Protein AF-A0A2G5TDW9-F1 (afdb_monomer)

Mean predicted aligned error: 17.81 Å

pLDDT: mean 78.11, std 19.08, range [26.19, 98.12]

Structure (mmCIF, N/CA/C/O backbone):
data_AF-A0A2G5TDW9-F1
#
_entry.id   AF-A0A2G5TDW9-F1
#
loop_
_atom_site.group_PDB
_atom_site.id
_atom_site.type_symbol
_atom_site.label_atom_id
_atom_site.label_alt_id
_atom_site.label_comp_id
_atom_site.label_asym_id
_atom_site.label_entity_id
_atom_site.label_seq_id
_atom_site.pdbx_PDB_ins_code
_atom_site.Cartn_x
_atom_site.Cartn_y
_atom_site.Cartn_z
_atom_site.occupancy
_atom_site.B_iso_or_equiv
_atom_site.auth_seq_id
_atom_site.auth_comp_id
_atom_site.auth_asym_id
_atom_site.auth_atom_id
_atom_site.pdbx_PDB_model_num
ATOM 1 N N . MET A 1 1 ? -10.588 -20.981 -54.831 1.00 26.61 1 MET A N 1
ATOM 2 C CA . MET A 1 1 ? -10.246 -20.061 -55.934 1.00 26.61 1 MET A CA 1
ATOM 3 C C . MET A 1 1 ? -9.105 -19.175 -55.471 1.00 26.61 1 MET A C 1
ATOM 5 O O . MET A 1 1 ? -9.214 -18.576 -54.418 1.00 26.61 1 MET A O 1
ATOM 9 N N . HIS A 1 2 ? -8.018 -19.235 -56.238 1.00 28.14 2 HIS A N 1
ATOM 10 C CA . HIS A 1 2 ? -6.797 -18.424 -56.268 1.00 28.14 2 HIS A CA 1
ATOM 11 C C . HIS A 1 2 ? -6.082 -18.026 -54.965 1.00 28.14 2 HIS A C 1
ATOM 13 O O . HIS A 1 2 ? -6.366 -17.013 -54.338 1.00 28.14 2 HIS A O 1
ATOM 19 N N . GLN A 1 3 ? -5.024 -18.800 -54.684 1.00 30.28 3 GLN A N 1
ATOM 20 C CA . GLN A 1 3 ? -3.778 -18.321 -54.087 1.00 30.28 3 GLN A CA 1
ATOM 21 C C . GLN A 1 3 ? -3.292 -17.075 -54.840 1.00 30.28 3 GLN A C 1
ATOM 23 O O . GLN A 1 3 ? -2.982 -17.148 -56.030 1.00 30.28 3 GLN A O 1
ATOM 28 N N . ILE A 1 4 ? -3.208 -15.949 -54.138 1.00 29.23 4 ILE A N 1
ATOM 29 C CA . ILE A 1 4 ? -2.425 -14.794 -54.575 1.00 29.23 4 ILE A CA 1
ATOM 30 C C . ILE A 1 4 ? -0.983 -15.040 -54.095 1.00 29.23 4 ILE A C 1
ATOM 32 O O . ILE A 1 4 ? -0.795 -15.377 -52.924 1.00 29.23 4 ILE A O 1
ATOM 36 N N . PRO A 1 5 ? 0.045 -14.924 -54.954 1.00 31.81 5 PRO A N 1
ATOM 37 C CA . PRO A 1 5 ? 1.426 -15.151 -54.545 1.00 31.81 5 PRO A CA 1
ATOM 38 C C . PRO A 1 5 ? 1.858 -14.114 -53.503 1.00 31.81 5 PRO A C 1
ATOM 40 O O . PRO A 1 5 ? 1.780 -12.910 -53.748 1.00 31.81 5 PRO A O 1
ATOM 43 N N . LEU A 1 6 ? 2.385 -14.594 -52.375 1.00 32.78 6 LEU A N 1
ATOM 44 C CA . LEU A 1 6 ? 2.855 -13.821 -51.214 1.00 32.78 6 LEU A CA 1
ATOM 45 C C . LEU A 1 6 ? 3.912 -12.738 -51.550 1.00 32.78 6 LEU A C 1
ATOM 47 O O . LEU A 1 6 ? 4.181 -11.860 -50.739 1.00 32.78 6 LEU A O 1
ATOM 51 N N . TYR A 1 7 ? 4.484 -12.757 -52.758 1.00 32.50 7 TYR A N 1
ATOM 52 C CA . TYR A 1 7 ? 5.462 -11.773 -53.235 1.00 32.50 7 TYR A CA 1
ATOM 53 C C . TYR A 1 7 ? 4.844 -10.478 -53.793 1.00 32.50 7 TYR A C 1
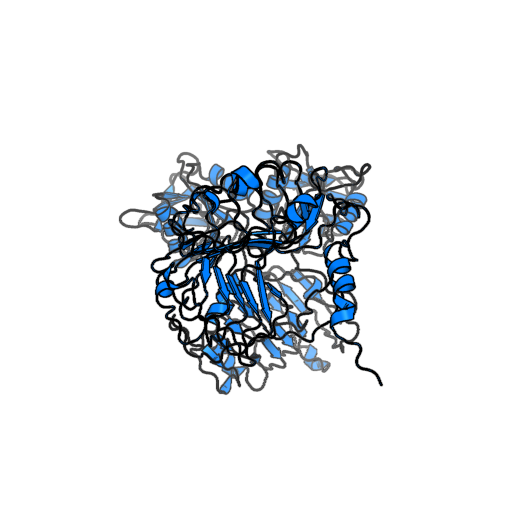ATOM 55 O O . TYR A 1 7 ? 5.557 -9.490 -53.945 1.00 32.50 7 TYR A O 1
ATOM 63 N N . LEU A 1 8 ? 3.532 -10.442 -54.060 1.00 33.25 8 LEU A N 1
ATOM 64 C CA . LEU A 1 8 ? 2.834 -9.240 -54.549 1.00 33.25 8 LEU A CA 1
ATOM 65 C C . LEU A 1 8 ? 2.337 -8.307 -53.423 1.00 33.25 8 LEU A C 1
ATOM 67 O O . LEU A 1 8 ? 1.866 -7.213 -53.716 1.00 33.25 8 LEU A O 1
ATOM 71 N N . LEU A 1 9 ? 2.485 -8.699 -52.149 1.00 31.62 9 LEU A N 1
ATOM 72 C CA . LEU A 1 9 ? 2.095 -7.912 -50.960 1.00 31.62 9 LEU A CA 1
ATOM 73 C C . LEU A 1 9 ? 3.271 -7.206 -50.254 1.00 31.62 9 LEU A C 1
ATOM 75 O O . LEU A 1 9 ? 3.072 -6.480 -49.280 1.00 31.62 9 LEU A O 1
ATOM 79 N N . LEU A 1 10 ? 4.502 -7.386 -50.737 1.00 34.25 10 LEU A N 1
ATOM 80 C CA . LEU A 1 10 ? 5.695 -6.763 -50.150 1.00 34.25 10 LEU A CA 1
ATOM 81 C C . LEU A 1 10 ? 5.689 -5.216 -50.178 1.00 34.25 10 LEU A C 1
ATOM 83 O O . LEU A 1 10 ? 6.150 -4.628 -49.200 1.00 34.25 10 LEU A O 1
ATOM 87 N N . PRO A 1 11 ? 5.124 -4.524 -51.193 1.00 31.97 11 PRO A N 1
ATOM 88 C CA . PRO A 1 11 ? 5.045 -3.059 -51.175 1.00 31.97 11 PRO A CA 1
ATOM 89 C C . PRO A 1 11 ? 3.956 -2.518 -50.231 1.00 31.97 11 PRO A C 1
ATOM 91 O O . PRO A 1 11 ? 4.081 -1.409 -49.720 1.00 31.97 11 PRO A O 1
ATOM 94 N N . THR A 1 12 ? 2.893 -3.290 -49.973 1.00 32.50 12 THR A N 1
ATOM 95 C CA . THR A 1 12 ? 1.755 -2.871 -49.131 1.00 32.50 12 THR A CA 1
ATOM 96 C C . THR A 1 12 ? 2.006 -3.059 -47.633 1.00 32.50 12 THR A C 1
ATOM 98 O O . THR A 1 12 ? 1.423 -2.339 -46.831 1.00 32.50 12 THR A O 1
ATOM 101 N N . LEU A 1 13 ? 2.911 -3.964 -47.239 1.00 37.44 13 LEU A N 1
ATOM 102 C CA . LEU A 1 13 ? 3.333 -4.130 -45.838 1.00 37.44 13 LEU A CA 1
ATOM 103 C C . LEU A 1 13 ? 4.271 -3.006 -45.358 1.00 37.44 13 LEU A C 1
ATOM 105 O O . LEU A 1 13 ? 4.184 -2.595 -44.205 1.00 37.44 13 LEU A O 1
ATOM 109 N N . PHE A 1 14 ? 5.105 -2.445 -46.241 1.00 41.28 14 PHE A N 1
ATOM 110 C CA . PHE A 1 14 ? 5.952 -1.284 -45.916 1.00 41.28 14 PHE A CA 1
ATOM 111 C C . PHE A 1 14 ? 5.156 0.029 -45.818 1.00 41.28 14 PHE A C 1
ATOM 113 O O . PHE A 1 14 ? 5.481 0.884 -44.998 1.00 41.28 14 PHE A O 1
ATOM 120 N N . ALA A 1 15 ? 4.064 0.169 -46.579 1.00 35.62 15 ALA A N 1
ATOM 121 C CA . ALA A 1 15 ? 3.165 1.324 -46.485 1.00 35.62 15 ALA A CA 1
ATOM 122 C C . ALA A 1 15 ? 2.419 1.413 -45.133 1.00 35.62 15 ALA A C 1
ATOM 124 O O . ALA A 1 15 ? 2.017 2.502 -44.738 1.00 35.62 15 ALA A O 1
ATOM 125 N N . HIS A 1 16 ? 2.281 0.301 -44.397 1.00 47.56 16 HIS A N 1
ATOM 126 C CA . HIS A 1 16 ? 1.771 0.291 -43.017 1.00 47.56 16 HIS A CA 1
ATOM 127 C C . HIS A 1 16 ? 2.845 0.632 -41.964 1.00 47.56 16 HIS A C 1
ATOM 129 O O . HIS A 1 16 ? 2.488 1.076 -40.882 1.00 47.56 16 HIS A O 1
ATOM 135 N N . GLN A 1 17 ? 4.145 0.479 -42.265 1.00 53.75 17 GLN A N 1
ATOM 136 C CA . GLN A 1 17 ? 5.246 0.844 -41.351 1.00 53.75 17 GLN A CA 1
ATOM 137 C C . GLN A 1 17 ? 5.584 2.346 -41.357 1.00 53.75 17 GLN A C 1
ATOM 139 O O . GLN A 1 17 ? 6.103 2.853 -40.363 1.00 53.75 17 GLN A O 1
ATOM 144 N N . CYS A 1 18 ? 5.296 3.056 -42.454 1.00 61.41 18 CYS A N 1
ATOM 145 C CA . CYS A 1 18 ? 5.542 4.500 -42.587 1.00 61.41 18 CYS A CA 1
ATOM 146 C C . CYS A 1 18 ? 4.292 5.375 -42.368 1.00 61.41 18 CYS A C 1
ATOM 148 O O . CYS A 1 18 ? 4.390 6.597 -42.469 1.00 61.41 18 CYS A O 1
ATOM 150 N N . GLY A 1 19 ? 3.125 4.772 -42.118 1.00 54.09 19 GLY A N 1
ATOM 151 C CA . GLY A 1 19 ? 1.895 5.483 -41.763 1.00 54.09 19 GLY A CA 1
ATOM 152 C C . GLY A 1 19 ? 1.734 5.577 -40.246 1.00 54.09 19 GLY A C 1
ATOM 153 O O . GLY A 1 19 ? 2.072 4.632 -39.538 1.00 54.09 19 GLY A O 1
ATOM 154 N N . LEU A 1 20 ? 1.215 6.704 -39.748 1.00 51.31 20 LEU A N 1
ATOM 155 C CA . LEU A 1 20 ? 0.794 6.827 -38.348 1.00 51.31 20 LEU A CA 1
ATOM 156 C C . LEU A 1 20 ? -0.262 5.741 -38.038 1.00 51.31 20 LEU A C 1
ATOM 158 O O . LEU A 1 20 ? -1.092 5.453 -38.910 1.00 51.31 20 LEU A O 1
ATOM 162 N N . PRO A 1 21 ? -0.278 5.141 -36.832 1.00 46.88 21 PRO A N 1
ATOM 163 C CA . PRO A 1 21 ? -1.363 4.257 -36.423 1.00 46.88 21 PRO A CA 1
ATOM 164 C C . PRO A 1 21 ? -2.725 4.956 -36.606 1.00 46.88 21 PRO A C 1
ATOM 166 O O . PRO A 1 21 ? -2.820 6.152 -36.320 1.00 46.88 21 PRO A O 1
ATOM 169 N N . PRO A 1 22 ? -3.800 4.248 -37.009 1.00 40.44 22 PRO A N 1
ATOM 170 C CA . PRO A 1 22 ? -5.120 4.844 -37.270 1.00 40.44 22 PRO A CA 1
ATOM 171 C C . PRO A 1 22 ? -5.738 5.636 -36.102 1.00 40.44 22 PRO A C 1
ATOM 173 O O . PRO A 1 22 ? -6.707 6.359 -36.306 1.00 40.44 22 PRO A O 1
ATOM 176 N N . PHE A 1 23 ? -5.198 5.496 -34.888 1.00 43.16 23 PHE A N 1
ATOM 177 C CA . PHE A 1 23 ? -5.671 6.153 -33.669 1.00 43.16 23 PHE A CA 1
ATOM 178 C C . PHE A 1 23 ? -5.012 7.515 -33.380 1.00 43.16 23 PHE A C 1
ATOM 180 O O . PHE A 1 23 ? -5.421 8.184 -32.433 1.00 43.16 23 PHE A O 1
ATOM 187 N N . MET A 1 24 ? -4.022 7.964 -34.165 1.00 41.50 24 MET A N 1
ATOM 188 C CA . MET A 1 24 ? -3.431 9.295 -33.975 1.00 41.50 24 MET A CA 1
ATOM 189 C C . MET A 1 24 ? -4.275 10.379 -34.653 1.00 41.50 24 MET A C 1
ATOM 191 O O . MET A 1 24 ? -4.285 10.526 -35.876 1.00 41.50 24 MET A O 1
ATOM 195 N N . GLY A 1 25 ? -4.987 11.142 -33.821 1.00 36.75 25 GLY A N 1
ATOM 196 C CA . GLY A 1 25 ? -5.612 12.408 -34.189 1.00 36.75 25 GLY A CA 1
ATOM 197 C C . GLY A 1 25 ? -4.586 13.477 -34.585 1.00 36.75 25 GLY A C 1
ATOM 198 O O . GLY A 1 25 ? -3.379 13.298 -34.469 1.00 36.75 25 GLY A O 1
ATOM 199 N N . ILE A 1 26 ? -5.104 14.605 -35.056 1.00 40.88 26 ILE A N 1
ATOM 200 C CA . ILE A 1 26 ? -4.452 15.707 -35.789 1.00 40.88 26 ILE A CA 1
ATOM 201 C C . ILE A 1 26 ? -3.408 16.516 -34.956 1.00 40.88 26 ILE A C 1
ATOM 203 O O . ILE A 1 26 ? -3.076 17.637 -35.314 1.00 40.88 26 ILE A O 1
ATOM 207 N N . ASP A 1 27 ? -2.827 15.950 -33.889 1.00 42.06 27 ASP A N 1
ATOM 208 C CA . ASP A 1 27 ? -1.987 16.663 -32.902 1.00 42.06 27 ASP A CA 1
ATOM 209 C C . ASP A 1 27 ? -0.761 15.851 -32.393 1.00 42.06 27 ASP A C 1
ATOM 211 O O . ASP A 1 27 ? -0.393 15.907 -31.222 1.00 42.06 27 ASP A O 1
ATOM 215 N N . SER A 1 28 ? -0.101 15.048 -33.242 1.00 53.75 28 SER A N 1
ATOM 216 C CA . SER A 1 28 ? 1.162 14.381 -32.861 1.00 53.75 28 SER A CA 1
ATOM 217 C C . SER A 1 28 ? 2.373 15.320 -33.008 1.00 53.75 28 SER A C 1
ATOM 219 O O . SER A 1 28 ? 2.589 15.852 -34.098 1.00 53.75 28 SER A O 1
ATOM 221 N N . ASP A 1 29 ? 3.233 15.420 -31.984 1.00 60.12 29 ASP A N 1
ATOM 222 C CA . ASP A 1 29 ? 4.490 16.209 -31.982 1.00 60.12 29 ASP A CA 1
ATOM 223 C C . ASP A 1 29 ? 5.485 15.856 -33.116 1.00 60.12 29 ASP A C 1
ATOM 225 O O . ASP A 1 29 ? 6.450 16.587 -33.361 1.00 60.12 29 ASP A O 1
ATOM 229 N N . TYR A 1 30 ? 5.269 14.744 -33.831 1.00 67.50 30 TYR A N 1
ATOM 230 C CA . TYR A 1 30 ? 6.127 14.280 -34.921 1.00 67.50 30 TYR A CA 1
ATOM 231 C C . TYR A 1 30 ? 5.330 14.103 -36.222 1.00 67.50 30 TYR A C 1
ATOM 233 O O . TYR A 1 30 ? 4.548 13.159 -36.334 1.00 67.50 30 TYR A O 1
ATOM 241 N N . PRO A 1 31 ? 5.524 14.969 -37.235 1.00 66.25 31 PRO A N 1
ATOM 242 C CA . PRO A 1 31 ? 4.827 14.838 -38.508 1.00 66.25 31 PRO A CA 1
ATOM 243 C C . PRO A 1 31 ? 5.264 13.567 -39.245 1.00 66.25 31 PRO A C 1
ATOM 245 O O . PRO A 1 31 ? 6.436 13.175 -39.198 1.00 66.25 31 PRO A O 1
ATOM 248 N N . ALA A 1 32 ? 4.321 12.952 -39.965 1.00 69.06 32 ALA A N 1
ATOM 249 C CA . ALA A 1 32 ? 4.606 11.815 -40.832 1.00 69.06 32 ALA A CA 1
ATOM 250 C C . ALA A 1 32 ? 5.723 12.162 -41.843 1.00 69.06 32 ALA A C 1
ATOM 252 O O . ALA A 1 32 ? 5.779 13.298 -42.329 1.00 69.06 32 ALA A O 1
ATOM 253 N N . PRO A 1 33 ? 6.620 11.212 -42.169 1.00 73.88 33 PRO A N 1
ATOM 254 C CA . PRO A 1 33 ? 7.692 11.450 -43.128 1.00 73.88 33 PRO A CA 1
ATOM 255 C C . PRO A 1 33 ? 7.130 11.818 -44.509 1.00 73.88 33 PRO A C 1
ATOM 257 O O . PRO A 1 33 ? 6.196 11.183 -44.998 1.00 73.88 33 PRO A O 1
ATOM 260 N N . ASP A 1 34 ? 7.734 12.819 -45.157 1.00 80.31 34 ASP A N 1
ATOM 261 C CA . ASP A 1 34 ? 7.440 13.152 -46.554 1.00 80.31 34 ASP A CA 1
ATOM 262 C C . ASP A 1 34 ? 7.684 11.911 -47.440 1.00 80.31 34 ASP A C 1
ATOM 264 O O . ASP A 1 34 ? 8.670 11.197 -47.217 1.00 80.31 34 ASP A O 1
ATOM 268 N N . PRO A 1 35 ? 6.842 11.636 -48.454 1.00 82.69 35 PRO A N 1
ATOM 269 C CA . PRO A 1 35 ? 7.043 10.505 -49.361 1.00 82.69 35 PRO A CA 1
ATOM 270 C C . PRO A 1 35 ? 8.447 10.431 -49.992 1.00 82.69 35 PRO A C 1
ATOM 272 O O . PRO A 1 35 ? 8.953 9.338 -50.245 1.00 82.69 35 PRO A O 1
ATOM 275 N N . SER A 1 36 ? 9.100 11.575 -50.222 1.00 86.94 36 SER A N 1
ATOM 276 C CA . SER A 1 36 ? 10.481 11.674 -50.724 1.00 86.94 36 SER A CA 1
ATOM 277 C C . SER A 1 36 ? 11.555 11.263 -49.704 1.00 86.94 36 SER A C 1
ATOM 279 O O . SER A 1 36 ? 12.687 10.968 -50.088 1.00 86.94 36 SER A O 1
ATOM 281 N N . CYS A 1 37 ? 11.200 11.172 -48.421 1.00 90.94 37 CYS A N 1
ATOM 282 C CA . CYS A 1 37 ? 12.069 10.769 -47.317 1.00 90.94 37 CYS A CA 1
ATOM 283 C C . CYS A 1 37 ? 11.897 9.289 -46.930 1.00 90.94 37 CYS A C 1
ATOM 285 O O . CYS A 1 37 ? 12.334 8.868 -45.855 1.00 90.94 37 CYS A O 1
ATOM 287 N N . ILE A 1 38 ? 11.261 8.486 -47.786 1.00 90.06 38 ILE A N 1
ATOM 288 C CA . ILE A 1 38 ? 11.108 7.043 -47.593 1.00 90.06 38 ILE A CA 1
ATOM 289 C C . ILE A 1 38 ? 12.283 6.313 -48.249 1.00 90.06 38 ILE A C 1
ATOM 291 O O . ILE A 1 38 ? 12.543 6.453 -49.445 1.00 90.06 38 ILE A O 1
ATOM 295 N N . PHE A 1 39 ? 12.980 5.488 -47.470 1.00 90.88 39 PHE A N 1
ATOM 296 C CA . PHE A 1 39 ? 14.078 4.653 -47.945 1.00 90.88 39 PHE A CA 1
ATOM 297 C C . PHE A 1 39 ? 13.750 3.171 -47.724 1.00 90.88 39 PHE A C 1
ATOM 299 O O . PHE A 1 39 ? 13.810 2.653 -46.612 1.00 90.88 39 PHE A O 1
ATOM 306 N N . ASN A 1 40 ? 13.397 2.490 -48.818 1.00 86.94 40 ASN A N 1
ATOM 307 C CA . ASN A 1 40 ? 12.874 1.116 -48.799 1.00 86.94 40 ASN A CA 1
ATOM 308 C C . ASN A 1 40 ? 13.948 0.028 -48.628 1.00 86.94 40 ASN A C 1
ATOM 310 O O . ASN A 1 40 ? 13.627 -1.122 -48.336 1.00 86.94 40 ASN A O 1
ATOM 314 N N . ASP A 1 41 ? 15.220 0.356 -48.854 1.00 87.25 41 ASP A N 1
ATOM 315 C CA . ASP A 1 41 ? 16.309 -0.609 -48.735 1.00 87.25 41 ASP A CA 1
ATOM 316 C C . ASP A 1 41 ? 16.690 -0.793 -47.259 1.00 87.25 41 ASP A C 1
ATOM 318 O O . ASP A 1 41 ? 17.090 0.160 -46.599 1.00 87.25 41 ASP A O 1
ATOM 322 N N . SER A 1 42 ? 16.607 -2.020 -46.731 1.00 86.31 42 SER A N 1
ATOM 323 C CA . SER A 1 42 ? 16.926 -2.238 -45.313 1.00 86.31 42 SER A CA 1
ATOM 324 C C . SER A 1 42 ? 18.427 -2.377 -45.023 1.00 86.31 42 SER A C 1
ATOM 326 O O . SER A 1 42 ? 18.925 -1.880 -44.014 1.00 86.31 42 SER A O 1
ATOM 328 N N . LEU A 1 43 ? 19.159 -3.079 -45.892 1.00 91.00 43 LEU A N 1
ATOM 329 C CA . LEU A 1 43 ? 20.600 -3.297 -45.759 1.00 91.00 43 LEU A CA 1
ATOM 330 C C . LEU A 1 43 ? 21.358 -2.197 -46.497 1.00 91.00 43 LEU A C 1
ATOM 332 O O . LEU A 1 43 ? 21.184 -2.028 -47.703 1.00 91.00 43 LEU A O 1
ATOM 336 N N . ILE A 1 44 ? 22.242 -1.484 -45.806 1.00 92.94 44 ILE A N 1
ATOM 337 C CA . ILE A 1 44 ? 23.042 -0.420 -46.405 1.00 92.94 44 ILE A CA 1
ATOM 338 C C . ILE A 1 44 ? 24.207 -1.016 -47.202 1.00 92.94 44 ILE A C 1
ATOM 340 O O . ILE A 1 44 ? 25.059 -1.735 -46.673 1.00 92.94 44 ILE A O 1
ATOM 344 N N . THR A 1 45 ? 24.265 -0.665 -48.485 1.00 91.50 45 THR A N 1
ATOM 345 C CA . THR A 1 45 ? 25.312 -1.028 -49.446 1.00 91.50 45 THR A CA 1
ATOM 346 C C . THR A 1 45 ? 25.871 0.227 -50.114 1.00 91.50 45 THR A C 1
ATOM 348 O O . THR A 1 45 ? 25.263 1.299 -50.097 1.00 91.50 45 THR A O 1
ATOM 351 N N . ARG A 1 46 ? 27.046 0.127 -50.748 1.00 89.19 46 ARG A N 1
ATOM 352 C CA . ARG A 1 46 ? 27.662 1.267 -51.465 1.00 89.19 46 ARG A CA 1
ATOM 353 C C . ARG A 1 46 ? 26.788 1.811 -52.599 1.00 89.19 46 ARG A C 1
ATOM 355 O O . ARG A 1 46 ? 26.945 2.969 -52.985 1.00 89.19 46 ARG A O 1
ATOM 362 N N . GLU A 1 47 ? 25.905 0.982 -53.146 1.00 88.31 47 GLU A N 1
ATOM 363 C CA . GLU A 1 47 ? 25.003 1.356 -54.231 1.00 88.31 47 GLU A CA 1
ATOM 364 C C . GLU A 1 47 ? 23.795 2.139 -53.711 1.00 88.31 47 GLU A C 1
ATOM 366 O O . GLU A 1 47 ? 23.532 3.246 -54.185 1.00 88.31 47 GLU A O 1
ATOM 371 N N . ASN A 1 48 ? 23.095 1.612 -52.703 1.00 90.44 48 ASN A N 1
ATOM 372 C CA . ASN A 1 48 ? 21.872 2.237 -52.201 1.00 90.44 48 ASN A CA 1
ATOM 373 C C . ASN A 1 48 ? 22.129 3.428 -51.264 1.00 90.44 48 ASN A C 1
ATOM 375 O O . ASN A 1 48 ? 21.315 4.347 -51.243 1.00 90.44 48 ASN A O 1
ATOM 379 N N . LEU A 1 49 ? 23.290 3.512 -50.600 1.00 90.81 49 LEU A N 1
ATOM 380 C CA . LEU A 1 49 ? 23.650 4.659 -49.756 1.00 90.81 49 LEU A CA 1
ATOM 381 C C . LEU A 1 49 ? 23.673 5.979 -50.548 1.00 90.81 49 LEU A C 1
ATOM 383 O O . LEU A 1 49 ? 23.407 7.048 -50.001 1.00 90.81 49 LEU A O 1
ATOM 387 N N . LYS A 1 50 ? 23.946 5.919 -51.859 1.00 89.00 50 LYS A N 1
ATOM 388 C CA . LYS A 1 50 ? 23.889 7.089 -52.751 1.00 89.00 50 LYS A CA 1
ATOM 389 C C . LYS A 1 50 ? 22.473 7.649 -52.909 1.00 89.00 50 LYS A C 1
ATOM 391 O O . LYS A 1 50 ? 22.342 8.832 -53.198 1.00 89.00 50 LYS A O 1
ATOM 396 N N . ARG A 1 51 ? 21.448 6.808 -52.731 1.00 91.44 51 ARG A N 1
ATOM 397 C CA . ARG A 1 51 ? 20.021 7.156 -52.812 1.00 91.44 51 ARG A CA 1
ATOM 398 C C . ARG A 1 51 ? 19.416 7.504 -51.449 1.00 91.44 51 ARG A C 1
ATOM 400 O O . ARG A 1 51 ? 18.223 7.769 -51.384 1.00 91.44 51 ARG A O 1
ATOM 407 N N . PHE A 1 52 ? 20.201 7.476 -50.370 1.00 92.19 52 PHE A N 1
ATOM 408 C CA . PHE A 1 52 ? 19.702 7.836 -49.046 1.00 92.19 52 PHE A CA 1
ATOM 409 C C . PHE A 1 52 ? 19.265 9.319 -49.020 1.00 92.19 52 PHE A C 1
ATOM 411 O O . PHE A 1 52 ? 20.008 10.160 -49.539 1.00 92.19 52 PHE A O 1
ATOM 418 N N . PRO A 1 53 ? 18.103 9.663 -48.435 1.00 92.06 53 PRO A N 1
ATOM 419 C CA . PRO A 1 53 ? 17.571 11.027 -48.439 1.00 92.06 53 PRO A CA 1
ATOM 420 C C . PRO A 1 53 ? 18.323 11.940 -47.452 1.00 92.06 53 PRO A C 1
ATOM 422 O O . PRO A 1 53 ? 17.945 12.098 -46.293 1.00 92.06 53 PRO A O 1
ATOM 425 N N . LYS A 1 54 ? 19.420 12.546 -47.920 1.00 91.69 54 LYS A N 1
ATOM 426 C CA . LYS A 1 54 ? 20.366 13.333 -47.101 1.00 91.69 54 LYS A CA 1
ATOM 427 C C . LYS A 1 54 ? 19.866 14.701 -46.641 1.00 91.69 54 LYS A C 1
ATOM 429 O O . LYS A 1 54 ? 20.489 15.279 -45.763 1.00 91.69 54 LYS A O 1
ATOM 434 N N . ASP A 1 55 ? 18.792 15.216 -47.231 1.00 91.31 55 ASP A N 1
ATOM 435 C CA . ASP A 1 55 ? 18.229 16.526 -46.875 1.00 91.31 55 ASP A CA 1
ATOM 436 C C . ASP A 1 55 ? 17.028 16.399 -45.920 1.00 91.31 55 ASP A C 1
ATOM 438 O O . ASP A 1 55 ? 16.501 17.395 -45.429 1.00 91.31 55 ASP A O 1
ATOM 442 N N . CYS A 1 56 ? 16.615 15.166 -45.610 1.00 92.12 56 CYS A N 1
ATOM 443 C CA . CYS A 1 56 ? 15.485 14.885 -44.735 1.00 92.12 56 CYS A CA 1
ATOM 444 C C . CYS A 1 56 ? 15.901 14.854 -43.261 1.00 92.12 56 CYS A C 1
ATOM 446 O O . CYS A 1 56 ? 16.934 14.285 -42.892 1.00 92.12 56 CYS A O 1
ATOM 448 N N . THR A 1 57 ? 15.066 15.444 -42.405 1.00 92.62 57 THR A N 1
ATOM 449 C CA . THR A 1 57 ? 15.187 15.371 -40.940 1.00 92.62 57 THR A CA 1
ATOM 450 C C . THR A 1 57 ? 14.444 14.172 -40.358 1.00 92.62 57 THR A C 1
ATOM 452 O O . THR A 1 57 ? 14.936 13.550 -39.414 1.00 92.62 57 THR A O 1
ATOM 455 N N . THR A 1 58 ? 13.304 13.825 -40.952 1.00 91.50 58 THR A N 1
ATOM 456 C CA . THR A 1 58 ? 12.493 12.645 -40.641 1.00 91.50 58 THR A CA 1
ATOM 457 C C . THR A 1 58 ? 12.592 11.668 -41.802 1.00 91.50 58 THR A C 1
ATOM 459 O O . THR A 1 58 ? 12.288 12.035 -42.934 1.00 91.50 58 THR A O 1
ATOM 462 N N . VAL A 1 59 ? 13.025 10.437 -41.540 1.00 92.94 59 VAL A N 1
ATOM 463 C CA . VAL A 1 59 ? 13.186 9.396 -42.567 1.00 92.94 59 VAL A CA 1
ATOM 464 C C . VAL A 1 59 ? 12.436 8.142 -42.137 1.00 92.94 59 VAL A C 1
ATOM 466 O O . VAL A 1 59 ? 12.589 7.695 -40.999 1.00 92.94 59 VAL A O 1
ATOM 469 N N . CYS A 1 60 ? 11.657 7.556 -43.051 1.00 91.25 60 CYS A N 1
ATOM 470 C CA . CYS A 1 60 ? 11.111 6.213 -42.860 1.00 91.25 60 CYS A CA 1
ATOM 471 C C . CYS A 1 60 ? 12.049 5.188 -43.488 1.00 91.25 60 CYS A C 1
ATOM 473 O O . CYS A 1 60 ? 12.196 5.158 -44.713 1.00 91.25 60 CYS A O 1
ATOM 475 N N . ALA A 1 61 ? 12.717 4.389 -42.658 1.00 91.38 61 ALA A N 1
ATOM 476 C CA . ALA A 1 61 ? 13.697 3.413 -43.120 1.00 91.38 61 ALA A CA 1
ATOM 477 C C . ALA A 1 61 ? 14.064 2.412 -42.029 1.00 91.38 61 ALA A C 1
ATOM 479 O O . ALA A 1 61 ? 14.330 2.800 -40.897 1.00 91.38 61 ALA A O 1
ATOM 480 N N . ASN A 1 62 ? 14.252 1.147 -42.393 1.00 92.44 62 ASN A N 1
ATOM 481 C CA . ASN A 1 62 ? 15.025 0.230 -41.557 1.00 92.44 62 ASN A CA 1
ATOM 482 C C . ASN A 1 62 ? 16.495 0.346 -41.962 1.00 92.44 62 ASN A C 1
ATOM 484 O O . ASN A 1 62 ? 16.839 0.006 -43.082 1.00 92.44 62 ASN A O 1
ATOM 488 N N . ILE A 1 63 ? 17.375 0.822 -41.086 1.00 95.00 63 ILE A N 1
ATOM 489 C CA . ILE A 1 63 ? 18.788 1.043 -41.415 1.00 95.00 63 ILE A CA 1
ATOM 490 C C . ILE A 1 63 ? 19.617 -0.086 -40.811 1.00 95.00 63 ILE A C 1
ATOM 492 O O . ILE A 1 63 ? 19.805 -0.131 -39.598 1.00 95.00 63 ILE A O 1
ATOM 496 N N . THR A 1 64 ? 20.142 -0.980 -41.651 1.00 95.81 64 THR A N 1
ATOM 497 C CA . THR A 1 64 ? 21.021 -2.080 -41.229 1.00 95.81 64 THR A CA 1
ATOM 498 C C . THR A 1 64 ? 22.426 -1.925 -41.800 1.00 95.81 64 THR A C 1
ATOM 500 O O . THR A 1 64 ? 22.607 -1.886 -43.015 1.00 95.81 64 THR A O 1
ATOM 503 N N . PHE A 1 65 ? 23.429 -1.899 -40.926 1.00 95.94 65 PHE A N 1
ATOM 504 C CA . PHE A 1 65 ? 24.825 -2.141 -41.281 1.00 95.94 65 PHE A CA 1
ATOM 505 C C . PHE A 1 65 ? 25.234 -3.517 -40.783 1.00 95.94 65 PHE A C 1
ATOM 507 O O . PHE A 1 65 ? 25.081 -3.798 -39.592 1.00 95.94 65 PHE A O 1
ATOM 514 N N . ASP A 1 66 ? 25.784 -4.341 -41.673 1.00 94.00 66 ASP A N 1
ATOM 515 C CA . ASP A 1 66 ? 26.290 -5.656 -41.309 1.00 94.00 66 ASP A CA 1
ATOM 516 C C . ASP A 1 66 ? 27.744 -5.906 -41.756 1.00 94.00 66 ASP A C 1
ATOM 518 O O . ASP A 1 66 ? 28.426 -5.028 -42.301 1.00 94.00 66 ASP A O 1
ATOM 522 N N . SER A 1 67 ? 28.239 -7.122 -41.515 1.00 89.62 67 SER A N 1
ATOM 523 C CA . SER A 1 67 ? 29.581 -7.548 -41.938 1.00 89.62 67 SER A CA 1
ATOM 524 C C . SER A 1 67 ? 29.817 -7.478 -43.458 1.00 89.62 67 SER A C 1
ATOM 526 O O . SER A 1 67 ? 30.962 -7.330 -43.890 1.00 89.62 67 SER A O 1
ATOM 528 N N . THR A 1 68 ? 28.758 -7.539 -44.271 1.00 89.06 68 THR A N 1
ATOM 529 C CA . THR A 1 68 ? 28.810 -7.494 -45.739 1.00 89.06 68 THR A CA 1
ATOM 530 C C . THR A 1 68 ? 28.807 -6.068 -46.286 1.00 89.06 68 THR A C 1
ATOM 532 O O . THR A 1 68 ? 29.305 -5.836 -47.388 1.00 89.06 68 THR A O 1
ATOM 535 N N . SER A 1 69 ? 28.331 -5.087 -45.508 1.00 85.88 69 SER A N 1
ATOM 536 C CA . SER A 1 69 ? 28.261 -3.685 -45.935 1.00 85.88 69 SER A CA 1
ATOM 537 C C . SER A 1 69 ? 29.639 -3.084 -46.267 1.00 85.88 69 SER A C 1
ATOM 539 O O . SER A 1 69 ? 29.742 -2.204 -47.121 1.00 85.88 69 SER A O 1
ATOM 541 N N . GLY A 1 70 ? 30.715 -3.553 -45.617 1.00 82.06 70 GLY A N 1
ATOM 542 C CA . GLY A 1 70 ? 32.100 -3.228 -45.994 1.00 82.06 70 GLY A CA 1
ATOM 543 C C . GLY A 1 70 ? 32.474 -1.738 -45.928 1.00 82.06 70 GLY A C 1
ATOM 544 O O . GLY A 1 70 ? 33.348 -1.291 -46.679 1.00 82.06 70 GLY A O 1
ATOM 545 N N . PHE A 1 71 ? 31.802 -0.959 -45.075 1.00 89.25 71 PHE A N 1
ATOM 546 C CA . PHE A 1 71 ? 32.069 0.468 -44.883 1.00 89.25 71 PHE A CA 1
ATOM 547 C C . PHE A 1 71 ? 33.095 0.733 -43.781 1.00 89.25 71 PHE A C 1
ATOM 549 O O . PHE A 1 71 ? 33.159 0.040 -42.765 1.00 89.25 71 PHE A O 1
ATOM 556 N N . THR A 1 72 ? 33.847 1.812 -43.956 1.00 90.00 72 THR A N 1
ATOM 557 C CA . THR A 1 72 ? 34.580 2.509 -42.896 1.00 90.00 72 THR A CA 1
ATOM 558 C C . THR A 1 72 ? 33.754 3.684 -42.372 1.00 90.00 72 THR A C 1
ATOM 560 O O . THR A 1 72 ? 32.912 4.226 -43.086 1.00 90.00 72 THR A O 1
ATOM 563 N N . GLU A 1 73 ? 34.015 4.146 -41.144 1.00 90.81 73 GLU A N 1
ATOM 564 C CA . GLU A 1 73 ? 33.259 5.269 -40.559 1.00 90.81 73 GLU A CA 1
ATOM 565 C C . GLU A 1 73 ? 33.364 6.542 -41.407 1.00 90.81 73 GLU A C 1
ATOM 567 O O . GLU A 1 73 ? 32.411 7.310 -41.498 1.00 90.81 73 GLU A O 1
ATOM 572 N N . LYS A 1 74 ? 34.510 6.753 -42.070 1.00 87.81 74 LYS A N 1
ATOM 573 C CA . LYS A 1 74 ? 34.738 7.903 -42.956 1.00 87.81 74 LYS A CA 1
ATOM 574 C C . LYS A 1 74 ? 33.833 7.893 -44.185 1.00 87.81 74 LYS A C 1
ATOM 576 O O . LYS A 1 74 ? 33.458 8.961 -44.647 1.00 87.81 74 LYS A O 1
ATOM 581 N N . GLU A 1 75 ? 33.501 6.716 -44.712 1.00 88.81 75 GLU A N 1
ATOM 582 C CA . GLU A 1 75 ? 32.691 6.579 -45.929 1.00 88.81 75 GLU A CA 1
ATOM 583 C C . GLU A 1 75 ? 31.203 6.840 -45.680 1.00 88.81 75 GLU A C 1
ATOM 585 O O . GLU A 1 75 ? 30.497 7.252 -46.595 1.00 88.81 75 GLU A O 1
ATOM 590 N N . VAL A 1 76 ? 30.733 6.625 -44.450 1.00 90.75 76 VAL A N 1
ATOM 591 C CA . VAL A 1 76 ? 29.340 6.893 -44.049 1.00 90.75 76 VAL A CA 1
ATOM 592 C C . VAL A 1 76 ? 29.172 8.249 -43.363 1.00 90.75 76 VAL A C 1
ATOM 594 O O . VAL A 1 76 ? 28.051 8.747 -43.244 1.00 90.75 76 VAL A O 1
ATOM 597 N N . ASN A 1 77 ? 30.274 8.873 -42.939 1.00 87.06 77 ASN A N 1
ATOM 598 C CA . ASN A 1 77 ? 30.253 10.155 -42.249 1.00 87.06 77 ASN A CA 1
ATOM 599 C C . ASN A 1 77 ? 29.547 11.239 -43.080 1.00 87.06 77 ASN A C 1
ATOM 601 O O . ASN A 1 77 ? 29.770 11.366 -44.282 1.00 87.06 77 ASN A O 1
ATOM 605 N N . GLY A 1 78 ? 28.692 12.023 -42.427 1.00 86.19 78 GLY A N 1
ATOM 606 C CA . GLY A 1 78 ? 27.897 13.071 -43.071 1.00 86.19 78 GLY A CA 1
ATOM 607 C C . GLY A 1 78 ? 26.660 12.581 -43.833 1.00 86.19 78 GLY A C 1
ATOM 608 O O . GLY A 1 78 ? 25.813 13.400 -44.156 1.00 86.19 78 GLY A O 1
ATOM 609 N N . THR A 1 79 ? 26.485 11.276 -44.084 1.00 91.25 79 THR A N 1
ATOM 610 C CA . THR A 1 79 ? 25.273 10.794 -44.784 1.00 91.25 79 THR A CA 1
ATOM 611 C C . THR A 1 79 ? 24.014 10.948 -43.932 1.00 91.25 79 THR A C 1
ATOM 613 O O . THR A 1 79 ? 22.951 11.254 -44.458 1.00 91.25 79 THR A O 1
ATOM 616 N N . PHE A 1 80 ? 24.143 10.783 -42.615 1.00 93.56 80 PHE A N 1
ATOM 617 C CA . PHE A 1 80 ? 23.029 10.846 -41.665 1.00 93.56 80 PHE A CA 1
ATOM 618 C C . PHE A 1 80 ? 23.052 12.126 -40.813 1.00 93.56 80 PHE A C 1
ATOM 620 O O . PHE A 1 80 ? 22.473 12.163 -39.732 1.00 93.56 80 PHE A O 1
ATOM 627 N N . SER A 1 81 ? 23.741 13.187 -41.255 1.00 91.62 81 SER A N 1
ATOM 628 C CA . SER A 1 81 ? 23.921 14.400 -40.440 1.00 91.62 81 SER A CA 1
ATOM 629 C C . SER A 1 81 ? 22.643 15.214 -40.241 1.00 91.62 81 SER A C 1
ATOM 631 O O . SER A 1 81 ? 22.557 15.962 -39.269 1.00 91.62 81 SER A O 1
ATOM 633 N N . THR A 1 82 ? 21.669 15.101 -41.143 1.00 93.38 82 THR A N 1
ATOM 634 C CA . THR A 1 82 ? 20.357 15.760 -41.025 1.00 93.38 82 THR A CA 1
ATOM 635 C C . THR A 1 82 ? 19.330 14.896 -40.307 1.00 93.38 82 THR A C 1
ATOM 637 O O . THR A 1 82 ? 18.367 15.444 -39.778 1.00 93.38 82 THR A O 1
ATOM 640 N N . LEU A 1 83 ? 19.541 13.576 -40.263 1.00 94.62 83 LEU A N 1
ATOM 641 C CA . LEU A 1 83 ? 18.609 12.612 -39.693 1.00 94.62 83 LEU A CA 1
ATOM 642 C C . LEU A 1 83 ? 18.439 12.868 -38.192 1.00 94.62 83 LEU A C 1
ATOM 644 O O . LEU A 1 83 ? 19.378 12.685 -37.416 1.00 94.62 83 LEU A O 1
ATOM 648 N N . ARG A 1 84 ? 17.230 13.267 -37.796 1.00 93.31 84 ARG A N 1
ATOM 649 C CA . ARG A 1 84 ? 16.817 13.490 -36.404 1.00 93.31 84 ARG A CA 1
ATOM 650 C C . ARG A 1 84 ? 15.784 12.472 -35.942 1.00 93.31 84 ARG A C 1
ATOM 652 O O . ARG A 1 84 ? 15.848 12.054 -34.792 1.00 93.31 84 ARG A O 1
ATOM 659 N N . ILE A 1 85 ? 14.871 12.063 -36.820 1.00 91.88 85 ILE A N 1
ATOM 660 C CA . ILE A 1 85 ? 13.779 11.140 -36.497 1.00 91.88 85 ILE A CA 1
ATOM 661 C C . ILE A 1 85 ? 13.813 9.965 -37.472 1.00 91.88 85 ILE A C 1
ATOM 663 O O . ILE A 1 85 ? 13.798 10.161 -38.689 1.00 91.88 85 ILE A O 1
ATOM 667 N N . LEU A 1 86 ? 13.852 8.749 -36.931 1.00 92.06 86 LEU A N 1
ATOM 668 C CA . LEU A 1 86 ? 13.810 7.505 -37.689 1.00 92.06 86 LEU A CA 1
ATOM 669 C C . LEU A 1 86 ? 12.499 6.757 -37.416 1.00 92.06 86 LEU A C 1
ATOM 671 O O . LEU A 1 86 ? 12.329 6.148 -36.358 1.00 92.06 86 LEU A O 1
ATOM 675 N N . PHE A 1 87 ? 11.607 6.747 -38.405 1.00 90.44 87 PHE A N 1
ATOM 676 C CA . PHE A 1 87 ? 10.459 5.839 -38.443 1.00 90.44 87 PHE A CA 1
ATOM 677 C C . PHE A 1 87 ? 10.949 4.470 -38.924 1.00 90.44 87 PHE A C 1
ATOM 679 O O . PHE A 1 87 ? 10.964 4.185 -40.123 1.00 90.44 87 PHE A O 1
ATOM 686 N N . GLY A 1 88 ? 11.480 3.661 -38.007 1.00 88.75 88 GLY A N 1
ATOM 687 C CA . GLY A 1 88 ? 12.222 2.467 -38.396 1.00 88.75 88 GLY A CA 1
ATOM 688 C C . GLY A 1 88 ? 13.038 1.807 -37.295 1.00 88.75 88 GLY A C 1
ATOM 689 O O . GLY A 1 88 ? 13.057 2.252 -36.145 1.00 88.75 88 GLY A O 1
ATOM 690 N N . ILE A 1 89 ? 13.739 0.744 -37.688 1.00 91.25 89 ILE A N 1
ATOM 691 C CA . ILE A 1 89 ? 14.713 0.017 -36.869 1.00 91.25 89 ILE A CA 1
ATOM 692 C C . ILE A 1 89 ? 16.130 0.431 -37.277 1.00 91.25 89 ILE A C 1
ATOM 694 O O . ILE A 1 89 ? 16.470 0.410 -38.461 1.00 91.25 89 ILE A O 1
ATOM 698 N N . LEU A 1 90 ? 16.986 0.731 -36.300 1.00 95.38 90 LEU A N 1
ATOM 699 C CA . LEU A 1 90 ? 18.425 0.905 -36.498 1.00 95.38 90 LEU A CA 1
ATOM 700 C C . LEU A 1 90 ? 19.181 -0.342 -36.027 1.00 95.38 90 LEU A C 1
ATOM 702 O O . LEU A 1 90 ? 19.187 -0.662 -34.837 1.00 95.38 90 LEU A O 1
ATOM 706 N N . LYS A 1 91 ? 19.861 -1.027 -36.949 1.00 96.94 91 LYS A N 1
ATOM 707 C CA . LYS A 1 91 ? 20.618 -2.254 -36.689 1.00 96.94 91 LYS A CA 1
ATOM 708 C C . LYS A 1 91 ? 22.083 -2.129 -37.121 1.00 96.94 91 LYS A C 1
ATOM 710 O O . LYS A 1 91 ? 22.379 -1.857 -38.277 1.00 96.94 91 LYS A O 1
ATOM 715 N N . ILE A 1 92 ? 23.009 -2.379 -36.199 1.00 96.88 92 ILE A N 1
ATOM 716 C CA . ILE A 1 92 ? 24.459 -2.427 -36.418 1.00 96.88 92 ILE A CA 1
ATOM 717 C C . ILE A 1 92 ? 24.968 -3.793 -35.947 1.00 96.88 92 ILE A C 1
ATOM 719 O O . ILE A 1 92 ? 25.029 -4.057 -34.744 1.00 96.88 92 ILE A O 1
ATOM 723 N N . GLU A 1 93 ? 25.329 -4.674 -36.877 1.00 96.88 93 GLU A N 1
ATOM 724 C CA . GLU A 1 93 ? 25.684 -6.064 -36.577 1.00 96.88 93 GLU A CA 1
ATOM 725 C C . GLU A 1 93 ? 27.013 -6.496 -37.208 1.00 96.88 93 GLU A C 1
ATOM 727 O O . GLU A 1 93 ? 27.205 -6.375 -38.407 1.00 96.88 93 GLU A O 1
ATOM 732 N N . GLY A 1 94 ? 27.946 -7.071 -36.446 1.00 95.75 94 GLY A N 1
ATOM 733 C CA . GLY A 1 94 ? 29.127 -7.705 -37.059 1.00 95.75 94 GLY A CA 1
ATOM 734 C C . GLY A 1 94 ? 30.059 -6.748 -37.816 1.00 95.75 94 GLY A C 1
ATOM 735 O O . GLY A 1 94 ? 30.864 -7.188 -38.639 1.00 95.75 94 GLY A O 1
ATOM 736 N N . THR A 1 95 ? 29.948 -5.439 -37.583 1.00 95.62 95 THR A N 1
ATOM 737 C CA . THR A 1 95 ? 30.717 -4.420 -38.301 1.00 95.62 95 THR A CA 1
ATOM 738 C C . THR A 1 95 ? 32.110 -4.227 -37.697 1.00 95.62 95 THR A C 1
ATOM 740 O O . THR A 1 95 ? 32.408 -4.618 -36.566 1.00 95.62 95 THR A O 1
ATOM 743 N N . ASN A 1 96 ? 32.983 -3.560 -38.456 1.00 94.00 96 ASN A N 1
ATOM 744 C CA . ASN A 1 96 ? 34.308 -3.138 -37.996 1.00 94.00 96 ASN A CA 1
ATOM 745 C C . ASN A 1 96 ? 34.332 -1.702 -37.437 1.00 94.00 96 ASN A C 1
ATOM 747 O O . ASN A 1 96 ? 35.421 -1.157 -37.238 1.00 94.00 96 ASN A O 1
ATOM 751 N N . PHE A 1 97 ? 33.169 -1.083 -37.207 1.00 95.69 97 PHE A N 1
ATOM 752 C CA . PHE A 1 97 ? 33.087 0.270 -36.661 1.00 95.69 97 PHE A CA 1
ATOM 753 C C . PHE A 1 97 ? 33.639 0.324 -35.232 1.00 95.69 97 PHE A C 1
ATOM 755 O O . PHE A 1 97 ? 33.399 -0.567 -34.419 1.00 95.69 97 PHE A O 1
ATOM 762 N N . LYS A 1 98 ? 34.380 1.390 -34.932 1.00 95.69 98 LYS A N 1
ATOM 763 C CA . LYS A 1 98 ? 34.842 1.772 -33.595 1.00 95.69 98 LYS A CA 1
ATOM 764 C C . LYS A 1 98 ? 33.911 2.789 -32.950 1.00 95.69 98 LYS A C 1
ATOM 766 O O . LYS A 1 98 ? 33.760 2.768 -31.727 1.00 95.69 98 LYS A O 1
ATOM 771 N N . ILE A 1 99 ? 33.298 3.660 -33.757 1.00 95.06 99 ILE A N 1
ATOM 772 C CA . ILE A 1 99 ? 32.390 4.720 -33.303 1.00 95.06 99 ILE A CA 1
ATOM 773 C C . ILE A 1 99 ? 31.100 4.793 -34.130 1.00 95.06 99 ILE A C 1
ATOM 775 O O . ILE A 1 99 ? 31.109 4.479 -35.315 1.00 95.06 99 ILE A O 1
ATOM 779 N N . LEU A 1 100 ? 30.011 5.291 -33.531 1.00 94.81 100 LEU A N 1
ATOM 780 C CA . LEU A 1 100 ? 28.718 5.531 -34.212 1.00 94.81 100 LEU A CA 1
ATOM 781 C C . LEU A 1 100 ? 28.359 7.024 -34.345 1.00 94.81 100 LEU A C 1
ATOM 783 O O . LEU A 1 100 ? 27.197 7.391 -34.506 1.00 94.81 100 LEU A O 1
ATOM 787 N N . ASN A 1 101 ? 29.351 7.919 -34.290 1.00 91.38 101 ASN A N 1
ATOM 788 C CA . ASN A 1 101 ? 29.122 9.373 -34.288 1.00 91.38 101 ASN A CA 1
ATOM 789 C C . ASN A 1 101 ? 28.526 9.930 -35.593 1.00 91.38 101 ASN A C 1
ATOM 791 O O . ASN A 1 101 ? 28.057 11.068 -35.610 1.00 91.38 101 ASN A O 1
ATOM 795 N N . PHE A 1 102 ? 28.495 9.141 -36.667 1.00 91.88 102 PHE A N 1
ATOM 796 C CA . PHE A 1 102 ? 27.792 9.512 -37.895 1.00 91.88 102 PHE A CA 1
ATOM 797 C C . PHE A 1 102 ? 26.263 9.584 -37.712 1.00 91.88 102 PHE A C 1
ATOM 799 O O . PHE A 1 102 ? 25.607 10.202 -38.538 1.00 91.88 102 PHE A O 1
ATOM 806 N N . PHE A 1 103 ? 25.719 9.073 -36.598 1.00 94.56 103 PHE A N 1
ATOM 807 C CA . PHE A 1 103 ? 24.333 9.269 -36.137 1.00 94.56 103 PHE A CA 1
ATOM 808 C C . PHE A 1 103 ? 24.214 10.286 -34.979 1.00 94.56 103 PHE A C 1
ATOM 810 O O . PHE A 1 103 ? 23.322 10.193 -34.138 1.00 94.56 103 PHE A O 1
ATOM 817 N N . SER A 1 104 ? 25.127 11.255 -34.870 1.00 92.19 104 SER A N 1
ATOM 818 C CA . SER A 1 104 ? 25.144 12.228 -33.756 1.00 92.19 104 SER A CA 1
ATOM 819 C C . SER A 1 104 ? 23.972 13.220 -33.737 1.00 92.19 104 SER A C 1
ATOM 821 O O . SER A 1 104 ? 23.724 13.840 -32.693 1.00 92.19 104 SER A O 1
ATOM 823 N N . SER A 1 105 ? 23.271 13.365 -34.865 1.00 93.50 105 SER A N 1
ATOM 824 C CA . SER A 1 105 ? 22.058 14.180 -35.007 1.00 93.50 105 SER A CA 1
ATOM 825 C C . SER A 1 105 ? 20.769 13.419 -34.706 1.00 93.50 105 SER A C 1
ATOM 827 O O . SER A 1 105 ? 19.746 14.068 -34.498 1.00 93.50 105 SER A O 1
ATOM 829 N N . LEU A 1 106 ? 20.812 12.081 -34.666 1.00 94.00 106 LEU A N 1
ATOM 830 C CA . LEU A 1 106 ? 19.637 11.248 -34.424 1.00 94.00 106 LEU A CA 1
ATOM 831 C C . LEU A 1 106 ? 19.135 11.468 -32.994 1.00 94.00 106 LEU A C 1
ATOM 833 O O . LEU A 1 106 ? 19.923 11.480 -32.046 1.00 94.00 106 LEU A O 1
ATOM 837 N N . GLN A 1 107 ? 17.828 11.671 -32.865 1.00 91.19 107 GLN A N 1
ATOM 838 C CA . GLN A 1 107 ? 17.146 11.999 -31.617 1.00 91.19 107 GLN A CA 1
ATOM 839 C C . GLN A 1 107 ? 16.051 10.990 -31.301 1.00 91.19 107 GLN A C 1
ATOM 841 O O . GLN A 1 107 ? 16.034 10.504 -30.185 1.00 91.19 107 GLN A O 1
ATOM 846 N N . VAL A 1 108 ? 15.185 10.637 -32.254 1.00 89.38 108 VAL A N 1
ATOM 847 C CA . VAL A 1 108 ? 14.014 9.776 -32.004 1.00 89.38 108 VAL A CA 1
ATOM 848 C C . VAL A 1 108 ? 14.013 8.565 -32.932 1.00 89.38 108 VAL A C 1
ATOM 850 O O . VAL A 1 108 ? 14.333 8.693 -34.116 1.00 89.38 108 VAL A O 1
ATOM 853 N N . ILE A 1 109 ? 13.663 7.391 -32.404 1.00 90.00 109 ILE A N 1
ATOM 854 C CA . ILE A 1 109 ? 13.564 6.124 -33.145 1.00 90.00 109 ILE A CA 1
ATOM 855 C C . ILE A 1 109 ? 12.255 5.428 -32.758 1.00 90.00 109 ILE A C 1
ATOM 857 O O . ILE A 1 109 ? 11.961 5.316 -31.573 1.00 90.00 109 ILE A O 1
ATOM 861 N N . PHE A 1 110 ? 11.485 4.947 -33.736 1.00 86.50 110 PHE A N 1
ATOM 862 C CA . PHE A 1 110 ? 10.140 4.411 -33.482 1.00 86.50 110 PHE A CA 1
ATOM 863 C C . PHE A 1 110 ? 10.095 2.917 -33.147 1.00 86.50 110 PHE A C 1
ATOM 865 O O . PHE A 1 110 ? 9.324 2.531 -32.279 1.00 86.50 110 PHE A O 1
ATOM 872 N N . TYR A 1 111 ? 10.895 2.067 -33.807 1.00 85.44 111 TYR A N 1
ATOM 873 C CA . TYR A 1 111 ? 10.614 0.621 -33.786 1.00 85.44 111 TYR A CA 1
ATOM 874 C C . TYR A 1 111 ? 11.729 -0.273 -33.239 1.00 85.44 111 TYR A C 1
ATOM 876 O O . TYR A 1 111 ? 11.469 -1.434 -32.929 1.00 85.44 111 TYR A O 1
ATOM 884 N N . GLY A 1 112 ? 12.978 0.194 -33.137 1.00 89.19 112 GLY A N 1
ATOM 885 C CA . GLY A 1 112 ? 14.025 -0.665 -32.582 1.00 89.19 112 GLY A CA 1
ATOM 886 C C . GLY A 1 112 ? 15.453 -0.158 -32.702 1.00 89.19 112 GLY A C 1
ATOM 887 O O . GLY A 1 112 ? 15.826 0.503 -33.672 1.00 89.19 112 GLY A O 1
ATOM 888 N N . ILE A 1 113 ? 16.283 -0.554 -31.735 1.00 92.56 113 ILE A N 1
ATOM 889 C CA . ILE A 1 113 ? 17.732 -0.328 -31.736 1.00 92.56 113 ILE A CA 1
ATOM 890 C C . ILE A 1 113 ? 18.445 -1.653 -31.459 1.00 92.56 113 ILE A C 1
ATOM 892 O O . ILE A 1 113 ? 18.216 -2.298 -30.434 1.00 92.56 113 ILE A O 1
ATOM 896 N N . ILE A 1 114 ? 19.334 -2.060 -32.364 1.00 96.44 114 ILE A N 1
ATOM 897 C CA . ILE A 1 114 ? 20.065 -3.330 -32.288 1.00 96.44 114 ILE A CA 1
ATOM 898 C C . ILE A 1 114 ? 21.548 -3.067 -32.575 1.00 96.44 114 ILE A C 1
ATOM 900 O O . ILE A 1 114 ? 21.909 -2.718 -33.692 1.00 96.44 114 ILE A O 1
ATOM 904 N N . ILE A 1 115 ? 22.428 -3.248 -31.591 1.00 97.44 115 ILE A N 1
ATOM 905 C CA . ILE A 1 115 ? 23.886 -3.078 -31.717 1.00 97.44 115 ILE A CA 1
ATOM 906 C C . ILE A 1 115 ? 24.569 -4.351 -31.219 1.00 97.44 115 ILE A C 1
ATOM 908 O O . ILE A 1 115 ? 24.794 -4.521 -30.020 1.00 97.44 115 ILE A O 1
ATOM 912 N N . ILE A 1 116 ? 24.883 -5.275 -32.124 1.00 97.69 116 ILE A N 1
ATOM 913 C CA . ILE A 1 116 ? 25.282 -6.633 -31.739 1.00 97.69 116 ILE A CA 1
ATOM 914 C C . ILE A 1 116 ? 26.552 -7.115 -32.437 1.00 97.69 116 ILE A C 1
ATOM 916 O O . ILE A 1 116 ? 26.774 -6.856 -33.615 1.00 97.69 116 ILE A O 1
ATOM 920 N N . ASN A 1 117 ? 27.384 -7.866 -31.719 1.00 97.50 117 ASN A N 1
ATOM 921 C CA . ASN A 1 117 ? 28.552 -8.555 -32.275 1.00 97.50 117 ASN A CA 1
ATOM 922 C C . ASN A 1 117 ? 29.543 -7.636 -33.022 1.00 97.50 117 ASN A C 1
ATOM 924 O O . ASN A 1 117 ? 30.131 -8.058 -34.013 1.00 97.50 117 ASN A O 1
ATOM 928 N N . ASN A 1 118 ? 29.738 -6.385 -32.588 1.00 97.38 118 ASN A N 1
ATOM 929 C CA . ASN A 1 118 ? 30.712 -5.464 -33.187 1.00 97.38 118 ASN A CA 1
ATOM 930 C C . ASN A 1 118 ? 32.008 -5.462 -32.350 1.00 97.38 118 ASN A C 1
ATOM 932 O O . ASN A 1 118 ? 32.124 -4.693 -31.392 1.00 97.38 118 ASN A O 1
ATOM 936 N N . PRO A 1 119 ? 33.013 -6.301 -32.667 1.00 96.12 119 PRO A N 1
ATOM 937 C CA . PRO A 1 119 ? 34.147 -6.552 -31.771 1.00 96.12 119 PRO A CA 1
ATOM 938 C C . PRO A 1 119 ? 35.085 -5.351 -31.595 1.00 96.12 119 PRO A C 1
ATOM 940 O O . PRO A 1 119 ? 35.844 -5.302 -30.630 1.00 96.12 119 PRO A O 1
ATOM 943 N N . LYS A 1 120 ? 35.060 -4.391 -32.530 1.00 96.31 120 LYS A N 1
ATOM 944 C CA . LYS A 1 120 ? 35.903 -3.183 -32.510 1.00 96.31 120 LYS A CA 1
ATOM 945 C C . LYS A 1 120 ? 35.194 -1.949 -31.960 1.00 96.31 120 LYS A C 1
ATOM 947 O O . LYS A 1 120 ? 35.845 -0.914 -31.828 1.00 96.31 120 LYS A O 1
ATOM 952 N N . LEU A 1 121 ? 33.900 -2.049 -31.660 1.00 97.81 121 LEU A N 1
ATOM 953 C CA . LEU A 1 121 ? 33.088 -0.925 -31.218 1.00 97.81 121 LEU A CA 1
ATOM 954 C C . LEU A 1 121 ? 33.478 -0.537 -29.792 1.00 97.81 121 LEU A C 1
ATOM 956 O O . LEU A 1 121 ? 33.339 -1.344 -28.881 1.00 97.81 121 LEU A O 1
ATOM 960 N N . THR A 1 122 ? 33.970 0.688 -29.607 1.00 96.56 122 THR A N 1
ATOM 961 C CA . THR A 1 122 ? 34.451 1.182 -28.305 1.00 96.56 122 THR A CA 1
ATOM 962 C C . THR A 1 122 ? 33.688 2.402 -27.808 1.00 96.56 122 THR A C 1
ATOM 964 O O . THR A 1 122 ? 33.604 2.607 -26.601 1.00 96.56 122 THR A O 1
ATOM 967 N N . ASN A 1 123 ? 33.135 3.231 -28.701 1.00 92.38 123 ASN A N 1
ATOM 968 C CA . ASN A 1 123 ? 32.495 4.487 -28.315 1.00 92.38 123 ASN A CA 1
ATOM 969 C C . ASN A 1 123 ? 31.173 4.710 -29.060 1.00 92.38 123 ASN A C 1
ATOM 971 O O . ASN A 1 123 ? 31.137 4.937 -30.268 1.00 92.38 123 ASN A O 1
ATOM 975 N N . ILE A 1 124 ? 30.083 4.726 -28.297 1.00 94.19 124 ILE A N 1
ATOM 976 C CA . ILE A 1 124 ? 28.731 5.019 -28.781 1.00 94.19 124 ILE A CA 1
ATOM 977 C C . ILE A 1 124 ? 28.178 6.304 -28.158 1.00 94.19 124 ILE A C 1
ATOM 979 O O . ILE A 1 124 ? 27.001 6.383 -27.856 1.00 94.19 124 ILE A O 1
ATOM 983 N N . THR A 1 125 ? 28.987 7.342 -27.940 1.00 91.25 125 THR A N 1
ATOM 984 C CA . THR A 1 125 ? 28.522 8.571 -27.254 1.00 91.25 125 THR A CA 1
ATOM 985 C C . THR A 1 125 ? 27.286 9.198 -27.916 1.00 91.25 125 THR A C 1
ATOM 987 O O . THR A 1 125 ? 26.427 9.725 -27.210 1.00 91.25 125 THR A O 1
ATOM 990 N N . ALA A 1 126 ? 27.143 9.081 -29.244 1.00 89.62 126 ALA A N 1
ATOM 991 C CA . ALA A 1 126 ? 25.931 9.482 -29.969 1.00 89.62 126 ALA A CA 1
ATOM 992 C C . ALA A 1 126 ? 24.653 8.819 -29.426 1.00 89.62 126 ALA A C 1
ATOM 994 O O . ALA A 1 126 ? 23.616 9.476 -29.362 1.00 89.62 126 ALA A O 1
ATOM 995 N N . PHE A 1 127 ? 24.756 7.577 -28.941 1.00 90.31 127 PHE A N 1
ATOM 996 C CA . PHE A 1 127 ? 23.665 6.842 -28.318 1.00 90.31 127 PHE A CA 1
ATOM 997 C C . PHE A 1 127 ? 23.007 7.644 -27.206 1.00 90.31 127 PHE A C 1
ATOM 999 O O . PHE A 1 127 ? 21.807 7.527 -27.087 1.00 90.31 127 PHE A O 1
ATOM 1006 N N . LYS A 1 128 ? 23.709 8.507 -26.443 1.00 87.06 128 LYS A N 1
ATOM 1007 C CA . LYS A 1 128 ? 23.110 9.325 -25.358 1.00 87.06 128 LYS A CA 1
ATOM 1008 C C . LYS A 1 128 ? 21.941 10.211 -25.804 1.00 87.06 128 LYS A C 1
ATOM 1010 O O . LYS A 1 128 ? 21.161 10.616 -24.952 1.00 87.06 128 LYS A O 1
ATOM 1015 N N . ARG A 1 129 ? 21.850 10.535 -27.098 1.00 86.44 129 ARG A N 1
ATOM 1016 C CA . ARG A 1 129 ? 20.816 11.414 -27.663 1.00 86.44 129 ARG A CA 1
ATOM 1017 C C . ARG A 1 129 ? 19.625 10.667 -28.254 1.00 86.44 129 ARG A C 1
ATOM 1019 O O . ARG A 1 129 ? 18.638 11.314 -28.564 1.00 86.44 129 ARG A O 1
ATOM 1026 N N . TRP A 1 130 ? 19.723 9.351 -28.434 1.00 89.38 130 TRP A N 1
ATOM 1027 C CA . TRP A 1 130 ? 18.676 8.560 -29.083 1.00 89.38 130 TRP A CA 1
ATOM 1028 C C . TRP A 1 130 ? 17.580 8.225 -28.077 1.00 89.38 130 TRP A C 1
ATOM 1030 O O . TRP A 1 130 ? 17.891 7.682 -27.024 1.00 89.38 130 TRP A O 1
ATOM 1040 N N . SER A 1 131 ? 16.331 8.517 -28.393 1.00 85.75 131 SER A N 1
ATOM 1041 C CA . SER A 1 131 ? 15.148 8.325 -27.562 1.00 85.75 131 SER A CA 1
ATOM 1042 C C . SER A 1 131 ? 14.173 7.401 -28.301 1.00 85.75 131 SER A C 1
ATOM 1044 O O . SER A 1 131 ? 13.881 7.645 -29.478 1.00 85.75 131 SER A O 1
ATOM 1046 N N . PRO A 1 132 ? 13.745 6.286 -27.691 1.00 82.94 132 PRO A N 1
ATOM 1047 C CA . PRO A 1 132 ? 12.628 5.504 -28.206 1.00 82.94 132 PRO A CA 1
ATOM 1048 C C . PRO A 1 132 ? 11.329 6.320 -28.144 1.00 82.94 132 PRO A C 1
ATOM 1050 O O . PRO A 1 132 ? 11.043 6.949 -27.132 1.00 82.94 132 PRO A O 1
ATOM 1053 N N . TYR A 1 133 ? 10.543 6.302 -29.222 1.00 80.56 133 TYR A N 1
ATOM 1054 C CA . TYR A 1 133 ? 9.225 6.949 -29.240 1.00 80.56 133 TYR A CA 1
ATOM 1055 C C . TYR A 1 133 ? 8.182 6.174 -28.411 1.00 80.56 133 TYR A C 1
ATOM 1057 O O . TYR A 1 133 ? 7.375 6.779 -27.714 1.00 80.56 133 TYR A O 1
ATOM 1065 N N . GLU A 1 134 ? 8.232 4.839 -28.462 1.00 76.00 134 GLU A N 1
ATOM 1066 C CA . GLU A 1 134 ? 7.380 3.905 -27.709 1.00 76.00 134 GLU A CA 1
ATOM 1067 C C . GLU A 1 134 ? 8.240 2.816 -27.034 1.00 76.00 134 GLU A C 1
ATOM 1069 O O . GLU A 1 134 ? 9.422 2.664 -27.354 1.00 76.00 134 GLU A O 1
ATOM 1074 N N . GLU A 1 135 ? 7.670 2.035 -26.104 1.00 74.69 135 GLU A N 1
ATOM 1075 C CA . GLU A 1 135 ? 8.397 0.951 -25.416 1.00 74.69 135 GLU A CA 1
ATOM 1076 C C . GLU A 1 135 ? 8.821 -0.146 -26.415 1.00 74.69 135 GLU A C 1
ATOM 1078 O O . GLU A 1 135 ? 8.005 -0.929 -26.900 1.00 74.69 135 GLU A O 1
ATOM 1083 N N . PHE A 1 136 ? 10.127 -0.260 -26.676 1.00 81.50 136 PHE A N 1
ATOM 1084 C CA . PHE A 1 136 ? 10.728 -1.410 -27.355 1.00 81.50 136 PHE A CA 1
ATOM 1085 C C . PHE A 1 136 ? 12.064 -1.801 -26.721 1.00 81.50 136 PHE A C 1
ATOM 1087 O O . PHE A 1 136 ? 12.783 -0.979 -26.149 1.00 81.50 136 PHE A O 1
ATOM 1094 N N . THR A 1 137 ? 12.456 -3.068 -26.876 1.00 85.00 137 THR A N 1
ATOM 1095 C CA . THR A 1 137 ? 13.750 -3.537 -26.371 1.00 85.00 137 THR A CA 1
ATOM 1096 C C . THR A 1 137 ? 14.907 -3.050 -27.243 1.00 85.00 137 THR A C 1
ATOM 1098 O O . THR A 1 137 ? 15.032 -3.404 -28.414 1.00 85.00 137 THR A O 1
ATOM 1101 N N . THR A 1 138 ? 15.836 -2.325 -26.629 1.00 89.38 138 THR A N 1
ATOM 1102 C CA . THR A 1 138 ? 17.147 -2.010 -27.194 1.00 89.38 138 THR A CA 1
ATOM 1103 C C . THR A 1 138 ? 18.141 -3.133 -26.897 1.00 89.38 138 THR A C 1
ATOM 1105 O O . THR A 1 138 ? 18.475 -3.413 -25.742 1.00 89.38 138 THR A O 1
ATOM 1108 N N . HIS A 1 139 ? 18.643 -3.786 -27.946 1.00 93.25 139 HIS A N 1
ATOM 1109 C CA . HIS A 1 139 ? 19.564 -4.918 -27.832 1.00 93.25 139 HIS A CA 1
ATOM 1110 C C . HIS A 1 139 ? 21.014 -4.469 -28.029 1.00 93.25 139 HIS A C 1
ATOM 1112 O O . HIS A 1 139 ? 21.374 -4.025 -29.118 1.00 93.25 139 HIS A O 1
ATOM 1118 N N . VAL A 1 140 ? 21.865 -4.637 -27.010 1.00 95.25 140 VAL A N 1
ATOM 1119 C CA . VAL A 1 140 ? 23.298 -4.306 -27.091 1.00 95.25 140 VAL A CA 1
ATOM 1120 C C . VAL A 1 140 ? 24.138 -5.435 -26.508 1.00 95.25 140 VAL A C 1
ATOM 1122 O O . VAL A 1 140 ? 24.364 -5.494 -25.300 1.00 95.25 140 VAL A O 1
ATOM 1125 N N . PHE A 1 141 ? 24.613 -6.354 -27.346 1.00 96.50 141 PHE A N 1
ATOM 1126 C CA . PHE A 1 141 ? 25.365 -7.506 -26.846 1.00 96.50 141 PHE A CA 1
ATOM 1127 C C . PHE A 1 141 ? 26.473 -8.007 -27.766 1.00 96.50 141 PHE A C 1
ATOM 1129 O O . PHE A 1 141 ? 26.442 -7.815 -28.978 1.00 96.50 141 PHE A O 1
ATOM 1136 N N . GLY A 1 142 ? 27.464 -8.685 -27.186 1.00 96.69 142 GLY A N 1
ATOM 1137 C CA . GLY A 1 142 ? 28.582 -9.267 -27.938 1.00 96.69 142 GLY A CA 1
ATOM 1138 C C . GLY A 1 142 ? 29.559 -8.234 -28.515 1.00 96.69 142 GLY A C 1
ATOM 1139 O O . GLY A 1 142 ? 30.359 -8.563 -29.389 1.00 96.69 142 GLY A O 1
ATOM 1140 N N . ASN A 1 143 ? 29.512 -6.978 -28.060 1.00 97.94 143 ASN A N 1
ATOM 1141 C CA . ASN A 1 143 ? 30.459 -5.943 -28.473 1.00 97.94 143 ASN A CA 1
ATOM 1142 C C . ASN A 1 143 ? 31.654 -5.959 -27.508 1.00 97.94 143 ASN A C 1
ATOM 1144 O O . ASN A 1 143 ? 31.702 -5.216 -26.527 1.00 97.94 143 ASN A O 1
ATOM 1148 N N . SER A 1 144 ? 32.620 -6.843 -27.766 1.00 97.25 144 SER A N 1
ATOM 1149 C CA . SER A 1 144 ? 33.702 -7.191 -26.827 1.00 97.25 144 SER A CA 1
ATOM 1150 C C . SER A 1 144 ? 34.597 -6.030 -26.372 1.00 97.25 144 SER A C 1
ATOM 1152 O O . SER A 1 144 ? 35.298 -6.170 -25.376 1.00 97.25 144 SER A O 1
ATOM 1154 N N . ALA A 1 145 ? 34.602 -4.902 -27.089 1.00 97.94 145 ALA A N 1
ATOM 1155 C CA . ALA A 1 145 ? 35.397 -3.715 -26.759 1.00 97.94 145 ALA A CA 1
ATOM 1156 C C . ALA A 1 145 ? 34.564 -2.539 -26.204 1.00 97.94 145 ALA A C 1
ATOM 1158 O O . ALA A 1 145 ? 35.123 -1.480 -25.915 1.00 97.94 145 ALA A O 1
ATOM 1159 N N . LEU A 1 146 ? 33.246 -2.710 -26.055 1.00 98.12 146 LEU A N 1
ATOM 1160 C CA . LEU A 1 146 ? 32.319 -1.641 -25.693 1.00 98.12 146 LEU A CA 1
ATOM 1161 C C . LEU A 1 146 ? 32.070 -1.586 -24.183 1.00 98.12 146 LEU A C 1
ATOM 1163 O O . LEU A 1 146 ? 31.555 -2.542 -23.602 1.00 98.12 146 LEU A O 1
ATOM 1167 N N . ASP A 1 147 ? 32.358 -0.443 -23.568 1.00 96.38 147 ASP A N 1
ATOM 1168 C CA . ASP A 1 147 ? 31.898 -0.119 -22.216 1.00 96.38 147 ASP A CA 1
ATOM 1169 C C . ASP A 1 147 ? 30.486 0.498 -22.281 1.00 96.38 147 ASP A C 1
ATOM 1171 O O . ASP A 1 147 ? 30.320 1.635 -22.733 1.00 96.38 147 ASP A O 1
ATOM 1175 N N . PHE A 1 148 ? 29.463 -0.268 -21.876 1.00 93.19 148 PHE A N 1
ATOM 1176 C CA . PHE A 1 148 ? 28.066 0.186 -21.863 1.00 93.19 148 PHE A CA 1
ATOM 1177 C C . PHE A 1 148 ? 27.602 0.705 -20.489 1.00 93.19 148 PHE A C 1
ATOM 1179 O O . PHE A 1 148 ? 26.527 1.294 -20.388 1.00 93.19 148 PHE A O 1
ATOM 1186 N N . GLU A 1 149 ? 28.405 0.545 -19.434 1.00 90.62 149 GLU A N 1
ATOM 1187 C CA . GLU A 1 149 ? 28.050 0.924 -18.056 1.00 90.62 149 GLU A CA 1
ATOM 1188 C C . GLU A 1 149 ? 27.549 2.386 -17.923 1.00 90.62 149 GLU A C 1
ATOM 1190 O O . GLU A 1 149 ? 26.521 2.599 -17.275 1.00 90.62 149 GLU A O 1
ATOM 1195 N N . PRO A 1 150 ? 28.139 3.398 -18.603 1.00 89.50 150 PRO A N 1
ATOM 1196 C CA . PRO A 1 150 ? 27.700 4.796 -18.494 1.00 89.50 150 PRO A CA 1
ATOM 1197 C C . PRO A 1 150 ? 26.306 5.113 -19.060 1.00 89.50 150 PRO A C 1
ATOM 1199 O O . PRO A 1 150 ? 25.874 6.264 -18.980 1.00 89.50 150 PRO A O 1
ATOM 1202 N N . PHE A 1 151 ? 25.638 4.155 -19.706 1.00 86.56 151 PHE A N 1
ATOM 1203 C CA . PHE A 1 151 ? 24.339 4.352 -20.361 1.00 86.56 151 PHE A CA 1
ATOM 1204 C C . PHE A 1 151 ? 23.180 3.678 -19.614 1.00 86.56 151 PHE A C 1
ATOM 1206 O O . PHE A 1 151 ? 22.033 3.812 -20.033 1.00 86.56 151 PHE A O 1
ATOM 1213 N N . CYS A 1 152 ? 23.469 2.979 -18.514 1.00 82.81 152 CYS A N 1
ATOM 1214 C CA . CYS A 1 152 ? 22.498 2.166 -17.782 1.00 82.81 152 CYS A CA 1
ATOM 1215 C C . CYS A 1 152 ? 21.551 2.979 -16.872 1.00 82.81 152 CYS A C 1
ATOM 1217 O O . CYS A 1 152 ? 20.470 2.489 -16.556 1.00 82.81 152 CYS A O 1
ATOM 1219 N N . ASP A 1 153 ? 21.923 4.210 -16.495 1.00 75.19 153 ASP A N 1
ATOM 1220 C CA . ASP A 1 153 ? 21.169 5.105 -15.593 1.00 75.19 153 ASP A CA 1
ATOM 1221 C C . ASP A 1 153 ? 20.579 6.320 -16.340 1.00 75.19 153 ASP A C 1
ATOM 1223 O O . ASP A 1 153 ? 20.879 7.476 -16.041 1.00 75.19 153 ASP A O 1
ATOM 1227 N N . ARG A 1 154 ? 19.790 6.096 -17.396 1.00 69.19 154 ARG A N 1
ATOM 1228 C CA . ARG A 1 154 ? 19.182 7.211 -18.142 1.00 69.19 154 ARG A CA 1
ATOM 1229 C C . ARG A 1 154 ? 18.015 7.838 -17.379 1.00 69.19 154 ARG A C 1
ATOM 1231 O O . ARG A 1 154 ? 16.931 7.270 -17.314 1.00 69.19 154 ARG A O 1
ATOM 1238 N N . ASP A 1 155 ? 18.229 9.055 -16.887 1.00 53.81 155 ASP A N 1
ATOM 1239 C CA . ASP A 1 155 ? 17.254 9.759 -16.047 1.00 53.81 155 ASP A CA 1
ATOM 1240 C C . ASP A 1 155 ? 16.124 10.491 -16.789 1.00 53.81 155 ASP A C 1
ATOM 1242 O O . ASP A 1 155 ? 15.077 10.732 -16.195 1.00 53.81 155 ASP A O 1
ATOM 1246 N N . TRP A 1 156 ? 16.298 10.839 -18.067 1.00 51.19 156 TRP A N 1
ATOM 1247 C CA . TRP A 1 156 ? 15.413 11.786 -18.769 1.00 51.19 156 TRP A CA 1
ATOM 1248 C C . TRP A 1 156 ? 14.337 11.146 -19.663 1.00 51.19 156 TRP A C 1
ATOM 1250 O O . TRP A 1 156 ? 13.424 11.845 -20.081 1.00 51.19 156 TRP A O 1
ATOM 1260 N N . ASP A 1 157 ? 14.422 9.838 -19.931 1.00 56.53 157 ASP A N 1
ATOM 1261 C CA . ASP A 1 157 ? 13.521 9.100 -20.840 1.00 56.53 157 ASP A CA 1
ATOM 1262 C C . ASP A 1 157 ? 13.088 7.752 -20.229 1.00 56.53 157 ASP A C 1
ATOM 1264 O O . ASP A 1 157 ? 13.067 6.685 -20.853 1.00 56.53 157 ASP A O 1
ATOM 1268 N N . ARG A 1 158 ? 12.858 7.788 -18.910 1.00 57.31 158 ARG A N 1
ATOM 1269 C CA . ARG A 1 158 ? 12.690 6.604 -18.054 1.00 57.31 158 ARG A CA 1
ATOM 1270 C C . ARG A 1 158 ? 11.513 5.717 -18.473 1.00 57.31 158 ARG A C 1
ATOM 1272 O O . ARG A 1 158 ? 11.571 4.523 -18.202 1.00 57.31 158 ARG A O 1
ATOM 1279 N N . LEU A 1 159 ? 10.504 6.291 -19.129 1.00 58.97 159 LEU A N 1
ATOM 1280 C CA . LEU A 1 159 ? 9.242 5.657 -19.528 1.00 58.97 159 LEU A CA 1
ATOM 1281 C C . LEU A 1 159 ? 9.392 4.582 -20.616 1.00 58.97 159 LEU A C 1
ATOM 1283 O O . LEU A 1 159 ? 8.717 3.561 -20.546 1.00 58.97 159 LEU A O 1
ATOM 1287 N N . TYR A 1 160 ? 10.302 4.769 -21.577 1.00 66.06 160 TYR A N 1
ATOM 1288 C CA . TYR A 1 160 ? 10.355 3.944 -22.797 1.00 66.06 160 TYR A CA 1
ATOM 1289 C C . TYR A 1 160 ? 11.662 3.149 -22.966 1.00 66.06 160 TYR A C 1
ATOM 1291 O O . TYR A 1 160 ? 11.859 2.440 -23.952 1.00 66.06 160 TYR A O 1
ATOM 1299 N N . THR A 1 161 ? 12.584 3.249 -22.004 1.00 69.31 161 THR A N 1
ATOM 1300 C CA . THR A 1 161 ? 13.953 2.723 -22.138 1.00 69.31 161 THR A CA 1
ATOM 1301 C C . THR A 1 161 ? 14.101 1.268 -21.655 1.00 69.31 161 THR A C 1
ATOM 1303 O O . THR A 1 161 ? 14.516 1.038 -20.528 1.00 69.31 161 THR A O 1
ATOM 1306 N N . ASP A 1 162 ? 13.855 0.265 -22.501 1.00 78.81 162 ASP A N 1
ATOM 1307 C CA . ASP A 1 162 ? 14.036 -1.162 -22.161 1.00 78.81 162 ASP A CA 1
ATOM 1308 C C . ASP A 1 162 ? 15.344 -1.747 -22.733 1.00 78.81 162 ASP A C 1
ATOM 1310 O O . ASP A 1 162 ? 15.571 -1.714 -23.943 1.00 78.81 162 ASP A O 1
ATOM 1314 N N . PHE A 1 163 ? 16.213 -2.315 -21.888 1.00 85.56 163 PHE A N 1
ATOM 1315 C CA . PHE A 1 163 ? 17.555 -2.766 -22.284 1.00 85.56 163 PHE A CA 1
ATOM 1316 C C . PHE A 1 163 ? 17.757 -4.285 -22.218 1.00 85.56 163 PHE A C 1
ATOM 1318 O O . PHE A 1 163 ? 17.397 -4.954 -21.255 1.00 85.56 163 PHE A O 1
ATOM 1325 N N . ASN A 1 164 ? 18.445 -4.823 -23.228 1.00 89.62 164 ASN A N 1
ATOM 1326 C CA . ASN A 1 164 ? 18.984 -6.180 -23.238 1.00 89.62 164 ASN A CA 1
ATOM 1327 C C . ASN A 1 164 ? 20.495 -6.139 -23.505 1.00 89.62 164 ASN A C 1
ATOM 1329 O O . ASN A 1 164 ? 20.925 -6.123 -24.665 1.00 89.62 164 ASN A O 1
ATOM 1333 N N . VAL A 1 165 ? 21.286 -6.097 -22.426 1.00 92.12 165 VAL A N 1
ATOM 1334 C CA . VAL A 1 165 ? 22.727 -5.798 -22.459 1.00 92.12 165 VAL A CA 1
ATOM 1335 C C . VAL A 1 165 ? 23.539 -6.922 -21.822 1.00 92.12 165 VAL A C 1
ATOM 1337 O O . VAL A 1 165 ? 23.444 -7.147 -20.617 1.00 92.12 165 VAL A O 1
ATOM 1340 N N . TYR A 1 166 ? 24.369 -7.607 -22.609 1.00 94.62 166 TYR A N 1
ATOM 1341 C CA . TYR A 1 166 ? 25.268 -8.655 -22.112 1.00 94.62 166 TYR A CA 1
ATOM 1342 C C . TYR A 1 166 ? 26.460 -8.895 -23.049 1.00 94.62 166 TYR A C 1
ATOM 1344 O O . TYR A 1 166 ? 26.436 -8.536 -24.221 1.00 94.62 166 TYR A O 1
ATOM 1352 N N . GLY A 1 167 ? 27.531 -9.526 -22.566 1.00 95.31 167 GLY A N 1
ATOM 1353 C CA . GLY A 1 167 ? 28.675 -9.885 -23.419 1.00 95.31 167 GLY A CA 1
ATOM 1354 C C . GLY A 1 167 ? 29.443 -8.703 -24.028 1.00 95.31 167 GLY A C 1
ATOM 1355 O O . GLY A 1 167 ? 30.157 -8.893 -25.011 1.00 95.31 167 GLY A O 1
ATOM 1356 N N . ASN A 1 168 ? 29.294 -7.495 -23.477 1.00 96.69 168 ASN A N 1
ATOM 1357 C CA . ASN A 1 168 ? 30.145 -6.344 -23.788 1.00 96.69 168 ASN A CA 1
ATOM 1358 C C . ASN A 1 168 ? 31.336 -6.268 -22.810 1.00 96.69 168 ASN A C 1
ATOM 1360 O O . ASN A 1 168 ? 31.364 -7.019 -21.830 1.00 96.69 168 ASN A O 1
ATOM 1364 N N . LEU A 1 169 ? 32.296 -5.358 -23.046 1.00 96.75 169 LEU A N 1
ATOM 1365 C CA . LEU A 1 169 ? 33.448 -5.141 -22.147 1.00 96.75 169 LEU A CA 1
ATOM 1366 C C . LEU A 1 169 ? 32.986 -4.825 -20.718 1.00 96.75 169 LEU A C 1
ATOM 1368 O O . LEU A 1 169 ? 33.514 -5.376 -19.755 1.00 96.75 169 LEU A O 1
ATOM 1372 N N . LYS A 1 170 ? 31.967 -3.970 -20.601 1.00 94.81 170 LYS A N 1
ATOM 1373 C CA . LYS A 1 170 ? 31.194 -3.757 -19.376 1.00 94.81 170 LYS A CA 1
ATOM 1374 C C . LYS A 1 170 ? 29.709 -3.653 -19.701 1.00 94.81 170 LYS A C 1
ATOM 1376 O O . LYS A 1 170 ? 29.331 -3.098 -20.732 1.00 94.81 170 LYS A O 1
ATOM 1381 N N . ASN A 1 171 ? 28.883 -4.192 -18.809 1.00 93.06 171 ASN A N 1
ATOM 1382 C CA . ASN A 1 171 ? 27.423 -4.246 -18.928 1.00 93.06 171 ASN A CA 1
ATOM 1383 C C . ASN A 1 171 ? 26.775 -3.450 -17.781 1.00 93.06 171 ASN A C 1
ATOM 1385 O O . ASN A 1 171 ? 27.473 -2.798 -17.011 1.00 93.06 171 ASN A O 1
ATOM 1389 N N . CYS A 1 172 ? 25.452 -3.540 -17.632 1.00 89.12 172 CYS A N 1
ATOM 1390 C CA . CYS A 1 172 ? 24.709 -2.801 -16.604 1.00 89.12 172 CYS A CA 1
ATOM 1391 C C . CYS A 1 172 ? 24.726 -3.418 -15.195 1.00 89.12 172 CYS A C 1
ATOM 1393 O O . CYS A 1 172 ? 24.142 -2.850 -14.274 1.00 89.12 172 CYS A O 1
ATOM 1395 N N . GLY A 1 173 ? 25.380 -4.568 -14.998 1.00 89.81 173 GLY A N 1
ATOM 1396 C CA . GLY A 1 173 ? 25.361 -5.271 -13.713 1.00 89.81 173 GLY A CA 1
ATOM 1397 C C . GLY A 1 173 ? 23.931 -5.633 -13.296 1.00 89.81 173 GLY A C 1
ATOM 1398 O O . GLY A 1 173 ? 23.161 -6.136 -14.108 1.00 89.81 173 GLY A O 1
ATOM 1399 N N . CYS A 1 174 ? 23.561 -5.344 -12.048 1.00 89.88 174 CYS A N 1
ATOM 1400 C CA . CYS A 1 174 ? 22.225 -5.616 -11.497 1.00 89.88 174 CYS A CA 1
ATOM 1401 C C . CYS A 1 174 ? 21.207 -4.497 -11.781 1.00 89.88 174 CYS A C 1
ATOM 1403 O O . CYS A 1 174 ? 20.322 -4.241 -10.966 1.00 89.88 174 CYS A O 1
ATOM 1405 N N . LYS A 1 175 ? 21.349 -3.819 -12.927 1.00 86.75 175 LYS A N 1
ATOM 1406 C CA . LYS A 1 175 ? 20.438 -2.767 -13.387 1.00 86.75 175 LYS A CA 1
ATOM 1407 C C . LYS A 1 175 ? 19.741 -3.165 -14.679 1.00 86.75 175 LYS A C 1
ATOM 1409 O O . LYS A 1 175 ? 20.412 -3.657 -15.586 1.00 86.75 175 LYS A O 1
ATOM 1414 N N . ASN A 1 176 ? 18.434 -2.906 -14.776 1.00 81.44 176 ASN A N 1
ATOM 1415 C CA . ASN A 1 176 ? 17.594 -3.268 -15.930 1.00 81.44 176 ASN A CA 1
ATOM 1416 C C . ASN A 1 176 ? 17.807 -4.739 -16.350 1.00 81.44 176 ASN A C 1
ATOM 1418 O O . ASN A 1 176 ? 18.236 -5.040 -17.467 1.00 81.44 176 ASN A O 1
ATOM 1422 N N . VAL A 1 177 ? 17.614 -5.665 -15.408 1.00 89.06 177 VAL A N 1
ATOM 1423 C CA . VAL A 1 177 ? 17.994 -7.072 -15.579 1.00 89.06 177 VAL A CA 1
ATOM 1424 C C . VAL A 1 177 ? 16.991 -7.780 -16.485 1.00 89.06 177 VAL A C 1
ATOM 1426 O O . VAL A 1 177 ? 15.799 -7.839 -16.189 1.00 89.06 177 VAL A O 1
ATOM 1429 N N . ARG A 1 178 ? 17.488 -8.393 -17.565 1.00 89.94 178 ARG A N 1
ATOM 1430 C CA . ARG A 1 178 ? 16.697 -9.261 -18.441 1.00 89.94 178 ARG A CA 1
ATOM 1431 C C . ARG A 1 178 ? 17.266 -10.673 -18.446 1.00 89.94 178 ARG A C 1
ATOM 1433 O O . ARG A 1 178 ? 18.324 -10.917 -19.024 1.00 89.94 178 ARG A O 1
ATOM 1440 N N . ILE A 1 179 ? 16.544 -11.614 -17.851 1.00 89.44 179 ILE A N 1
ATOM 1441 C CA . ILE A 1 179 ? 16.904 -13.031 -17.833 1.00 89.44 179 ILE A CA 1
ATOM 1442 C C . ILE A 1 179 ? 16.384 -13.703 -19.103 1.00 89.44 179 ILE A C 1
ATOM 1444 O O . ILE A 1 179 ? 15.183 -13.728 -19.364 1.00 89.44 179 ILE A O 1
ATOM 1448 N N . GLY A 1 180 ? 17.312 -14.292 -19.849 1.00 87.62 180 GLY A N 1
ATOM 1449 C CA . GLY A 1 180 ? 17.069 -15.239 -20.927 1.00 87.62 180 GLY A CA 1
ATOM 1450 C C . GLY A 1 180 ? 18.271 -16.183 -21.076 1.00 87.62 180 GLY A C 1
ATOM 1451 O O . GLY A 1 180 ? 19.294 -15.986 -20.407 1.00 87.62 180 GLY A O 1
ATOM 1452 N N . PRO A 1 181 ? 18.203 -17.193 -21.961 1.00 84.88 181 PRO A N 1
ATOM 1453 C CA . PRO A 1 181 ? 19.216 -18.253 -22.049 1.00 84.88 181 PRO A CA 1
ATOM 1454 C C . PRO A 1 181 ? 20.656 -17.756 -22.253 1.00 84.88 181 PRO A C 1
ATOM 1456 O O . PRO A 1 181 ? 21.604 -18.380 -21.788 1.00 84.88 181 PRO A O 1
ATOM 1459 N N . LYS A 1 182 ? 20.830 -16.620 -22.943 1.00 88.81 182 LYS A N 1
ATOM 1460 C CA . LYS A 1 182 ? 22.148 -16.042 -23.264 1.00 88.81 182 LYS A CA 1
ATOM 1461 C C . LYS A 1 182 ? 22.628 -14.980 -22.271 1.00 88.81 182 LYS A C 1
ATOM 1463 O O . LYS A 1 182 ? 23.830 -14.751 -22.185 1.00 88.81 182 LYS A O 1
ATOM 1468 N N . SER A 1 183 ? 21.720 -14.319 -21.553 1.00 91.06 183 SER A N 1
ATOM 1469 C CA . SER A 1 183 ? 22.049 -13.211 -20.644 1.00 91.06 183 SER A CA 1
ATOM 1470 C C . SER A 1 183 ? 22.234 -13.660 -19.191 1.00 91.06 183 SER A C 1
ATOM 1472 O O . SER A 1 183 ? 22.968 -13.016 -18.448 1.00 91.06 183 SER A O 1
ATOM 1474 N N . LEU A 1 184 ? 21.636 -14.787 -18.792 1.00 90.88 184 LEU A N 1
ATOM 1475 C CA . LEU A 1 184 ? 21.704 -15.336 -17.433 1.00 90.88 184 LEU A CA 1
ATOM 1476 C C . LEU A 1 184 ? 23.130 -15.421 -16.833 1.00 90.88 184 LEU A C 1
ATOM 1478 O O . LEU A 1 184 ? 23.305 -15.003 -15.685 1.00 90.88 184 LEU A O 1
ATOM 1482 N N . PRO A 1 185 ? 24.176 -15.872 -17.562 1.00 91.44 185 PRO A N 1
ATOM 1483 C CA . PRO A 1 185 ? 25.528 -15.971 -17.001 1.00 91.44 185 PRO A CA 1
ATOM 1484 C C . PRO A 1 185 ? 26.124 -14.645 -16.500 1.00 91.44 185 PRO A C 1
ATOM 1486 O O . PRO A 1 185 ? 27.116 -14.662 -15.779 1.00 91.44 185 PRO A O 1
ATOM 1489 N N . TYR A 1 186 ? 25.536 -13.499 -16.852 1.00 91.62 186 TYR A N 1
ATOM 1490 C CA . TYR A 1 186 ? 26.048 -12.174 -16.503 1.00 91.62 186 TYR A CA 1
ATOM 1491 C C . TYR A 1 186 ? 25.475 -11.601 -15.190 1.00 91.62 186 TYR A C 1
ATOM 1493 O O . TYR A 1 186 ? 25.889 -10.514 -14.791 1.00 91.62 186 TYR A O 1
ATOM 1501 N N . TYR A 1 187 ? 24.580 -12.318 -14.491 1.00 90.19 187 TYR A N 1
ATOM 1502 C CA . TYR A 1 187 ? 23.868 -11.826 -13.292 1.00 90.19 187 TYR A CA 1
ATOM 1503 C C . TYR A 1 187 ? 24.136 -12.632 -12.001 1.00 90.19 187 TYR A C 1
ATOM 1505 O O . TYR A 1 187 ? 23.269 -12.753 -11.144 1.00 90.19 187 TYR A O 1
ATOM 1513 N N . GLN A 1 188 ? 25.341 -13.182 -11.831 1.00 82.81 188 GLN A N 1
ATOM 1514 C CA . GLN A 1 188 ? 25.624 -14.224 -10.824 1.00 82.81 188 GLN A CA 1
ATOM 1515 C C . GLN A 1 188 ? 25.555 -13.795 -9.337 1.00 82.81 188 GLN A C 1
ATOM 1517 O O . GLN A 1 188 ? 25.561 -14.663 -8.475 1.00 82.81 188 GLN A O 1
ATOM 1522 N N . ASN A 1 189 ? 25.488 -12.495 -9.012 1.00 86.81 189 ASN A N 1
ATOM 1523 C CA . ASN A 1 189 ? 25.640 -11.986 -7.633 1.00 86.81 189 ASN A CA 1
ATOM 1524 C C . ASN A 1 189 ? 24.670 -10.841 -7.266 1.00 86.81 189 ASN A C 1
ATOM 1526 O O . ASN A 1 189 ? 25.015 -9.961 -6.474 1.00 86.81 189 ASN A O 1
ATOM 1530 N N . CYS A 1 190 ? 23.480 -10.788 -7.863 1.00 90.88 190 CYS A N 1
ATOM 1531 C CA . CYS A 1 190 ? 22.545 -9.690 -7.605 1.00 90.88 190 CYS A CA 1
ATOM 1532 C C . CYS A 1 190 ? 21.772 -9.883 -6.293 1.00 90.88 190 CYS A C 1
ATOM 1534 O O . CYS A 1 190 ? 20.887 -10.727 -6.212 1.00 90.88 190 CYS A O 1
ATOM 1536 N N . THR A 1 191 ? 22.074 -9.062 -5.282 1.00 93.25 191 THR A N 1
ATOM 1537 C CA . THR A 1 191 ? 21.301 -8.985 -4.024 1.00 93.25 191 THR A CA 1
ATOM 1538 C C . THR A 1 191 ? 20.185 -7.947 -4.074 1.00 93.25 191 THR A C 1
ATOM 1540 O O . THR A 1 191 ? 19.143 -8.114 -3.439 1.00 93.25 191 THR A O 1
ATOM 1543 N N . THR A 1 192 ? 20.388 -6.898 -4.867 1.00 91.00 192 THR A N 1
ATOM 1544 C CA . THR A 1 192 ? 19.401 -5.863 -5.158 1.00 91.00 192 THR A CA 1
ATOM 1545 C C . THR A 1 192 ? 19.399 -5.609 -6.657 1.00 91.00 192 THR A C 1
ATOM 1547 O O . THR A 1 192 ? 20.465 -5.430 -7.249 1.00 91.00 192 THR A O 1
ATOM 1550 N N . ILE A 1 193 ? 18.213 -5.569 -7.260 1.00 89.56 193 ILE A N 1
ATOM 1551 C CA . ILE A 1 193 ? 18.029 -5.100 -8.636 1.00 89.56 193 ILE A CA 1
ATOM 1552 C C . ILE A 1 193 ? 17.447 -3.695 -8.583 1.00 89.56 193 ILE A C 1
ATOM 1554 O O . ILE A 1 193 ? 16.444 -3.466 -7.906 1.00 89.56 193 ILE A O 1
ATOM 1558 N N . THR A 1 194 ? 18.090 -2.760 -9.279 1.00 83.06 194 THR A N 1
ATOM 1559 C CA . THR A 1 194 ? 17.652 -1.362 -9.352 1.00 83.06 194 THR A CA 1
ATOM 1560 C C . THR A 1 194 ? 17.409 -0.934 -10.788 1.00 83.06 194 THR A C 1
ATOM 1562 O O . THR A 1 194 ? 18.060 -1.408 -11.718 1.00 83.06 194 THR A O 1
ATOM 1565 N N . SER A 1 195 ? 16.492 0.003 -10.983 1.00 69.56 195 SER A N 1
ATOM 1566 C CA . SER A 1 195 ? 16.318 0.679 -12.266 1.00 69.56 195 SER A CA 1
ATOM 1567 C C . SER A 1 195 ? 15.549 1.985 -12.105 1.00 69.56 195 SER A C 1
ATOM 1569 O O . SER A 1 195 ? 15.101 2.329 -11.014 1.00 69.56 195 SER A O 1
ATOM 1571 N N . GLY A 1 196 ? 15.359 2.702 -13.216 1.00 58.94 196 GLY A N 1
ATOM 1572 C CA . GLY A 1 196 ? 14.291 3.697 -13.306 1.00 58.94 196 GLY A CA 1
ATOM 1573 C C . GLY A 1 196 ? 12.902 3.045 -13.245 1.00 58.94 196 GLY A C 1
ATOM 1574 O O . GLY A 1 196 ? 12.768 1.825 -13.378 1.00 58.94 196 GLY A O 1
ATOM 1575 N N . SER A 1 197 ? 11.877 3.879 -13.091 1.00 53.31 197 SER A N 1
ATOM 1576 C CA . SER A 1 197 ? 10.480 3.535 -12.786 1.00 53.31 197 SER A CA 1
ATOM 1577 C C . SER A 1 197 ? 9.794 2.456 -13.641 1.00 53.31 197 SER A C 1
ATOM 1579 O O . SER A 1 197 ? 8.797 1.884 -13.217 1.00 53.31 197 SER A O 1
ATOM 1581 N N . TYR A 1 198 ? 10.341 2.107 -14.810 1.00 57.03 198 TYR A N 1
ATOM 1582 C CA . TYR A 1 198 ? 9.674 1.249 -15.801 1.00 57.03 198 TYR A CA 1
ATOM 1583 C C . TYR A 1 198 ? 10.451 -0.029 -16.178 1.00 57.03 198 TYR A C 1
ATOM 1585 O O . TYR A 1 198 ? 9.964 -0.832 -16.976 1.00 57.03 198 TYR A O 1
ATOM 1593 N N . ASN A 1 199 ? 11.652 -0.255 -15.623 1.00 67.00 199 ASN A N 1
ATOM 1594 C CA . ASN A 1 199 ? 12.594 -1.255 -16.152 1.00 67.00 199 ASN A CA 1
ATOM 1595 C C . ASN A 1 199 ? 13.280 -2.135 -15.098 1.00 67.00 199 ASN A C 1
ATOM 1597 O O . ASN A 1 199 ? 14.497 -2.132 -15.005 1.00 67.00 199 ASN A O 1
ATOM 1601 N N . GLY A 1 200 ? 12.539 -2.939 -14.339 1.00 76.00 200 GLY A N 1
ATOM 1602 C CA . GLY A 1 200 ? 13.127 -3.760 -13.273 1.00 76.00 200 GLY A CA 1
ATOM 1603 C C . GLY A 1 200 ? 13.728 -5.089 -13.735 1.00 76.00 200 GLY A C 1
ATOM 1604 O O . GLY A 1 200 ? 14.802 -5.150 -14.338 1.00 76.00 200 GLY A O 1
ATOM 1605 N N . LEU A 1 201 ? 13.040 -6.175 -13.391 1.00 89.88 201 LEU A N 1
ATOM 1606 C CA . LEU A 1 201 ? 13.431 -7.549 -13.685 1.00 89.88 201 LEU A CA 1
ATOM 1607 C C . LEU A 1 201 ? 12.479 -8.131 -14.732 1.00 89.88 201 LEU A C 1
ATOM 1609 O O . LEU A 1 201 ? 11.289 -8.298 -14.481 1.00 89.88 201 LEU A O 1
ATOM 1613 N N . LYS A 1 202 ? 13.005 -8.457 -15.914 1.00 90.50 202 LYS A N 1
ATOM 1614 C CA . LYS A 1 202 ? 12.246 -9.100 -16.994 1.00 90.50 202 LYS A CA 1
ATOM 1615 C C . LYS A 1 202 ? 12.738 -10.531 -17.189 1.00 90.50 202 LYS A C 1
ATOM 1617 O O . LYS A 1 202 ? 13.924 -10.747 -17.420 1.00 90.50 202 LYS A O 1
ATOM 1622 N N . ILE A 1 203 ? 11.840 -11.506 -17.129 1.00 92.31 203 ILE A N 1
ATOM 1623 C CA . ILE A 1 203 ? 12.144 -12.927 -17.319 1.00 92.31 203 ILE A CA 1
ATOM 1624 C C . ILE A 1 203 ? 11.394 -13.404 -18.551 1.00 92.31 203 ILE A C 1
ATOM 1626 O O . ILE A 1 203 ? 10.167 -13.347 -18.596 1.00 92.31 203 ILE A O 1
ATOM 1630 N N . THR A 1 204 ? 12.134 -13.850 -19.563 1.00 90.81 204 THR A N 1
ATOM 1631 C CA . THR A 1 204 ? 11.543 -14.296 -20.824 1.00 90.81 204 THR A CA 1
ATOM 1632 C C . THR A 1 204 ? 12.341 -15.427 -21.449 1.00 90.81 204 THR A C 1
ATOM 1634 O O . THR A 1 204 ? 13.556 -15.514 -21.264 1.00 90.81 204 THR A O 1
ATOM 1637 N N . GLN A 1 205 ? 11.663 -16.321 -22.176 1.00 89.56 205 GLN A N 1
ATOM 1638 C CA . GLN A 1 205 ? 12.279 -17.492 -22.817 1.00 89.56 205 GLN A CA 1
ATOM 1639 C C . GLN A 1 205 ? 13.054 -18.393 -21.835 1.00 89.56 205 GLN A C 1
ATOM 1641 O O . GLN A 1 205 ? 13.921 -19.169 -22.242 1.00 89.56 205 GLN A O 1
ATOM 1646 N N . ALA A 1 206 ? 12.771 -18.278 -20.535 1.00 91.00 206 ALA A N 1
ATOM 1647 C CA . ALA A 1 206 ? 13.383 -19.096 -19.504 1.00 91.00 206 ALA A CA 1
ATOM 1648 C C . ALA A 1 206 ? 12.813 -20.518 -19.556 1.00 91.00 206 ALA A C 1
ATOM 1650 O O . ALA A 1 206 ? 11.627 -20.709 -19.830 1.00 91.00 206 ALA A O 1
ATOM 1651 N N . THR A 1 207 ? 13.658 -21.513 -19.301 1.00 90.50 207 THR A N 1
ATOM 1652 C CA . THR A 1 207 ? 13.291 -22.936 -19.331 1.00 90.50 207 THR A CA 1
ATOM 1653 C C . THR A 1 207 ? 13.733 -23.620 -18.047 1.00 90.50 207 THR A C 1
ATOM 1655 O O . THR A 1 207 ? 14.649 -23.140 -17.383 1.00 90.50 207 THR A O 1
ATOM 1658 N N . GLN A 1 208 ? 13.141 -24.773 -17.739 1.00 86.88 208 GLN A N 1
ATOM 1659 C CA . GLN A 1 208 ? 13.475 -25.544 -16.536 1.00 86.88 208 GLN A CA 1
ATOM 1660 C C . GLN A 1 208 ? 14.933 -26.005 -16.459 1.00 86.88 208 GLN A C 1
ATOM 1662 O O . GLN A 1 208 ? 15.471 -26.206 -15.378 1.00 86.88 208 GLN A O 1
ATOM 1667 N N . SER A 1 209 ? 15.603 -26.158 -17.602 1.00 88.88 209 SER A N 1
ATOM 1668 C CA . SER A 1 209 ? 17.020 -26.532 -17.641 1.00 88.88 209 SER A CA 1
ATOM 1669 C C . SER A 1 209 ? 17.979 -25.392 -17.279 1.00 88.88 209 SER A C 1
ATOM 1671 O O . SER A 1 209 ? 19.182 -25.626 -17.180 1.00 88.88 209 SER A O 1
ATOM 1673 N N . MET A 1 210 ? 17.492 -24.154 -17.152 1.00 90.88 210 MET A N 1
ATOM 1674 C CA . MET A 1 210 ? 18.340 -23.011 -16.817 1.00 90.88 210 MET A CA 1
ATOM 1675 C C . MET A 1 210 ? 18.642 -22.976 -15.319 1.00 90.88 210 MET A C 1
ATOM 1677 O O . MET A 1 210 ? 17.735 -23.010 -14.494 1.00 90.88 210 MET A O 1
ATOM 1681 N N . ASP A 1 211 ? 19.921 -22.831 -14.971 1.00 90.50 211 ASP A N 1
ATOM 1682 C CA . ASP A 1 211 ? 20.348 -22.658 -13.582 1.00 90.50 211 ASP A CA 1
ATOM 1683 C C . ASP A 1 211 ? 20.096 -21.219 -13.099 1.00 90.50 211 ASP A C 1
ATOM 1685 O O . ASP A 1 211 ? 20.901 -20.311 -13.309 1.00 90.50 211 ASP A O 1
ATOM 1689 N N . LEU A 1 212 ? 18.949 -21.011 -12.451 1.00 91.81 212 LEU A N 1
ATOM 1690 C CA . LEU A 1 212 ? 18.532 -19.721 -11.895 1.00 91.81 212 LEU A CA 1
ATOM 1691 C C . LEU A 1 212 ? 19.000 -19.509 -10.443 1.00 91.81 212 LEU A C 1
ATOM 1693 O O . LEU A 1 212 ? 18.598 -18.533 -9.810 1.00 91.81 212 LEU A O 1
ATOM 1697 N N . SER A 1 213 ? 19.864 -20.381 -9.908 1.00 90.38 213 SER A N 1
ATOM 1698 C CA . SER A 1 213 ? 20.281 -20.355 -8.497 1.00 90.38 213 SER A CA 1
ATOM 1699 C C . SER A 1 213 ? 20.962 -19.051 -8.067 1.00 90.38 213 SER A C 1
ATOM 1701 O O . SER A 1 213 ? 20.852 -18.664 -6.905 1.00 90.38 213 SER A O 1
ATOM 1703 N N . ALA A 1 214 ? 21.582 -18.318 -8.996 1.00 87.88 214 ALA A N 1
ATOM 1704 C CA . ALA A 1 214 ? 22.153 -16.992 -8.747 1.00 87.88 214 ALA A CA 1
ATOM 1705 C C . ALA A 1 214 ? 21.146 -15.992 -8.141 1.00 87.88 214 ALA A C 1
ATOM 1707 O O . ALA A 1 214 ? 21.525 -15.116 -7.362 1.00 87.88 214 ALA A O 1
ATOM 1708 N N . PHE A 1 215 ? 19.856 -16.134 -8.459 1.00 91.44 215 PHE A N 1
ATOM 1709 C CA . PHE A 1 215 ? 18.800 -15.248 -7.968 1.00 91.44 215 PHE A CA 1
ATOM 1710 C C . PHE A 1 215 ? 18.312 -15.594 -6.559 1.00 91.44 215 PHE A C 1
ATOM 1712 O O . PHE A 1 215 ? 17.607 -14.792 -5.954 1.00 91.44 215 PHE A O 1
ATOM 1719 N N . LEU A 1 216 ? 18.786 -16.696 -5.968 1.00 92.69 216 LEU A N 1
ATOM 1720 C CA . LEU A 1 216 ? 18.566 -16.979 -4.548 1.00 92.69 216 LEU A CA 1
ATOM 1721 C C . LEU A 1 216 ? 19.216 -15.927 -3.637 1.00 92.69 216 LEU A C 1
ATOM 1723 O O . LEU A 1 216 ? 18.859 -15.831 -2.467 1.00 92.69 216 LEU A O 1
ATOM 1727 N N . LEU A 1 217 ? 20.173 -15.142 -4.135 1.00 93.00 217 LEU A N 1
ATOM 1728 C CA . LEU A 1 217 ? 20.774 -14.038 -3.383 1.00 93.00 217 LEU A CA 1
ATOM 1729 C C . LEU A 1 217 ? 19.920 -12.762 -3.404 1.00 93.00 217 LEU A C 1
ATOM 1731 O O . LEU A 1 217 ? 20.185 -11.855 -2.611 1.00 93.00 217 LEU A O 1
ATOM 1735 N N . LEU A 1 218 ? 18.922 -12.680 -4.290 1.00 93.88 218 LEU A N 1
ATOM 1736 C CA . LEU A 1 218 ? 18.102 -11.490 -4.469 1.00 93.88 218 LEU A CA 1
ATOM 1737 C C . LEU A 1 218 ? 17.184 -11.288 -3.263 1.00 93.88 218 LEU A C 1
ATOM 1739 O O . LEU A 1 218 ? 16.361 -12.143 -2.952 1.00 93.88 218 LEU A O 1
ATOM 1743 N N . LYS A 1 219 ? 17.313 -10.127 -2.620 1.00 93.94 219 LYS A N 1
ATOM 1744 C CA . LYS A 1 219 ? 16.502 -9.711 -1.469 1.00 93.94 219 LYS A CA 1
ATOM 1745 C C . LYS A 1 219 ? 15.606 -8.524 -1.764 1.00 93.94 219 LYS A C 1
ATOM 1747 O O . LYS A 1 219 ? 14.520 -8.435 -1.206 1.00 93.94 219 LYS A O 1
ATOM 1752 N N . ASN A 1 220 ? 16.063 -7.614 -2.621 1.00 92.38 220 ASN A N 1
ATOM 1753 C CA . ASN A 1 220 ? 15.356 -6.372 -2.898 1.00 92.38 220 ASN A CA 1
ATOM 1754 C C . ASN A 1 220 ? 15.170 -6.188 -4.401 1.00 92.38 220 ASN A C 1
ATOM 1756 O O . ASN A 1 220 ? 16.126 -6.286 -5.175 1.00 92.38 220 ASN A O 1
ATOM 1760 N N . LEU A 1 221 ? 13.954 -5.845 -4.800 1.00 91.00 221 LEU A N 1
ATOM 1761 C CA . LEU A 1 221 ? 13.640 -5.434 -6.159 1.00 91.00 221 LEU A CA 1
ATOM 1762 C C . LEU A 1 221 ? 13.119 -4.004 -6.115 1.00 91.00 221 LEU A C 1
ATOM 1764 O O . LEU A 1 221 ? 12.090 -3.752 -5.509 1.00 91.00 221 LEU A O 1
ATOM 1768 N N . SER A 1 222 ? 13.819 -3.065 -6.741 1.00 86.69 222 SER A N 1
ATOM 1769 C CA . SER A 1 222 ? 13.374 -1.676 -6.843 1.00 86.69 222 SER A CA 1
ATOM 1770 C C . SER A 1 222 ? 12.997 -1.361 -8.283 1.00 86.69 222 SER A C 1
ATOM 1772 O O . SER A 1 222 ? 13.824 -0.797 -8.999 1.00 86.69 222 SER A O 1
ATOM 1774 N N . SER A 1 223 ? 11.823 -1.868 -8.705 1.00 76.62 223 SER A N 1
ATOM 1775 C CA . SER A 1 223 ? 11.074 -1.605 -9.956 1.00 76.62 223 SER A CA 1
ATOM 1776 C C . SER A 1 223 ? 10.136 -2.789 -10.305 1.00 76.62 223 SER A C 1
ATOM 1778 O O . SER A 1 223 ? 9.888 -3.672 -9.486 1.00 76.62 223 SER A O 1
ATOM 1780 N N . VAL A 1 224 ? 9.610 -2.808 -11.534 1.00 81.81 224 VAL A N 1
ATOM 1781 C CA . VAL A 1 224 ? 8.652 -3.766 -12.097 1.00 81.81 224 VAL A CA 1
ATOM 1782 C C . VAL A 1 224 ? 9.269 -5.158 -12.301 1.00 81.81 224 VAL A C 1
ATOM 1784 O O . VAL A 1 224 ? 10.360 -5.286 -12.859 1.00 81.81 224 VAL A O 1
ATOM 1787 N N . LEU A 1 225 ? 8.530 -6.212 -11.948 1.00 90.25 225 LEU A N 1
ATOM 1788 C CA . LEU A 1 225 ? 8.792 -7.604 -12.320 1.00 90.25 225 LEU A CA 1
ATOM 1789 C C . LEU A 1 225 ? 7.862 -8.025 -13.467 1.00 90.25 225 LEU A C 1
ATOM 1791 O O . LEU A 1 225 ? 6.651 -8.119 -13.280 1.00 90.25 225 LEU A O 1
ATOM 1795 N N . LYS A 1 226 ? 8.419 -8.312 -14.651 1.00 90.31 226 LYS A N 1
ATOM 1796 C CA . LYS A 1 226 ? 7.670 -8.893 -15.781 1.00 90.31 226 LYS A CA 1
ATOM 1797 C C . LYS A 1 226 ? 8.147 -10.323 -16.053 1.00 90.31 226 LYS A C 1
ATOM 1799 O O . LYS A 1 226 ? 9.324 -10.525 -16.344 1.00 90.31 226 LYS A O 1
ATOM 1804 N N . VAL A 1 227 ? 7.249 -11.305 -16.028 1.00 93.31 227 VAL A N 1
ATOM 1805 C CA . VAL A 1 227 ? 7.533 -12.709 -16.369 1.00 93.31 227 VAL A CA 1
ATOM 1806 C C . VAL A 1 227 ? 6.626 -13.137 -17.507 1.00 93.31 227 VAL A C 1
ATOM 1808 O O . VAL A 1 227 ? 5.408 -13.195 -17.344 1.00 93.31 227 VAL A O 1
ATOM 1811 N N . TYR A 1 228 ? 7.203 -13.425 -18.670 1.00 92.88 228 TYR A N 1
ATOM 1812 C CA . TYR A 1 228 ? 6.393 -13.729 -19.842 1.00 92.88 228 TYR A CA 1
ATOM 1813 C C . TYR A 1 228 ? 7.067 -14.638 -20.858 1.00 92.88 228 TYR A C 1
ATOM 1815 O O . TYR A 1 228 ? 8.286 -14.584 -21.054 1.00 92.88 228 TYR A O 1
ATOM 1823 N N . ASN A 1 229 ? 6.262 -15.440 -21.561 1.00 92.88 229 ASN A N 1
ATOM 1824 C CA . ASN A 1 229 ? 6.733 -16.392 -22.568 1.00 92.88 229 ASN A CA 1
ATOM 1825 C C . ASN A 1 229 ? 7.832 -17.325 -22.024 1.00 92.88 229 ASN A C 1
ATOM 1827 O O . ASN A 1 229 ? 8.869 -17.536 -22.665 1.00 92.88 229 ASN A O 1
ATOM 1831 N N . THR A 1 230 ? 7.646 -17.845 -20.809 1.00 94.56 230 THR A N 1
ATOM 1832 C CA . THR A 1 230 ? 8.565 -18.805 -20.180 1.00 94.56 230 THR A CA 1
ATOM 1833 C C . THR A 1 230 ? 7.992 -20.223 -20.194 1.00 94.56 230 THR A C 1
ATOM 1835 O O . THR A 1 230 ? 6.802 -20.437 -20.408 1.00 94.56 230 THR A O 1
ATOM 1838 N N . GLN A 1 231 ? 8.860 -21.208 -19.977 1.00 94.56 231 GLN A N 1
ATOM 1839 C CA . GLN A 1 231 ? 8.505 -22.617 -19.773 1.00 94.56 231 GLN A CA 1
ATOM 1840 C C . GLN A 1 231 ? 8.706 -23.040 -18.307 1.00 94.56 231 GLN A C 1
ATOM 1842 O O . GLN A 1 231 ? 8.859 -24.228 -18.032 1.00 94.56 231 GLN A O 1
ATOM 1847 N N . LEU A 1 232 ? 8.770 -22.073 -17.387 1.00 94.12 232 LEU A N 1
ATOM 1848 C CA . LEU A 1 232 ? 8.937 -22.305 -15.954 1.00 94.12 232 LEU A CA 1
ATOM 1849 C C . LEU A 1 232 ? 7.621 -22.793 -15.327 1.00 94.12 232 LEU A C 1
ATOM 1851 O O . LEU A 1 232 ? 6.543 -22.403 -15.765 1.00 94.12 232 LEU A O 1
ATOM 1855 N N . GLU A 1 233 ? 7.727 -23.629 -14.297 1.00 93.44 233 GLU A N 1
ATOM 1856 C CA . GLU A 1 233 ? 6.603 -24.142 -13.496 1.00 93.44 233 GLU A CA 1
ATOM 1857 C C . GLU A 1 233 ? 6.361 -23.297 -12.241 1.00 93.44 233 GLU A C 1
ATOM 1859 O O . GLU A 1 233 ? 5.222 -23.171 -11.796 1.00 93.44 233 GLU A O 1
ATOM 1864 N N . ASP A 1 234 ? 7.400 -22.649 -11.713 1.00 91.44 234 ASP A N 1
ATOM 1865 C CA . ASP A 1 234 ? 7.321 -21.716 -10.589 1.00 91.44 234 ASP A CA 1
ATOM 1866 C C . ASP A 1 234 ? 8.446 -20.662 -10.652 1.00 91.44 234 ASP A C 1
ATOM 1868 O O . ASP A 1 234 ? 9.367 -20.769 -11.471 1.00 91.44 234 ASP A O 1
ATOM 1872 N N . LEU A 1 235 ? 8.375 -19.636 -9.792 1.00 92.75 235 LEU A N 1
ATOM 1873 C CA . LEU A 1 235 ? 9.447 -18.645 -9.602 1.00 92.75 235 LEU A CA 1
ATOM 1874 C C . LEU A 1 235 ? 10.146 -18.790 -8.241 1.00 92.75 235 LEU A C 1
ATOM 1876 O O . LEU A 1 235 ? 10.659 -17.816 -7.693 1.00 92.75 235 LEU A O 1
ATOM 1880 N N . SER A 1 236 ? 10.228 -20.007 -7.693 1.00 91.12 236 SER A N 1
ATOM 1881 C CA . SER A 1 236 ? 10.837 -20.286 -6.379 1.00 91.12 236 SER A CA 1
ATOM 1882 C C . SER A 1 236 ? 12.326 -19.926 -6.288 1.00 91.12 236 SER A C 1
ATOM 1884 O O . SER A 1 236 ? 12.868 -19.767 -5.192 1.00 91.12 236 SER A O 1
ATOM 1886 N N . PHE A 1 237 ? 13.008 -19.710 -7.416 1.00 91.62 237 PHE A N 1
ATOM 1887 C CA . PHE A 1 237 ? 14.350 -19.120 -7.434 1.00 91.62 237 PHE A CA 1
ATOM 1888 C C . PHE A 1 237 ? 14.380 -17.672 -6.898 1.00 91.62 237 PHE A C 1
ATOM 1890 O O . PHE A 1 237 ? 15.456 -17.177 -6.573 1.00 91.62 237 PHE A O 1
ATOM 1897 N N . LEU A 1 238 ? 13.220 -17.018 -6.748 1.00 92.94 238 LEU A N 1
ATOM 1898 C CA . LEU A 1 238 ? 13.025 -15.711 -6.104 1.00 92.94 238 LEU A CA 1
ATOM 1899 C C . LEU A 1 238 ? 12.522 -15.814 -4.653 1.00 92.94 238 LEU A C 1
ATOM 1901 O O . LEU A 1 238 ? 12.165 -14.800 -4.059 1.00 92.94 238 LEU A O 1
ATOM 1905 N N . LYS A 1 239 ? 12.520 -17.002 -4.038 1.00 91.75 239 LYS A N 1
ATOM 1906 C CA . LYS A 1 239 ? 11.960 -17.219 -2.689 1.00 91.75 239 LYS A CA 1
ATOM 1907 C C . LYS A 1 239 ? 12.557 -16.370 -1.570 1.00 91.75 239 LYS A C 1
ATOM 1909 O O . LYS A 1 239 ? 11.937 -16.255 -0.518 1.00 91.75 239 LYS A O 1
ATOM 1914 N N . ASN A 1 240 ? 13.752 -15.815 -1.767 1.00 93.44 240 ASN A N 1
ATOM 1915 C CA . ASN A 1 240 ? 14.446 -14.965 -0.798 1.00 93.44 240 ASN A CA 1
ATOM 1916 C C . ASN A 1 240 ? 14.188 -13.463 -1.018 1.00 93.44 240 ASN A C 1
ATOM 1918 O O . ASN A 1 240 ? 14.758 -12.650 -0.295 1.00 93.44 240 ASN A O 1
ATOM 1922 N N . LEU A 1 241 ? 13.342 -13.091 -1.987 1.00 92.75 241 LEU A N 1
ATOM 1923 C CA . LEU A 1 241 ? 12.910 -11.714 -2.200 1.00 92.75 241 LEU A CA 1
ATOM 1924 C C . LEU A 1 241 ? 12.098 -11.248 -0.983 1.00 92.75 241 LEU A C 1
ATOM 1926 O O . LEU A 1 241 ? 11.064 -11.830 -0.676 1.00 92.75 241 LEU A O 1
ATOM 1930 N N . GLU A 1 242 ? 12.580 -10.218 -0.289 1.00 90.94 242 GLU A N 1
ATOM 1931 C CA . GLU A 1 242 ? 11.997 -9.699 0.953 1.00 90.94 242 GLU A CA 1
ATOM 1932 C C . GLU A 1 242 ? 11.198 -8.409 0.717 1.00 90.94 242 GLU A C 1
ATOM 1934 O O . GLU A 1 242 ? 10.150 -8.216 1.335 1.00 90.94 242 GLU A O 1
ATOM 1939 N N . VAL A 1 243 ? 11.683 -7.525 -0.163 1.00 89.25 243 VAL A N 1
ATOM 1940 C CA . VAL A 1 243 ? 11.124 -6.178 -0.362 1.00 89.25 243 VAL A CA 1
ATOM 1941 C C . VAL A 1 243 ? 11.010 -5.843 -1.846 1.00 89.25 243 VAL A C 1
ATOM 1943 O O . VAL A 1 243 ? 11.974 -5.997 -2.604 1.00 89.25 243 VAL A O 1
ATOM 1946 N N . ILE A 1 244 ? 9.849 -5.319 -2.241 1.00 89.12 244 ILE A N 1
ATOM 1947 C CA . ILE A 1 244 ? 9.627 -4.717 -3.559 1.00 89.12 244 ILE A CA 1
ATOM 1948 C C . ILE A 1 244 ? 9.403 -3.214 -3.375 1.00 89.12 244 ILE A C 1
ATOM 1950 O O . ILE A 1 244 ? 8.503 -2.817 -2.649 1.00 89.12 244 ILE A O 1
ATOM 1954 N N . TYR A 1 245 ? 10.203 -2.375 -4.027 1.00 85.75 245 TYR A N 1
ATOM 1955 C CA . TYR A 1 245 ? 9.946 -0.941 -4.148 1.00 85.75 245 TYR A CA 1
ATOM 1956 C C . TYR A 1 245 ? 9.271 -0.697 -5.497 1.00 85.75 245 TYR A C 1
ATOM 1958 O O . TYR A 1 245 ? 9.872 -0.944 -6.547 1.00 85.75 245 TYR A O 1
ATOM 1966 N N . ALA A 1 246 ? 8.021 -0.252 -5.454 1.00 79.06 246 ALA A N 1
ATOM 1967 C CA . ALA A 1 246 ? 7.173 -0.009 -6.609 1.00 79.06 246 ALA A CA 1
ATOM 1968 C C . ALA A 1 246 ? 6.744 1.463 -6.663 1.00 79.06 246 ALA A C 1
ATOM 1970 O O . ALA A 1 246 ? 6.516 2.106 -5.638 1.00 79.06 246 ALA A O 1
ATOM 1971 N N . ASP A 1 247 ? 6.618 1.994 -7.877 1.00 69.44 247 ASP A N 1
ATOM 1972 C CA . ASP A 1 247 ? 6.162 3.366 -8.089 1.00 69.44 247 ASP A CA 1
ATOM 1973 C C . ASP A 1 247 ? 4.627 3.462 -8.070 1.00 69.44 247 ASP A C 1
ATOM 1975 O O . ASP A 1 247 ? 3.921 2.524 -8.442 1.00 69.44 247 ASP A O 1
ATOM 1979 N N . PHE A 1 248 ? 4.115 4.612 -7.619 1.00 58.34 248 PHE A N 1
ATOM 1980 C CA . PHE A 1 248 ? 2.684 4.885 -7.433 1.00 58.34 248 PHE A CA 1
ATOM 1981 C C . PHE A 1 248 ? 1.861 4.686 -8.715 1.00 58.34 248 PHE A C 1
ATOM 1983 O O . PHE A 1 248 ? 2.214 5.240 -9.753 1.00 58.34 248 PHE A O 1
ATOM 1990 N N . GLY A 1 249 ? 0.733 3.967 -8.628 1.00 54.53 249 GLY A N 1
ATOM 1991 C CA . GLY A 1 249 ? -0.242 3.854 -9.721 1.00 54.53 249 GLY A CA 1
ATOM 1992 C C . GLY A 1 249 ? 0.177 2.949 -10.887 1.00 54.53 249 GLY A C 1
ATOM 1993 O O . GLY A 1 249 ? -0.496 2.936 -11.918 1.00 54.53 249 GLY A O 1
ATOM 1994 N N . PHE A 1 250 ? 1.270 2.188 -10.755 1.00 64.62 250 PHE A N 1
ATOM 1995 C CA . PHE A 1 250 ? 1.788 1.328 -11.823 1.00 64.62 250 PHE A CA 1
ATOM 1996 C C . PHE A 1 250 ? 1.589 -0.169 -11.563 1.00 64.62 250 PHE A C 1
ATOM 1998 O O . PHE A 1 250 ? 1.569 -0.649 -10.427 1.00 64.62 250 PHE A O 1
ATOM 2005 N N . ARG A 1 251 ? 1.503 -0.929 -12.668 1.00 78.69 251 ARG A N 1
ATOM 2006 C CA . ARG A 1 251 ? 1.549 -2.397 -12.667 1.00 78.69 251 ARG A CA 1
ATOM 2007 C C . ARG A 1 251 ? 2.962 -2.863 -12.324 1.00 78.69 251 ARG A C 1
ATOM 2009 O O . ARG A 1 251 ? 3.812 -2.958 -13.210 1.00 78.69 251 ARG A O 1
ATOM 2016 N N . PHE A 1 252 ? 3.228 -3.129 -11.049 1.00 83.12 252 PHE A N 1
ATOM 2017 C CA . PHE A 1 252 ? 4.574 -3.499 -10.600 1.00 83.12 252 PHE A CA 1
ATOM 2018 C C . PHE A 1 252 ? 4.895 -4.978 -10.841 1.00 83.12 252 PHE A C 1
ATOM 2020 O O . PHE A 1 252 ? 6.064 -5.340 -10.947 1.00 83.12 252 PHE A O 1
ATOM 2027 N N . LEU A 1 253 ? 3.879 -5.834 -10.951 1.00 88.56 253 LEU A N 1
ATOM 2028 C CA . LEU A 1 253 ? 4.033 -7.250 -11.266 1.00 88.56 253 LEU A CA 1
ATOM 2029 C C . LEU A 1 253 ? 3.160 -7.603 -12.467 1.00 88.56 253 LEU A C 1
ATOM 2031 O O . LEU A 1 253 ? 1.957 -7.352 -12.466 1.00 88.56 253 LEU A O 1
ATOM 2035 N N . SER A 1 254 ? 3.767 -8.199 -13.489 1.00 89.44 254 SER A N 1
ATOM 2036 C CA . SER A 1 254 ? 3.068 -8.662 -14.686 1.00 89.44 254 SER A CA 1
ATOM 2037 C C . SER A 1 254 ? 3.536 -10.069 -15.044 1.00 89.44 254 SER A C 1
ATOM 2039 O O . SER A 1 254 ? 4.717 -10.284 -15.322 1.00 89.44 254 SER A O 1
ATOM 2041 N N . ILE A 1 255 ? 2.625 -11.039 -15.004 1.00 90.88 255 ILE A N 1
ATOM 2042 C CA . ILE A 1 255 ? 2.905 -12.455 -15.258 1.00 90.88 255 ILE A CA 1
ATOM 2043 C C . ILE A 1 255 ? 1.946 -12.961 -16.322 1.00 90.88 255 ILE A C 1
ATOM 2045 O O . ILE A 1 255 ? 0.753 -13.143 -16.069 1.00 90.88 255 ILE A O 1
ATOM 2049 N N . MET A 1 256 ? 2.467 -13.168 -17.527 1.00 91.25 256 MET A N 1
ATOM 2050 C CA . MET A 1 256 ? 1.630 -13.371 -18.705 1.00 91.25 256 MET A CA 1
ATOM 2051 C C . MET A 1 256 ? 2.184 -14.439 -19.637 1.00 91.25 256 MET A C 1
ATOM 2053 O O . MET A 1 256 ? 3.390 -14.512 -19.841 1.00 91.25 256 MET A O 1
ATOM 2057 N N . ASP A 1 257 ? 1.309 -15.224 -20.257 1.00 92.56 257 ASP A N 1
ATOM 2058 C CA . ASP A 1 257 ? 1.677 -16.141 -21.345 1.00 92.56 257 ASP A CA 1
ATOM 2059 C C . ASP A 1 257 ? 2.731 -17.192 -20.926 1.00 92.56 257 ASP A C 1
ATOM 2061 O O . ASP A 1 257 ? 3.680 -17.491 -21.656 1.00 92.56 257 ASP A O 1
ATOM 2065 N N . ASN A 1 258 ? 2.591 -17.749 -19.715 1.00 94.50 258 ASN A N 1
ATOM 2066 C CA . ASN A 1 258 ? 3.463 -18.809 -19.196 1.00 94.50 258 ASN A CA 1
ATOM 2067 C C . ASN A 1 258 ? 2.668 -20.119 -19.027 1.00 94.50 258 ASN A C 1
ATOM 2069 O O . ASN A 1 258 ? 2.099 -20.362 -17.959 1.00 94.50 258 ASN A O 1
ATOM 2073 N N . PRO A 1 259 ? 2.623 -20.995 -20.049 1.00 94.19 259 PRO A N 1
ATOM 2074 C CA . PRO A 1 259 ? 1.694 -22.127 -20.088 1.00 94.19 259 PRO A CA 1
ATOM 2075 C C . PRO A 1 259 ? 1.925 -23.181 -19.000 1.00 94.19 259 PRO A C 1
ATOM 2077 O O . PRO A 1 259 ? 0.988 -23.896 -18.665 1.00 94.19 259 PRO A O 1
ATOM 2080 N N . ASN A 1 260 ? 3.137 -23.276 -18.440 1.00 95.50 260 ASN A N 1
ATOM 2081 C CA . ASN A 1 260 ? 3.479 -24.256 -17.402 1.00 95.50 260 ASN A CA 1
ATOM 2082 C C . ASN A 1 260 ? 3.499 -23.661 -15.989 1.00 95.50 260 ASN A C 1
ATOM 2084 O O . ASN A 1 260 ? 3.609 -24.420 -15.030 1.00 95.50 260 ASN A O 1
ATOM 2088 N N . LEU A 1 261 ? 3.404 -22.334 -15.848 1.00 94.25 261 LEU A N 1
ATOM 2089 C CA . LEU A 1 261 ? 3.623 -21.649 -14.578 1.00 94.25 261 LEU A CA 1
ATOM 2090 C C . LEU A 1 261 ? 2.416 -21.828 -13.658 1.00 94.25 261 LEU A C 1
ATOM 2092 O O . LEU A 1 261 ? 1.323 -21.376 -13.990 1.00 94.25 261 LEU A O 1
ATOM 2096 N N . LYS A 1 262 ? 2.628 -22.457 -12.499 1.00 92.25 262 LYS A N 1
ATOM 2097 C CA . LYS A 1 262 ? 1.594 -22.793 -11.509 1.00 92.25 262 LYS A CA 1
ATOM 2098 C C . LYS A 1 262 ? 1.692 -21.980 -10.218 1.00 92.25 262 LYS A C 1
ATOM 2100 O O . LYS A 1 262 ? 0.716 -21.918 -9.476 1.00 92.25 262 LYS A O 1
ATOM 2105 N N . ARG A 1 263 ? 2.854 -21.393 -9.914 1.00 89.94 263 ARG A N 1
ATOM 2106 C CA . ARG A 1 263 ? 3.112 -20.705 -8.636 1.00 89.94 263 ARG A CA 1
ATOM 2107 C C . ARG A 1 263 ? 3.976 -19.456 -8.811 1.00 89.94 263 ARG A C 1
ATOM 2109 O O . ARG A 1 263 ? 4.842 -19.420 -9.685 1.00 89.94 263 ARG A O 1
ATOM 2116 N N . LEU A 1 264 ? 3.781 -18.476 -7.924 1.00 87.38 264 LEU A N 1
ATOM 2117 C CA . LEU A 1 264 ? 4.673 -17.324 -7.756 1.00 87.38 264 LEU A CA 1
ATOM 2118 C C . LEU A 1 264 ? 5.963 -17.735 -7.039 1.00 87.38 264 LEU A C 1
ATOM 2120 O O . LEU A 1 264 ? 7.032 -17.646 -7.621 1.00 87.38 264 LEU A O 1
ATOM 2124 N N . GLY A 1 265 ? 5.879 -18.241 -5.807 1.00 85.31 265 GLY A N 1
ATOM 2125 C CA . GLY A 1 265 ? 7.057 -18.676 -5.052 1.00 85.31 265 GLY A CA 1
ATOM 2126 C C . GLY A 1 265 ? 7.774 -17.535 -4.322 1.00 85.31 265 GLY A C 1
ATOM 2127 O O . GLY A 1 265 ? 8.978 -17.624 -4.083 1.00 85.31 265 GLY A O 1
ATOM 2128 N N . PHE A 1 266 ? 7.055 -16.473 -3.943 1.00 87.56 266 PHE A N 1
ATOM 2129 C CA . PHE A 1 266 ? 7.583 -15.333 -3.179 1.00 87.56 266 PHE A CA 1
ATOM 2130 C C . PHE A 1 266 ? 7.501 -15.585 -1.670 1.00 87.56 266 PHE A C 1
ATOM 2132 O O . PHE A 1 266 ? 6.867 -14.855 -0.912 1.00 87.56 266 PHE A O 1
ATOM 2139 N N . GLU A 1 267 ? 8.159 -16.652 -1.223 1.00 84.88 267 GLU A N 1
ATOM 2140 C CA . GLU A 1 267 ? 7.985 -17.185 0.133 1.00 84.88 267 GLU A CA 1
ATOM 2141 C C . GLU A 1 267 ? 8.468 -16.248 1.253 1.00 84.88 267 GLU A C 1
ATOM 2143 O O . GLU A 1 267 ? 7.960 -16.332 2.368 1.00 84.88 267 GLU A O 1
ATOM 2148 N N . SER A 1 268 ? 9.463 -15.395 0.986 1.00 88.12 268 SER A N 1
ATOM 2149 C CA . SER A 1 268 ? 10.037 -14.473 1.981 1.00 88.12 268 SER A CA 1
ATOM 2150 C C . SER A 1 268 ? 9.577 -13.028 1.808 1.00 88.12 268 SER A C 1
ATOM 2152 O O . SER A 1 268 ? 10.132 -12.156 2.479 1.00 88.12 268 SER A O 1
ATOM 2154 N N . LEU A 1 269 ? 8.611 -12.758 0.922 1.00 86.38 269 LEU A N 1
ATOM 2155 C CA . LEU A 1 269 ? 8.148 -11.398 0.664 1.00 86.38 269 LEU A CA 1
ATOM 2156 C C . LEU A 1 269 ? 7.477 -10.843 1.922 1.00 86.38 269 LEU A C 1
ATOM 2158 O O . LEU A 1 269 ? 6.586 -11.472 2.482 1.00 86.38 269 LEU A O 1
ATOM 2162 N N . LYS A 1 270 ? 7.926 -9.669 2.373 1.00 81.81 270 LYS A N 1
ATOM 2163 C CA . LYS A 1 270 ? 7.457 -9.039 3.617 1.00 81.81 270 LYS A CA 1
ATOM 2164 C C . LYS A 1 270 ? 6.590 -7.819 3.359 1.00 81.81 270 LYS A C 1
ATOM 2166 O O . LYS A 1 270 ? 5.632 -7.589 4.086 1.00 81.81 270 LYS A O 1
ATOM 2171 N N . THR A 1 271 ? 6.958 -6.999 2.378 1.00 81.06 271 THR A N 1
ATOM 2172 C CA . THR A 1 271 ? 6.324 -5.693 2.161 1.00 81.06 271 THR A CA 1
ATOM 2173 C C . THR A 1 271 ? 6.558 -5.171 0.746 1.00 81.06 271 THR A C 1
ATOM 2175 O O . THR A 1 271 ? 7.503 -5.584 0.059 1.00 81.06 271 THR A O 1
ATOM 2178 N N . ILE A 1 272 ? 5.686 -4.252 0.334 1.00 81.56 272 ILE A N 1
ATOM 2179 C CA . ILE A 1 272 ? 5.772 -3.484 -0.900 1.00 81.56 272 ILE A CA 1
ATOM 2180 C C . ILE A 1 272 ? 5.844 -2.006 -0.505 1.00 81.56 272 ILE A C 1
ATOM 2182 O O . ILE A 1 272 ? 5.003 -1.505 0.234 1.00 81.56 272 ILE A O 1
ATOM 2186 N N . LEU A 1 273 ? 6.867 -1.301 -0.973 1.00 77.44 273 LEU A N 1
ATOM 2187 C CA . LEU A 1 273 ? 7.119 0.087 -0.608 1.00 77.44 273 LEU A CA 1
ATOM 2188 C C . LEU A 1 273 ? 6.851 1.032 -1.783 1.00 77.44 273 LEU A C 1
ATOM 2190 O O . LEU A 1 273 ? 7.189 0.682 -2.914 1.00 77.44 273 LEU A O 1
ATOM 2194 N N . PRO A 1 274 ? 6.339 2.249 -1.514 1.00 69.44 274 PRO A N 1
ATOM 2195 C CA . PRO A 1 274 ? 5.978 2.780 -0.191 1.00 69.44 274 PRO A CA 1
ATOM 2196 C C . PRO A 1 274 ? 4.573 2.335 0.273 1.00 69.44 274 PRO A C 1
ATOM 2198 O O . PRO A 1 274 ? 3.664 2.204 -0.534 1.00 69.44 274 PRO A O 1
ATOM 2201 N N . GLU A 1 275 ? 4.378 2.157 1.585 1.00 56.75 275 GLU A N 1
ATOM 2202 C CA . GLU A 1 275 ? 3.174 1.524 2.174 1.00 56.75 275 GLU A CA 1
ATOM 2203 C C . GLU A 1 275 ? 1.843 2.267 1.915 1.00 56.75 275 GLU A C 1
ATOM 2205 O O . GLU A 1 275 ? 0.781 1.659 1.995 1.00 56.75 275 GLU A O 1
ATOM 2210 N N . ASN A 1 276 ? 1.882 3.563 1.580 1.00 53.44 276 ASN A N 1
ATOM 2211 C CA . ASN A 1 276 ? 0.694 4.419 1.410 1.00 53.44 276 ASN A CA 1
ATOM 2212 C C . ASN A 1 276 ? 0.266 4.608 -0.058 1.00 53.44 276 ASN A C 1
ATOM 2214 O O . ASN A 1 276 ? -0.367 5.611 -0.390 1.00 53.44 276 ASN A O 1
ATOM 2218 N N . ASN A 1 277 ? 0.640 3.686 -0.941 1.00 57.88 277 ASN A N 1
ATOM 2219 C CA . ASN A 1 277 ? 0.333 3.756 -2.367 1.00 57.88 277 ASN A CA 1
ATOM 2220 C C . ASN A 1 277 ? -0.682 2.690 -2.786 1.00 57.88 277 ASN A C 1
ATOM 2222 O O . ASN A 1 277 ? -0.801 1.647 -2.151 1.00 57.88 277 ASN A O 1
ATOM 2226 N N . THR A 1 278 ? -1.372 2.945 -3.898 1.00 62.09 278 THR A N 1
ATOM 2227 C CA . THR A 1 278 ? -2.119 1.921 -4.629 1.00 62.09 278 THR A CA 1
ATOM 2228 C C . THR A 1 278 ? -1.204 1.261 -5.655 1.00 62.09 278 THR A C 1
ATOM 2230 O O . THR A 1 278 ? -0.414 1.922 -6.346 1.00 62.09 278 THR A O 1
ATOM 2233 N N . PHE A 1 279 ? -1.296 -0.060 -5.737 1.00 71.31 279 PHE A N 1
ATOM 2234 C CA . PHE A 1 279 ? -0.469 -0.893 -6.600 1.00 71.31 279 PHE A CA 1
ATOM 2235 C C . PHE A 1 279 ? -1.363 -1.788 -7.436 1.00 71.31 279 PHE A C 1
ATOM 2237 O O . PHE A 1 279 ? -2.394 -2.234 -6.954 1.00 71.31 279 PHE A O 1
ATOM 2244 N N . ALA A 1 280 ? -0.939 -2.119 -8.651 1.00 76.44 280 ALA A N 1
ATOM 2245 C CA . ALA A 1 280 ? -1.658 -3.075 -9.480 1.00 76.44 280 ALA A CA 1
ATOM 2246 C C . ALA A 1 280 ? -0.760 -4.237 -9.897 1.00 76.44 280 ALA A C 1
ATOM 2248 O O . ALA A 1 280 ? 0.453 -4.076 -10.082 1.00 76.44 280 ALA A O 1
ATOM 2249 N N . ILE A 1 281 ? -1.369 -5.399 -10.110 1.00 83.06 281 ILE A N 1
ATOM 2250 C CA . ILE A 1 281 ? -0.727 -6.549 -10.740 1.00 83.06 281 ILE A CA 1
ATOM 2251 C C . ILE A 1 281 ? -1.569 -7.086 -11.890 1.00 83.06 281 ILE A C 1
ATOM 2253 O O . ILE A 1 281 ? -2.790 -6.967 -11.906 1.00 83.06 281 ILE A O 1
ATOM 2257 N N . GLU A 1 282 ? -0.901 -7.700 -12.859 1.00 85.00 282 GLU A N 1
ATOM 2258 C CA . GLU A 1 282 ? -1.531 -8.335 -14.014 1.00 85.00 282 GLU A CA 1
ATOM 2259 C C . GLU A 1 282 ? -1.102 -9.799 -14.092 1.00 85.00 282 GLU A C 1
ATOM 2261 O O . GLU A 1 282 ? 0.090 -10.102 -14.168 1.00 85.00 282 GLU A O 1
ATOM 2266 N N . ILE A 1 283 ? -2.073 -10.712 -14.082 1.00 85.19 283 ILE A N 1
ATOM 2267 C CA . ILE A 1 283 ? -1.830 -12.155 -14.159 1.00 85.19 283 ILE A CA 1
ATOM 2268 C C . ILE A 1 283 ? -2.805 -12.741 -15.172 1.00 85.19 283 ILE A C 1
ATOM 2270 O O . ILE A 1 283 ? -3.985 -12.867 -14.873 1.00 85.19 283 ILE A O 1
ATOM 2274 N N . LYS A 1 284 ? -2.329 -13.131 -16.357 1.00 86.50 284 LYS A N 1
ATOM 2275 C CA . LYS A 1 284 ? -3.193 -13.677 -17.420 1.00 86.50 284 LYS A CA 1
ATOM 2276 C C . LYS A 1 284 ? -2.504 -14.765 -18.233 1.00 86.50 284 LYS A C 1
ATOM 2278 O O . LYS A 1 284 ? -1.281 -14.811 -18.297 1.00 86.50 284 LYS A O 1
ATOM 2283 N N . SER A 1 285 ? -3.281 -15.626 -18.884 1.00 86.94 285 SER A N 1
ATOM 2284 C CA . SER A 1 285 ? -2.757 -16.627 -19.832 1.00 86.94 285 SER A CA 1
ATOM 2285 C C . SER A 1 285 ? -1.638 -17.527 -19.263 1.00 86.94 285 SER A C 1
ATOM 2287 O O . SER A 1 285 ? -0.696 -17.879 -19.973 1.00 86.94 285 SER A O 1
ATOM 2289 N N . ASN A 1 286 ? -1.704 -17.878 -17.974 1.00 90.38 286 ASN A N 1
ATOM 2290 C CA . ASN A 1 286 ? -0.777 -18.825 -17.336 1.00 90.38 286 ASN A CA 1
ATOM 2291 C C . ASN A 1 286 ? -1.400 -20.234 -17.269 1.00 90.38 286 ASN A C 1
ATOM 2293 O O . ASN A 1 286 ? -2.478 -20.461 -17.822 1.00 90.38 286 ASN A O 1
ATOM 2297 N N . HIS A 1 287 ? -0.739 -21.196 -16.615 1.00 92.44 287 HIS A N 1
ATOM 2298 C CA . HIS A 1 287 ? -1.297 -22.544 -16.451 1.00 92.44 287 HIS A CA 1
ATOM 2299 C C . HIS A 1 287 ? -2.684 -22.485 -15.763 1.00 92.44 287 HIS A C 1
ATOM 2301 O O . HIS A 1 287 ? -2.853 -21.704 -14.827 1.00 92.44 287 HIS A O 1
ATOM 2307 N N . PRO A 1 288 ? -3.672 -23.326 -16.138 1.00 88.19 288 PRO A N 1
ATOM 2308 C CA . PRO A 1 288 ? -5.002 -23.330 -15.509 1.00 88.19 288 PRO A CA 1
ATOM 2309 C C . PRO A 1 288 ? -4.998 -23.560 -13.989 1.00 88.19 288 PRO A C 1
ATOM 2311 O O . PRO A 1 288 ? -5.887 -23.089 -13.283 1.00 88.19 288 PRO A O 1
ATOM 2314 N N . ASP A 1 289 ? -3.998 -24.283 -13.487 1.00 89.50 289 ASP A N 1
ATOM 2315 C CA . ASP A 1 289 ? -3.766 -24.527 -12.051 1.00 89.50 289 ASP A CA 1
ATOM 2316 C C . ASP A 1 289 ? -2.916 -23.441 -11.368 1.00 89.50 289 ASP A C 1
ATOM 2318 O O . ASP A 1 289 ? -2.445 -23.649 -10.251 1.00 89.50 289 ASP A O 1
ATOM 2322 N N . PHE A 1 290 ? -2.662 -22.306 -12.029 1.00 89.69 290 PHE A N 1
ATOM 2323 C CA . PHE A 1 290 ? -1.960 -21.193 -11.401 1.00 89.69 290 PHE A CA 1
ATOM 2324 C C . PHE A 1 290 ? -2.720 -20.714 -10.161 1.00 89.69 290 PHE A C 1
ATOM 2326 O O . PHE A 1 290 ? -3.921 -20.441 -10.221 1.00 89.69 290 PHE A O 1
ATOM 2333 N N . CYS A 1 291 ? -2.012 -20.604 -9.040 1.00 88.12 291 CYS A N 1
ATOM 2334 C CA . CYS A 1 291 ? -2.578 -20.144 -7.782 1.00 88.12 291 CYS A CA 1
ATOM 2335 C C . CYS A 1 291 ? -1.588 -19.289 -6.980 1.00 88.12 291 CYS A C 1
ATOM 2337 O O . CYS A 1 291 ? -0.370 -19.363 -7.173 1.00 88.12 291 CYS A O 1
ATOM 2339 N N . ILE A 1 292 ? -2.136 -18.495 -6.060 1.00 86.94 292 ILE A N 1
ATOM 2340 C CA . ILE A 1 292 ? -1.405 -17.687 -5.078 1.00 86.94 292 ILE A CA 1
ATOM 2341 C C . ILE A 1 292 ? -1.580 -18.312 -3.691 1.00 86.94 292 ILE A C 1
ATOM 2343 O O . ILE A 1 292 ? -2.665 -18.768 -3.327 1.00 86.94 292 ILE A O 1
ATOM 2347 N N . THR A 1 293 ? -0.508 -18.351 -2.905 1.00 86.69 293 THR A N 1
ATOM 2348 C CA . THR A 1 293 ? -0.549 -18.873 -1.532 1.00 86.69 293 THR A CA 1
ATOM 2349 C C . THR A 1 293 ? -1.215 -17.889 -0.565 1.00 86.69 293 THR A C 1
ATOM 2351 O O . THR A 1 293 ? -1.261 -16.683 -0.804 1.00 86.69 293 THR A O 1
ATOM 2354 N N . THR A 1 294 ? -1.690 -18.379 0.582 1.00 83.75 294 THR A N 1
ATOM 2355 C CA . THR A 1 294 ? -2.280 -17.531 1.636 1.00 83.75 294 THR A CA 1
ATOM 2356 C C . THR A 1 294 ? -1.308 -16.461 2.153 1.00 83.75 294 THR A C 1
ATOM 2358 O O . THR A 1 294 ? -1.725 -15.345 2.455 1.00 83.75 294 THR A O 1
ATOM 2361 N N . ASN A 1 295 ? -0.008 -16.773 2.214 1.00 81.50 295 ASN A N 1
ATOM 2362 C CA . ASN A 1 295 ? 1.047 -15.841 2.624 1.00 81.50 295 ASN A CA 1
ATOM 2363 C C . ASN A 1 295 ? 1.256 -14.720 1.597 1.00 81.50 295 ASN A C 1
ATOM 2365 O O . ASN A 1 295 ? 1.264 -13.545 1.953 1.00 81.50 295 ASN A O 1
ATOM 2369 N N . GLU A 1 296 ? 1.380 -15.073 0.316 1.00 85.25 296 GLU A N 1
ATOM 2370 C CA . GLU A 1 296 ? 1.515 -14.088 -0.763 1.00 85.25 296 GLU A CA 1
ATOM 2371 C C . GLU A 1 296 ? 0.288 -13.171 -0.816 1.00 85.25 296 GLU A C 1
ATOM 2373 O O . GLU A 1 296 ? 0.434 -11.951 -0.868 1.00 85.25 296 GLU A O 1
ATOM 2378 N N . LEU A 1 297 ? -0.919 -13.742 -0.720 1.00 81.50 297 LEU A N 1
ATOM 2379 C CA . LEU A 1 297 ? -2.159 -12.973 -0.738 1.00 81.50 297 LEU A CA 1
ATOM 2380 C C . LEU A 1 297 ? -2.259 -11.995 0.438 1.00 81.50 297 LEU A C 1
ATOM 2382 O O . LEU A 1 297 ? -2.693 -10.869 0.235 1.00 81.50 297 LEU A O 1
ATOM 2386 N N . GLN A 1 298 ? -1.832 -12.375 1.645 1.00 76.88 298 GLN A N 1
ATOM 2387 C CA . GLN A 1 298 ? -1.826 -11.454 2.788 1.00 76.88 298 GLN A CA 1
ATOM 2388 C C . GLN A 1 298 ? -0.925 -10.249 2.559 1.00 76.88 298 GLN A C 1
ATOM 2390 O O . GLN A 1 298 ? -1.328 -9.124 2.845 1.00 76.88 298 GLN A O 1
ATOM 2395 N N . VAL A 1 299 ? 0.283 -10.463 2.031 1.00 76.81 299 VAL A N 1
ATOM 2396 C CA . VAL A 1 299 ? 1.198 -9.352 1.753 1.00 76.81 299 VAL A CA 1
ATOM 2397 C C . VAL A 1 299 ? 0.589 -8.419 0.709 1.00 76.81 299 VAL A C 1
ATOM 2399 O O . VAL A 1 299 ? 0.616 -7.206 0.901 1.00 76.81 299 VAL A O 1
ATOM 2402 N N . LEU A 1 300 ? -0.015 -8.962 -0.352 1.00 77.56 300 LEU A N 1
ATOM 2403 C CA . LEU A 1 300 ? -0.704 -8.168 -1.375 1.00 77.56 300 LEU A CA 1
ATOM 2404 C C . LEU A 1 300 ? -1.914 -7.414 -0.795 1.00 77.56 300 LEU A C 1
ATOM 2406 O O . LEU A 1 300 ? -2.066 -6.216 -1.029 1.00 77.56 300 LEU A O 1
ATOM 2410 N N . ALA A 1 301 ? -2.730 -8.078 0.025 1.00 70.75 301 ALA A N 1
ATOM 2411 C CA . ALA A 1 301 ? -3.915 -7.492 0.643 1.00 70.75 301 ALA A CA 1
ATOM 2412 C C . ALA A 1 301 ? -3.553 -6.350 1.602 1.00 70.75 301 ALA A C 1
ATOM 2414 O O . ALA A 1 301 ? -4.193 -5.303 1.572 1.00 70.75 301 ALA A O 1
ATOM 2415 N N . VAL A 1 302 ? -2.484 -6.493 2.397 1.00 65.06 302 VAL A N 1
ATOM 2416 C CA . VAL A 1 302 ? -1.962 -5.432 3.282 1.00 65.06 302 VAL A CA 1
ATOM 2417 C C . VAL A 1 302 ? -1.476 -4.202 2.502 1.00 65.06 302 VAL A C 1
ATOM 2419 O O . VAL A 1 302 ? -1.360 -3.128 3.077 1.00 65.06 302 VAL A O 1
ATOM 2422 N N . HIS A 1 303 ? -1.254 -4.285 1.196 1.00 67.69 303 HIS A N 1
ATOM 2423 C CA . HIS A 1 303 ? -0.858 -3.124 0.391 1.00 67.69 303 HIS A CA 1
ATOM 2424 C C . HIS A 1 303 ? -1.942 -2.700 -0.607 1.00 67.69 303 HIS A C 1
ATOM 2426 O O . HIS A 1 303 ? -1.640 -1.948 -1.525 1.00 67.69 303 HIS A O 1
ATOM 2432 N N . ASN A 1 304 ? -3.191 -3.161 -0.425 1.00 64.38 304 ASN A N 1
ATOM 2433 C CA . ASN A 1 304 ? -4.341 -2.822 -1.275 1.00 64.38 304 ASN A CA 1
ATOM 2434 C C . ASN A 1 304 ? -4.013 -2.985 -2.769 1.00 64.38 304 ASN A C 1
ATOM 2436 O O . ASN A 1 304 ? -4.200 -2.071 -3.568 1.00 64.38 304 ASN A O 1
ATOM 2440 N N . VAL A 1 305 ? -3.414 -4.127 -3.113 1.00 70.62 305 VAL A N 1
ATOM 2441 C CA . VAL A 1 305 ? -2.988 -4.408 -4.482 1.00 70.62 305 VAL A CA 1
ATOM 2442 C C . VAL A 1 305 ? -4.195 -4.790 -5.339 1.00 70.62 305 VAL A C 1
ATOM 2444 O O . VAL A 1 305 ? -4.852 -5.796 -5.072 1.00 70.62 305 VAL A O 1
ATOM 2447 N N . ASP A 1 306 ? -4.418 -4.043 -6.414 1.00 70.75 306 ASP A N 1
ATOM 2448 C CA . ASP A 1 306 ? -5.449 -4.308 -7.410 1.00 70.75 306 ASP A CA 1
ATOM 2449 C C . ASP A 1 306 ? -5.033 -5.439 -8.357 1.00 70.75 306 ASP A C 1
ATOM 2451 O O . ASP A 1 306 ? -3.925 -5.459 -8.906 1.00 70.75 306 ASP A O 1
ATOM 2455 N N . PHE A 1 307 ? -5.951 -6.369 -8.615 1.00 71.56 307 PHE A N 1
ATOM 2456 C CA . PHE A 1 307 ? -5.743 -7.471 -9.551 1.00 71.56 307 PHE A CA 1
ATOM 2457 C C . PHE A 1 307 ? -6.434 -7.181 -10.887 1.00 71.56 307 PHE A C 1
ATOM 2459 O O . PHE A 1 307 ? -7.659 -7.123 -10.976 1.00 71.56 307 PHE A O 1
ATOM 2466 N N . ILE A 1 308 ? -5.648 -7.029 -11.953 1.00 66.62 308 ILE A N 1
ATOM 2467 C CA . ILE A 1 308 ? -6.142 -6.730 -13.301 1.00 66.62 308 ILE A CA 1
ATOM 2468 C C . ILE A 1 308 ? -6.151 -8.009 -14.149 1.00 66.62 308 ILE A C 1
ATOM 2470 O O . ILE A 1 308 ? -5.114 -8.655 -14.316 1.00 66.62 308 ILE A O 1
ATOM 2474 N N . MET A 1 309 ? -7.312 -8.327 -14.744 1.00 58.38 309 MET A N 1
ATOM 2475 C CA . MET A 1 309 ? -7.500 -9.409 -15.732 1.00 58.38 309 MET A CA 1
ATOM 2476 C C . MET A 1 309 ? -7.063 -10.801 -15.239 1.00 58.38 309 MET A C 1
ATOM 2478 O O . MET A 1 309 ? -6.439 -11.550 -15.990 1.00 58.38 309 MET A O 1
ATOM 2482 N N . ALA A 1 310 ? -7.370 -11.145 -13.986 1.00 58.81 310 ALA A N 1
ATOM 2483 C CA . ALA A 1 310 ? -6.825 -12.334 -13.341 1.00 58.81 310 ALA A CA 1
ATOM 2484 C C . ALA A 1 310 ? -7.907 -13.352 -12.946 1.00 58.81 310 ALA A C 1
ATOM 2486 O O . ALA A 1 310 ? -8.784 -13.055 -12.147 1.00 58.81 310 ALA A O 1
ATOM 2487 N N . GLN A 1 311 ? -7.817 -14.584 -13.461 1.00 61.00 311 GLN A N 1
ATOM 2488 C CA . GLN A 1 311 ? -8.537 -15.736 -12.903 1.00 61.00 311 GLN A CA 1
ATOM 2489 C C . GLN A 1 311 ? -7.690 -16.320 -11.769 1.00 61.00 311 GLN A C 1
ATOM 2491 O O . GLN A 1 311 ? -6.879 -17.222 -11.980 1.00 61.00 311 GLN A O 1
ATOM 2496 N N . LEU A 1 312 ? -7.804 -15.739 -10.576 1.00 71.19 312 LEU A N 1
ATOM 2497 C CA . LEU A 1 312 ? -6.964 -16.103 -9.438 1.00 71.19 312 LEU A CA 1
ATOM 2498 C C . LEU A 1 312 ? -7.562 -17.241 -8.631 1.00 71.19 312 LEU A C 1
ATOM 2500 O O . LEU A 1 312 ? -8.741 -17.244 -8.292 1.00 71.19 312 LEU A O 1
ATOM 2504 N N . LYS A 1 313 ? -6.702 -18.194 -8.279 1.00 81.62 313 LYS A N 1
ATOM 2505 C CA . LYS A 1 313 ? -7.017 -19.290 -7.366 1.00 81.62 313 LYS A CA 1
ATOM 2506 C C . LYS A 1 313 ? -6.123 -19.191 -6.143 1.00 81.62 313 LYS A C 1
ATOM 2508 O O . LYS A 1 313 ? -4.969 -18.773 -6.248 1.00 81.62 313 LYS A O 1
ATOM 2513 N N . LEU A 1 314 ? -6.636 -19.622 -4.999 1.00 85.50 314 LEU A N 1
ATOM 2514 C CA . LEU A 1 314 ? -5.811 -19.884 -3.827 1.00 85.50 314 LEU A CA 1
ATOM 2515 C C . LEU A 1 314 ? -5.180 -21.266 -3.930 1.00 85.50 314 LEU A C 1
ATOM 2517 O O . LEU A 1 314 ? -5.807 -22.218 -4.394 1.00 85.50 314 LEU A O 1
ATOM 2521 N N . CYS A 1 315 ? -3.924 -21.361 -3.515 1.00 86.75 315 CYS A N 1
ATOM 2522 C CA . CYS A 1 315 ? -3.248 -22.639 -3.410 1.00 86.75 315 CYS A CA 1
ATOM 2523 C C . CYS A 1 315 ? -3.774 -23.432 -2.214 1.00 86.75 315 CYS A C 1
ATOM 2525 O O . CYS A 1 315 ? -4.042 -22.870 -1.154 1.00 86.75 315 CYS A O 1
ATOM 2527 N N . ASP A 1 316 ? -3.837 -24.750 -2.379 1.00 84.12 316 ASP A N 1
ATOM 2528 C CA . ASP A 1 316 ? -4.246 -25.720 -1.358 1.00 84.12 316 ASP A CA 1
ATOM 2529 C C . ASP A 1 316 ? -3.130 -25.989 -0.314 1.00 84.12 316 ASP A C 1
ATOM 2531 O O . ASP A 1 316 ? -2.815 -27.120 0.053 1.00 84.12 316 ASP A O 1
ATOM 2535 N N . ASP A 1 317 ? -2.441 -24.928 0.114 1.00 81.25 317 ASP A N 1
ATOM 2536 C CA . ASP A 1 317 ? -1.286 -25.018 1.005 1.00 81.25 317 ASP A CA 1
ATOM 2537 C C . ASP A 1 317 ? -1.725 -24.847 2.459 1.00 81.25 317 ASP A C 1
ATOM 2539 O O . ASP A 1 317 ? -1.890 -23.731 2.954 1.00 81.25 317 ASP A O 1
ATOM 2543 N N . LEU A 1 318 ? -1.885 -25.975 3.158 1.00 82.44 318 LEU A N 1
ATOM 2544 C CA . LEU A 1 318 ? -2.333 -25.987 4.556 1.00 82.44 318 LEU A CA 1
ATOM 2545 C C . LEU A 1 318 ? -1.224 -25.675 5.578 1.00 82.44 318 LEU A C 1
ATOM 2547 O O . LEU A 1 318 ? -1.498 -25.369 6.738 1.00 82.44 318 LEU A O 1
ATOM 2551 N N . ASN A 1 319 ? 0.037 -25.746 5.147 1.00 78.06 319 ASN A N 1
ATOM 2552 C CA . ASN A 1 319 ? 1.206 -25.576 6.005 1.00 78.06 319 ASN A CA 1
ATOM 2553 C C . ASN A 1 319 ? 1.935 -24.277 5.666 1.00 78.06 319 ASN A C 1
ATOM 2555 O O . ASN A 1 319 ? 2.560 -24.170 4.608 1.00 78.06 319 ASN A O 1
ATOM 2559 N N . ARG A 1 320 ? 1.909 -23.310 6.585 1.00 79.75 320 ARG A N 1
ATOM 2560 C CA . ARG A 1 320 ? 2.652 -22.054 6.447 1.00 79.75 320 ARG A CA 1
ATOM 2561 C C . ARG A 1 320 ? 4.006 -22.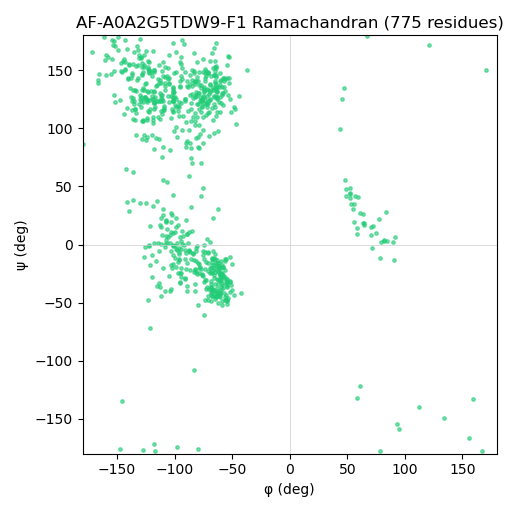119 7.146 1.00 79.75 320 ARG A C 1
ATOM 2563 O O . ARG A 1 320 ? 4.218 -22.881 8.088 1.00 79.75 320 ARG A O 1
ATOM 2570 N N . LYS A 1 321 ? 4.946 -21.293 6.684 1.00 72.81 321 LYS A N 1
ATOM 2571 C CA . LYS A 1 321 ? 6.314 -21.233 7.229 1.00 72.81 321 LYS A CA 1
ATOM 2572 C C . LYS A 1 321 ? 6.424 -20.505 8.565 1.00 72.81 321 LYS A C 1
ATOM 2574 O O . LYS A 1 321 ? 7.364 -20.768 9.309 1.00 72.81 321 LYS A O 1
ATOM 2579 N N . ASP A 1 322 ? 5.502 -19.594 8.848 1.00 75.19 322 ASP A N 1
ATOM 2580 C CA . ASP A 1 322 ? 5.386 -18.915 10.143 1.00 75.19 322 ASP A CA 1
ATOM 2581 C C . ASP A 1 322 ? 4.817 -19.829 11.242 1.00 75.19 322 ASP A C 1
ATOM 2583 O O . ASP A 1 322 ? 4.841 -19.466 12.415 1.00 75.19 322 ASP A O 1
ATOM 2587 N N . GLY A 1 323 ? 4.383 -21.041 10.878 1.00 81.69 323 GLY A N 1
ATOM 2588 C CA . GLY A 1 323 ? 3.813 -22.019 11.796 1.00 81.69 323 GLY A CA 1
ATOM 2589 C C . GLY A 1 323 ? 2.323 -21.814 12.059 1.00 81.69 323 GLY A C 1
ATOM 2590 O O . GLY A 1 323 ? 1.761 -22.563 12.856 1.00 81.69 323 GLY A O 1
ATOM 2591 N N . GLU A 1 324 ? 1.679 -20.845 11.400 1.00 85.56 324 GLU A N 1
ATOM 2592 C CA . GLU A 1 324 ? 0.232 -20.663 11.478 1.00 85.56 324 GLU A CA 1
ATOM 2593 C C . GLU A 1 324 ? -0.482 -21.751 10.654 1.00 85.56 324 GLU A C 1
ATOM 2595 O O . GLU A 1 324 ? -0.084 -22.104 9.538 1.00 85.56 324 GLU A O 1
ATOM 2600 N N . LYS A 1 325 ? -1.540 -22.329 11.223 1.00 89.62 325 LYS A N 1
ATOM 2601 C CA . LYS A 1 325 ? -2.321 -23.416 10.638 1.00 89.62 325 LYS A CA 1
ATOM 2602 C C . LYS A 1 325 ? -3.404 -22.857 9.726 1.00 89.62 325 LYS A C 1
ATOM 2604 O O . LYS A 1 325 ? -4.212 -22.014 10.129 1.00 89.62 325 LYS A O 1
ATOM 2609 N N . VAL A 1 326 ? -3.445 -23.378 8.505 1.00 91.19 326 VAL A N 1
ATOM 2610 C CA . VAL A 1 326 ? -4.491 -23.091 7.524 1.00 91.19 326 VAL A CA 1
ATOM 2611 C C . VAL A 1 326 ? -5.414 -24.298 7.441 1.00 91.19 326 VAL A C 1
ATOM 2613 O O . VAL A 1 326 ? -4.959 -25.441 7.424 1.00 91.19 326 VAL A O 1
ATOM 2616 N N . CYS A 1 327 ? -6.713 -24.043 7.378 1.00 92.31 327 CYS A N 1
ATOM 2617 C CA . CYS A 1 327 ? -7.741 -25.067 7.313 1.00 92.31 327 CYS A CA 1
ATOM 2618 C C . CYS A 1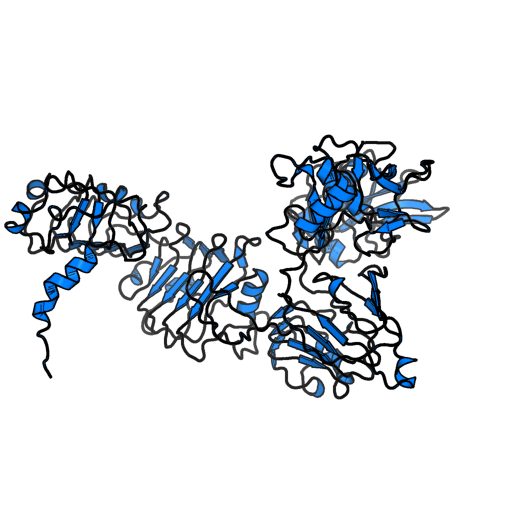 327 ? -8.686 -24.796 6.149 1.00 92.31 327 CYS A C 1
ATOM 2620 O O . CYS A 1 327 ? -8.999 -23.643 5.857 1.00 92.31 327 CYS A O 1
ATOM 2622 N N . HIS A 1 328 ? -9.186 -25.853 5.513 1.00 91.31 328 HIS A N 1
ATOM 2623 C CA . HIS A 1 328 ? -10.364 -25.716 4.659 1.00 91.31 328 HIS A CA 1
ATOM 2624 C C . HIS A 1 328 ? -11.608 -25.630 5.511 1.00 91.31 328 HIS A C 1
ATOM 2626 O O . HIS A 1 328 ? -11.774 -26.399 6.461 1.00 91.31 328 HIS A O 1
ATOM 2632 N N . PHE A 1 329 ? -12.499 -24.726 5.133 1.00 90.75 329 PHE A N 1
ATOM 2633 C CA . PHE A 1 329 ? -13.832 -24.735 5.686 1.00 90.75 329 PHE A CA 1
ATOM 2634 C C . PHE A 1 329 ? -14.669 -25.827 5.022 1.00 90.75 329 PHE A C 1
ATOM 2636 O O . PHE A 1 329 ? -14.775 -25.891 3.799 1.00 90.75 329 PHE A O 1
ATOM 2643 N N . GLY A 1 330 ? -15.274 -26.676 5.847 1.00 88.56 330 GLY A N 1
ATOM 2644 C CA . GLY A 1 330 ? -16.354 -27.573 5.444 1.00 88.56 330 GLY A CA 1
ATOM 2645 C C . GLY A 1 330 ? -17.586 -27.273 6.285 1.00 88.56 330 GLY A C 1
ATOM 2646 O O . GLY A 1 330 ? -18.535 -26.669 5.804 1.00 88.56 330 GLY A O 1
ATOM 2647 N N . ASP A 1 331 ? -17.526 -27.652 7.561 1.00 91.69 331 ASP A N 1
ATOM 2648 C CA . ASP A 1 331 ? -18.513 -27.276 8.572 1.00 91.69 331 ASP A CA 1
ATOM 2649 C C . ASP A 1 331 ? -17.843 -27.083 9.942 1.00 91.69 331 ASP A C 1
ATOM 2651 O O . ASP A 1 331 ? -16.884 -27.788 10.288 1.00 91.69 331 ASP A O 1
ATOM 2655 N N . LEU A 1 332 ? -18.385 -26.169 10.748 1.00 91.38 332 LEU A N 1
ATOM 2656 C CA . LEU A 1 332 ? -17.903 -25.848 12.093 1.00 91.38 332 LEU A CA 1
ATOM 2657 C C . LEU A 1 332 ? -17.815 -27.075 13.017 1.00 91.38 332 LEU A C 1
ATOM 2659 O O . LEU A 1 332 ? -16.866 -27.204 13.797 1.00 91.38 332 LEU A O 1
ATOM 2663 N N . SER A 1 333 ? -18.743 -28.029 12.915 1.00 90.00 333 SER A N 1
ATOM 2664 C CA . SER A 1 333 ? -18.730 -29.244 13.743 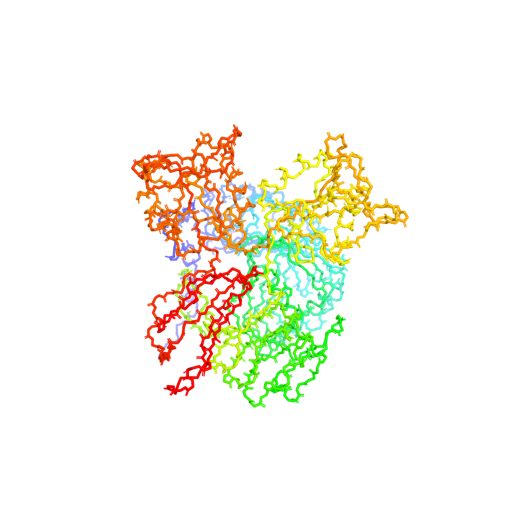1.00 90.00 333 SER A CA 1
ATOM 2665 C C . SER A 1 333 ? -17.481 -30.103 13.513 1.00 90.00 333 SER A C 1
ATOM 2667 O O . SER A 1 333 ? -16.968 -30.714 14.455 1.00 90.00 333 SER A O 1
ATOM 2669 N N . THR A 1 334 ? -16.925 -30.068 12.300 1.00 90.38 334 THR A N 1
ATOM 2670 C CA . THR A 1 334 ? -15.763 -30.871 11.878 1.00 90.38 334 THR A CA 1
ATOM 2671 C C . THR A 1 334 ? -14.445 -30.107 11.851 1.00 90.38 334 THR A C 1
ATOM 2673 O O . THR A 1 334 ? -13.391 -30.734 11.859 1.00 90.38 334 THR A O 1
ATOM 2676 N N . MET A 1 335 ? -14.489 -28.773 11.858 1.00 90.69 335 MET A N 1
ATOM 2677 C CA . MET A 1 335 ? -13.296 -27.928 11.790 1.00 90.69 335 MET A CA 1
ATOM 2678 C C . MET A 1 335 ? -12.410 -28.080 13.036 1.00 90.69 335 MET A C 1
ATOM 2680 O O . MET A 1 335 ? -12.914 -28.244 14.154 1.00 90.69 335 MET A O 1
ATOM 2684 N N . ASP A 1 336 ? -11.095 -27.980 12.858 1.00 90.00 336 ASP A N 1
ATOM 2685 C CA . ASP A 1 336 ? -10.144 -27.933 13.968 1.00 90.00 336 ASP A CA 1
ATOM 2686 C C . ASP A 1 336 ? -10.192 -26.568 14.686 1.00 90.00 336 ASP A C 1
ATOM 2688 O O . ASP A 1 336 ? -10.437 -25.530 14.078 1.00 90.00 336 ASP A O 1
ATOM 2692 N N . SER A 1 337 ? -9.958 -26.547 16.001 1.00 90.38 337 SER A N 1
ATOM 2693 C CA . SER A 1 337 ? -10.055 -25.325 16.825 1.00 90.38 337 SER A CA 1
ATOM 2694 C C . SER A 1 337 ? -8.783 -24.467 16.853 1.00 90.38 337 SER A C 1
ATOM 2696 O O . SER A 1 337 ? -8.781 -23.358 17.383 1.00 90.38 337 SER A O 1
ATOM 2698 N N . ASP A 1 338 ? -7.661 -24.997 16.373 1.00 89.81 338 ASP A N 1
ATOM 2699 C CA . ASP A 1 338 ? -6.355 -24.330 16.326 1.00 89.81 338 ASP A CA 1
ATOM 2700 C C . ASP A 1 338 ? -6.077 -23.661 14.970 1.00 89.81 338 ASP A C 1
ATOM 2702 O O . ASP A 1 338 ? -4.981 -23.149 14.773 1.00 89.81 338 ASP A O 1
ATOM 2706 N N . CYS A 1 339 ? -7.050 -23.637 14.052 1.00 91.56 339 CYS A N 1
ATOM 2707 C CA . CYS A 1 339 ? -6.942 -22.933 12.775 1.00 91.56 339 CYS A CA 1
ATOM 2708 C C . CYS A 1 339 ? -6.794 -21.420 12.994 1.00 91.56 339 CYS A C 1
ATOM 2710 O O . CYS A 1 339 ? -7.642 -20.798 13.635 1.00 91.56 339 CYS A O 1
ATOM 2712 N N . GLN A 1 340 ? -5.753 -20.815 12.417 1.00 91.12 340 GLN A N 1
ATOM 2713 C CA . GLN A 1 340 ? -5.599 -19.357 12.359 1.00 91.12 340 GLN A CA 1
ATOM 2714 C C . GLN A 1 340 ? -6.073 -18.777 11.025 1.00 91.12 340 GLN A C 1
ATOM 2716 O O . GLN A 1 340 ? -6.481 -17.615 10.965 1.00 91.12 340 GLN A O 1
ATOM 2721 N N . HIS A 1 341 ? -6.066 -19.583 9.962 1.00 90.25 341 HIS A N 1
ATOM 2722 C CA . HIS A 1 341 ? -6.576 -19.183 8.657 1.00 90.25 341 HIS A CA 1
ATOM 2723 C C . HIS A 1 341 ? -7.571 -20.192 8.121 1.00 90.25 341 HIS A C 1
ATOM 2725 O O . HIS A 1 341 ? -7.406 -21.401 8.296 1.00 90.25 341 HIS A O 1
ATOM 2731 N N . ILE A 1 342 ? -8.550 -19.684 7.385 1.00 91.81 342 ILE A N 1
ATOM 2732 C CA . ILE A 1 342 ? -9.561 -20.496 6.729 1.00 91.81 342 ILE A CA 1
ATOM 2733 C C . ILE A 1 342 ? -9.563 -20.214 5.229 1.00 91.81 342 ILE A C 1
ATOM 2735 O O . ILE A 1 342 ? -9.612 -19.058 4.823 1.00 91.81 342 ILE A O 1
ATOM 2739 N N . ILE A 1 343 ? -9.545 -21.264 4.411 1.00 90.38 343 ILE A N 1
ATOM 2740 C CA . ILE A 1 343 ? -9.851 -21.212 2.978 1.00 90.38 343 ILE A CA 1
ATOM 2741 C C . ILE A 1 343 ? -11.280 -21.728 2.783 1.00 90.38 343 ILE A C 1
ATOM 2743 O O . ILE A 1 343 ? -11.590 -22.848 3.187 1.00 90.38 343 ILE A O 1
ATOM 2747 N N . GLY A 1 344 ? -12.143 -20.924 2.161 1.00 88.06 344 GLY A N 1
ATOM 2748 C CA . GLY A 1 344 ? -13.541 -21.271 1.892 1.00 88.06 344 GLY A CA 1
ATOM 2749 C C . GLY A 1 344 ? -14.547 -20.303 2.513 1.00 88.06 344 GLY A C 1
ATOM 2750 O O . GLY A 1 344 ? -14.194 -19.406 3.279 1.00 88.06 344 GLY A O 1
ATOM 2751 N N . ASP A 1 345 ? -15.814 -20.486 2.145 1.00 86.19 345 ASP A N 1
ATOM 2752 C CA . ASP A 1 345 ? -16.932 -19.683 2.641 1.00 86.19 345 ASP A CA 1
ATOM 2753 C C . ASP A 1 345 ? -17.415 -20.231 3.988 1.00 86.19 345 ASP A C 1
ATOM 2755 O O . ASP A 1 345 ? -17.993 -21.313 4.054 1.00 86.19 345 ASP A O 1
ATOM 2759 N N . VAL A 1 346 ? -17.172 -19.484 5.062 1.00 92.06 346 VAL A N 1
ATOM 2760 C CA . VAL A 1 346 ? -17.593 -19.819 6.423 1.00 92.06 346 VAL A CA 1
ATOM 2761 C C . VAL A 1 346 ? -19.074 -19.513 6.588 1.00 92.06 346 VAL A C 1
ATOM 2763 O O . VAL A 1 346 ? -19.495 -18.376 6.389 1.00 92.06 346 VAL A O 1
ATOM 2766 N N . VAL A 1 347 ? -19.862 -20.510 6.993 1.00 90.56 347 VAL A N 1
ATOM 2767 C CA . VAL A 1 347 ? -21.299 -20.361 7.264 1.00 90.56 347 VAL A CA 1
ATOM 2768 C C . VAL A 1 347 ? -21.611 -20.823 8.687 1.00 90.56 347 VAL A C 1
ATOM 2770 O O . VAL A 1 347 ? -21.301 -21.956 9.053 1.00 90.56 347 VAL A O 1
ATOM 2773 N N . ILE A 1 348 ? -22.226 -19.941 9.473 1.00 93.38 348 ILE A N 1
ATOM 2774 C CA . ILE A 1 348 ? -22.709 -20.182 10.836 1.00 93.38 348 ILE A CA 1
ATOM 2775 C C . ILE A 1 348 ? -24.237 -20.152 10.808 1.00 93.38 348 ILE A C 1
ATOM 2777 O O . ILE A 1 348 ? -24.794 -19.203 10.261 1.00 93.38 348 ILE A O 1
ATOM 2781 N N . ASN A 1 349 ? -24.894 -21.169 11.359 1.00 90.06 349 ASN A N 1
ATOM 2782 C CA . ASN A 1 349 ? -26.352 -21.286 11.433 1.00 90.06 349 ASN A CA 1
ATOM 2783 C C . ASN A 1 349 ? -26.834 -22.050 12.675 1.00 90.06 349 ASN A C 1
ATOM 2785 O O . ASN A 1 349 ? -26.014 -22.521 13.460 1.00 90.06 349 ASN A O 1
ATOM 2789 N N . ASP A 1 350 ? -28.150 -22.178 12.847 1.00 91.00 350 ASP A N 1
ATOM 2790 C CA . ASP A 1 350 ? -28.821 -23.008 13.862 1.00 91.00 350 ASP A CA 1
ATOM 2791 C C . ASP A 1 350 ? -28.193 -24.402 14.050 1.00 91.00 350 ASP A C 1
ATOM 2793 O O . ASP A 1 350 ? -27.993 -24.880 15.170 1.00 91.00 350 ASP A O 1
ATOM 2797 N N . GLU A 1 351 ? -27.810 -25.068 12.960 1.00 93.88 351 GLU A N 1
ATOM 2798 C CA . GLU A 1 351 ? -27.247 -26.418 13.041 1.00 93.88 351 GLU A CA 1
ATOM 2799 C C . GLU A 1 351 ? -25.859 -26.454 13.716 1.00 93.88 351 GLU A C 1
ATOM 2801 O O . GLU A 1 351 ? -25.500 -27.449 14.375 1.00 93.88 351 GLU A O 1
ATOM 2806 N N . ASN A 1 352 ? -25.068 -25.382 13.569 1.00 94.06 352 ASN A N 1
ATOM 2807 C CA . ASN A 1 352 ? -23.646 -25.369 13.916 1.00 94.06 352 ASN A CA 1
ATOM 2808 C C . ASN A 1 352 ? -23.192 -24.250 14.881 1.00 94.06 352 ASN A C 1
ATOM 2810 O O . ASN A 1 352 ? -22.041 -24.276 15.329 1.00 94.06 352 ASN A O 1
ATOM 2814 N N . GLU A 1 353 ? -24.083 -23.349 15.303 1.00 93.94 353 GLU A N 1
ATOM 2815 C CA . GLU A 1 353 ? -23.789 -22.206 16.183 1.00 93.94 353 GLU A CA 1
ATOM 2816 C C . GLU A 1 353 ? -23.181 -22.595 17.541 1.00 93.94 353 GLU A C 1
ATOM 2818 O O . GLU A 1 353 ? -22.369 -21.873 18.110 1.00 93.94 353 GLU A O 1
ATOM 2823 N N . LYS A 1 354 ? -23.460 -23.800 18.045 1.00 94.56 354 LYS A N 1
ATOM 2824 C CA . LYS A 1 354 ? -22.848 -24.326 19.281 1.00 94.56 354 LYS A CA 1
ATOM 2825 C C . LYS A 1 354 ? -21.333 -24.562 19.188 1.00 94.56 354 LYS A C 1
ATOM 2827 O O . LYS A 1 354 ? -20.690 -24.831 20.202 1.00 94.56 354 LYS A O 1
ATOM 2832 N N . PHE A 1 355 ? -20.760 -24.525 17.984 1.00 95.56 355 PHE A N 1
ATOM 2833 C CA . PHE A 1 355 ? -19.344 -24.797 17.726 1.00 95.56 355 PHE A CA 1
ATOM 2834 C C . PHE A 1 355 ? -18.518 -23.540 17.414 1.00 95.56 355 PHE A C 1
ATOM 2836 O O . PHE A 1 355 ? -17.332 -23.664 17.099 1.00 95.56 355 PHE A O 1
ATOM 2843 N N . VAL A 1 356 ? -19.101 -22.341 17.526 1.00 93.44 356 VAL A N 1
ATOM 2844 C CA . VAL A 1 356 ? -18.455 -21.061 17.173 1.00 93.44 356 VAL A CA 1
ATOM 2845 C C . VAL A 1 356 ? -17.128 -20.796 17.890 1.00 93.44 356 VAL A C 1
ATOM 2847 O O . VAL A 1 356 ? -16.235 -20.186 17.308 1.00 93.44 356 VAL A O 1
ATOM 2850 N N . GLU A 1 357 ? -16.921 -21.344 19.093 1.00 92.06 357 GLU A N 1
ATOM 2851 C CA . GLU A 1 357 ? -15.651 -21.243 19.837 1.00 92.06 357 GLU A CA 1
ATOM 2852 C C . GLU A 1 357 ? -14.437 -21.795 19.070 1.00 92.06 357 GLU A C 1
ATOM 2854 O O . GLU A 1 357 ? -13.295 -21.440 19.360 1.00 92.06 357 GLU A O 1
ATOM 2859 N N . LYS A 1 358 ? -14.647 -22.638 18.054 1.00 93.50 358 LYS A N 1
ATOM 2860 C CA . LYS A 1 358 ? -13.560 -23.114 17.189 1.00 93.50 358 LYS A CA 1
ATOM 2861 C C . LYS A 1 358 ? -12.987 -22.024 16.282 1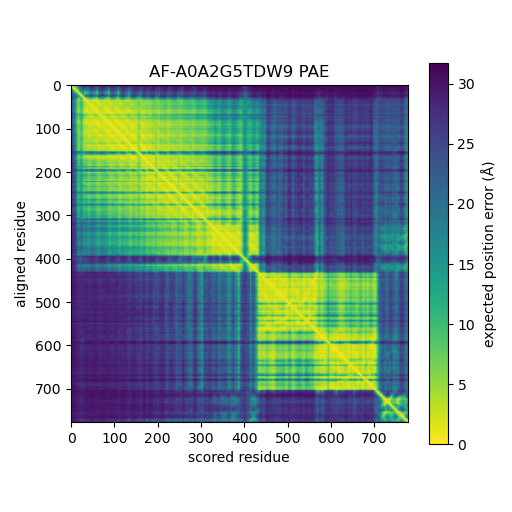.00 93.50 358 LYS A C 1
ATOM 2863 O O . LYS A 1 358 ? -11.854 -22.159 15.834 1.00 93.50 358 LYS A O 1
ATOM 2868 N N . LEU A 1 359 ? -13.731 -20.944 16.037 1.00 92.38 359 LEU A N 1
ATOM 2869 C CA . LEU A 1 359 ? -13.261 -19.786 15.270 1.00 92.38 359 LEU A CA 1
ATOM 2870 C C . LEU A 1 359 ? -12.407 -18.827 16.109 1.00 92.38 359 LEU A C 1
ATOM 2872 O O . LEU A 1 359 ? -11.848 -17.879 15.569 1.00 92.38 359 LEU A O 1
ATOM 2876 N N . LYS A 1 360 ? -12.237 -19.089 17.410 1.00 88.38 360 LYS A N 1
ATOM 2877 C CA . LYS A 1 360 ? -11.533 -18.200 18.340 1.00 88.38 360 LYS A CA 1
ATOM 2878 C C . LYS A 1 360 ? -10.122 -17.810 17.926 1.00 88.38 360 LYS A C 1
ATOM 2880 O O . LYS A 1 360 ? -9.697 -16.686 18.183 1.00 88.38 360 LYS A O 1
ATOM 2885 N N . ASN A 1 361 ? -9.385 -18.724 17.304 1.00 87.19 361 ASN A N 1
ATOM 2886 C CA . ASN A 1 361 ? -8.013 -18.472 16.862 1.00 87.19 361 ASN A CA 1
ATOM 2887 C C . ASN A 1 361 ? -7.933 -17.917 15.432 1.00 87.19 361 ASN A C 1
ATOM 2889 O O . ASN A 1 361 ? -6.854 -17.514 14.994 1.00 87.19 361 ASN A O 1
ATOM 2893 N N . VAL A 1 362 ? -9.057 -17.867 14.713 1.00 91.31 362 VAL A N 1
ATOM 2894 C CA . VAL A 1 362 ? -9.098 -17.482 13.305 1.00 91.31 362 VAL A CA 1
ATOM 2895 C C . VAL A 1 362 ? -8.866 -15.985 13.176 1.00 91.31 362 VAL A C 1
ATOM 2897 O O . VAL A 1 362 ? -9.608 -15.162 13.704 1.00 91.31 362 VAL A O 1
ATOM 2900 N N . SER A 1 363 ? -7.820 -15.641 12.433 1.00 82.69 363 SER A N 1
ATOM 2901 C CA . SER A 1 363 ? -7.433 -14.267 12.123 1.00 82.69 363 SER A CA 1
ATOM 2902 C C . SER A 1 363 ? -7.781 -13.882 10.682 1.00 82.69 363 SER A C 1
ATOM 2904 O O . SER A 1 363 ? -8.011 -12.705 10.412 1.00 82.69 363 SER A O 1
ATOM 2906 N N . PHE A 1 364 ? -7.849 -14.851 9.761 1.00 83.25 364 PHE A N 1
ATOM 2907 C CA . PHE A 1 364 ? -8.059 -14.603 8.331 1.00 83.25 364 PHE A CA 1
ATOM 2908 C C . PHE A 1 364 ? -9.033 -15.608 7.706 1.00 83.25 364 PHE A C 1
ATOM 2910 O O . PHE A 1 364 ? -8.885 -16.815 7.906 1.00 83.25 364 PHE A O 1
ATOM 2917 N N . ILE A 1 365 ? -9.973 -15.118 6.894 1.00 86.12 365 ILE A N 1
ATOM 2918 C CA . ILE A 1 365 ? -10.828 -15.945 6.026 1.00 86.12 365 ILE A CA 1
ATOM 2919 C C . ILE A 1 365 ? -10.551 -15.586 4.562 1.00 86.12 365 ILE A C 1
ATOM 2921 O O . ILE A 1 365 ? -10.631 -14.425 4.167 1.00 86.12 365 ILE A O 1
ATOM 2925 N N . TYR A 1 366 ? -10.246 -16.589 3.745 1.00 84.12 366 TYR A N 1
ATOM 2926 C CA . TYR A 1 366 ? -10.079 -16.471 2.301 1.00 84.12 366 TYR A CA 1
ATOM 2927 C C . TYR A 1 366 ? -11.320 -17.032 1.593 1.00 84.12 366 TYR A C 1
ATOM 2929 O O . TYR A 1 366 ? -11.358 -18.200 1.194 1.00 84.12 366 TYR A O 1
ATOM 2937 N N . GLY A 1 367 ? -12.358 -16.205 1.512 1.00 78.81 367 GLY A N 1
ATOM 2938 C CA . GLY A 1 367 ? -13.711 -16.567 1.105 1.00 78.81 367 GLY A CA 1
ATOM 2939 C C . GLY A 1 367 ? -14.708 -15.529 1.615 1.00 78.81 367 GLY A C 1
ATOM 2940 O O . GLY A 1 367 ? -14.462 -14.330 1.500 1.00 78.81 367 GLY A O 1
ATOM 2941 N N . SER A 1 368 ? -15.807 -15.983 2.206 1.00 73.88 368 SER A N 1
ATOM 2942 C CA . SER A 1 368 ? -16.815 -15.140 2.860 1.00 73.88 368 SER A CA 1
ATOM 2943 C C . SER A 1 368 ? -17.154 -15.657 4.261 1.00 73.88 368 SER A C 1
ATOM 2945 O O . SER A 1 368 ? -16.849 -16.797 4.594 1.00 73.88 368 SER A O 1
ATOM 2947 N N . LEU A 1 369 ? -17.769 -14.820 5.093 1.00 82.31 369 LEU A N 1
ATOM 2948 C CA . LEU A 1 369 ? -18.314 -15.169 6.403 1.00 82.31 369 LEU A CA 1
ATOM 2949 C C . LEU A 1 369 ? -19.811 -14.856 6.411 1.00 82.31 369 LEU A C 1
ATOM 2951 O O . LEU A 1 369 ? -20.210 -13.705 6.291 1.00 82.31 369 LEU A O 1
ATOM 2955 N N . THR A 1 370 ? -20.649 -15.871 6.567 1.00 78.69 370 THR A N 1
ATOM 2956 C CA . THR A 1 370 ? -22.103 -15.734 6.661 1.00 78.69 370 THR A CA 1
ATOM 2957 C C . THR A 1 370 ? -22.581 -16.278 7.998 1.00 78.69 370 THR A C 1
ATOM 2959 O O . THR A 1 370 ? -22.276 -17.412 8.338 1.00 78.69 370 THR A O 1
ATOM 2962 N N . ILE A 1 371 ? -23.348 -15.493 8.743 1.00 82.38 371 ILE A N 1
ATOM 2963 C CA . ILE A 1 371 ? -23.982 -15.878 10.005 1.00 82.38 371 ILE A CA 1
ATOM 2964 C C . ILE A 1 371 ? -25.476 -15.747 9.793 1.00 82.38 371 ILE A C 1
ATOM 2966 O O . ILE A 1 371 ? -25.972 -14.632 9.647 1.00 82.38 371 ILE A O 1
ATOM 2970 N N . LYS A 1 372 ? -26.187 -16.860 9.683 1.00 76.31 372 LYS A N 1
ATOM 2971 C CA . LYS A 1 372 ? -27.585 -16.841 9.288 1.00 76.31 372 LYS A CA 1
ATOM 2972 C C . LYS A 1 372 ? -28.443 -17.773 10.118 1.00 76.31 372 LYS A C 1
ATOM 2974 O O . LYS A 1 372 ? -27.989 -18.860 10.431 1.00 76.31 372 LYS A O 1
ATOM 2979 N N . ASP A 1 373 ? -29.686 -17.393 10.367 1.00 78.00 373 ASP A N 1
ATOM 2980 C CA . ASP A 1 373 ? -30.700 -18.283 10.927 1.00 78.00 373 ASP A CA 1
ATOM 2981 C C . ASP A 1 373 ? -30.263 -18.933 12.262 1.00 78.00 373 ASP A C 1
ATOM 2983 O O . ASP A 1 373 ? -30.615 -20.070 12.529 1.00 78.00 373 ASP A O 1
ATOM 2987 N N . THR A 1 374 ? -29.439 -18.268 13.086 1.00 84.38 374 THR A N 1
ATOM 2988 C CA . THR A 1 374 ? -28.985 -18.812 14.384 1.00 84.38 374 THR A CA 1
ATOM 2989 C C . THR A 1 374 ? -30.065 -18.650 15.461 1.00 84.38 374 THR A C 1
ATOM 2991 O O . THR A 1 374 ? -30.631 -17.559 15.568 1.00 84.38 374 THR A O 1
ATOM 2994 N N . GLU A 1 375 ? -30.303 -19.657 16.307 1.00 84.31 375 GLU A N 1
ATOM 2995 C CA . GLU A 1 375 ? -31.360 -19.634 17.337 1.00 84.31 375 GLU A CA 1
ATOM 2996 C C . GLU A 1 375 ? -30.837 -19.185 18.716 1.00 84.31 375 GLU A C 1
ATOM 2998 O O . GLU A 1 375 ? -31.543 -18.528 19.481 1.00 84.31 375 GLU A O 1
ATOM 3003 N N . GLU A 1 376 ? -29.586 -19.503 19.052 1.00 86.25 376 GLU A N 1
ATOM 3004 C CA . GLU A 1 376 ? -29.012 -19.341 20.395 1.00 86.25 376 GLU A CA 1
ATOM 3005 C C . GLU A 1 376 ? -27.844 -18.337 20.470 1.00 86.25 376 GLU A C 1
ATOM 3007 O O . GLU A 1 376 ? -27.457 -17.914 21.561 1.00 86.25 376 GLU A O 1
ATOM 3012 N N . LEU A 1 377 ? -27.263 -17.939 19.335 1.00 81.88 377 LEU A N 1
ATOM 3013 C CA . LEU A 1 377 ? -26.075 -17.088 19.281 1.00 81.88 377 LEU A CA 1
ATOM 3014 C C . LEU A 1 377 ? -26.363 -15.638 19.700 1.00 81.88 377 LEU A C 1
ATOM 3016 O O . LEU A 1 377 ? -27.015 -14.904 18.970 1.00 81.88 377 LEU A O 1
ATOM 3020 N N . GLU A 1 378 ? -25.815 -15.188 20.834 1.00 75.81 378 GLU A N 1
ATOM 3021 C CA . GLU A 1 378 ? -26.073 -13.837 21.372 1.00 75.81 378 GLU A CA 1
ATOM 3022 C C . GLU A 1 378 ? -25.085 -12.753 20.901 1.00 75.81 378 GLU A C 1
ATOM 3024 O O . GLU A 1 378 ? -25.431 -11.569 20.840 1.00 75.81 378 GLU A O 1
ATOM 3029 N N . ASN A 1 379 ? -23.835 -13.122 20.598 1.00 70.00 379 ASN A N 1
ATOM 3030 C CA . ASN A 1 379 ? -22.774 -12.187 20.207 1.00 70.00 379 ASN A CA 1
ATOM 3031 C C . ASN A 1 379 ? -21.694 -12.841 19.326 1.00 70.00 379 ASN A C 1
ATOM 3033 O O . ASN A 1 379 ? -21.680 -14.060 19.163 1.00 70.00 379 ASN A O 1
ATOM 3037 N N . LEU A 1 380 ? -20.777 -12.027 18.786 1.00 77.50 380 LEU A N 1
ATOM 3038 C CA . LEU A 1 380 ? -19.640 -12.474 17.967 1.00 77.50 380 LEU A CA 1
ATOM 3039 C C . LEU A 1 380 ? -18.272 -12.388 18.667 1.00 77.50 380 LEU A C 1
ATOM 3041 O O . LEU A 1 380 ? -17.243 -12.383 17.994 1.00 77.50 380 LEU A O 1
ATOM 3045 N N . ASP A 1 381 ? -18.217 -12.350 20.001 1.00 73.19 381 ASP A N 1
ATOM 3046 C CA . ASP A 1 381 ? -16.962 -12.149 20.753 1.00 73.19 381 ASP A CA 1
ATOM 3047 C C . ASP A 1 381 ? -15.941 -13.283 20.505 1.00 73.19 381 ASP A C 1
ATOM 3049 O O . ASP A 1 381 ? -14.719 -13.109 20.621 1.00 73.19 381 ASP A O 1
ATOM 3053 N N . PHE A 1 382 ? -16.431 -14.453 20.085 1.00 82.38 382 PHE A N 1
ATOM 3054 C CA . PHE A 1 382 ? -15.607 -15.569 19.630 1.00 82.38 382 PHE A CA 1
ATOM 3055 C C . PHE A 1 382 ? -14.756 -15.221 18.393 1.00 82.38 382 PHE A C 1
ATOM 3057 O O . PHE A 1 382 ? -13.754 -15.882 18.168 1.00 82.38 382 PHE A O 1
ATOM 3064 N N . LEU A 1 383 ? -15.063 -14.169 17.626 1.00 79.19 383 LEU A N 1
ATOM 3065 C CA . LEU A 1 383 ? -14.231 -13.655 16.523 1.00 79.19 383 LEU A CA 1
ATOM 3066 C C . LEU A 1 383 ? -13.227 -12.585 16.971 1.00 79.19 383 LEU A C 1
ATOM 3068 O O . LEU A 1 383 ? -12.728 -11.812 16.158 1.00 79.19 383 LEU A O 1
ATOM 3072 N N . SER A 1 384 ? -12.882 -12.527 18.255 1.00 69.62 384 SER A N 1
ATOM 3073 C CA . SER A 1 384 ? -11.974 -11.500 18.780 1.00 69.62 384 SER A CA 1
ATOM 3074 C C . SER A 1 384 ? -10.617 -11.403 18.080 1.00 69.62 384 SER A C 1
ATOM 3076 O O . SER A 1 384 ? -10.087 -10.304 18.001 1.00 69.62 384 SER A O 1
ATOM 3078 N N . ASN A 1 385 ? -10.058 -12.480 17.518 1.00 73.94 385 ASN A N 1
ATOM 3079 C CA . ASN A 1 385 ? -8.791 -12.426 16.769 1.00 73.94 385 ASN A CA 1
ATOM 3080 C C . ASN A 1 385 ? -8.949 -12.097 15.278 1.00 73.94 385 ASN A C 1
ATOM 3082 O O . ASN A 1 385 ? -7.943 -11.912 14.595 1.00 73.94 385 ASN A O 1
ATOM 3086 N N . PHE A 1 386 ? -10.178 -12.012 14.776 1.00 77.62 386 PHE A N 1
ATOM 3087 C CA . PHE A 1 386 ? -10.480 -11.890 13.358 1.00 77.62 386 PHE A CA 1
ATOM 3088 C C . PHE A 1 386 ? -10.070 -10.529 12.787 1.00 77.62 386 PHE A C 1
ATOM 3090 O O . PHE A 1 386 ? -10.479 -9.484 13.294 1.00 77.62 386 PHE A O 1
ATOM 3097 N N . ARG A 1 387 ? -9.251 -10.544 11.727 1.00 71.31 387 ARG A N 1
ATOM 3098 C CA . ARG A 1 387 ? -8.591 -9.347 11.181 1.00 71.31 387 ARG A CA 1
ATOM 3099 C C . ARG A 1 387 ? -9.021 -8.974 9.776 1.00 71.31 387 ARG A C 1
ATOM 3101 O O . ARG A 1 387 ? -9.006 -7.793 9.429 1.00 71.31 387 ARG A O 1
ATOM 3108 N N . GLN A 1 388 ? -9.291 -9.968 8.934 1.00 72.12 388 GLN A N 1
ATOM 3109 C CA . GLN A 1 388 ? -9.541 -9.724 7.520 1.00 72.12 388 GLN A CA 1
ATOM 3110 C C . GLN A 1 388 ? -10.289 -10.879 6.850 1.00 72.12 388 GLN A C 1
ATOM 3112 O O . GLN A 1 388 ? -10.035 -12.054 7.129 1.00 72.12 388 GLN A O 1
ATOM 3117 N N . VAL A 1 389 ? -11.138 -10.511 5.890 1.00 72.69 389 VAL A N 1
ATOM 3118 C CA . VAL A 1 389 ? -11.667 -11.403 4.853 1.00 72.69 389 VAL A CA 1
ATOM 3119 C C . VAL A 1 389 ? -11.106 -10.973 3.506 1.00 72.69 389 VAL A C 1
ATOM 3121 O O . VAL A 1 389 ? -10.951 -9.777 3.270 1.00 72.69 389 VAL A O 1
ATOM 3124 N N . ALA A 1 390 ? -10.780 -11.928 2.641 1.00 72.00 390 ALA A N 1
ATOM 3125 C CA . ALA A 1 390 ? -10.415 -11.666 1.254 1.00 72.00 390 ALA A CA 1
ATOM 3126 C C . ALA A 1 390 ? -11.113 -12.672 0.334 1.00 72.00 390 ALA A C 1
ATOM 3128 O O . ALA A 1 390 ? -10.958 -13.880 0.515 1.00 72.00 390 ALA A O 1
ATOM 3129 N N . ASN A 1 391 ? -11.840 -12.187 -0.672 1.00 69.19 391 ASN A N 1
ATOM 3130 C CA . ASN A 1 391 ? -12.509 -13.023 -1.663 1.00 69.19 391 ASN A CA 1
ATOM 3131 C C . ASN A 1 391 ? -11.850 -12.844 -3.041 1.00 69.19 391 ASN A C 1
ATOM 3133 O O . ASN A 1 391 ? -11.702 -11.727 -3.523 1.00 69.19 391 ASN A O 1
ATOM 3137 N N . LEU A 1 392 ? -11.442 -13.952 -3.670 1.00 67.88 392 LEU A N 1
ATOM 3138 C CA . LEU A 1 392 ? -10.842 -13.964 -5.013 1.00 67.88 392 LEU A CA 1
ATOM 3139 C C . LEU A 1 392 ? -11.852 -14.305 -6.124 1.00 67.88 392 LEU A C 1
ATOM 3141 O O . LEU A 1 392 ? -11.464 -14.406 -7.289 1.00 67.88 392 LEU A O 1
ATOM 3145 N N . LYS A 1 393 ? -13.131 -14.528 -5.789 1.00 62.03 393 LYS A N 1
ATOM 3146 C CA . LYS A 1 393 ? -14.183 -14.792 -6.777 1.00 62.03 393 LYS A CA 1
ATOM 3147 C C . LYS A 1 393 ? -14.472 -13.508 -7.561 1.00 62.03 393 LYS A C 1
ATOM 3149 O O . LYS A 1 393 ? -14.954 -12.526 -7.009 1.00 62.03 393 LYS A O 1
ATOM 3154 N N . ILE A 1 394 ? -14.164 -13.531 -8.853 1.00 53.38 394 ILE A N 1
ATOM 3155 C CA . ILE A 1 394 ? -14.476 -12.461 -9.805 1.00 53.38 394 ILE A CA 1
ATOM 3156 C C . ILE A 1 394 ? -15.580 -12.996 -10.717 1.00 53.38 394 ILE A C 1
ATOM 3158 O O . ILE A 1 394 ? -15.366 -13.995 -11.410 1.00 53.38 394 ILE A O 1
ATOM 3162 N N . GLU A 1 395 ? -16.761 -12.374 -10.711 1.00 43.41 395 GLU A N 1
ATOM 3163 C CA . GLU A 1 395 ? -17.810 -12.724 -11.669 1.00 43.41 395 GLU A CA 1
ATOM 3164 C C . GLU A 1 395 ? -17.513 -12.083 -13.031 1.00 43.41 395 GLU A C 1
ATOM 3166 O O . GLU A 1 395 ? -17.492 -10.870 -13.164 1.00 43.41 395 GLU A O 1
ATOM 3171 N N . ASN A 1 396 ? -17.294 -12.944 -14.029 1.00 38.97 396 ASN A N 1
ATOM 3172 C CA . ASN A 1 396 ? -17.398 -12.736 -15.479 1.00 38.97 396 ASN A CA 1
ATOM 3173 C C . ASN A 1 396 ? -16.785 -11.465 -16.115 1.00 38.97 396 ASN A C 1
ATOM 3175 O O . ASN A 1 396 ? -17.155 -10.325 -15.861 1.00 38.97 396 ASN A O 1
ATOM 3179 N N . GLU A 1 397 ? -15.916 -11.708 -17.102 1.00 41.44 397 GLU A N 1
ATOM 3180 C CA . GLU A 1 397 ? -15.372 -10.735 -18.055 1.00 41.44 397 GLU A CA 1
ATOM 3181 C C . GLU A 1 397 ? -16.461 -9.828 -18.665 1.00 41.44 397 GLU A C 1
ATOM 3183 O O . GLU A 1 397 ? -17.169 -10.219 -19.597 1.00 41.44 397 GLU A O 1
ATOM 3188 N N . VAL A 1 398 ? -16.561 -8.577 -18.210 1.00 38.56 398 VAL A N 1
ATOM 3189 C CA . VAL A 1 398 ? -17.230 -7.538 -18.998 1.00 38.56 398 VAL A CA 1
ATOM 3190 C C . VAL A 1 398 ? -16.241 -7.071 -20.066 1.00 38.56 398 VAL A C 1
ATOM 3192 O O . VAL A 1 398 ? -15.304 -6.322 -19.790 1.00 38.56 398 VAL A O 1
ATOM 3195 N N . TYR A 1 399 ? -16.431 -7.534 -21.304 1.00 39.31 399 TYR A N 1
ATOM 3196 C CA . TYR A 1 399 ? -15.734 -7.000 -22.475 1.00 39.31 399 TYR A CA 1
ATOM 3197 C C . TYR A 1 399 ? -16.177 -5.545 -22.706 1.00 39.31 399 TYR A C 1
ATOM 3199 O O . TYR A 1 399 ? -17.212 -5.294 -23.319 1.00 39.31 399 TYR A O 1
ATOM 3207 N N . GLY A 1 400 ? -15.400 -4.586 -22.203 1.00 40.72 400 GLY A N 1
ATOM 3208 C CA . GLY A 1 400 ? -15.501 -3.167 -22.552 1.00 40.72 400 GLY A CA 1
ATOM 3209 C C . GLY A 1 400 ? -14.355 -2.743 -23.472 1.00 40.72 400 GLY A C 1
ATOM 3210 O O . GLY A 1 400 ? -13.225 -3.207 -23.316 1.00 40.72 400 GLY A O 1
ATOM 3211 N N . GLU A 1 401 ? -14.624 -1.862 -24.439 1.00 35.59 401 GLU A N 1
ATOM 3212 C CA . GLU A 1 401 ? -13.563 -1.217 -25.220 1.00 35.59 401 GLU A CA 1
ATOM 3213 C C . GLU A 1 401 ? -12.774 -0.232 -24.336 1.00 35.59 401 GLU A C 1
ATOM 3215 O O . GLU A 1 401 ? -13.335 0.502 -23.517 1.00 35.59 401 GLU A O 1
ATOM 3220 N N . TRP A 1 402 ? -11.448 -0.234 -24.493 1.00 33.38 402 TRP A N 1
ATOM 3221 C CA . TRP A 1 402 ? -10.538 0.693 -23.815 1.00 33.38 402 TRP A CA 1
ATOM 3222 C C . TRP A 1 402 ? -10.975 2.155 -24.026 1.00 33.38 402 TRP A C 1
ATOM 3224 O O . TRP A 1 402 ? -11.350 2.509 -25.144 1.00 33.38 402 TRP A O 1
ATOM 3234 N N . PRO A 1 403 ? -10.905 3.025 -22.996 1.00 36.38 403 PRO A N 1
ATOM 3235 C CA . PRO A 1 403 ? -10.120 2.896 -21.762 1.00 36.38 403 PRO A CA 1
ATOM 3236 C C . PRO A 1 403 ? -10.931 2.493 -20.512 1.00 36.38 403 PRO A C 1
ATOM 3238 O O . PRO A 1 403 ? -10.398 2.539 -19.408 1.00 36.38 403 PRO A O 1
ATOM 3241 N N . ASN A 1 404 ? -12.198 2.091 -20.654 1.00 36.62 404 ASN A N 1
ATOM 3242 C CA . ASN A 1 404 ? -13.144 1.983 -19.532 1.00 36.62 404 ASN A CA 1
ATOM 3243 C C . ASN A 1 404 ? -13.357 0.544 -19.016 1.00 36.62 404 ASN A C 1
ATOM 3245 O O . ASN A 1 404 ? -14.489 0.142 -18.751 1.00 36.62 404 ASN A O 1
ATOM 3249 N N . ILE A 1 405 ? -12.291 -0.250 -18.875 1.00 42.72 405 ILE A N 1
ATOM 3250 C CA . ILE A 1 405 ? -12.392 -1.594 -18.281 1.00 42.72 405 ILE A CA 1
ATOM 3251 C C . ILE A 1 405 ? -12.238 -1.470 -16.761 1.00 42.72 405 ILE A C 1
ATOM 3253 O O . ILE A 1 405 ? -11.120 -1.392 -16.255 1.00 42.72 405 ILE A O 1
ATOM 3257 N N . VAL A 1 406 ? -13.358 -1.469 -16.041 1.00 37.75 406 VAL A N 1
ATOM 3258 C CA . VAL A 1 406 ? -13.389 -1.671 -14.585 1.00 37.75 406 VAL A CA 1
ATOM 3259 C C . VAL A 1 406 ? -13.717 -3.150 -14.346 1.00 37.75 406 VAL A C 1
ATOM 3261 O O . VAL A 1 406 ? -14.770 -3.595 -14.808 1.00 37.75 406 VAL A O 1
ATOM 3264 N N . PRO A 1 407 ? -12.848 -3.946 -13.692 1.00 39.97 407 PRO A N 1
ATOM 3265 C CA . PRO A 1 407 ? -13.201 -5.300 -13.278 1.00 39.97 407 PRO A CA 1
ATOM 3266 C C . PRO A 1 407 ? -14.423 -5.234 -12.360 1.00 39.97 407 PRO A C 1
ATOM 3268 O O . PRO A 1 407 ? -14.385 -4.575 -11.322 1.00 39.97 407 PRO A O 1
ATOM 3271 N N . GLN A 1 408 ? -15.518 -5.885 -12.744 1.00 37.44 408 GLN A N 1
ATOM 3272 C CA . GLN A 1 408 ? -16.689 -6.000 -11.884 1.00 37.44 408 GLN A CA 1
ATOM 3273 C C . GLN A 1 408 ? -16.412 -7.153 -10.911 1.00 37.44 408 GLN A C 1
ATOM 3275 O O . GLN A 1 408 ? -16.599 -8.320 -11.239 1.00 37.44 408 GLN A O 1
ATOM 3280 N N . PHE A 1 409 ? -15.840 -6.841 -9.747 1.00 41.25 409 PHE A N 1
ATOM 3281 C CA . PHE A 1 409 ? -15.728 -7.814 -8.660 1.00 41.25 409 PHE A CA 1
ATOM 3282 C C . PHE A 1 409 ? -17.135 -8.255 -8.242 1.00 41.25 409 PHE A C 1
ATOM 3284 O O . PHE A 1 409 ? -18.082 -7.467 -8.338 1.00 41.25 409 PHE A O 1
ATOM 3291 N N . ASP A 1 410 ? -17.272 -9.511 -7.810 1.00 39.62 410 ASP A N 1
ATOM 3292 C CA . ASP A 1 410 ? -18.516 -10.015 -7.233 1.00 39.62 410 ASP A CA 1
ATOM 3293 C C . ASP A 1 410 ? -18.974 -9.038 -6.135 1.00 39.62 410 ASP A C 1
ATOM 3295 O O . ASP A 1 410 ? -18.281 -8.849 -5.136 1.00 39.62 410 ASP A O 1
ATOM 3299 N N . GLN A 1 411 ? -20.116 -8.371 -6.342 1.00 42.12 411 GLN A N 1
ATOM 3300 C CA . GLN A 1 411 ? -20.678 -7.425 -5.370 1.00 42.12 411 GLN A CA 1
ATOM 3301 C C . GLN A 1 411 ? -21.256 -8.144 -4.140 1.00 42.12 411 GLN A C 1
ATOM 3303 O O . GLN A 1 411 ? -21.863 -7.508 -3.274 1.00 42.12 411 GLN A O 1
ATOM 3308 N N . THR A 1 412 ? -21.092 -9.468 -4.049 1.00 44.09 412 THR A N 1
ATOM 3309 C CA . THR A 1 412 ? -21.504 -10.252 -2.894 1.00 44.09 412 THR A CA 1
ATOM 3310 C C . THR A 1 412 ? -20.722 -9.821 -1.647 1.00 44.09 412 THR A C 1
ATOM 3312 O O . THR A 1 412 ? -19.489 -9.863 -1.624 1.00 44.09 412 THR A O 1
ATOM 3315 N N . PRO A 1 413 ? -21.425 -9.452 -0.564 1.00 48.09 413 PRO A N 1
ATOM 3316 C CA . PRO A 1 413 ? -20.787 -9.047 0.673 1.00 48.09 413 PRO A CA 1
ATOM 3317 C C . PRO A 1 413 ? -19.883 -10.151 1.251 1.00 48.09 413 PRO A C 1
ATOM 3319 O O . PRO A 1 413 ? -20.341 -11.282 1.422 1.00 48.09 413 PRO A O 1
ATOM 3322 N N . MET A 1 414 ? -18.628 -9.835 1.608 1.00 59.72 414 MET A N 1
ATOM 3323 C CA . MET A 1 414 ? -17.708 -10.780 2.258 1.00 59.72 414 MET A CA 1
ATOM 3324 C C . MET A 1 414 ? -18.168 -11.147 3.672 1.00 59.72 414 MET A C 1
ATOM 3326 O O . MET A 1 414 ? -17.789 -12.214 4.145 1.00 59.72 414 MET A O 1
ATOM 3330 N N . ILE A 1 415 ? -18.957 -10.299 4.349 1.00 65.81 415 ILE A N 1
ATOM 3331 C CA . ILE A 1 415 ? -19.536 -10.599 5.664 1.00 65.81 415 ILE A CA 1
ATOM 3332 C C . ILE A 1 415 ? -21.055 -10.381 5.635 1.00 65.81 415 ILE A C 1
ATOM 3334 O O . ILE A 1 415 ? -21.548 -9.295 5.330 1.00 65.81 415 ILE A O 1
ATOM 3338 N N . ARG A 1 416 ? -21.821 -11.421 5.966 1.00 60.22 416 ARG A N 1
ATOM 3339 C CA . ARG A 1 416 ? -23.290 -11.433 5.921 1.00 60.22 416 ARG A CA 1
ATOM 3340 C C . ARG A 1 416 ? -23.849 -11.895 7.259 1.00 60.22 416 ARG A C 1
ATOM 3342 O O . ARG A 1 416 ? -23.379 -12.890 7.796 1.00 60.22 416 ARG A O 1
ATOM 3349 N N . ILE A 1 417 ? -24.860 -11.208 7.774 1.00 64.12 417 ILE A N 1
ATOM 3350 C CA . ILE A 1 417 ? -25.570 -11.557 9.008 1.00 64.12 417 ILE A CA 1
ATOM 3351 C C . ILE A 1 417 ? -27.070 -11.562 8.687 1.00 64.12 417 ILE A C 1
ATOM 3353 O O . ILE A 1 417 ? -27.600 -10.559 8.231 1.00 64.12 417 ILE A O 1
ATOM 3357 N N . ILE A 1 418 ? -27.770 -12.685 8.813 1.00 61.19 418 ILE A N 1
ATOM 3358 C CA . ILE A 1 418 ? -29.118 -12.852 8.246 1.00 61.19 418 ILE A CA 1
ATOM 3359 C C . ILE A 1 418 ? -30.029 -13.548 9.267 1.00 61.19 418 ILE A C 1
ATOM 3361 O O . ILE A 1 418 ? -29.717 -14.640 9.698 1.00 61.19 418 ILE A O 1
ATOM 3365 N N . SER A 1 419 ? -31.161 -12.963 9.644 1.00 64.94 419 SER A N 1
ATOM 3366 C CA . SER A 1 419 ? -32.257 -13.652 10.348 1.00 64.94 419 SER A CA 1
ATOM 3367 C C . SER A 1 419 ? -31.845 -14.417 11.618 1.00 64.94 419 SER A C 1
ATOM 3369 O O . SER A 1 419 ? -32.290 -15.532 11.852 1.00 64.94 419 SER A O 1
ATOM 3371 N N . ASN A 1 420 ? -30.994 -13.824 12.459 1.00 62.31 420 ASN A N 1
ATOM 3372 C CA . ASN A 1 420 ? -30.518 -14.458 13.696 1.00 62.31 420 ASN A CA 1
ATOM 3373 C C . ASN A 1 420 ? -31.434 -14.098 14.881 1.00 62.31 420 ASN A C 1
ATOM 3375 O O . ASN A 1 420 ? -31.646 -12.914 15.145 1.00 62.31 420 ASN A O 1
ATOM 3379 N N . GLU A 1 421 ? -31.971 -15.098 15.590 1.00 71.31 421 GLU A N 1
ATOM 3380 C CA . GLU A 1 421 ? -33.045 -14.927 16.581 1.00 71.31 421 GLU A CA 1
ATOM 3381 C C . GLU A 1 421 ? -32.573 -14.215 17.854 1.00 71.31 421 GLU A C 1
ATOM 3383 O O . GLU A 1 421 ? -33.224 -13.271 18.296 1.00 71.31 421 GLU A O 1
ATOM 3388 N N . LYS A 1 422 ? -31.438 -14.625 18.438 1.00 70.69 422 LYS A N 1
ATOM 3389 C CA . LYS A 1 422 ? -30.924 -14.078 19.713 1.00 70.69 422 LYS A CA 1
ATOM 3390 C C . LYS A 1 422 ? -29.692 -13.188 19.585 1.00 70.69 422 LYS A C 1
ATOM 3392 O O . LYS A 1 422 ? -29.210 -12.683 20.600 1.00 70.69 422 LYS A O 1
ATOM 3397 N N . LEU A 1 423 ? -29.185 -12.967 18.374 1.00 61.66 423 LEU A N 1
ATOM 3398 C CA . LEU A 1 423 ? -27.974 -12.178 18.158 1.00 61.66 423 LEU A CA 1
ATOM 3399 C C . LEU A 1 423 ? -28.248 -10.714 18.511 1.00 61.66 423 LEU A C 1
ATOM 3401 O O . LEU A 1 423 ? -29.083 -10.068 17.901 1.00 61.66 423 LEU A O 1
ATOM 3405 N N . GLN A 1 424 ? -27.554 -10.186 19.515 1.00 49.62 424 GLN A N 1
ATOM 3406 C CA . GLN A 1 424 ? -27.755 -8.823 20.030 1.00 49.62 424 GLN A CA 1
ATOM 3407 C C . GLN A 1 424 ? -26.503 -7.951 19.914 1.00 49.62 424 GLN A C 1
ATOM 3409 O O . GLN A 1 424 ? -26.531 -6.772 20.273 1.00 49.62 424 GLN A O 1
ATOM 3414 N N . LYS A 1 425 ? -25.354 -8.532 19.547 1.00 47.41 425 LYS A N 1
ATOM 3415 C CA . LYS A 1 425 ? -24.072 -7.819 19.499 1.00 47.41 425 LYS A CA 1
ATOM 3416 C C . LYS A 1 425 ? -23.178 -8.358 18.384 1.00 47.41 425 LYS A C 1
ATOM 3418 O O . LYS A 1 425 ? -22.825 -9.531 18.374 1.00 47.41 425 LYS A O 1
ATOM 3423 N N . VAL A 1 426 ? -22.736 -7.481 17.488 1.00 54.78 426 VAL A N 1
ATOM 3424 C CA . VAL A 1 426 ? -21.862 -7.826 16.359 1.00 54.78 426 VAL A CA 1
ATOM 3425 C C . VAL A 1 426 ? -20.559 -7.039 16.493 1.00 54.78 426 VAL A C 1
ATOM 3427 O O . VAL A 1 426 ? -20.469 -5.899 16.060 1.00 54.78 426 VAL A O 1
ATOM 3430 N N . TRP A 1 427 ? -19.541 -7.642 17.112 1.00 53.00 427 TRP A N 1
ATOM 3431 C CA . TRP A 1 427 ? -18.242 -6.997 17.344 1.00 53.00 427 TRP A CA 1
ATOM 3432 C C . TRP A 1 427 ? -17.127 -7.760 16.628 1.00 53.00 427 TRP A C 1
ATOM 3434 O O . TRP A 1 427 ? -16.918 -8.942 16.883 1.00 53.00 427 TRP A O 1
ATOM 3444 N N . LEU A 1 428 ? -16.391 -7.082 15.740 1.00 60.38 428 LEU A N 1
ATOM 3445 C CA . LEU A 1 428 ? -15.210 -7.628 15.058 1.00 60.38 428 LEU A CA 1
ATOM 3446 C C . LEU A 1 428 ? -13.977 -6.802 15.442 1.00 60.38 428 LEU A C 1
ATOM 3448 O O . LEU A 1 428 ? -13.573 -5.882 14.734 1.00 60.38 428 LEU A O 1
ATOM 3452 N N . HIS A 1 429 ? -13.407 -7.125 16.603 1.00 52.44 429 HIS A N 1
ATOM 3453 C CA . HIS A 1 429 ? -12.459 -6.277 17.333 1.00 52.44 429 HIS A CA 1
ATOM 3454 C C . HIS A 1 429 ? -11.180 -5.878 16.575 1.00 52.44 429 HIS A C 1
ATOM 3456 O O . HIS A 1 429 ? -10.605 -4.844 16.893 1.00 52.44 429 HIS A O 1
ATOM 3462 N N . ASN A 1 430 ? -10.731 -6.669 15.595 1.00 56.72 430 ASN A N 1
ATOM 3463 C CA . ASN A 1 430 ? -9.410 -6.517 14.974 1.00 56.72 430 ASN A CA 1
ATOM 3464 C C . ASN A 1 430 ? -9.444 -6.277 13.449 1.00 56.72 430 ASN A C 1
ATOM 3466 O O . ASN A 1 430 ? -8.410 -6.404 12.785 1.00 56.72 430 ASN A O 1
ATOM 3470 N N . MET A 1 431 ? -10.604 -5.914 12.880 1.00 58.56 431 MET A N 1
ATOM 3471 C CA . MET A 1 431 ? -10.734 -5.589 11.450 1.00 58.56 431 MET A CA 1
ATOM 3472 C C . MET A 1 431 ? -9.932 -4.329 11.055 1.00 58.56 431 MET A C 1
ATOM 3474 O O . MET A 1 431 ? -9.691 -3.424 11.855 1.00 58.56 431 MET A O 1
ATOM 3478 N N . ARG A 1 432 ? -9.449 -4.289 9.807 1.00 53.81 432 ARG A N 1
ATOM 3479 C CA . ARG A 1 432 ? -8.360 -3.401 9.366 1.00 53.81 432 ARG A CA 1
ATOM 3480 C C . ARG A 1 432 ? -8.692 -1.898 9.378 1.00 53.81 432 ARG A C 1
ATOM 3482 O O . ARG A 1 432 ? -9.317 -1.368 8.469 1.00 53.81 432 ARG A O 1
ATOM 3489 N N . SER A 1 433 ? -8.107 -1.206 10.345 1.00 60.34 433 SER A N 1
ATOM 3490 C CA . SER A 1 433 ? -8.017 0.253 10.471 1.00 60.34 433 SER A CA 1
ATOM 3491 C C . SER A 1 433 ? -6.605 0.784 10.161 1.00 60.34 433 SER A C 1
ATOM 3493 O O . SER A 1 433 ? -5.610 0.122 10.484 1.00 60.34 433 SER A O 1
ATOM 3495 N N . ILE A 1 434 ? -6.499 1.973 9.551 1.00 65.56 434 ILE A N 1
ATOM 3496 C CA . ILE A 1 434 ? -5.235 2.702 9.320 1.00 65.56 434 ILE A CA 1
ATOM 3497 C C . ILE A 1 434 ? -5.047 3.835 10.338 1.00 65.56 434 ILE A C 1
ATOM 3499 O O . ILE A 1 434 ? -5.947 4.141 11.116 1.00 65.56 434 ILE A O 1
ATOM 3503 N N . CYS A 1 435 ? -3.880 4.483 10.311 1.00 75.38 435 CYS A N 1
ATOM 3504 C CA . CYS A 1 435 ? -3.603 5.656 11.133 1.00 75.38 435 CYS A CA 1
ATOM 3505 C C . CYS A 1 435 ? -3.600 6.961 10.339 1.00 75.38 435 CYS A C 1
ATOM 3507 O O . CYS A 1 435 ? -3.230 6.948 9.162 1.00 75.38 435 CYS A O 1
ATOM 3509 N N . PRO A 1 436 ? -3.939 8.096 10.983 1.00 74.94 436 PRO A N 1
ATOM 3510 C CA . PRO A 1 436 ? -3.768 9.413 10.387 1.00 74.94 436 PRO A CA 1
ATOM 3511 C C . PRO A 1 436 ? -2.326 9.647 9.925 1.00 74.94 436 PRO A C 1
ATOM 3513 O O . PRO A 1 436 ? -1.369 9.070 10.454 1.00 74.94 436 PRO A O 1
ATOM 3516 N N . SER A 1 437 ? -2.157 10.531 8.942 1.00 72.12 437 SER A N 1
ATOM 3517 C CA . SER A 1 437 ? -0.847 10.810 8.349 1.00 72.12 437 SER A CA 1
ATOM 3518 C C . SER A 1 437 ? 0.205 11.181 9.406 1.00 72.12 437 SER A C 1
ATOM 3520 O O . SER A 1 437 ? 0.008 12.056 10.252 1.00 72.12 437 SER A O 1
ATOM 3522 N N . GLY A 1 438 ? 1.353 10.502 9.354 1.00 76.25 438 GLY A N 1
ATOM 3523 C CA . GLY A 1 438 ? 2.467 10.710 10.279 1.00 76.25 438 GLY A CA 1
ATOM 3524 C C . GLY A 1 438 ? 2.345 9.997 11.631 1.00 76.25 438 GLY A C 1
ATOM 3525 O O . GLY A 1 438 ? 3.236 10.175 12.461 1.00 76.25 438 GLY A O 1
ATOM 3526 N N . PHE A 1 439 ? 1.298 9.197 11.853 1.00 84.62 439 PHE A N 1
ATOM 3527 C CA . PHE A 1 439 ? 1.189 8.280 12.989 1.00 84.62 439 PHE A CA 1
ATOM 3528 C C . PHE A 1 439 ? 1.565 6.854 12.583 1.00 84.62 439 PHE A C 1
ATOM 3530 O O . PHE A 1 439 ? 1.341 6.422 11.454 1.00 84.62 439 PHE A O 1
ATOM 3537 N N . LYS A 1 440 ? 2.125 6.100 13.529 1.00 83.56 440 LYS A N 1
ATOM 3538 C CA . LYS A 1 440 ? 2.485 4.693 13.366 1.00 83.56 440 LYS A CA 1
ATOM 3539 C C . LYS A 1 440 ? 1.475 3.814 14.097 1.00 83.56 440 LYS A C 1
ATOM 3541 O O . LYS A 1 440 ? 1.352 3.921 15.319 1.00 83.56 440 LYS A O 1
ATOM 3546 N N . LYS A 1 441 ? 0.824 2.892 13.379 1.00 79.56 441 LYS A N 1
ATOM 3547 C CA . LYS A 1 441 ? -0.043 1.884 14.004 1.00 79.56 441 LYS A CA 1
ATOM 3548 C C . LYS A 1 441 ? 0.794 0.939 14.864 1.00 79.56 441 LYS A C 1
ATOM 3550 O O . LYS A 1 441 ? 1.727 0.304 14.376 1.00 79.56 441 LYS A O 1
ATOM 3555 N N . THR A 1 442 ? 0.486 0.877 16.152 1.00 75.50 442 THR A N 1
ATOM 3556 C CA . THR A 1 442 ? 1.195 0.071 17.145 1.00 75.50 442 THR A CA 1
ATOM 3557 C C . THR A 1 442 ? 0.178 -0.457 18.154 1.00 75.50 442 THR A C 1
ATOM 3559 O O . THR A 1 442 ? -0.358 0.330 18.923 1.00 75.50 442 THR A O 1
ATOM 3562 N N . ASN A 1 443 ? -0.068 -1.772 18.171 1.00 68.31 443 ASN A N 1
ATOM 3563 C CA . ASN A 1 443 ? -1.048 -2.407 19.071 1.00 68.31 443 ASN A CA 1
ATOM 3564 C C . ASN A 1 443 ? -2.441 -1.746 19.010 1.00 68.31 443 ASN A C 1
ATOM 3566 O O . ASN A 1 443 ? -2.973 -1.324 20.028 1.00 68.31 443 ASN A O 1
ATOM 3570 N N . ASP A 1 444 ? -2.950 -1.550 17.790 1.00 68.56 444 ASP A N 1
ATOM 3571 C CA . ASP A 1 444 ? -4.223 -0.867 17.501 1.00 68.56 444 ASP A CA 1
ATOM 3572 C C . ASP A 1 444 ? -4.349 0.581 18.004 1.00 68.56 444 ASP A C 1
ATOM 3574 O O . ASP A 1 444 ? -5.415 1.177 17.928 1.00 68.56 444 ASP A O 1
ATOM 3578 N N . LYS A 1 445 ? -3.231 1.206 18.391 1.00 80.06 445 LYS A N 1
ATOM 3579 C CA . LYS A 1 445 ? -3.131 2.650 18.629 1.00 80.06 445 LYS A CA 1
ATOM 3580 C C . LYS A 1 445 ? -2.389 3.336 17.492 1.00 80.06 445 LYS A C 1
ATOM 3582 O O . LYS A 1 445 ? -1.390 2.817 16.982 1.00 80.06 445 LYS A O 1
ATOM 3587 N N . CYS A 1 446 ? -2.819 4.538 17.131 1.00 87.50 446 CYS A N 1
ATOM 3588 C CA . CYS A 1 446 ? -2.047 5.405 16.253 1.00 87.50 446 CYS A CA 1
ATOM 3589 C C . CYS A 1 446 ? -1.140 6.274 17.093 1.00 87.50 446 CYS A C 1
ATOM 3591 O O . CYS A 1 446 ? -1.606 7.213 17.725 1.00 87.50 446 CYS A O 1
ATOM 3593 N N . LEU A 1 447 ? 0.157 5.961 17.098 1.00 93.31 447 LEU A N 1
ATOM 3594 C CA . LEU A 1 447 ? 1.133 6.616 17.963 1.00 93.31 447 LEU A CA 1
ATOM 3595 C C . LEU A 1 447 ? 2.123 7.465 17.171 1.00 93.31 447 LEU A C 1
ATOM 3597 O O . LEU A 1 447 ? 2.649 7.036 16.141 1.00 93.31 447 LEU A O 1
ATOM 3601 N N . LYS A 1 448 ? 2.442 8.649 17.689 1.00 94.38 448 LYS A N 1
ATOM 3602 C CA . LYS A 1 448 ? 3.453 9.542 17.116 1.00 94.38 448 LYS A CA 1
ATOM 3603 C C . LYS A 1 448 ? 4.370 10.078 18.202 1.00 94.38 448 LYS A C 1
ATOM 3605 O O . LYS A 1 448 ? 3.940 10.794 19.099 1.00 94.38 448 LYS A O 1
ATOM 3610 N N . LEU A 1 449 ? 5.651 9.730 18.117 1.00 95.38 449 LEU A N 1
ATOM 3611 C CA . LEU A 1 449 ? 6.666 10.214 19.047 1.00 95.38 449 LEU A CA 1
ATOM 3612 C C . LEU A 1 449 ? 7.133 11.618 18.655 1.00 95.38 449 LEU A C 1
ATOM 3614 O O . LEU A 1 449 ? 7.611 11.836 17.542 1.00 95.38 449 LEU A O 1
ATOM 3618 N N . HIS A 1 450 ? 7.095 12.534 19.616 1.00 95.12 450 HIS A N 1
ATOM 3619 C CA . HIS A 1 450 ? 7.702 13.852 19.537 1.00 95.12 450 HIS A CA 1
ATOM 3620 C C . HIS A 1 450 ? 8.918 13.909 20.465 1.00 95.12 450 HIS A C 1
ATOM 3622 O O . HIS A 1 450 ? 8.819 13.751 21.679 1.00 95.12 450 HIS A O 1
ATOM 3628 N N . THR A 1 451 ? 10.095 14.156 19.892 1.00 95.12 451 THR A N 1
ATOM 3629 C CA . THR A 1 451 ? 11.362 14.229 20.643 1.00 95.12 451 THR A CA 1
ATOM 3630 C C . THR A 1 451 ? 11.615 15.600 21.276 1.00 95.12 451 THR A C 1
ATOM 3632 O O . THR A 1 451 ? 12.555 15.757 22.053 1.00 95.12 451 THR A O 1
ATOM 3635 N N . LYS A 1 452 ? 10.784 16.602 20.958 1.00 94.00 452 LYS A N 1
ATOM 3636 C CA . LYS A 1 452 ? 10.847 17.946 21.542 1.00 94.00 452 LYS A CA 1
ATOM 3637 C C . LYS A 1 452 ? 10.402 17.895 23.001 1.00 94.00 452 LYS A C 1
ATOM 3639 O O . LYS A 1 452 ? 9.318 17.405 23.296 1.00 94.00 452 LYS A O 1
ATOM 3644 N N . SER A 1 453 ? 11.205 18.468 23.893 1.00 95.81 453 SER A N 1
ATOM 3645 C CA . SER A 1 453 ? 10.830 18.599 25.299 1.00 95.81 453 SER A CA 1
ATOM 3646 C C . SER A 1 453 ? 9.835 19.736 25.506 1.00 95.81 453 SER A C 1
ATOM 3648 O O . SER A 1 453 ? 10.199 20.899 25.333 1.00 95.81 453 SER A O 1
ATOM 3650 N N . LEU A 1 454 ? 8.609 19.401 25.906 1.00 96.75 454 LEU A N 1
ATOM 3651 C CA . LEU A 1 454 ? 7.534 20.350 26.206 1.00 96.75 454 LEU A CA 1
ATOM 3652 C C . LEU A 1 454 ? 6.951 20.108 27.594 1.00 96.75 454 LEU A C 1
ATOM 3654 O O . LEU A 1 454 ? 7.035 18.997 28.128 1.00 96.75 454 LEU A O 1
ATOM 3658 N N . LYS A 1 455 ? 6.377 21.154 28.198 1.00 96.25 455 LYS A N 1
ATOM 3659 C CA . LYS A 1 455 ? 5.569 20.989 29.414 1.00 96.25 455 LYS A CA 1
ATOM 3660 C C . LYS A 1 455 ? 4.331 20.168 29.084 1.00 96.25 455 LYS A C 1
ATOM 3662 O O . LYS A 1 455 ? 3.903 20.153 27.937 1.00 96.25 455 LYS A O 1
ATOM 3667 N N . HIS A 1 456 ? 3.727 19.532 30.082 1.00 93.94 456 HIS A N 1
ATOM 3668 C CA . HIS A 1 456 ? 2.626 18.601 29.828 1.00 93.94 456 HIS A CA 1
ATOM 3669 C C . HIS A 1 456 ? 1.470 19.238 29.046 1.00 93.94 456 HIS A C 1
ATOM 3671 O O . HIS A 1 456 ? 1.049 18.698 28.035 1.00 93.94 456 HIS A O 1
ATOM 3677 N N . LEU A 1 457 ? 1.009 20.426 29.457 1.00 90.56 457 LEU A N 1
ATOM 3678 C CA . LEU A 1 457 ? -0.075 21.128 28.759 1.00 90.56 457 LEU A CA 1
ATOM 3679 C C . LEU A 1 457 ? 0.308 21.525 27.324 1.00 90.56 457 LEU A C 1
ATOM 3681 O O . LEU A 1 457 ? -0.518 21.454 26.426 1.00 90.56 457 LEU A O 1
ATOM 3685 N N . GLU A 1 458 ? 1.559 21.929 27.103 1.00 93.94 458 GLU A N 1
ATOM 3686 C CA . GLU A 1 458 ? 2.056 22.271 25.765 1.00 93.94 458 GLU A CA 1
ATOM 3687 C C . GLU A 1 458 ? 2.142 21.019 24.880 1.00 93.94 458 GLU A C 1
ATOM 3689 O O . GLU A 1 458 ? 1.837 21.083 23.697 1.00 93.94 458 GLU A O 1
ATOM 3694 N N . ALA A 1 459 ? 2.551 19.883 25.449 1.00 95.25 459 ALA A N 1
ATOM 3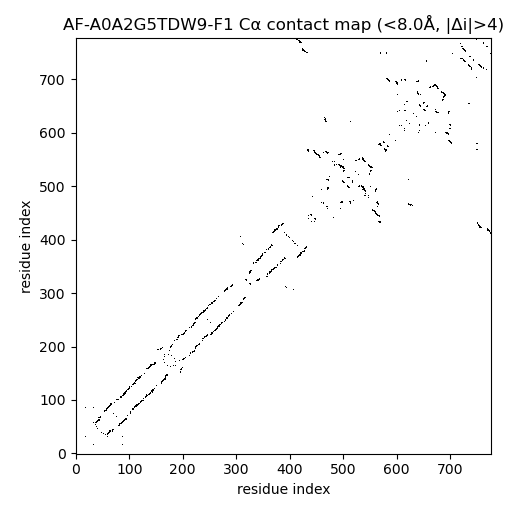695 C CA . ALA A 1 459 ? 2.600 18.598 24.764 1.00 95.25 459 ALA A CA 1
ATOM 3696 C C . ALA A 1 459 ? 1.194 18.106 24.392 1.00 95.25 459 ALA A C 1
ATOM 3698 O O . ALA A 1 459 ? 0.978 17.703 23.253 1.00 95.25 459 ALA A O 1
ATOM 3699 N N . GLU A 1 460 ? 0.240 18.223 25.317 1.00 91.62 460 GLU A N 1
ATOM 3700 C CA . GLU A 1 460 ? -1.167 17.910 25.069 1.00 91.62 460 GLU A CA 1
ATOM 3701 C C . GLU A 1 460 ? -1.718 18.769 23.924 1.00 91.62 460 GLU A C 1
ATOM 3703 O O . GLU A 1 460 ? -2.219 18.232 22.945 1.00 91.62 460 GLU A O 1
ATOM 3708 N N . GLN A 1 461 ? -1.483 20.086 23.952 1.00 88.50 461 GLN A N 1
ATOM 3709 C CA . GLN A 1 461 ? -1.877 21.003 22.873 1.00 88.50 461 GLN A CA 1
ATOM 3710 C C . GLN A 1 461 ? -1.243 20.675 21.511 1.00 88.50 461 GLN A C 1
ATOM 3712 O O . GLN A 1 461 ? -1.830 20.974 20.470 1.00 88.50 461 GLN A O 1
ATOM 3717 N N . GLU A 1 462 ? -0.037 20.102 21.475 1.00 92.06 462 GLU A N 1
ATOM 3718 C CA . GLU A 1 462 ? 0.557 19.614 20.223 1.00 92.06 462 GLU A CA 1
ATOM 3719 C C . GLU A 1 462 ? -0.145 18.344 19.727 1.00 92.06 462 GLU A C 1
ATOM 3721 O O . GLU A 1 462 ? -0.333 18.195 18.521 1.00 92.06 462 GLU A O 1
ATOM 3726 N N . CYS A 1 463 ? -0.568 17.450 20.623 1.00 92.44 463 CYS A N 1
ATOM 3727 C CA . CYS A 1 463 ? -1.334 16.260 20.253 1.00 92.44 463 CYS A CA 1
ATOM 3728 C C . CYS A 1 463 ? -2.754 16.607 19.785 1.00 92.44 463 CYS A C 1
ATOM 3730 O O . CYS A 1 463 ? -3.207 16.070 18.769 1.00 92.44 463 CYS A O 1
ATOM 3732 N N . SER A 1 464 ? -3.401 17.585 20.427 1.00 87.88 464 SER A N 1
ATOM 3733 C CA . SER A 1 464 ? -4.740 18.061 20.062 1.00 87.88 464 SER A CA 1
ATOM 3734 C C . SER A 1 464 ? -4.805 18.622 18.638 1.00 87.88 464 SER A C 1
ATOM 3736 O O . SER A 1 464 ? -5.841 18.523 17.988 1.00 87.88 464 SER A O 1
ATOM 3738 N N . GLN A 1 465 ? -3.689 19.118 18.082 1.00 84.25 465 GLN A N 1
ATOM 3739 C CA . GLN A 1 465 ? -3.627 19.553 16.674 1.00 84.25 465 GLN A CA 1
ATOM 3740 C C . GLN A 1 465 ? -3.898 18.424 15.670 1.00 84.25 465 GLN A C 1
ATOM 3742 O O . GLN A 1 465 ? -4.232 18.692 14.518 1.00 84.25 465 GLN A O 1
ATOM 3747 N N . PHE A 1 466 ? -3.736 17.170 16.086 1.00 85.25 466 PHE A N 1
ATOM 3748 C CA . PHE A 1 466 ? -4.041 15.992 15.279 1.00 85.25 466 PHE A CA 1
ATOM 3749 C C . PHE A 1 466 ? -5.386 15.356 15.657 1.00 85.25 466 PHE A C 1
ATOM 3751 O O . PHE A 1 466 ? -5.670 14.245 15.214 1.00 85.25 466 PHE A O 1
ATOM 3758 N N . GLY A 1 467 ? -6.195 16.028 16.488 1.00 84.06 467 GLY A N 1
ATOM 3759 C CA . GLY A 1 467 ? -7.393 15.443 17.091 1.00 84.06 467 GLY A CA 1
ATOM 3760 C C . GLY A 1 467 ? -7.077 14.279 18.026 1.00 84.06 467 GLY A C 1
ATOM 3761 O O . GLY A 1 467 ? -7.872 13.352 18.160 1.00 84.06 467 GLY A O 1
ATOM 3762 N N . GLY A 1 468 ? -5.871 14.275 18.588 1.00 89.00 468 GLY A N 1
ATOM 3763 C CA . GLY A 1 468 ? -5.392 13.258 19.507 1.00 89.00 468 GLY A CA 1
ATOM 3764 C C . GLY A 1 468 ? -5.097 13.835 20.885 1.00 89.00 468 GLY A C 1
ATOM 3765 O O . GLY A 1 468 ? -5.242 15.033 21.116 1.00 89.00 468 GLY A O 1
ATOM 3766 N N . THR A 1 469 ? -4.616 12.982 21.774 1.00 93.00 469 THR A N 1
ATOM 3767 C CA . THR A 1 469 ? -4.171 13.342 23.126 1.00 93.00 469 THR A CA 1
ATOM 3768 C C . THR A 1 469 ? -2.784 12.764 23.378 1.00 93.00 469 THR A C 1
ATOM 3770 O O . THR A 1 469 ? -2.210 12.086 22.516 1.00 93.00 469 THR A O 1
ATOM 3773 N N . LEU A 1 470 ? -2.180 13.035 24.530 1.00 96.00 470 LEU A N 1
ATOM 3774 C CA . LEU A 1 470 ? -1.043 12.242 24.981 1.00 96.00 470 LEU A CA 1
ATOM 3775 C C . LEU A 1 470 ? -1.431 10.758 25.104 1.00 96.00 470 LEU A C 1
ATOM 3777 O O . LEU A 1 470 ? -2.530 10.406 25.521 1.00 96.00 470 LEU A O 1
ATOM 3781 N N . ALA A 1 471 ? -0.505 9.864 24.755 1.00 95.56 471 ALA A N 1
ATOM 3782 C CA . ALA A 1 471 ? -0.800 8.441 24.623 1.00 95.56 471 ALA A CA 1
ATOM 3783 C C . ALA A 1 471 ? -1.293 7.812 25.927 1.00 95.56 471 ALA A C 1
ATOM 3785 O O . ALA A 1 471 ? -0.620 7.888 26.963 1.00 95.56 471 ALA A O 1
ATOM 3786 N N . THR A 1 472 ? -2.439 7.140 25.859 1.00 91.31 472 THR A N 1
ATOM 3787 C CA . THR A 1 472 ? -3.077 6.525 27.018 1.00 91.31 472 THR A CA 1
ATOM 3788 C C . THR A 1 472 ? -2.693 5.054 27.110 1.00 91.31 472 THR A C 1
ATOM 3790 O O . THR A 1 472 ? -2.570 4.342 26.114 1.00 91.31 472 THR A O 1
ATOM 3793 N N . ILE A 1 473 ? -2.458 4.574 28.332 1.00 89.94 473 ILE A N 1
ATOM 3794 C CA . ILE A 1 473 ? -2.002 3.202 28.571 1.00 89.94 473 ILE A CA 1
ATOM 3795 C C . ILE A 1 473 ? -3.093 2.440 29.312 1.00 89.94 473 ILE A C 1
ATOM 3797 O O . ILE A 1 473 ? -3.337 2.710 30.487 1.00 89.94 473 ILE A O 1
ATOM 3801 N N . LYS A 1 474 ? -3.745 1.485 28.636 1.00 82.94 474 LYS A N 1
ATOM 3802 C CA . LYS A 1 474 ? -4.886 0.739 29.197 1.00 82.94 474 LYS A CA 1
ATOM 3803 C C . LYS A 1 474 ? -4.521 -0.666 29.656 1.00 82.94 474 LYS A C 1
ATOM 3805 O O . LYS A 1 474 ? -5.261 -1.274 30.423 1.00 82.94 474 LYS A O 1
ATOM 3810 N N . ASN A 1 475 ? -3.388 -1.196 29.203 1.00 81.44 475 ASN A N 1
ATOM 3811 C CA . ASN A 1 475 ? -2.929 -2.535 29.554 1.00 81.44 475 ASN A CA 1
ATOM 3812 C C . ASN A 1 475 ? -1.394 -2.663 29.456 1.00 81.44 475 ASN A C 1
ATOM 3814 O O . ASN A 1 475 ? -0.676 -1.751 29.036 1.00 81.44 475 ASN A O 1
ATOM 3818 N N . ALA A 1 476 ? -0.871 -3.830 29.838 1.00 76.31 476 ALA A N 1
ATOM 3819 C CA . ALA A 1 476 ? 0.566 -4.100 29.824 1.00 76.31 476 ALA A CA 1
ATOM 3820 C C . ALA A 1 476 ? 1.179 -4.181 28.409 1.00 76.31 476 ALA A C 1
ATOM 3822 O O . ALA A 1 476 ? 2.389 -3.979 28.264 1.00 76.31 476 ALA A O 1
ATOM 3823 N N . VAL A 1 477 ? 0.376 -4.482 27.381 1.00 73.75 477 VAL A N 1
ATOM 3824 C CA . VAL A 1 477 ? 0.816 -4.531 25.978 1.00 73.75 477 VAL A CA 1
ATOM 3825 C C . VAL A 1 477 ? 1.034 -3.112 25.458 1.00 73.75 477 VAL A C 1
ATOM 3827 O O . VAL A 1 477 ? 2.127 -2.826 24.969 1.00 73.75 477 VAL A O 1
ATOM 3830 N N . ASP A 1 478 ? 0.081 -2.204 25.688 1.00 81.19 478 ASP A N 1
ATOM 3831 C CA . ASP A 1 478 ? 0.206 -0.770 25.389 1.00 81.19 478 ASP A CA 1
ATOM 3832 C C . ASP A 1 478 ? 1.447 -0.185 26.059 1.00 81.19 478 ASP A C 1
ATOM 3834 O O . ASP A 1 478 ? 2.282 0.445 25.409 1.00 81.19 478 ASP A O 1
ATOM 3838 N N . ASN A 1 479 ? 1.611 -0.470 27.357 1.00 85.31 479 ASN A N 1
ATOM 3839 C CA . ASN A 1 479 ? 2.743 0.010 28.141 1.00 85.31 479 ASN A CA 1
ATOM 3840 C C . ASN A 1 479 ? 4.068 -0.378 27.482 1.00 85.31 479 ASN A C 1
ATOM 3842 O O . ASN A 1 479 ? 4.956 0.454 27.294 1.00 85.31 479 ASN A O 1
ATOM 3846 N N . ARG A 1 480 ? 4.177 -1.655 27.089 1.00 84.62 480 ARG A N 1
ATOM 3847 C CA . ARG A 1 480 ? 5.360 -2.196 26.423 1.00 84.62 480 ARG A CA 1
ATOM 3848 C C . ARG A 1 480 ? 5.600 -1.560 25.066 1.00 84.62 480 ARG A C 1
ATOM 3850 O O . ARG A 1 480 ? 6.741 -1.249 24.727 1.00 84.62 480 ARG A O 1
ATOM 3857 N N . ALA A 1 481 ? 4.545 -1.399 24.286 1.00 80.88 481 ALA A N 1
ATOM 3858 C CA . ALA A 1 481 ? 4.642 -0.885 22.937 1.00 80.88 481 ALA A CA 1
ATOM 3859 C C . ALA A 1 481 ? 5.065 0.593 22.923 1.00 80.88 481 ALA A C 1
ATOM 3861 O O . ALA A 1 481 ? 5.987 0.959 22.192 1.00 80.88 481 ALA A O 1
ATOM 3862 N N . ILE A 1 482 ? 4.475 1.415 23.797 1.00 91.69 482 ILE A N 1
ATOM 3863 C CA . ILE A 1 482 ? 4.756 2.851 23.895 1.00 91.69 482 ILE A CA 1
ATOM 3864 C C . ILE A 1 482 ? 6.184 3.104 24.401 1.00 91.69 482 ILE A C 1
ATOM 3866 O O . ILE A 1 482 ? 6.898 3.919 23.809 1.00 91.69 482 ILE A O 1
ATOM 3870 N N . TYR A 1 483 ? 6.663 2.393 25.436 1.00 91.12 483 TYR A N 1
ATOM 3871 C CA . TYR A 1 483 ? 8.046 2.614 25.875 1.00 91.12 483 TYR A CA 1
ATOM 3872 C C . TYR A 1 483 ? 9.059 2.124 24.836 1.00 91.12 483 TYR A C 1
ATOM 3874 O O . TYR A 1 483 ? 10.076 2.784 24.648 1.00 91.12 483 TYR A O 1
ATOM 3882 N N . ASN A 1 484 ? 8.795 1.011 24.137 1.00 87.56 484 ASN A N 1
ATOM 3883 C CA . ASN A 1 484 ? 9.684 0.510 23.084 1.00 87.56 484 ASN A CA 1
ATOM 3884 C C . ASN A 1 484 ? 9.755 1.472 21.894 1.00 87.56 484 ASN A C 1
ATOM 3886 O O . ASN A 1 484 ? 10.840 1.684 21.350 1.00 87.56 484 ASN A O 1
ATOM 3890 N N . LEU A 1 485 ? 8.626 2.085 21.519 1.00 89.25 485 LEU A N 1
ATOM 3891 C CA . LEU A 1 485 ? 8.578 3.122 20.490 1.00 89.25 485 LEU A CA 1
ATOM 3892 C C . LEU A 1 485 ? 9.552 4.259 20.828 1.00 89.25 485 LEU A C 1
ATOM 3894 O O . LEU A 1 485 ? 10.416 4.589 20.018 1.00 89.25 485 LEU A O 1
ATOM 3898 N N . ALA A 1 486 ? 9.478 4.797 22.045 1.00 92.81 486 ALA A N 1
ATOM 3899 C CA . ALA A 1 486 ? 10.368 5.860 22.504 1.00 92.81 486 ALA A CA 1
ATOM 3900 C C . ALA A 1 486 ? 11.830 5.401 22.680 1.00 92.81 486 ALA A C 1
ATOM 3902 O O . ALA A 1 486 ? 12.754 6.093 22.249 1.00 92.81 486 ALA A O 1
ATOM 3903 N N . ALA A 1 487 ? 12.051 4.216 23.255 1.00 90.94 487 ALA A N 1
ATOM 3904 C CA . ALA A 1 487 ? 13.380 3.647 23.475 1.00 90.94 487 ALA A CA 1
ATOM 3905 C C . ALA A 1 487 ? 14.142 3.439 22.160 1.00 90.94 487 ALA A C 1
ATOM 3907 O O . ALA A 1 487 ? 15.329 3.750 22.073 1.00 90.94 487 ALA A O 1
ATOM 3908 N N . SER A 1 488 ? 13.449 2.966 21.117 1.00 89.56 488 SER A N 1
ATOM 3909 C CA . SER A 1 488 ? 14.030 2.763 19.784 1.00 89.56 488 SER A CA 1
ATOM 3910 C C . SER A 1 488 ? 14.533 4.060 19.139 1.00 89.56 488 SER A C 1
ATOM 3912 O O . SER A 1 488 ? 15.452 4.027 18.325 1.00 89.56 488 SER A O 1
ATOM 3914 N N . ALA A 1 489 ? 13.986 5.206 19.556 1.00 89.75 489 ALA A N 1
ATOM 3915 C CA . ALA A 1 489 ? 14.408 6.537 19.135 1.00 89.75 489 ALA A CA 1
ATOM 3916 C C . ALA A 1 489 ? 15.457 7.174 20.071 1.00 89.75 489 ALA A C 1
ATOM 3918 O O . ALA A 1 489 ? 15.784 8.350 19.919 1.00 89.75 489 ALA A O 1
ATOM 3919 N N . GLY A 1 490 ? 15.976 6.433 21.059 1.00 91.69 490 GLY A N 1
ATOM 3920 C CA . GLY A 1 490 ? 16.961 6.934 22.023 1.00 91.69 490 GLY A CA 1
ATOM 3921 C C . GLY A 1 490 ? 16.392 7.911 23.058 1.00 91.69 490 GLY A C 1
ATOM 3922 O O . GLY A 1 490 ? 17.153 8.617 23.720 1.00 91.69 490 GLY A O 1
ATOM 3923 N N . VAL A 1 491 ? 15.067 7.970 23.207 1.00 95.06 491 VAL A N 1
ATOM 3924 C CA . VAL A 1 491 ? 14.405 8.771 24.240 1.00 95.06 491 VAL A CA 1
ATOM 3925 C C . VAL A 1 491 ? 14.414 7.987 25.552 1.00 95.06 491 VAL A C 1
ATOM 3927 O O . VAL A 1 491 ? 14.173 6.781 25.549 1.00 95.06 491 VAL A O 1
ATOM 3930 N N . ASN A 1 492 ? 14.699 8.667 26.670 1.00 94.38 492 ASN A N 1
ATOM 3931 C CA . ASN A 1 492 ? 14.844 8.049 28.000 1.00 94.38 492 ASN A CA 1
ATOM 3932 C C . ASN A 1 492 ? 13.622 8.225 28.915 1.00 94.38 492 ASN A C 1
ATOM 3934 O O . ASN A 1 492 ? 13.460 7.472 29.877 1.00 94.38 492 ASN A O 1
ATOM 3938 N N . SER A 1 493 ? 12.771 9.207 28.628 1.00 95.81 493 SER A N 1
ATOM 3939 C CA . SER A 1 493 ? 11.520 9.446 29.344 1.00 95.81 493 SER A CA 1
ATOM 3940 C C . SER A 1 493 ? 10.533 10.188 28.455 1.00 95.81 493 SER A C 1
ATOM 3942 O O . SER A 1 493 ? 10.955 11.038 27.666 1.00 95.81 493 SER A O 1
ATOM 3944 N N . ILE A 1 494 ? 9.243 9.910 28.623 1.00 97.69 494 ILE A N 1
ATOM 3945 C CA . ILE A 1 494 ? 8.168 10.570 27.875 1.00 97.69 494 ILE A CA 1
ATOM 3946 C C . ILE A 1 494 ? 6.987 10.941 28.771 1.00 97.69 494 ILE A C 1
ATOM 3948 O O . ILE A 1 494 ? 6.678 10.190 29.697 1.00 97.69 494 ILE A O 1
ATOM 3952 N N . TRP A 1 495 ? 6.299 12.043 28.467 1.00 98.00 495 TRP A N 1
ATOM 3953 C CA . TRP A 1 495 ? 4.938 12.269 28.965 1.00 98.00 495 TRP A CA 1
ATOM 3954 C C . TRP A 1 495 ? 3.976 11.220 28.398 1.00 98.00 495 TRP A C 1
ATOM 3956 O O . TRP A 1 495 ? 4.131 10.791 27.250 1.00 98.00 495 TRP A O 1
ATOM 3966 N N . ILE A 1 496 ? 3.004 10.820 29.218 1.00 96.31 496 ILE A N 1
ATOM 3967 C CA . ILE A 1 496 ? 1.896 9.931 28.852 1.00 96.31 496 ILE A CA 1
ATOM 3968 C C . ILE A 1 496 ? 0.574 10.588 29.256 1.00 96.31 496 ILE A C 1
ATOM 3970 O O . ILE A 1 496 ? 0.573 11.423 30.158 1.00 96.31 496 ILE A O 1
ATOM 3974 N N . GLY A 1 497 ? -0.523 10.196 28.607 1.00 95.06 497 GLY A N 1
ATOM 3975 C CA . GLY A 1 497 ? -1.845 10.803 28.768 1.00 95.06 497 GLY A CA 1
ATOM 3976 C C . GLY A 1 497 ? -2.542 10.376 30.051 1.00 95.06 497 GLY A C 1
ATOM 3977 O O . GLY A 1 497 ? -3.464 9.550 30.036 1.00 95.06 497 GLY A O 1
ATOM 3978 N N . LEU A 1 498 ? -2.017 10.845 31.179 1.00 94.25 498 LEU A N 1
ATOM 3979 C CA . LEU A 1 498 ? -2.509 10.519 32.505 1.00 94.25 498 LEU A CA 1
ATOM 3980 C C . LEU A 1 498 ? -2.213 11.662 33.481 1.00 94.25 498 LEU A C 1
ATOM 3982 O O . LEU A 1 498 ? -1.058 12.006 33.760 1.00 94.25 498 LEU A O 1
ATOM 3986 N N . PHE A 1 499 ? -3.278 12.173 34.086 1.00 93.00 499 PHE A N 1
ATOM 3987 C CA . PHE A 1 499 ? -3.235 13.243 35.067 1.00 93.00 499 PHE A CA 1
ATOM 3988 C C . PHE A 1 499 ? -3.772 12.766 36.416 1.00 93.00 499 PHE A C 1
ATOM 3990 O O . PHE A 1 499 ? -4.849 12.180 36.504 1.00 93.00 499 PHE A O 1
ATOM 3997 N N . CYS A 1 500 ? -3.034 13.032 37.494 1.00 94.19 500 CYS A N 1
ATOM 3998 C CA . CYS A 1 500 ? -3.395 12.633 38.850 1.00 94.19 500 CYS A CA 1
ATOM 3999 C C . CYS A 1 500 ? -3.685 13.845 39.739 1.00 94.19 500 CYS A C 1
ATOM 4001 O O . CYS A 1 500 ? -2.973 14.849 39.694 1.00 94.19 500 CYS A O 1
ATOM 4003 N N . TYR A 1 501 ? -4.675 13.731 40.621 1.00 92.12 501 TYR A N 1
ATOM 4004 C CA . TYR A 1 501 ? -5.024 14.766 41.592 1.00 92.12 501 TYR A CA 1
ATOM 4005 C C . TYR A 1 501 ? -5.466 14.189 42.938 1.00 92.12 501 TYR A C 1
ATOM 4007 O O . TYR A 1 501 ? -5.876 13.031 43.055 1.00 92.12 501 TYR A O 1
ATOM 4015 N N . ALA A 1 502 ? -5.338 15.011 43.978 1.00 90.31 502 ALA A N 1
ATOM 4016 C CA . ALA A 1 502 ? -5.735 14.653 45.330 1.00 90.31 502 ALA A CA 1
ATOM 4017 C C . ALA A 1 502 ? -7.267 14.612 45.440 1.00 90.31 502 ALA A C 1
ATOM 4019 O O . ALA A 1 502 ? -7.949 15.583 45.111 1.00 90.31 502 ALA A O 1
ATOM 4020 N N . ASN A 1 503 ? -7.800 13.501 45.941 1.00 86.19 503 ASN A N 1
ATOM 4021 C CA . ASN A 1 503 ? -9.220 13.299 46.200 1.00 86.19 503 ASN A CA 1
ATOM 4022 C C . ASN A 1 503 ? -9.414 12.804 47.643 1.00 86.19 503 ASN A C 1
ATOM 4024 O O . ASN A 1 503 ? -9.340 11.605 47.940 1.00 86.19 503 ASN A O 1
ATOM 4028 N N . GLY A 1 504 ? -9.599 13.751 48.566 1.00 83.38 504 GLY A N 1
ATOM 4029 C CA . GLY A 1 504 ? -9.630 13.478 50.003 1.00 83.38 504 GLY A CA 1
ATOM 4030 C C . GLY A 1 504 ? -8.304 12.885 50.494 1.00 83.38 504 GLY A C 1
ATOM 4031 O O . GLY A 1 504 ? -7.251 13.488 50.316 1.00 83.38 504 GLY A O 1
ATOM 4032 N N . ASN A 1 505 ? -8.360 11.687 51.088 1.00 79.88 505 ASN A N 1
ATOM 4033 C CA . ASN A 1 505 ? -7.180 10.943 51.555 1.00 79.88 505 ASN A CA 1
ATOM 4034 C C . ASN A 1 505 ? -6.581 10.007 50.482 1.00 79.88 505 ASN A C 1
ATOM 4036 O O . ASN A 1 505 ? -5.733 9.176 50.801 1.00 79.88 505 ASN A O 1
ATOM 4040 N N . SER A 1 506 ? -7.052 10.091 49.235 1.00 83.25 506 SER A N 1
ATOM 4041 C CA . SER A 1 506 ? -6.636 9.229 48.123 1.00 83.25 506 SER A CA 1
ATOM 4042 C C . SER A 1 506 ? -6.148 10.048 46.926 1.00 83.25 506 SER A C 1
ATOM 4044 O O . SER A 1 506 ? -6.375 11.256 46.861 1.00 83.25 506 SER A O 1
ATOM 4046 N N . THR A 1 507 ? -5.491 9.391 45.971 1.00 88.56 507 THR A N 1
ATOM 4047 C CA . THR A 1 507 ? -5.115 9.985 44.682 1.00 88.56 507 THR A CA 1
ATOM 4048 C C . THR A 1 507 ? -5.938 9.331 43.585 1.00 88.56 507 THR A C 1
ATOM 4050 O O . THR A 1 507 ? -5.959 8.104 43.494 1.00 88.56 507 THR A O 1
ATOM 4053 N N . LEU A 1 508 ? -6.587 10.140 42.751 1.00 90.94 508 LEU A N 1
ATOM 4054 C CA . LEU A 1 508 ? -7.293 9.677 41.560 1.00 90.94 508 LEU A CA 1
ATOM 4055 C C . LEU A 1 508 ? -6.506 10.101 40.320 1.00 90.94 508 LEU A C 1
ATOM 4057 O O . LEU A 1 508 ? -6.029 11.232 40.258 1.00 90.94 508 LEU A O 1
ATOM 4061 N N . CYS A 1 509 ? -6.365 9.195 39.354 1.00 93.25 509 CYS A N 1
ATOM 4062 C CA . CYS A 1 509 ? -5.730 9.476 38.072 1.00 93.25 509 CYS A CA 1
ATOM 4063 C C . CYS A 1 509 ? -6.722 9.215 36.940 1.00 93.25 509 CYS A C 1
ATOM 4065 O O . CYS A 1 509 ? -7.376 8.168 36.927 1.00 93.25 509 CYS A O 1
ATOM 4067 N N . ILE A 1 510 ? -6.824 10.167 36.020 1.00 91.75 510 ILE A N 1
ATOM 4068 C CA . ILE A 1 510 ? -7.728 10.150 34.870 1.00 91.75 510 ILE A CA 1
ATOM 4069 C C . ILE A 1 510 ? -6.920 10.277 33.588 1.00 91.75 510 ILE A C 1
ATOM 4071 O O . ILE A 1 510 ? -5.851 10.892 33.582 1.00 91.75 510 ILE A O 1
ATOM 4075 N N . HIS A 1 511 ? -7.414 9.656 32.529 1.00 89.56 511 HIS A N 1
ATOM 4076 C CA . HIS A 1 511 ? -6.801 9.764 31.217 1.00 89.56 511 HIS A CA 1
ATOM 4077 C C . HIS A 1 511 ? -7.174 11.077 30.533 1.00 89.56 511 HIS A C 1
ATOM 4079 O O . HIS A 1 511 ? -8.275 11.586 30.730 1.00 89.56 511 HIS A O 1
ATOM 4085 N N . ASP A 1 512 ? -6.258 11.587 29.712 1.00 86.0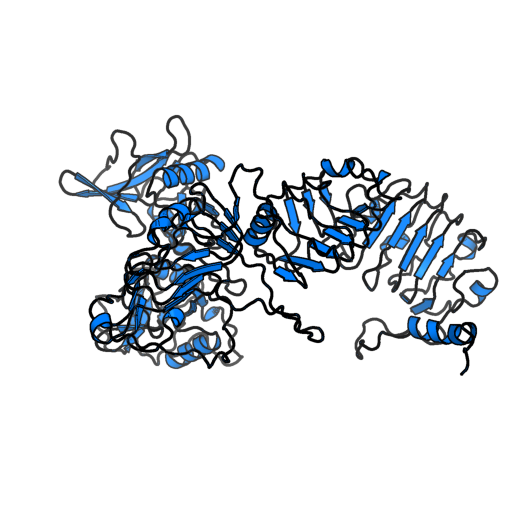0 512 ASP A N 1
ATOM 4086 C CA . ASP A 1 512 ? -6.447 12.854 28.993 1.00 86.00 512 ASP A CA 1
ATOM 4087 C C . ASP A 1 512 ? -7.431 12.723 27.811 1.00 86.00 512 ASP A C 1
ATOM 4089 O O . ASP A 1 512 ? -7.903 13.722 27.285 1.00 86.00 512 ASP A O 1
ATOM 4093 N N . ASP A 1 513 ? -7.786 11.491 27.425 1.00 81.06 513 ASP A N 1
ATOM 4094 C CA . ASP A 1 513 ? -8.764 11.150 26.377 1.00 81.06 513 ASP A CA 1
ATOM 4095 C C . ASP A 1 513 ? -10.227 11.111 26.868 1.00 81.06 513 ASP A C 1
ATOM 4097 O O . ASP A 1 513 ? -11.086 10.578 26.173 1.00 81.06 513 ASP A O 1
ATOM 4101 N N . ASP A 1 514 ? -10.508 11.604 28.079 1.00 77.06 514 ASP A N 1
ATOM 4102 C CA . ASP A 1 514 ? -11.828 11.581 28.732 1.00 77.06 514 ASP A CA 1
ATOM 4103 C C . ASP A 1 514 ? -12.455 10.183 28.934 1.00 77.06 514 ASP A C 1
ATOM 4105 O O . ASP A 1 514 ? -13.574 10.064 29.432 1.00 77.06 514 ASP A O 1
ATOM 4109 N N . SER A 1 515 ? -11.717 9.094 28.692 1.00 75.69 515 SER A N 1
ATOM 4110 C CA . SER A 1 515 ? -12.189 7.715 28.940 1.00 75.69 515 SER A CA 1
ATOM 4111 C C . SER A 1 515 ? -12.353 7.361 30.429 1.00 75.69 515 SER A C 1
ATOM 4113 O O . SER A 1 515 ? -12.684 6.227 30.785 1.00 75.69 515 SER A O 1
ATOM 4115 N N . GLY A 1 516 ? -12.107 8.324 31.319 1.00 82.75 516 GLY A N 1
ATOM 4116 C CA . GLY A 1 516 ? -12.346 8.209 32.749 1.00 82.75 516 GLY A CA 1
ATOM 4117 C C . GLY A 1 516 ? -11.133 7.729 33.560 1.00 82.75 516 GLY A C 1
ATOM 4118 O O . GLY A 1 516 ? -9.977 7.998 33.206 1.00 82.75 516 GLY A O 1
ATOM 4119 N N . PRO A 1 517 ? -11.372 7.101 34.729 1.00 87.19 517 PRO A N 1
ATOM 4120 C CA . PRO A 1 517 ? -10.319 6.766 35.676 1.00 87.19 517 PRO A CA 1
ATOM 4121 C C . PRO A 1 517 ? -9.444 5.603 35.197 1.00 87.19 517 PRO A C 1
ATOM 4123 O O . PRO A 1 517 ? -9.892 4.671 34.534 1.00 87.19 517 PRO A O 1
ATOM 4126 N N . MET A 1 518 ? -8.181 5.636 35.608 1.00 87.75 518 MET A N 1
ATOM 4127 C CA . MET A 1 518 ? -7.185 4.616 35.294 1.00 87.75 518 MET A CA 1
ATOM 4128 C C . MET A 1 518 ? -7.567 3.229 35.844 1.00 87.75 518 MET A C 1
ATOM 4130 O O . MET A 1 518 ? -7.685 3.046 37.056 1.00 87.75 518 MET A O 1
ATOM 4134 N N . ILE A 1 519 ? -7.658 2.233 34.957 1.00 81.62 519 ILE A N 1
ATOM 4135 C CA . ILE A 1 519 ? -7.915 0.819 35.304 1.00 81.62 519 ILE A CA 1
ATOM 4136 C C . ILE A 1 519 ? -6.647 -0.051 35.340 1.00 81.62 519 ILE A C 1
ATOM 4138 O O . ILE A 1 519 ? -6.632 -1.109 35.966 1.00 81.62 519 ILE A O 1
ATOM 4142 N N . PHE A 1 520 ? -5.568 0.398 34.698 1.00 86.75 520 PHE A N 1
ATOM 4143 C CA . PHE A 1 520 ? -4.273 -0.280 34.652 1.00 86.75 520 PHE A CA 1
ATOM 4144 C C . PHE A 1 520 ? -3.174 0.663 35.129 1.00 86.75 520 PHE A C 1
ATOM 4146 O O . PHE A 1 520 ? -3.144 1.825 34.743 1.00 86.75 520 PHE A O 1
ATOM 4153 N N . THR A 1 521 ? -2.242 0.156 35.935 1.00 91.38 521 THR A N 1
ATOM 4154 C CA . THR A 1 521 ? -1.131 0.949 36.465 1.00 91.38 521 THR A CA 1
ATOM 4155 C C . THR A 1 521 ? 0.198 0.232 36.320 1.00 91.38 521 THR A C 1
ATOM 4157 O O . THR A 1 521 ? 0.297 -0.972 36.558 1.00 91.38 521 THR A O 1
ATOM 4160 N N . ASN A 1 522 ? 1.236 1.002 36.002 1.00 94.31 522 ASN A N 1
ATOM 4161 C CA . ASN A 1 522 ? 2.622 0.573 36.134 1.00 94.31 522 ASN A CA 1
ATOM 4162 C C . ASN A 1 522 ? 3.467 1.608 36.898 1.00 94.31 522 ASN A C 1
ATOM 4164 O O . ASN A 1 522 ? 4.637 1.839 36.582 1.00 94.31 522 ASN A O 1
ATOM 4168 N N . PHE A 1 523 ? 2.871 2.272 37.897 1.00 95.75 523 PHE A N 1
ATOM 4169 C CA . PHE A 1 523 ? 3.591 3.217 38.751 1.00 95.75 523 PHE A CA 1
ATOM 4170 C C . PHE A 1 523 ? 4.765 2.554 39.473 1.00 95.75 523 PHE A C 1
ATOM 4172 O O . PHE A 1 523 ? 4.648 1.491 40.084 1.00 95.75 523 PHE A O 1
ATOM 4179 N N . LYS A 1 524 ? 5.902 3.251 39.480 1.00 95.25 524 LYS A N 1
ATOM 4180 C CA . LYS A 1 524 ? 7.026 2.918 40.347 1.00 95.25 524 LYS A CA 1
ATOM 4181 C C . LYS A 1 524 ? 6.594 3.008 41.808 1.00 95.25 524 LYS A C 1
ATOM 4183 O O . LYS A 1 524 ? 5.923 3.964 42.199 1.00 95.25 524 LYS A O 1
ATOM 4188 N N . PHE A 1 525 ? 7.070 2.075 42.633 1.00 92.19 525 PHE A N 1
ATOM 4189 C CA . PHE A 1 525 ? 6.829 2.078 44.078 1.00 92.19 525 PHE A CA 1
ATOM 4190 C C . PHE A 1 525 ? 7.013 3.478 44.697 1.00 92.19 525 PHE A C 1
ATOM 4192 O O . PHE A 1 525 ? 8.043 4.126 44.490 1.00 92.19 525 PHE A O 1
ATOM 4199 N N . GLY A 1 526 ? 6.003 3.930 45.445 1.00 89.62 526 GLY A N 1
ATOM 4200 C CA . GLY A 1 526 ? 5.942 5.270 46.033 1.00 89.62 526 GLY A CA 1
ATOM 4201 C C . GLY A 1 526 ? 5.281 6.342 45.155 1.00 89.62 526 GLY A C 1
ATOM 4202 O O . GLY A 1 526 ? 5.244 7.489 45.582 1.00 89.62 526 GLY A O 1
ATOM 4203 N N . ASN A 1 527 ? 4.767 6.001 43.966 1.00 92.06 527 ASN A N 1
ATOM 4204 C CA . ASN A 1 527 ? 3.971 6.885 43.105 1.00 92.06 527 ASN A CA 1
ATOM 4205 C C . ASN A 1 527 ? 2.518 6.380 42.985 1.00 92.06 527 ASN A C 1
ATOM 4207 O O . ASN A 1 527 ? 2.299 5.174 43.125 1.00 92.06 527 ASN A O 1
ATOM 4211 N N . PRO A 1 528 ? 1.535 7.259 42.707 1.00 91.38 528 PRO A N 1
ATOM 4212 C CA . PRO A 1 528 ? 1.664 8.704 42.475 1.00 91.38 528 PRO A CA 1
ATOM 4213 C C . PRO A 1 528 ? 2.046 9.487 43.744 1.00 91.38 528 PRO A C 1
ATOM 4215 O O . PRO A 1 528 ? 1.438 9.322 44.797 1.00 91.38 528 PRO A O 1
ATOM 4218 N N . ASN A 1 529 ? 3.060 10.348 43.632 1.00 89.88 529 ASN A N 1
ATOM 4219 C CA . ASN A 1 529 ? 3.531 11.247 44.687 1.00 89.88 529 ASN A CA 1
ATOM 4220 C C . ASN A 1 529 ? 3.320 12.701 44.247 1.00 89.88 529 ASN A C 1
ATOM 4222 O O . ASN A 1 529 ? 4.159 13.287 43.556 1.00 89.88 529 ASN A O 1
ATOM 4226 N N . LEU A 1 530 ? 2.167 13.260 44.611 1.00 87.31 530 LEU A N 1
ATOM 4227 C CA . LEU A 1 530 ? 1.753 14.588 44.171 1.00 87.31 530 LEU A CA 1
ATOM 4228 C C . LEU A 1 530 ? 2.557 15.675 44.895 1.00 87.31 530 LEU A C 1
ATOM 4230 O O . LEU A 1 530 ? 2.568 15.757 46.122 1.00 87.31 530 LEU A O 1
ATOM 4234 N N . GLN A 1 531 ? 3.212 16.544 44.126 1.00 75.62 531 GLN A N 1
ATOM 4235 C CA . GLN A 1 531 ? 3.871 17.744 44.645 1.00 75.62 531 GLN A CA 1
ATOM 4236 C C . GLN A 1 531 ? 2.831 18.874 44.720 1.00 75.62 531 GLN A C 1
ATOM 4238 O O . GLN A 1 531 ? 2.794 19.754 43.864 1.00 75.62 531 GLN A O 1
ATOM 4243 N N . GLY A 1 532 ? 1.939 18.803 45.713 1.00 81.62 532 GLY A N 1
ATOM 4244 C CA . GLY A 1 532 ? 0.764 19.673 45.844 1.00 81.62 532 GLY A CA 1
ATOM 4245 C C . GLY A 1 532 ? -0.542 18.896 45.655 1.00 81.62 532 GLY A C 1
ATOM 4246 O O . GLY A 1 532 ? -0.656 17.769 46.125 1.00 81.62 532 GLY A O 1
ATOM 4247 N N . ASN A 1 533 ? -1.521 19.489 44.963 1.00 83.81 533 ASN A N 1
ATOM 4248 C CA . ASN A 1 533 ? -2.845 18.877 44.760 1.00 83.81 533 ASN A CA 1
ATOM 4249 C C . ASN A 1 533 ? -2.988 18.125 43.426 1.00 83.81 533 ASN A C 1
ATOM 4251 O O . ASN A 1 533 ? -4.016 17.488 43.206 1.00 83.81 533 ASN A O 1
ATOM 4255 N N . ASN A 1 534 ? -1.996 18.200 42.533 1.00 87.75 534 ASN A N 1
ATOM 4256 C CA . ASN A 1 534 ? -2.011 17.525 41.238 1.00 87.75 534 ASN A CA 1
ATOM 4257 C C . ASN A 1 534 ? -0.607 17.126 40.757 1.00 87.75 534 ASN A C 1
ATOM 4259 O O . ASN A 1 534 ? 0.406 17.532 41.330 1.00 87.75 534 ASN A O 1
ATOM 4263 N N . GLY A 1 535 ? -0.556 16.288 39.725 1.00 92.00 535 GLY A N 1
ATOM 4264 C CA . GLY A 1 535 ? 0.677 15.814 39.116 1.00 92.00 535 GLY A CA 1
ATOM 4265 C C . GLY A 1 535 ? 0.422 15.145 37.771 1.00 92.00 535 GLY A C 1
ATOM 4266 O O . GLY A 1 535 ? -0.522 14.376 37.618 1.00 92.00 535 GLY A O 1
ATOM 4267 N N . CYS A 1 536 ? 1.301 15.423 36.817 1.00 95.12 536 CYS A N 1
ATOM 4268 C CA . CYS A 1 536 ? 1.292 14.818 35.492 1.00 95.12 536 CYS A CA 1
ATOM 4269 C C . CYS A 1 536 ? 2.203 13.596 35.478 1.00 95.12 536 CYS A C 1
ATOM 4271 O O . CYS A 1 536 ? 3.173 13.539 36.243 1.00 95.12 536 CYS A O 1
ATOM 4273 N N . VAL A 1 537 ? 1.914 12.616 34.629 1.00 96.19 537 VAL A N 1
ATOM 4274 C CA . VAL A 1 537 ? 2.612 11.331 34.668 1.00 96.19 537 VAL A CA 1
ATOM 4275 C C . VAL A 1 537 ? 3.546 11.183 33.479 1.00 96.19 537 VAL A C 1
ATOM 4277 O O . VAL A 1 537 ? 3.183 11.430 32.335 1.00 96.19 537 VAL A O 1
ATOM 4280 N N . PHE A 1 538 ? 4.771 10.748 33.755 1.00 96.31 538 PHE A N 1
ATOM 4281 C CA . PHE A 1 538 ? 5.730 10.372 32.727 1.00 96.31 538 PHE A CA 1
ATOM 4282 C C . PHE A 1 538 ? 6.197 8.934 32.934 1.00 96.31 538 PHE A C 1
ATOM 4284 O O . PHE A 1 538 ? 6.148 8.388 34.040 1.00 96.31 538 PHE A O 1
ATOM 4291 N N . MET A 1 539 ? 6.687 8.328 31.861 1.00 96.75 539 MET A N 1
ATOM 4292 C CA . MET A 1 539 ? 7.198 6.964 31.840 1.00 96.75 539 MET A CA 1
ATOM 4293 C C . MET A 1 539 ? 8.692 6.957 31.524 1.00 96.75 539 MET A C 1
ATOM 4295 O O . MET A 1 539 ? 9.143 7.657 30.615 1.00 96.75 539 MET A O 1
ATOM 4299 N N . TRP A 1 540 ? 9.462 6.134 32.240 1.00 95.81 540 TRP A N 1
ATOM 4300 C CA . TRP A 1 540 ? 10.844 5.828 31.862 1.00 95.81 540 TRP A CA 1
ATOM 4301 C C . TRP A 1 540 ? 10.866 4.881 30.669 1.00 95.81 540 TRP A C 1
ATOM 4303 O O . TRP A 1 540 ? 10.173 3.871 30.668 1.00 95.81 540 TRP A O 1
ATOM 4313 N N . THR A 1 541 ? 11.690 5.159 29.668 1.00 94.38 541 THR A N 1
ATOM 4314 C CA . THR A 1 541 ? 11.757 4.351 28.437 1.00 94.38 541 THR A CA 1
ATOM 4315 C C . THR A 1 541 ? 13.093 3.623 28.295 1.00 94.38 541 THR A C 1
ATOM 4317 O O . THR A 1 541 ? 13.247 2.769 27.431 1.00 94.38 541 THR A O 1
ATOM 4320 N N . SER A 1 542 ? 14.047 3.886 29.188 1.00 89.12 542 SER A N 1
ATOM 4321 C CA . SER A 1 542 ? 15.337 3.199 29.262 1.00 89.12 542 SER A CA 1
ATOM 4322 C C . SER A 1 542 ? 15.794 3.010 30.718 1.00 89.12 542 SER A C 1
ATOM 4324 O O . SER A 1 542 ? 15.138 3.456 31.662 1.00 89.12 542 SER A O 1
ATOM 4326 N N . GLY A 1 543 ? 16.917 2.315 30.922 1.00 85.62 543 GLY A N 1
ATOM 4327 C CA . GLY A 1 543 ? 17.488 2.053 32.247 1.00 85.62 543 GLY A CA 1
ATOM 4328 C C . GLY A 1 543 ? 17.073 0.704 32.843 1.00 85.62 543 GLY A C 1
ATOM 4329 O O . GLY A 1 543 ? 16.721 -0.223 32.122 1.00 85.62 543 GLY A O 1
ATOM 4330 N N . GLN A 1 544 ? 17.165 0.564 34.171 1.00 78.38 544 GLN A N 1
ATOM 4331 C CA . GLN A 1 544 ? 16.949 -0.724 34.853 1.00 78.38 544 GLN A CA 1
ATOM 4332 C C . GLN A 1 544 ? 15.479 -1.165 34.917 1.00 78.38 544 GLN A C 1
ATOM 4334 O O . GLN A 1 544 ? 15.218 -2.346 35.135 1.00 78.38 544 GLN A O 1
ATOM 4339 N N . ARG A 1 545 ? 14.527 -0.235 34.770 1.00 83.88 545 ARG A N 1
ATOM 4340 C CA . ARG A 1 545 ? 13.081 -0.507 34.854 1.00 83.88 545 ARG A CA 1
ATOM 4341 C C . ARG A 1 545 ? 12.287 0.324 33.827 1.00 83.88 545 ARG A C 1
ATOM 4343 O O . ARG A 1 545 ? 11.531 1.213 34.218 1.00 83.88 545 ARG A O 1
ATOM 4350 N N . PRO A 1 546 ? 12.491 0.093 32.517 1.00 88.88 546 PRO A N 1
ATOM 4351 C CA . PRO A 1 546 ? 11.719 0.770 31.482 1.00 88.88 546 PRO A CA 1
ATOM 4352 C C . PRO A 1 546 ? 10.241 0.377 31.586 1.00 88.88 546 PRO A C 1
ATOM 4354 O O . PRO A 1 546 ? 9.899 -0.747 31.954 1.00 88.88 546 PRO A O 1
ATOM 4357 N N . GLY A 1 547 ? 9.367 1.320 31.273 1.00 91.06 547 GLY A N 1
ATOM 4358 C CA . GLY A 1 547 ? 7.924 1.189 31.379 1.00 91.06 547 GLY A CA 1
ATOM 4359 C C . GLY A 1 547 ? 7.339 1.632 32.720 1.00 91.06 547 GLY A C 1
ATOM 4360 O O . GLY A 1 547 ? 6.123 1.760 32.791 1.00 91.06 547 GLY A O 1
ATOM 4361 N N . GLU A 1 548 ? 8.131 1.852 33.781 1.00 96.75 548 GLU A N 1
ATOM 4362 C CA . GLU A 1 548 ? 7.609 2.330 35.077 1.00 96.75 548 GLU A CA 1
ATOM 4363 C C . GLU A 1 548 ? 7.212 3.817 35.019 1.00 96.75 548 GLU A C 1
ATOM 4365 O O . GLU A 1 548 ? 7.927 4.643 34.440 1.00 96.75 548 GLU A O 1
ATOM 4370 N N . TRP A 1 549 ? 6.097 4.163 35.669 1.00 97.00 549 TRP A N 1
ATOM 4371 C CA . TRP A 1 549 ? 5.540 5.520 35.671 1.00 97.00 549 TRP A CA 1
ATOM 4372 C C . TRP A 1 549 ? 5.876 6.291 36.945 1.00 97.00 549 TRP A C 1
ATOM 4374 O O . TRP A 1 549 ? 5.964 5.723 38.037 1.00 97.00 549 TRP A O 1
ATOM 4384 N N . VAL A 1 550 ? 6.031 7.606 36.816 1.00 95.31 550 VAL A N 1
ATOM 4385 C CA . VAL A 1 550 ? 6.352 8.526 37.913 1.00 95.31 550 VAL A CA 1
ATOM 4386 C C . VAL A 1 550 ? 5.555 9.818 37.735 1.00 95.31 550 VAL A C 1
ATOM 4388 O O . VAL A 1 550 ? 5.369 10.292 36.617 1.00 95.31 550 VAL A O 1
ATOM 4391 N N . THR A 1 551 ? 5.089 10.406 38.837 1.00 94.38 551 THR A N 1
ATOM 4392 C CA . THR A 1 551 ? 4.430 11.720 38.812 1.00 94.38 551 THR A CA 1
ATOM 4393 C C . THR A 1 551 ? 5.445 12.857 38.873 1.00 94.38 551 THR A C 1
ATOM 4395 O O . THR A 1 551 ? 6.420 12.798 39.622 1.00 94.38 551 THR A O 1
ATOM 4398 N N . SER A 1 552 ? 5.192 13.928 38.127 1.00 92.69 552 SER A N 1
ATOM 4399 C CA . SER A 1 552 ? 6.011 15.139 38.081 1.00 92.69 552 SER A CA 1
ATOM 4400 C C . SER A 1 552 ? 5.142 16.400 37.996 1.00 92.69 552 SER A C 1
ATOM 4402 O O . SER A 1 552 ? 3.931 16.344 37.778 1.00 92.69 552 SER A O 1
ATOM 4404 N N . SER A 1 553 ? 5.765 17.563 38.190 1.00 90.62 553 SER A N 1
ATOM 4405 C CA . SER A 1 553 ? 5.096 18.859 38.072 1.00 90.62 553 SER A CA 1
ATOM 4406 C C . SER A 1 553 ? 4.786 19.183 36.607 1.00 90.62 553 SER A C 1
ATOM 4408 O O . SER A 1 553 ? 5.699 19.302 35.787 1.00 90.62 553 SER A O 1
ATOM 4410 N N . CYS A 1 554 ? 3.503 19.385 36.302 1.00 90.19 554 CYS A N 1
ATOM 4411 C CA . CYS A 1 554 ? 2.987 19.604 34.947 1.00 90.19 554 CYS A CA 1
ATOM 4412 C C . CYS A 1 554 ? 3.578 20.829 34.230 1.00 90.19 554 CYS A C 1
ATOM 4414 O O . CYS A 1 554 ? 3.823 20.793 33.027 1.00 90.19 554 CYS A O 1
ATOM 4416 N N . GLY A 1 555 ? 3.774 21.931 34.964 1.00 88.12 555 GLY A N 1
ATOM 4417 C CA . GLY A 1 555 ? 4.102 23.245 34.393 1.00 88.12 555 GLY A CA 1
ATOM 4418 C C . GLY A 1 555 ? 5.577 23.646 34.472 1.00 88.12 555 GLY A C 1
ATOM 4419 O O . GLY A 1 555 ? 5.931 24.750 34.046 1.00 88.12 555 GLY A O 1
ATOM 4420 N N . VAL A 1 556 ? 6.428 22.789 35.043 1.00 85.62 556 VAL A N 1
ATOM 4421 C CA . VAL A 1 556 ? 7.836 23.115 35.333 1.00 85.62 556 VAL A CA 1
ATOM 4422 C C . VAL A 1 556 ? 8.794 22.308 34.467 1.00 85.62 556 VAL A C 1
ATOM 4424 O O . VAL A 1 556 ? 9.747 22.870 33.933 1.00 85.62 556 VAL A O 1
ATOM 4427 N N . VAL A 1 557 ? 8.556 21.005 34.319 1.00 88.12 557 VAL A N 1
ATOM 4428 C CA . VAL A 1 557 ? 9.468 20.110 33.600 1.00 88.12 557 VAL A CA 1
ATOM 4429 C C . VAL A 1 557 ? 9.006 19.954 32.155 1.00 88.12 557 VAL A C 1
ATOM 4431 O O . VAL A 1 557 ? 7.818 19.785 31.903 1.00 88.12 557 VAL A O 1
ATOM 4434 N N . GLY A 1 558 ? 9.948 20.010 31.212 1.00 93.94 558 GLY A N 1
ATOM 4435 C CA . GLY A 1 558 ? 9.702 19.674 29.812 1.00 93.94 558 GLY A CA 1
ATOM 4436 C C . GLY A 1 558 ? 10.217 18.275 29.485 1.00 93.94 558 GLY A C 1
ATOM 4437 O O . GLY A 1 558 ? 11.342 17.947 29.866 1.00 93.94 558 GLY A O 1
ATOM 4438 N N . MET A 1 559 ? 9.439 17.466 28.768 1.00 95.19 559 MET A N 1
ATOM 4439 C CA . MET A 1 559 ? 9.847 16.126 28.328 1.00 95.19 559 MET A CA 1
ATOM 4440 C C . MET A 1 559 ? 9.378 15.845 26.899 1.00 95.19 559 MET A C 1
ATOM 4442 O O . MET A 1 559 ? 8.397 16.449 26.458 1.00 95.19 559 MET A O 1
ATOM 4446 N N . PRO A 1 560 ? 10.073 14.955 26.166 1.00 97.75 560 PRO A N 1
ATOM 4447 C CA . PRO A 1 560 ? 9.517 14.307 24.985 1.00 97.75 560 PRO A CA 1
ATOM 4448 C C . PRO A 1 560 ? 8.175 13.645 25.304 1.00 97.75 560 PRO A C 1
ATOM 4450 O O . PRO A 1 560 ? 7.860 13.390 26.466 1.00 97.75 560 PRO A O 1
ATOM 4453 N N . PHE A 1 561 ? 7.376 13.355 24.290 1.00 97.94 561 PHE A N 1
ATOM 4454 C CA . PHE A 1 561 ? 6.016 12.868 24.491 1.00 97.94 561 PHE A CA 1
ATOM 4455 C C . PHE A 1 561 ? 5.538 12.040 23.304 1.00 97.94 561 PHE A C 1
ATOM 4457 O O . PHE A 1 561 ? 6.104 12.118 22.213 1.00 97.94 561 PHE A O 1
ATOM 4464 N N . VAL A 1 562 ? 4.522 11.211 23.521 1.00 97.44 562 VAL A N 1
ATOM 4465 C CA . VAL A 1 562 ? 3.891 10.423 22.458 1.00 97.44 562 VAL A CA 1
ATOM 4466 C C . VAL A 1 562 ? 2.444 10.864 22.356 1.00 97.44 562 VAL A C 1
ATOM 4468 O O . VAL A 1 562 ? 1.739 10.835 23.357 1.00 97.44 562 VAL A O 1
ATOM 4471 N N . CYS A 1 563 ? 2.022 11.256 21.159 1.00 96.19 563 CYS A N 1
ATOM 4472 C CA . CYS A 1 563 ? 0.621 11.508 20.857 1.00 96.19 563 CYS A CA 1
ATOM 4473 C C . CYS A 1 563 ? -0.066 10.217 20.426 1.00 96.19 563 CYS A C 1
ATOM 4475 O O . CYS A 1 563 ? 0.538 9.394 19.729 1.00 96.19 563 CYS A O 1
ATOM 4477 N N . GLU A 1 564 ? -1.331 10.089 20.789 1.00 93.88 564 GLU A N 1
ATOM 4478 C CA . GLU A 1 564 ? -2.255 9.065 20.336 1.00 93.88 564 GLU A CA 1
ATOM 4479 C C . GLU A 1 564 ? -3.416 9.715 19.587 1.00 93.88 564 GLU A C 1
ATOM 4481 O O . GLU A 1 564 ? -3.982 10.696 20.054 1.00 93.88 564 GLU A O 1
ATOM 4486 N N . ALA A 1 565 ? -3.750 9.180 18.416 1.00 89.44 565 ALA A N 1
ATOM 4487 C CA . ALA A 1 565 ? -4.888 9.611 17.611 1.00 89.44 565 ALA A CA 1
ATOM 4488 C C . ALA A 1 565 ? -5.838 8.427 17.363 1.00 89.44 565 ALA A C 1
ATOM 4490 O O . ALA A 1 565 ? -5.391 7.274 17.417 1.00 89.44 565 ALA A O 1
ATOM 4491 N N . PRO A 1 566 ? -7.123 8.681 17.063 1.00 81.25 566 PRO A N 1
ATOM 4492 C CA . PRO A 1 566 ? -8.039 7.615 16.700 1.00 81.25 566 PRO A CA 1
ATOM 4493 C C . PRO A 1 566 ? -7.613 6.935 15.398 1.00 81.25 566 PRO A C 1
ATOM 4495 O O . PRO A 1 566 ? -6.984 7.525 14.510 1.00 81.25 566 PRO A O 1
ATOM 4498 N N . LEU A 1 567 ? -7.984 5.665 15.297 1.00 74.00 567 LEU A N 1
ATOM 4499 C CA . LEU A 1 567 ? -7.904 4.898 14.066 1.00 74.00 567 LEU A CA 1
ATOM 4500 C C . LEU A 1 567 ? -8.834 5.497 12.998 1.00 74.00 567 LEU A C 1
ATOM 4502 O O . LEU A 1 567 ? -9.826 6.149 13.305 1.00 74.00 567 LEU A O 1
ATOM 4506 N N . THR A 1 568 ? -8.507 5.297 11.723 1.00 69.56 568 THR A N 1
ATOM 4507 C CA . THR A 1 568 ? -9.315 5.801 10.602 1.00 69.56 568 THR A CA 1
ATOM 4508 C C . THR A 1 568 ? -9.251 4.866 9.387 1.00 69.56 568 THR A C 1
ATOM 4510 O O . THR A 1 568 ? -8.644 3.794 9.444 1.00 69.56 568 THR A O 1
ATOM 4513 N N . LEU A 1 569 ? -9.876 5.255 8.277 1.00 66.06 569 LEU A N 1
ATOM 4514 C CA . LEU A 1 569 ? -9.931 4.507 7.016 1.00 66.06 569 LEU A CA 1
ATOM 4515 C C . LEU A 1 569 ? -9.137 5.207 5.922 1.00 66.06 569 LEU A C 1
ATOM 4517 O O . LEU A 1 569 ? -9.058 6.429 5.910 1.00 66.06 569 LEU A O 1
ATOM 4521 N N . SER A 1 570 ? -8.563 4.462 4.976 1.00 63.22 570 SER A N 1
ATOM 4522 C CA . SER A 1 570 ? -7.853 5.066 3.846 1.00 63.22 570 SER A CA 1
ATOM 4523 C C . SER A 1 570 ? -8.836 5.628 2.821 1.00 63.22 570 SER A C 1
ATOM 4525 O O . SER A 1 570 ? -9.660 4.888 2.293 1.00 63.22 570 SER A O 1
ATOM 4527 N N . ASP A 1 571 ? -8.687 6.907 2.486 1.00 65.31 571 ASP A N 1
ATOM 4528 C CA . ASP A 1 571 ? -9.352 7.553 1.353 1.00 65.31 571 ASP A CA 1
ATOM 4529 C C . ASP A 1 571 ? -8.314 8.420 0.644 1.00 65.31 571 ASP A C 1
ATOM 4531 O O . ASP A 1 571 ? -7.886 9.445 1.177 1.00 65.31 571 ASP A O 1
ATOM 4535 N N . SER A 1 572 ? -7.887 7.994 -0.546 1.00 65.31 572 SER A N 1
ATOM 4536 C CA . SER A 1 572 ? -6.878 8.702 -1.342 1.00 65.31 572 SER A CA 1
ATOM 4537 C C . SER A 1 572 ? -7.352 10.073 -1.831 1.00 65.31 572 SER A C 1
ATOM 4539 O O . SER A 1 572 ? -6.528 10.903 -2.207 1.00 65.31 572 SER A O 1
ATOM 4541 N N . THR A 1 573 ? -8.663 10.327 -1.823 1.00 73.88 573 THR A N 1
ATOM 4542 C CA . THR A 1 573 ? -9.263 11.618 -2.185 1.00 73.88 573 THR A CA 1
ATOM 4543 C C . THR A 1 573 ? -9.438 12.540 -0.979 1.00 73.88 573 THR A C 1
ATOM 4545 O O . THR A 1 573 ? -9.692 13.734 -1.145 1.00 73.88 573 THR A O 1
ATOM 4548 N N . CYS A 1 574 ? -9.287 12.014 0.241 1.00 81.00 574 CYS A N 1
ATOM 4549 C CA . CYS A 1 574 ? -9.489 12.774 1.460 1.00 81.00 574 CYS A CA 1
ATOM 4550 C C . CYS A 1 574 ? -8.183 13.334 2.024 1.00 81.00 574 CYS A C 1
ATOM 4552 O O . CYS A 1 574 ? -7.361 12.614 2.592 1.00 81.00 574 CYS A O 1
ATOM 4554 N N . LYS A 1 575 ? -8.029 14.658 1.949 1.00 86.12 575 LYS A N 1
ATOM 4555 C CA . LYS A 1 575 ? -6.880 15.359 2.532 1.00 86.12 575 LYS A CA 1
ATOM 4556 C C . LYS A 1 575 ? -6.910 15.377 4.066 1.00 86.12 575 LYS A C 1
ATOM 4558 O O . LYS A 1 575 ? -5.882 15.129 4.691 1.00 86.12 575 LYS A O 1
ATOM 4563 N N . HIS A 1 576 ? -8.069 15.665 4.663 1.00 88.94 576 HIS A N 1
ATOM 4564 C CA . HIS A 1 576 ? -8.241 15.770 6.120 1.00 88.94 576 HIS A CA 1
ATOM 4565 C C . HIS A 1 576 ? -9.070 14.605 6.634 1.00 88.94 576 HIS A C 1
ATOM 4567 O O . HIS A 1 576 ? -10.293 14.669 6.756 1.00 88.94 576 HIS A O 1
ATOM 4573 N N . ASN A 1 577 ? -8.360 13.510 6.854 1.00 83.25 577 ASN A N 1
ATOM 4574 C CA . ASN A 1 577 ? -8.905 12.223 7.229 1.00 83.25 577 ASN A CA 1
ATOM 4575 C C . ASN A 1 577 ? -8.765 12.016 8.741 1.00 83.25 577 ASN A C 1
ATOM 4577 O O . ASN A 1 577 ? -7.644 12.026 9.261 1.00 83.25 577 ASN A O 1
ATOM 4581 N N . TYR A 1 578 ? -9.891 11.841 9.433 1.00 84.62 578 TYR A N 1
ATOM 4582 C CA . TYR A 1 578 ? -9.918 11.705 10.884 1.00 84.62 578 TYR A CA 1
ATOM 4583 C C . TYR A 1 578 ? -11.118 10.880 11.356 1.00 84.62 578 TYR A C 1
ATOM 4585 O O . TYR A 1 578 ? -12.258 11.164 10.988 1.00 84.62 578 TYR A O 1
ATOM 4593 N N . ASN A 1 579 ? -10.846 9.869 12.184 1.00 80.38 579 ASN A N 1
ATOM 4594 C CA . ASN A 1 579 ? -11.837 9.017 12.846 1.00 80.38 579 ASN A CA 1
ATOM 4595 C C . ASN A 1 579 ? -12.939 8.457 11.916 1.00 80.38 579 ASN A C 1
ATOM 4597 O O . ASN A 1 579 ? -14.121 8.504 12.240 1.00 80.38 579 ASN A O 1
ATOM 4601 N N . GLY A 1 580 ? -12.574 8.008 10.709 1.00 73.88 580 GLY A N 1
ATOM 4602 C CA . GLY A 1 580 ? -13.521 7.467 9.720 1.00 73.88 580 GLY A CA 1
ATOM 4603 C C . GLY A 1 580 ? -14.274 8.516 8.887 1.00 73.88 580 GLY A C 1
ATOM 4604 O O . GLY A 1 580 ? -15.101 8.161 8.042 1.00 73.88 580 GLY A O 1
ATOM 4605 N N . TYR A 1 581 ? -13.972 9.804 9.063 1.00 82.75 581 TYR A N 1
ATOM 4606 C CA . TYR A 1 581 ? -14.586 10.904 8.322 1.00 82.75 581 TYR A CA 1
ATOM 4607 C C . TYR A 1 581 ? -13.571 11.685 7.493 1.00 82.75 581 TYR A C 1
ATOM 4609 O O . TYR A 1 581 ? -12.395 11.822 7.837 1.00 82.75 581 TYR A O 1
ATOM 4617 N N . CYS A 1 582 ? -14.075 12.235 6.392 1.00 86.81 582 CYS A N 1
ATOM 4618 C CA . CYS A 1 582 ? -13.390 13.223 5.596 1.00 86.81 582 CYS A CA 1
ATOM 4619 C C . CYS A 1 582 ? -13.935 14.617 5.887 1.00 86.81 582 CYS A C 1
ATOM 4621 O O . CYS A 1 582 ? -15.129 14.881 5.708 1.00 86.81 582 CYS A O 1
ATOM 4623 N N . TYR A 1 583 ? -13.035 15.506 6.288 1.00 93.00 583 TYR A N 1
ATOM 4624 C CA . TYR A 1 583 ? -13.318 16.901 6.577 1.00 93.00 583 TYR A CA 1
ATOM 4625 C C . TYR A 1 583 ? -12.891 17.762 5.390 1.00 93.00 583 TYR A C 1
ATOM 4627 O O . TYR A 1 583 ? -11.787 17.639 4.863 1.00 93.00 583 TYR A O 1
ATOM 4635 N N . LEU A 1 584 ? -13.778 18.643 4.946 1.00 93.00 584 LEU A N 1
ATOM 4636 C CA . LEU A 1 584 ? -13.558 19.506 3.790 1.00 93.00 584 LEU A CA 1
ATOM 4637 C C . LEU A 1 584 ? -13.761 20.965 4.223 1.00 93.00 584 LEU A C 1
ATOM 4639 O O . LEU A 1 584 ? -14.892 21.469 4.210 1.00 93.00 584 LEU A O 1
ATOM 4643 N N . PRO A 1 585 ? -12.692 21.639 4.684 1.00 93.62 585 PRO A N 1
ATOM 4644 C CA . PRO A 1 585 ? -12.764 23.028 5.112 1.00 93.62 585 PRO A CA 1
ATOM 4645 C C . PRO A 1 585 ? -13.157 23.928 3.944 1.00 93.62 585 PRO A C 1
ATOM 4647 O O . PRO A 1 585 ? -12.546 23.859 2.880 1.00 93.62 585 PRO A O 1
ATOM 4650 N N . SER A 1 586 ? -14.133 24.815 4.149 1.00 92.12 586 SER A N 1
ATOM 4651 C CA . SER A 1 586 ? -14.608 25.740 3.105 1.00 92.12 586 SER A CA 1
ATOM 4652 C C . SER A 1 586 ? -13.487 26.517 2.410 1.00 92.12 586 SER A C 1
ATOM 4654 O O . SER A 1 586 ? -13.528 26.670 1.194 1.00 92.12 586 SER A O 1
ATOM 4656 N N . HIS A 1 587 ? -12.462 26.952 3.149 1.00 89.00 587 HIS A N 1
ATOM 4657 C CA . HIS A 1 587 ? -11.318 27.705 2.621 1.00 89.00 587 HIS A CA 1
ATOM 4658 C C . HIS A 1 587 ? -10.353 26.879 1.746 1.00 89.00 587 HIS A C 1
ATOM 4660 O O . HIS A 1 587 ? -9.435 27.447 1.158 1.00 89.00 587 HIS A O 1
ATOM 4666 N N . GLU A 1 588 ? -10.544 25.561 1.660 1.00 90.62 588 GLU A N 1
ATOM 4667 C CA . GLU A 1 588 ? -9.779 24.657 0.793 1.00 90.62 588 GLU A CA 1
ATOM 4668 C C . GLU A 1 588 ? -10.618 24.068 -0.356 1.00 90.62 588 GLU A C 1
ATOM 4670 O O . GLU A 1 588 ? -10.103 23.284 -1.154 1.00 90.62 588 GLU A O 1
ATOM 4675 N N . LEU A 1 589 ? -11.905 24.421 -0.453 1.00 88.31 589 LEU A N 1
ATOM 4676 C CA . LEU A 1 589 ? -12.788 23.939 -1.515 1.00 88.31 589 LEU A CA 1
ATOM 4677 C C . LEU A 1 589 ? -12.576 24.715 -2.819 1.00 88.31 589 LEU A C 1
ATOM 4679 O O . LEU A 1 589 ? -12.480 25.943 -2.827 1.00 88.31 589 LEU A O 1
ATOM 4683 N N . ASN A 1 590 ? -12.622 24.004 -3.947 1.00 83.31 590 ASN A N 1
ATOM 4684 C CA . ASN A 1 590 ? -12.651 24.614 -5.276 1.00 83.31 590 ASN A CA 1
ATOM 4685 C C . ASN A 1 590 ? -14.072 25.106 -5.585 1.00 83.31 590 ASN A C 1
ATOM 4687 O O . ASN A 1 590 ? -14.871 24.412 -6.215 1.00 83.31 590 ASN A O 1
ATOM 4691 N N . LEU A 1 591 ? -14.412 26.299 -5.099 1.00 78.31 591 LEU A N 1
ATOM 4692 C CA . LEU A 1 591 ? -15.681 26.959 -5.407 1.00 78.31 591 LEU A CA 1
ATOM 4693 C C . LEU A 1 591 ? -15.547 27.726 -6.737 1.00 78.31 591 LEU A C 1
ATOM 4695 O O . LEU A 1 591 ? -14.533 28.375 -6.978 1.00 78.31 591 LEU A O 1
ATOM 4699 N N . SER A 1 592 ? -16.551 27.634 -7.622 1.00 61.28 592 SER A N 1
ATOM 4700 C CA . SER A 1 592 ? -16.584 28.361 -8.912 1.00 61.28 592 SER A CA 1
ATOM 4701 C C . SER A 1 592 ? -16.384 29.877 -8.734 1.00 61.28 592 SER A C 1
ATOM 4703 O O . SER A 1 592 ? -16.630 30.379 -7.644 1.00 61.28 592 SER A O 1
ATOM 4705 N N . GLU A 1 593 ? -16.039 30.619 -9.797 1.00 53.31 593 GLU A N 1
ATOM 4706 C CA . GLU A 1 593 ? -15.635 32.048 -9.778 1.00 53.31 593 GLU A CA 1
ATOM 4707 C C . GLU A 1 593 ? -16.576 33.044 -9.045 1.00 53.31 593 GLU A C 1
ATOM 4709 O O . GLU A 1 593 ? -16.167 34.171 -8.781 1.00 53.31 593 GLU A O 1
ATOM 4714 N N . ASN A 1 594 ? -17.795 32.643 -8.656 1.00 53.88 594 ASN A N 1
ATOM 4715 C CA . ASN A 1 594 ? -18.742 33.442 -7.859 1.00 53.88 594 ASN A CA 1
ATOM 4716 C C . ASN A 1 594 ? -19.048 32.885 -6.447 1.00 53.88 594 ASN A C 1
ATOM 4718 O O . ASN A 1 594 ? -19.873 33.455 -5.733 1.00 53.88 594 ASN A O 1
ATOM 4722 N N . GLY A 1 595 ? -18.442 31.768 -6.035 1.00 55.91 595 GLY A N 1
ATOM 4723 C CA . GLY A 1 595 ? -18.652 31.154 -4.723 1.00 55.91 595 GLY A CA 1
ATOM 4724 C C . GLY A 1 595 ? -17.769 31.792 -3.651 1.00 55.91 595 GLY A C 1
ATOM 4725 O O . GLY A 1 595 ? -16.552 31.860 -3.802 1.00 55.91 595 GLY A O 1
ATOM 4726 N N . THR A 1 596 ? -18.365 32.258 -2.554 1.00 65.69 596 THR A N 1
ATOM 4727 C CA . THR A 1 596 ? -17.624 32.812 -1.414 1.00 65.69 596 THR A CA 1
ATOM 4728 C C . THR A 1 596 ? -17.399 31.750 -0.337 1.00 65.69 596 THR A C 1
ATOM 4730 O O . THR A 1 596 ? -18.332 31.056 0.063 1.00 65.69 596 THR A O 1
ATOM 4733 N N . TYR A 1 597 ? -16.179 31.675 0.209 1.00 74.50 597 TYR A N 1
ATOM 4734 C CA . TYR A 1 597 ? -15.839 30.783 1.335 1.00 74.50 597 TYR A CA 1
ATOM 4735 C C . TYR A 1 597 ? -16.646 31.082 2.612 1.00 74.50 597 TYR A C 1
ATOM 4737 O O . TYR A 1 597 ? -16.784 30.221 3.475 1.00 74.50 597 TYR A O 1
ATOM 4745 N N . ASN A 1 598 ? -17.223 32.285 2.702 1.00 87.19 598 ASN A N 1
ATOM 4746 C CA . ASN A 1 598 ? -18.237 32.630 3.689 1.00 87.19 598 ASN A CA 1
ATOM 4747 C C . ASN A 1 598 ? -19.621 32.467 3.058 1.00 87.19 598 ASN A C 1
ATOM 4749 O O . ASN A 1 598 ? -19.944 33.169 2.099 1.00 87.19 598 ASN A O 1
ATOM 4753 N N . SER A 1 599 ? -20.439 31.580 3.605 1.00 88.75 599 SER A N 1
ATOM 4754 C CA . SER A 1 599 ? -21.759 31.232 3.074 1.00 88.75 599 SER A CA 1
ATOM 4755 C C . SER A 1 599 ? -22.808 31.266 4.183 1.00 88.75 599 SER A C 1
ATOM 4757 O O . SER A 1 599 ? -22.485 31.138 5.364 1.00 88.75 599 SER A O 1
ATOM 4759 N N . THR A 1 600 ? -24.068 31.492 3.813 1.00 92.19 600 THR A N 1
ATOM 4760 C CA . THR A 1 600 ? -25.203 31.272 4.727 1.00 92.19 600 THR A CA 1
ATOM 4761 C C . THR A 1 600 ? -25.357 29.778 5.013 1.00 92.19 600 THR A C 1
ATOM 4763 O O . THR A 1 600 ? -24.827 28.955 4.265 1.00 92.19 600 THR A O 1
ATOM 4766 N N . TYR A 1 601 ? -26.112 29.398 6.049 1.00 92.75 601 TYR A N 1
ATOM 4767 C CA . TYR A 1 601 ? -26.328 27.980 6.369 1.00 92.75 601 TYR A CA 1
ATOM 4768 C C . TYR A 1 601 ? -26.859 27.189 5.160 1.00 92.75 601 TYR A C 1
ATOM 4770 O O . TYR A 1 601 ? -26.347 26.121 4.832 1.00 92.75 601 TYR A O 1
ATOM 4778 N N . SER A 1 602 ? -27.859 27.737 4.458 1.00 91.25 602 SER A N 1
ATOM 4779 C CA . SER A 1 602 ? -28.481 27.073 3.306 1.00 91.25 602 SER A CA 1
ATOM 4780 C C . SER A 1 602 ? -27.521 26.929 2.120 1.00 91.25 602 SER A C 1
ATOM 4782 O O . SER A 1 602 ? -27.495 25.872 1.494 1.00 91.25 602 SER A O 1
ATOM 4784 N N . GLU A 1 603 ? -26.716 27.955 1.828 1.00 91.19 603 GLU A N 1
ATOM 4785 C CA . GLU A 1 603 ? -25.685 27.898 0.780 1.00 91.19 603 GLU A CA 1
ATOM 4786 C C . GLU A 1 603 ? -24.604 26.869 1.134 1.00 91.19 603 GLU A C 1
ATOM 4788 O O . GLU A 1 603 ? -24.261 26.020 0.315 1.00 91.19 603 GLU A O 1
ATOM 4793 N N . ALA A 1 604 ? -24.107 26.905 2.371 1.00 92.69 604 ALA A N 1
ATOM 4794 C CA . ALA A 1 604 ? -23.071 26.001 2.851 1.00 92.69 604 ALA A CA 1
ATOM 4795 C C . ALA A 1 604 ? -23.542 24.538 2.843 1.00 92.69 604 ALA A C 1
ATOM 4797 O O . ALA A 1 604 ? -22.818 23.655 2.388 1.00 92.69 604 ALA A O 1
ATOM 4798 N N . SER A 1 605 ? -24.788 24.285 3.255 1.00 91.25 605 SER A N 1
ATOM 4799 C CA . SER A 1 605 ? -25.410 22.961 3.176 1.00 91.25 605 SER A CA 1
ATOM 4800 C C . SER A 1 605 ? -25.502 22.452 1.733 1.00 91.25 605 SER A C 1
ATOM 4802 O O . SER A 1 605 ? -25.173 21.291 1.488 1.00 91.25 605 SER A O 1
ATOM 4804 N N . ALA A 1 606 ? -25.873 23.306 0.771 1.00 89.19 606 ALA A N 1
ATOM 4805 C CA . ALA A 1 606 ? -25.917 22.938 -0.645 1.00 89.19 606 ALA A CA 1
ATOM 4806 C C . ALA A 1 606 ? -24.518 22.662 -1.227 1.00 89.19 606 ALA A C 1
ATOM 4808 O O . ALA A 1 606 ? -24.342 21.723 -2.006 1.00 89.19 606 ALA A O 1
ATOM 4809 N N . ILE A 1 607 ? -23.508 23.440 -0.820 1.00 90.06 607 ILE A N 1
ATOM 4810 C CA . ILE A 1 607 ? -22.113 23.200 -1.204 1.00 90.06 607 ILE A CA 1
ATOM 4811 C C . ILE A 1 607 ? -21.658 21.844 -0.668 1.00 90.06 607 ILE A C 1
ATOM 4813 O O . ILE A 1 607 ? -21.182 21.029 -1.452 1.00 90.06 607 ILE A O 1
ATOM 4817 N N . CYS A 1 608 ? -21.856 21.557 0.620 1.00 89.44 608 CYS A N 1
ATOM 4818 C CA . CYS A 1 608 ? -21.486 20.264 1.193 1.00 89.44 608 CYS A CA 1
ATOM 4819 C C . CYS A 1 608 ? -22.173 19.105 0.465 1.00 89.44 608 CYS A C 1
ATOM 4821 O O . CYS A 1 608 ? -21.502 18.136 0.109 1.00 89.44 608 CYS A O 1
ATOM 4823 N N . ALA A 1 609 ? -23.457 19.248 0.124 1.00 85.81 609 ALA A N 1
ATOM 4824 C CA . ALA A 1 609 ? -24.179 18.239 -0.645 1.00 85.81 609 ALA A CA 1
ATOM 4825 C C . ALA A 1 609 ? -23.525 17.949 -2.012 1.00 85.81 609 ALA A C 1
ATOM 4827 O O . ALA A 1 609 ? -23.436 16.787 -2.406 1.00 85.81 609 ALA A O 1
ATOM 4828 N N . SER A 1 610 ? -22.987 18.961 -2.708 1.00 85.44 610 SER A N 1
ATOM 4829 C CA . SER A 1 610 ? -22.268 18.755 -3.981 1.00 85.44 610 SER A CA 1
ATOM 4830 C C . SER A 1 610 ? -20.959 17.962 -3.848 1.00 85.44 610 SER A C 1
ATOM 4832 O O . SER A 1 610 ? -20.504 17.362 -4.818 1.00 85.44 610 SER A O 1
ATOM 4834 N N . TYR A 1 611 ? -20.388 17.907 -2.642 1.00 80.81 611 TYR A N 1
ATOM 4835 C CA . TYR A 1 611 ? -19.211 17.104 -2.303 1.00 80.81 611 TYR A CA 1
ATOM 4836 C C . TYR A 1 611 ? -19.590 15.762 -1.644 1.00 80.81 611 TYR A C 1
ATOM 4838 O O . TYR A 1 611 ? -18.739 15.124 -1.023 1.00 80.81 611 TYR A O 1
ATOM 4846 N N . ASN A 1 612 ? -20.853 15.319 -1.767 1.00 80.06 612 ASN A N 1
ATOM 4847 C CA . ASN A 1 612 ? -21.402 14.147 -1.067 1.00 80.06 612 ASN A CA 1
ATOM 4848 C C . ASN A 1 612 ? -21.174 14.211 0.457 1.00 80.06 612 ASN A C 1
ATOM 4850 O O . ASN A 1 612 ? -20.822 13.216 1.090 1.00 80.06 612 ASN A O 1
ATOM 4854 N N . ALA A 1 613 ? -21.333 15.400 1.035 1.00 86.25 613 ALA A N 1
ATOM 4855 C CA . ALA A 1 613 ? -21.094 15.693 2.440 1.00 86.25 613 ALA A CA 1
ATOM 4856 C C . ALA A 1 613 ? -22.261 16.479 3.052 1.00 86.25 613 ALA A C 1
ATOM 4858 O O . ALA A 1 613 ? -23.135 16.993 2.353 1.00 86.25 613 ALA A O 1
ATOM 4859 N N . THR A 1 614 ? -22.242 16.633 4.368 1.00 91.44 614 THR A N 1
ATOM 4860 C CA . THR A 1 614 ? -23.140 17.515 5.122 1.00 91.44 614 THR A CA 1
ATOM 4861 C C . THR A 1 614 ? -22.320 18.570 5.857 1.00 91.44 614 THR A C 1
ATOM 4863 O O . THR A 1 614 ? -21.095 18.471 5.935 1.00 91.44 614 THR A O 1
ATOM 4866 N N . LEU A 1 615 ? -22.962 19.623 6.371 1.00 94.56 615 LEU A N 1
ATOM 4867 C CA . LEU A 1 615 ? -22.294 20.483 7.358 1.00 94.56 615 LEU A CA 1
ATOM 4868 C C . LEU A 1 615 ? -21.894 19.652 8.582 1.00 94.56 615 LEU A C 1
ATOM 4870 O O . LEU A 1 615 ? -22.644 18.774 8.992 1.00 94.56 615 LEU A O 1
ATOM 4874 N N . ALA A 1 616 ? -20.726 19.937 9.151 1.00 95.75 616 ALA A N 1
ATOM 4875 C CA . ALA A 1 616 ? -20.136 19.097 10.184 1.00 95.75 616 ALA A CA 1
ATOM 4876 C C . ALA A 1 616 ? -20.984 19.012 11.467 1.00 95.75 616 ALA A C 1
ATOM 4878 O O . ALA A 1 616 ? -21.333 20.035 12.069 1.00 95.75 616 ALA A O 1
ATOM 4879 N N . SER A 1 617 ? -21.254 17.774 11.877 1.00 93.31 617 SER A N 1
ATOM 4880 C CA . SER A 1 617 ? -21.570 17.353 13.245 1.00 93.31 617 SER A CA 1
ATOM 4881 C C . SER A 1 617 ? -20.294 17.196 14.077 1.00 93.31 617 SER A C 1
ATOM 4883 O O . SER A 1 617 ? -19.218 17.013 13.501 1.00 93.31 617 SER A O 1
ATOM 4885 N N . ILE A 1 618 ? -20.401 17.280 15.409 1.00 92.19 618 ILE A N 1
ATOM 4886 C CA . ILE A 1 618 ? -19.276 17.136 16.349 1.00 92.19 618 ILE A CA 1
ATOM 4887 C C . ILE A 1 618 ? -19.703 16.280 17.551 1.00 92.19 618 ILE A C 1
ATOM 4889 O O . ILE A 1 618 ? -20.674 16.622 18.224 1.00 92.19 618 ILE A O 1
ATOM 4893 N N . HIS A 1 619 ? -18.936 15.230 17.850 1.00 85.38 619 HIS A N 1
ATOM 4894 C CA . HIS A 1 619 ? -19.264 14.176 18.823 1.00 85.38 619 HIS A CA 1
ATOM 4895 C C . HIS A 1 619 ? -18.236 14.016 19.945 1.00 85.38 619 HIS A C 1
ATOM 4897 O O . HIS A 1 619 ? -18.386 13.169 20.821 1.00 85.38 619 HIS A O 1
ATOM 4903 N N . SER A 1 620 ? -17.158 14.801 19.945 1.00 84.00 620 SER A N 1
ATOM 4904 C CA . SER A 1 620 ? -16.158 14.720 21.008 1.00 84.00 620 SER A CA 1
ATOM 4905 C C . SER A 1 620 ? -15.309 15.981 21.111 1.00 84.00 620 SER A C 1
ATOM 4907 O O . SER A 1 620 ? -15.220 16.783 20.176 1.00 84.00 620 SER A O 1
ATOM 4909 N N . LYS A 1 621 ? -14.622 16.140 22.246 1.00 83.50 621 LYS A N 1
ATOM 4910 C CA . LYS A 1 621 ? -13.635 17.208 22.413 1.00 83.50 621 LYS A CA 1
ATOM 4911 C C . LYS A 1 621 ? -12.429 17.068 21.459 1.00 83.50 621 LYS A C 1
ATOM 4913 O O . LYS A 1 621 ? -12.093 18.071 20.829 1.00 83.50 621 LYS A O 1
ATOM 4918 N N . PRO A 1 622 ? -11.814 15.884 21.272 1.00 84.81 622 PRO A N 1
ATOM 4919 C CA . PRO A 1 622 ? -10.759 15.708 20.273 1.00 84.81 622 PRO A CA 1
ATOM 4920 C C . PRO A 1 622 ? -11.174 16.121 18.852 1.00 84.81 622 PRO A C 1
ATOM 4922 O O . PRO A 1 622 ? -10.367 16.685 18.115 1.00 84.81 622 PRO A O 1
ATOM 4925 N N . GLU A 1 623 ? -12.440 15.920 18.477 1.00 88.69 623 GLU A N 1
ATOM 4926 C CA . GLU A 1 623 ? -12.971 16.379 17.190 1.00 88.69 623 GLU A CA 1
ATOM 4927 C C . GLU A 1 623 ? -13.069 17.913 17.104 1.00 88.69 623 GLU A C 1
ATOM 4929 O O . GLU A 1 623 ? -12.688 18.484 16.082 1.00 88.69 623 GLU A O 1
ATOM 4934 N N . VAL A 1 624 ? -13.494 18.603 18.175 1.00 89.75 624 VAL A N 1
ATOM 4935 C CA . VAL A 1 624 ? -13.435 20.081 18.254 1.00 89.75 624 VAL A CA 1
ATOM 4936 C C . VAL A 1 624 ? -12.010 20.576 18.014 1.00 89.75 624 VAL A C 1
ATOM 4938 O O . VAL A 1 624 ? -11.795 21.487 17.211 1.00 89.75 624 VAL A O 1
ATOM 4941 N N . ASP A 1 625 ? -11.038 19.966 18.691 1.00 86.62 625 ASP A N 1
ATOM 4942 C CA . ASP A 1 625 ? -9.637 20.377 18.626 1.00 86.62 625 ASP A CA 1
ATOM 4943 C C . ASP A 1 625 ? -9.036 20.105 17.233 1.00 86.62 625 ASP A C 1
ATOM 4945 O O . ASP A 1 625 ? -8.325 20.952 16.681 1.00 86.62 625 ASP A O 1
ATOM 4949 N N . TYR A 1 626 ? -9.398 18.973 16.614 1.00 89.12 626 TYR A N 1
ATOM 4950 C CA . TYR A 1 626 ? -9.049 18.661 15.227 1.00 89.12 626 TYR A CA 1
ATOM 4951 C C . TYR A 1 626 ? -9.581 19.722 14.265 1.00 89.12 626 TYR A C 1
ATOM 4953 O O . TYR A 1 626 ? -8.823 20.289 13.475 1.00 89.12 626 TYR A O 1
ATOM 4961 N N . ILE A 1 627 ? -10.877 20.035 14.354 1.00 91.94 627 ILE A N 1
ATOM 4962 C CA . ILE A 1 627 ? -11.511 21.038 13.499 1.00 91.94 627 ILE A CA 1
ATOM 4963 C C . ILE A 1 627 ? -10.852 22.402 13.711 1.00 91.94 627 ILE A C 1
ATOM 4965 O O . ILE A 1 627 ? -10.556 23.095 12.739 1.00 91.94 627 ILE A O 1
ATOM 4969 N N . HIS A 1 628 ? -10.564 22.791 14.953 1.00 87.50 628 HIS A N 1
ATOM 4970 C CA . HIS A 1 628 ? -9.855 24.037 15.238 1.00 87.50 628 HIS A CA 1
ATOM 4971 C C . HIS A 1 628 ? -8.499 24.099 14.523 1.00 87.50 628 HIS A C 1
ATOM 4973 O O . HIS A 1 628 ? -8.183 25.097 13.865 1.00 87.50 628 HIS A O 1
ATOM 4979 N N . ALA A 1 629 ? -7.728 23.010 14.575 1.00 87.88 629 ALA A N 1
ATOM 4980 C CA . ALA A 1 629 ? -6.428 22.919 13.923 1.00 87.88 629 ALA A CA 1
ATOM 4981 C C . ALA A 1 629 ? -6.512 23.115 12.400 1.00 87.88 629 ALA A C 1
ATOM 4983 O O . ALA A 1 629 ? -5.654 23.801 11.835 1.00 87.88 629 ALA A O 1
ATOM 4984 N N . LEU A 1 630 ? -7.573 22.612 11.752 1.00 90.62 630 LEU A N 1
ATOM 4985 C CA . LEU A 1 630 ? -7.822 22.824 10.319 1.00 90.62 630 LEU A CA 1
ATOM 4986 C C . LEU A 1 630 ? -7.989 24.308 9.963 1.00 90.62 630 LEU A C 1
ATOM 4988 O O . LEU A 1 630 ? -7.611 24.726 8.872 1.00 90.62 630 LEU A O 1
ATOM 4992 N N . PHE A 1 631 ? -8.522 25.124 10.875 1.00 89.12 631 PHE A N 1
ATOM 4993 C CA . PHE A 1 631 ? -8.799 26.543 10.633 1.00 89.12 631 PHE A CA 1
ATOM 4994 C C . PHE A 1 631 ? -7.797 27.504 11.291 1.00 89.12 631 PHE A C 1
ATOM 4996 O O . PHE A 1 631 ? -7.915 28.716 11.095 1.00 89.12 631 PHE A O 1
ATOM 5003 N N . LYS A 1 632 ? -6.765 27.011 11.992 1.00 82.31 632 LYS A N 1
ATOM 5004 C CA . LYS A 1 632 ? -5.779 27.822 12.740 1.00 82.31 632 LYS A CA 1
ATOM 5005 C C . LYS A 1 632 ? -5.149 28.964 11.929 1.00 82.31 632 LYS A C 1
ATOM 5007 O O . LYS A 1 632 ? -4.892 30.034 12.471 1.00 82.31 632 LYS A O 1
ATOM 5012 N N . ASN A 1 633 ? -4.923 28.750 10.631 1.00 80.62 633 ASN A N 1
ATOM 5013 C CA . ASN A 1 633 ? -4.310 29.733 9.726 1.00 80.62 633 ASN A CA 1
ATOM 5014 C C . ASN A 1 633 ? -5.304 30.361 8.731 1.00 80.62 633 ASN A C 1
ATOM 5016 O O . ASN A 1 633 ? -4.891 31.087 7.830 1.00 80.62 633 ASN A O 1
ATOM 5020 N N . SER A 1 634 ? -6.604 30.089 8.875 1.00 79.88 634 SER A N 1
ATOM 5021 C CA . SER A 1 634 ? -7.643 30.566 7.949 1.00 79.88 634 SER A CA 1
ATOM 5022 C C . SER A 1 634 ? -8.021 32.039 8.159 1.00 79.88 634 SER A C 1
ATOM 5024 O O . SER A 1 634 ? -8.621 32.654 7.280 1.00 79.88 634 SER A O 1
ATOM 5026 N N . GLY A 1 635 ? -7.708 32.603 9.335 1.00 77.75 635 GLY A N 1
ATOM 5027 C CA . GLY A 1 635 ? -8.167 33.931 9.754 1.00 77.75 635 GLY A CA 1
ATOM 5028 C C . GLY A 1 635 ? -9.668 34.006 10.071 1.00 77.75 635 GLY A C 1
ATOM 5029 O O . GLY A 1 635 ? -10.189 35.103 10.269 1.00 77.75 635 GLY A O 1
ATOM 5030 N N . ALA A 1 636 ? -10.369 32.869 10.106 1.00 82.19 636 ALA A N 1
ATOM 5031 C CA . ALA A 1 636 ? -11.795 32.809 10.386 1.00 82.19 636 ALA A CA 1
ATOM 5032 C C . ALA A 1 636 ? -12.087 33.038 11.879 1.00 82.19 636 ALA A C 1
ATOM 5034 O O . ALA A 1 636 ? -11.471 32.386 12.721 1.00 82.19 636 ALA A O 1
ATOM 5035 N N . PRO A 1 637 ? -13.044 33.918 12.228 1.00 83.38 637 PRO A N 1
ATOM 5036 C CA . PRO A 1 637 ? -13.433 34.133 13.621 1.00 83.38 637 PRO A CA 1
ATOM 5037 C C . PRO A 1 637 ? -14.329 33.010 14.165 1.00 83.38 637 PRO A C 1
ATOM 5039 O O . PRO A 1 637 ? -14.422 32.828 15.373 1.00 83.38 637 PRO A O 1
ATOM 5042 N N . GLY A 1 638 ? -14.993 32.255 13.287 1.00 88.62 638 GLY A N 1
ATOM 5043 C CA . GLY A 1 638 ? -15.882 31.173 13.679 1.00 88.62 638 GLY A CA 1
ATOM 5044 C C . GLY A 1 638 ? -16.362 30.347 12.491 1.00 88.62 638 GLY A C 1
ATOM 5045 O O . GLY A 1 638 ? -16.223 30.750 11.332 1.00 88.62 638 GLY A O 1
ATOM 5046 N N . LEU A 1 639 ? -16.924 29.188 12.811 1.00 92.00 639 LEU A N 1
ATOM 5047 C CA . LEU A 1 639 ? -17.340 28.155 11.873 1.00 92.00 639 LEU A CA 1
ATOM 5048 C C . LEU A 1 639 ? -18.817 27.824 12.072 1.00 92.00 639 LEU A C 1
ATOM 5050 O O . LEU A 1 639 ? -19.217 27.477 13.181 1.00 92.00 639 LEU A O 1
ATOM 5054 N N . ILE A 1 640 ? -19.633 27.896 11.022 1.00 93.19 640 ILE A N 1
ATOM 5055 C CA . ILE A 1 640 ? -21.024 27.442 11.109 1.00 93.19 640 ILE A CA 1
ATOM 5056 C C . ILE A 1 640 ? -21.076 25.912 11.125 1.00 93.19 640 ILE A C 1
ATOM 5058 O O . ILE A 1 640 ? -20.428 25.250 10.310 1.00 93.19 640 ILE A O 1
ATOM 5062 N N . LEU A 1 641 ? -21.831 25.364 12.075 1.00 95.12 641 LEU A N 1
ATOM 5063 C CA . LEU A 1 641 ? -21.981 23.925 12.282 1.00 95.12 641 LEU A CA 1
ATOM 5064 C C . LEU A 1 641 ? -23.268 23.396 11.644 1.00 95.12 641 LEU A C 1
ATOM 5066 O O . LEU A 1 641 ? -24.168 24.167 11.314 1.00 95.12 641 LEU A O 1
ATOM 5070 N N . GLY A 1 642 ? -23.382 22.073 11.512 1.00 93.81 642 GLY A N 1
ATOM 5071 C CA . GLY A 1 642 ? -24.567 21.411 10.960 1.00 93.81 642 GLY A CA 1
ATOM 5072 C C . GLY A 1 642 ? -25.810 21.438 11.852 1.00 93.81 642 GLY A C 1
ATOM 5073 O O . GLY A 1 642 ? -26.878 21.042 11.394 1.00 93.81 642 GLY A O 1
ATOM 5074 N N . ALA A 1 643 ? -25.703 21.924 13.091 1.00 91.88 643 ALA A N 1
ATOM 5075 C CA . ALA A 1 643 ? -26.792 21.910 14.063 1.00 91.88 643 ALA A CA 1
ATOM 5076 C C . ALA A 1 643 ? -27.965 22.820 13.668 1.00 91.88 643 ALA A C 1
ATOM 5078 O O . ALA A 1 643 ? -27.772 23.987 13.308 1.00 91.88 643 ALA A O 1
ATOM 5079 N N . LEU A 1 644 ? -29.185 22.302 13.818 1.00 84.00 644 LEU A N 1
ATOM 5080 C CA . LEU A 1 644 ? -30.439 23.019 13.590 1.00 84.00 644 LEU A CA 1
ATOM 5081 C C . LEU A 1 644 ? -31.315 23.022 14.852 1.00 84.00 644 LEU A C 1
ATOM 5083 O O . LEU A 1 644 ? -31.246 22.086 15.652 1.00 84.00 644 LEU A O 1
ATOM 5087 N N . PRO A 1 645 ? -32.143 24.063 15.051 1.00 78.94 645 PRO A N 1
ATOM 5088 C CA . PRO A 1 645 ? -32.970 24.185 16.245 1.00 78.94 645 PRO A CA 1
ATOM 5089 C C . PRO A 1 645 ? -34.260 23.353 16.140 1.00 78.94 645 PRO A C 1
ATOM 5091 O O . PRO A 1 645 ? -34.915 23.328 15.096 1.00 78.94 645 PRO A O 1
ATOM 5094 N N . ALA A 1 646 ? -34.652 22.731 17.253 1.00 73.00 646 ALA A N 1
ATOM 5095 C CA . ALA A 1 646 ? -35.943 22.071 17.493 1.00 73.00 646 ALA A CA 1
ATOM 5096 C C . ALA A 1 646 ? -36.343 22.254 18.981 1.00 73.00 646 ALA A C 1
ATOM 5098 O O . ALA A 1 646 ? -36.161 23.347 19.521 1.00 73.00 646 ALA A O 1
ATOM 5099 N N . ASP A 1 647 ? -36.804 21.201 19.675 1.00 71.31 647 ASP A N 1
ATOM 5100 C CA . ASP A 1 647 ? -36.890 21.127 21.151 1.00 71.31 647 ASP A CA 1
ATOM 5101 C C . ASP A 1 647 ? -35.488 20.910 21.776 1.00 71.31 647 ASP A C 1
ATOM 5103 O O . ASP A 1 647 ? -35.255 20.002 22.572 1.00 71.31 647 ASP A O 1
ATOM 5107 N N . GLY A 1 648 ? -34.513 21.716 21.346 1.00 79.06 648 GLY A N 1
ATOM 5108 C CA . GLY A 1 648 ? -33.077 21.492 21.533 1.00 79.06 648 GLY A CA 1
ATOM 5109 C C . GLY A 1 648 ? -32.309 21.726 20.230 1.00 79.06 648 GLY A C 1
ATOM 5110 O O . GLY A 1 648 ? -32.729 22.537 19.401 1.00 79.06 648 GLY A O 1
ATOM 5111 N N . PHE A 1 649 ? -31.202 21.008 20.041 1.00 83.44 649 PHE A N 1
ATOM 5112 C CA . PHE A 1 649 ? -30.457 20.963 18.782 1.00 83.44 649 PHE A CA 1
ATOM 5113 C C . PHE A 1 649 ? -30.365 19.526 18.272 1.00 83.44 649 PHE A C 1
ATOM 5115 O O . PHE A 1 649 ? -30.299 18.589 19.064 1.00 83.44 649 PHE A O 1
ATOM 5122 N N . TYR A 1 650 ? -30.346 19.367 16.952 1.00 85.38 650 TYR A N 1
ATOM 5123 C CA . TYR A 1 650 ? -30.049 18.103 16.282 1.00 85.38 650 TYR A CA 1
ATOM 5124 C C . TYR A 1 650 ? -29.096 18.349 15.112 1.00 85.38 650 TYR A C 1
ATOM 5126 O O . TYR A 1 650 ? -29.041 19.461 14.571 1.00 85.38 650 TYR A O 1
ATOM 5134 N N . TRP A 1 651 ? -28.341 17.325 14.720 1.00 88.19 651 TRP A N 1
ATOM 5135 C CA . TRP A 1 651 ? -27.431 17.404 13.583 1.00 88.19 651 TRP A CA 1
ATOM 5136 C C . TRP A 1 651 ? -28.160 17.150 12.261 1.00 88.19 651 TRP A C 1
ATOM 5138 O O . TRP A 1 651 ? -29.013 16.271 12.151 1.00 88.19 651 TRP A O 1
ATOM 5148 N N . ASN A 1 652 ? -27.815 17.915 11.228 1.00 83.31 652 ASN A N 1
ATOM 5149 C CA . ASN A 1 652 ? -28.395 17.780 9.888 1.00 83.31 652 ASN A CA 1
ATOM 5150 C C . ASN A 1 652 ? -28.029 16.477 9.160 1.00 83.31 652 ASN A C 1
ATOM 5152 O O . ASN A 1 652 ? -28.651 16.158 8.151 1.00 83.31 652 ASN A O 1
ATOM 5156 N N . ASP A 1 653 ? -27.015 15.758 9.631 1.00 77.44 653 ASP A N 1
ATOM 5157 C CA . ASP A 1 653 ? -26.616 14.447 9.123 1.00 77.44 653 ASP A CA 1
ATOM 5158 C C . ASP A 1 653 ? -27.363 13.289 9.808 1.00 77.44 653 ASP A C 1
ATOM 5160 O O . ASP A 1 653 ? -27.119 12.129 9.486 1.00 77.44 653 ASP A O 1
ATOM 5164 N N . GLY A 1 654 ? -28.273 13.599 10.741 1.00 77.25 654 GLY A N 1
ATOM 5165 C CA . GLY A 1 654 ? -29.058 12.619 11.490 1.00 77.25 654 GLY A CA 1
ATOM 5166 C C . GLY A 1 654 ? -28.311 11.957 12.649 1.00 77.25 654 GLY A C 1
ATOM 5167 O O . GLY A 1 654 ? -28.887 11.095 13.307 1.00 77.25 654 GLY A O 1
ATOM 5168 N N . SER A 1 655 ? -27.060 12.344 12.916 1.00 69.62 655 SER A N 1
ATOM 5169 C CA . SER A 1 655 ? -26.303 11.838 14.062 1.00 69.62 655 SER A CA 1
ATOM 5170 C C . SER A 1 655 ? -26.859 12.355 15.396 1.00 69.62 655 SER A C 1
ATOM 5172 O O . SER A 1 655 ? -27.547 13.380 15.469 1.00 69.62 655 SER A O 1
ATOM 5174 N N . ASN A 1 656 ? -26.567 11.627 16.475 1.00 74.69 656 ASN A N 1
ATOM 5175 C CA . ASN A 1 656 ? -27.086 11.945 17.800 1.00 74.69 656 ASN A CA 1
ATOM 5176 C C . ASN A 1 656 ? -26.406 13.170 18.425 1.00 74.69 656 ASN A C 1
ATOM 5178 O O . ASN A 1 656 ? -25.245 13.475 18.168 1.00 74.69 656 ASN A O 1
ATOM 5182 N N . TRP A 1 657 ? -27.152 13.871 19.283 1.00 79.44 657 TRP A N 1
ATOM 5183 C CA . TRP A 1 657 ? -26.639 14.967 20.108 1.00 79.44 657 TRP A CA 1
ATOM 5184 C C . TRP A 1 657 ? -26.015 14.414 21.401 1.00 79.44 657 TRP A C 1
ATOM 5186 O O . TRP A 1 657 ? -26.579 14.527 22.488 1.00 79.44 657 TRP A O 1
ATOM 5196 N N . ASP A 1 658 ? -24.878 13.742 21.262 1.00 77.44 658 ASP A N 1
ATOM 5197 C CA . ASP A 1 658 ? -24.136 13.036 22.320 1.00 77.44 658 ASP A CA 1
ATOM 5198 C C . ASP A 1 658 ? -23.021 13.880 22.962 1.00 77.44 658 ASP A C 1
ATOM 5200 O O . ASP A 1 658 ? -22.632 13.644 24.107 1.00 77.44 658 ASP A O 1
ATOM 5204 N N . TYR A 1 659 ? -22.566 14.921 22.269 1.00 84.69 659 TYR A N 1
ATOM 5205 C CA . TYR A 1 659 ? -21.579 15.872 22.758 1.00 84.69 659 TYR A CA 1
ATOM 5206 C C . TYR A 1 659 ? -22.114 17.302 22.699 1.00 84.69 659 TYR A C 1
ATOM 5208 O O . TYR A 1 659 ? -22.662 17.755 21.695 1.00 84.69 659 TYR A O 1
ATOM 5216 N N . ASN A 1 660 ? -21.945 18.041 23.796 1.00 88.44 660 ASN A N 1
ATOM 5217 C CA . ASN A 1 660 ? -22.456 19.399 23.921 1.00 88.44 660 ASN A CA 1
ATOM 5218 C C . ASN A 1 660 ? -21.358 20.360 24.374 1.00 88.44 660 ASN A C 1
ATOM 5220 O O . ASN A 1 660 ? -21.024 20.402 25.557 1.00 88.44 660 ASN A O 1
ATOM 5224 N N . ASN A 1 661 ? -20.875 21.188 23.445 1.00 91.38 661 ASN A N 1
ATOM 5225 C CA . ASN A 1 661 ? -19.936 22.275 23.737 1.00 91.38 661 ASN A CA 1
ATOM 5226 C C . ASN A 1 661 ? -20.579 23.665 23.584 1.00 91.38 661 ASN A C 1
ATOM 5228 O O . ASN A 1 661 ? -19.900 24.654 23.306 1.00 91.38 661 ASN A O 1
ATOM 5232 N N . VAL A 1 662 ? -21.908 23.757 23.728 1.00 90.19 662 VAL A N 1
ATOM 5233 C CA . VAL A 1 662 ? -22.633 25.036 23.688 1.00 90.19 662 VAL A CA 1
ATOM 5234 C C . VAL A 1 662 ? -22.187 25.930 24.842 1.00 90.19 662 VAL A C 1
ATOM 5236 O O . VAL A 1 662 ? -22.161 25.507 25.997 1.00 90.19 662 VAL A O 1
ATOM 5239 N N . ASN A 1 663 ? -21.876 27.187 24.529 1.00 89.00 663 ASN A N 1
ATOM 5240 C CA . ASN A 1 663 ? -21.482 28.196 25.496 1.00 89.00 663 ASN A CA 1
ATOM 5241 C C . ASN A 1 663 ? -22.618 28.414 26.515 1.00 89.00 663 ASN A C 1
ATOM 5243 O O . ASN A 1 663 ? -23.667 28.957 26.154 1.00 89.00 663 ASN A O 1
ATOM 5247 N N . PRO A 1 664 ? -22.427 28.065 27.801 1.00 85.56 664 PRO A N 1
ATOM 5248 C CA . PRO A 1 664 ? -23.476 28.186 28.813 1.00 85.56 664 PRO A CA 1
ATOM 5249 C C . PRO A 1 664 ? -23.847 29.645 29.125 1.00 85.56 664 PRO A C 1
ATOM 5251 O O . PRO A 1 664 ? -24.847 29.902 29.794 1.00 85.56 664 PRO A O 1
ATOM 5254 N N . LEU A 1 665 ? -23.040 30.608 28.669 1.00 85.69 665 LEU A N 1
ATOM 5255 C CA . LEU A 1 665 ? -23.281 32.040 28.834 1.00 85.69 665 LEU A CA 1
ATOM 5256 C C . LEU A 1 665 ? -23.993 32.674 27.633 1.00 85.69 665 LEU A C 1
ATOM 5258 O O . LEU A 1 665 ? -24.325 33.862 27.698 1.00 85.69 665 LEU A O 1
ATOM 5262 N N . ASP A 1 666 ? -24.238 31.922 26.558 1.00 83.00 666 ASP A N 1
ATOM 5263 C CA . ASP A 1 666 ? -24.931 32.445 25.389 1.00 83.00 666 ASP A CA 1
ATOM 5264 C C . ASP A 1 666 ? -26.425 32.681 25.676 1.00 83.00 666 ASP A C 1
ATOM 5266 O O . ASP A 1 666 ? -27.172 31.788 26.077 1.00 83.00 666 ASP A O 1
ATOM 5270 N N . LYS A 1 667 ? -26.862 33.926 25.461 1.00 78.19 667 LYS A N 1
ATOM 5271 C CA . LYS A 1 667 ? -28.249 34.388 25.649 1.00 78.19 667 LYS A CA 1
ATOM 5272 C C . LYS A 1 667 ? -28.942 34.727 24.328 1.00 78.19 667 LYS A C 1
ATOM 5274 O O . LYS A 1 667 ? -30.020 35.321 24.340 1.00 78.19 667 LYS A O 1
ATOM 5279 N N . SER A 1 668 ? -28.311 34.417 23.200 1.00 77.19 668 SER A N 1
ATOM 5280 C CA . SER A 1 668 ? -28.841 34.667 21.865 1.00 77.19 668 SER A CA 1
ATOM 5281 C C . SER A 1 668 ? -30.104 33.829 21.607 1.00 77.19 668 SER A C 1
ATOM 5283 O O . SER A 1 668 ? -30.209 32.667 22.002 1.00 77.19 668 SER A O 1
ATOM 5285 N N . ASN A 1 669 ? -31.084 34.435 20.933 1.00 71.31 669 ASN A N 1
ATOM 5286 C CA . ASN A 1 669 ? -32.359 33.807 20.549 1.00 71.31 669 ASN A CA 1
ATOM 5287 C C . ASN A 1 669 ? -32.381 33.398 19.064 1.00 71.31 669 ASN A C 1
ATOM 5289 O O . ASN A 1 669 ? -33.438 33.359 18.441 1.00 71.31 669 ASN A O 1
ATOM 5293 N N . THR A 1 670 ? -31.210 33.152 18.478 1.00 77.38 670 THR A N 1
ATOM 5294 C CA . THR A 1 670 ? -31.069 32.749 17.072 1.00 77.38 670 THR A CA 1
ATOM 5295 C C . THR A 1 670 ? -31.031 31.223 16.916 1.00 77.38 670 THR A C 1
ATOM 5297 O O . THR A 1 670 ? -31.109 30.484 17.899 1.00 77.38 670 THR A O 1
ATOM 5300 N N . SER A 1 671 ? -30.991 30.762 15.664 1.00 81.69 671 SER A N 1
ATOM 5301 C CA . SER A 1 671 ? -31.349 29.395 15.273 1.00 81.69 671 SER A CA 1
ATOM 5302 C C . SER A 1 671 ? -30.156 28.481 14.973 1.00 81.69 671 SER A C 1
ATOM 5304 O O . SER A 1 671 ? -30.199 27.318 15.355 1.00 81.69 671 SER A O 1
ATOM 5306 N N . CYS A 1 672 ? -29.104 28.970 14.312 1.00 90.44 672 CYS A N 1
ATOM 5307 C CA . CYS A 1 672 ? -27.955 28.149 13.906 1.00 90.44 672 CYS A CA 1
ATOM 5308 C C . CYS A 1 672 ? -26.830 28.214 14.943 1.00 90.44 672 CYS A C 1
ATOM 5310 O O . CYS A 1 672 ? -26.786 29.152 15.734 1.00 90.44 672 CYS A O 1
ATOM 5312 N N . LEU A 1 673 ? -25.894 27.263 14.924 1.00 92.94 673 LEU A N 1
ATOM 5313 C CA . LEU A 1 673 ? -24.718 27.287 15.802 1.00 92.94 673 LEU A CA 1
ATOM 5314 C C . LEU A 1 673 ? -23.441 27.682 15.062 1.00 92.94 673 LEU A C 1
ATOM 5316 O O . LEU A 1 673 ? -23.176 27.239 13.944 1.00 92.94 673 LEU A O 1
ATOM 5320 N N . LEU A 1 674 ? -22.642 28.506 15.734 1.00 92.31 674 LEU A N 1
ATOM 5321 C CA . LEU A 1 674 ? -21.312 28.931 15.330 1.00 92.31 674 LEU A CA 1
ATOM 5322 C C . LEU A 1 674 ? -20.302 28.452 16.375 1.00 92.31 674 LEU A C 1
ATOM 5324 O O . LEU A 1 674 ? -20.419 28.808 17.547 1.00 92.31 674 LEU A O 1
ATOM 5328 N N . MET A 1 675 ? -19.304 27.684 15.956 1.00 93.69 675 MET A N 1
ATOM 5329 C CA . MET A 1 675 ? -18.146 27.361 16.781 1.00 93.69 675 MET A CA 1
ATOM 5330 C C . MET A 1 675 ? -17.139 28.508 16.742 1.00 93.69 675 MET A C 1
ATOM 5332 O O . MET A 1 675 ? -16.756 28.959 15.661 1.00 93.69 675 MET A O 1
ATOM 5336 N N . ASP A 1 676 ? -16.705 28.964 17.912 1.00 90.00 676 ASP A N 1
ATOM 5337 C CA . ASP A 1 676 ? -15.681 29.999 18.045 1.00 90.00 676 ASP A CA 1
ATOM 5338 C C . ASP A 1 676 ? -14.287 29.421 17.733 1.00 90.00 676 ASP A C 1
ATOM 5340 O O . ASP A 1 676 ? -13.877 28.394 18.286 1.00 90.00 676 ASP A O 1
ATOM 5344 N N . LEU A 1 677 ? -13.568 30.073 16.815 1.00 86.75 677 LEU A N 1
ATOM 5345 C CA . LEU A 1 677 ? -12.214 29.691 16.401 1.00 86.75 677 LEU A CA 1
ATOM 5346 C C . LEU A 1 677 ? -11.126 30.586 17.023 1.00 86.75 677 LEU A C 1
ATOM 5348 O O . LEU A 1 677 ? -9.933 30.312 16.849 1.00 86.75 677 LEU A O 1
ATOM 5352 N N . ALA A 1 678 ? -11.499 31.644 17.748 1.00 78.75 678 ALA A N 1
ATOM 5353 C CA . ALA A 1 678 ? -10.556 32.529 18.417 1.00 78.75 678 ALA A CA 1
ATOM 5354 C C . ALA A 1 678 ? -9.890 31.840 19.622 1.00 78.75 678 ALA A C 1
ATOM 5356 O O . ALA A 1 678 ? -10.470 31.001 20.313 1.00 78.75 678 ALA A O 1
ATOM 5357 N N . THR A 1 679 ? -8.635 32.201 19.895 1.00 65.19 679 THR A N 1
ATOM 5358 C CA . THR A 1 679 ? -7.916 31.713 21.080 1.00 65.19 679 THR A CA 1
ATOM 5359 C C . THR A 1 679 ? -8.402 32.444 22.325 1.00 65.19 679 THR A C 1
ATOM 5361 O O . THR A 1 679 ? -8.195 33.651 22.374 1.00 65.19 679 THR A O 1
ATOM 5364 N N . GLU A 1 680 ? -8.952 31.702 23.299 1.00 65.12 680 GLU A N 1
ATOM 5365 C CA . GLU A 1 680 ? -9.388 32.109 24.656 1.00 65.12 680 GLU A CA 1
ATOM 5366 C C . GLU A 1 680 ? -10.245 33.403 24.751 1.00 65.12 680 GLU A C 1
ATOM 5368 O O . GLU A 1 680 ? -9.902 34.443 24.193 1.00 65.12 680 GLU A O 1
ATOM 5373 N N . PRO A 1 681 ? -11.349 33.433 25.524 1.00 60.59 681 PRO A N 1
ATOM 5374 C CA . PRO A 1 681 ? -11.804 32.440 26.503 1.00 60.59 681 PRO A CA 1
ATOM 5375 C C . PRO A 1 681 ? -12.844 31.436 25.974 1.00 60.59 681 PRO A C 1
ATOM 5377 O O . PRO A 1 681 ? -13.260 30.550 26.711 1.00 60.59 681 PRO A O 1
ATOM 5380 N N . ASN A 1 682 ? -13.297 31.575 24.724 1.00 71.38 682 ASN A N 1
ATOM 5381 C CA . ASN A 1 682 ? -14.418 30.796 24.178 1.00 71.38 682 ASN A CA 1
ATOM 5382 C C . ASN A 1 682 ? -13.980 29.664 23.238 1.00 71.38 682 ASN A C 1
ATOM 5384 O O . ASN A 1 682 ? -14.777 29.198 22.431 1.00 71.38 682 ASN A O 1
ATOM 5388 N N . TYR A 1 683 ? -12.719 29.243 23.324 1.00 79.38 683 TYR A N 1
ATOM 5389 C CA . TYR A 1 683 ? -12.099 28.289 22.406 1.00 79.38 683 TYR A CA 1
ATOM 5390 C C . TYR A 1 683 ? -12.980 27.050 22.165 1.00 79.38 683 TYR A C 1
ATOM 5392 O O . TYR A 1 683 ? -13.274 26.299 23.096 1.00 79.38 683 TYR A O 1
ATOM 5400 N N . GLY A 1 684 ? -13.420 26.854 20.918 1.00 85.44 684 GLY A N 1
ATOM 5401 C CA . GLY A 1 684 ? -14.220 25.698 20.511 1.00 85.44 684 GLY A CA 1
ATOM 5402 C C . GLY A 1 684 ? -15.663 25.678 21.030 1.00 85.44 684 GLY A C 1
ATOM 5403 O O . GLY A 1 684 ? -16.408 24.769 20.660 1.00 85.44 684 GLY A O 1
ATOM 5404 N N . LEU A 1 685 ? -16.084 26.649 21.854 1.00 91.38 685 LEU A N 1
ATOM 5405 C CA . LEU A 1 685 ? -17.459 26.742 22.350 1.00 91.38 685 LEU A CA 1
ATOM 5406 C C . LEU A 1 685 ? -18.416 27.147 21.226 1.00 91.38 685 LEU A C 1
ATOM 5408 O O . LEU A 1 685 ? -18.071 27.920 20.329 1.00 91.38 685 LEU A O 1
ATOM 5412 N N . TRP A 1 686 ? -19.651 26.656 21.297 1.00 92.94 686 TRP A N 1
ATOM 5413 C CA . TRP A 1 686 ? -20.678 26.923 20.291 1.00 92.94 686 TRP A CA 1
ATOM 5414 C C . TRP A 1 686 ? -21.646 27.994 20.781 1.00 92.94 686 TRP A C 1
ATOM 5416 O O . TRP A 1 686 ? -22.227 27.869 21.856 1.00 92.94 686 TRP A O 1
ATOM 5426 N N . SER A 1 687 ? -21.847 29.046 19.996 1.00 91.12 687 SER A N 1
ATOM 5427 C CA . SER A 1 687 ? -22.816 30.108 20.288 1.00 91.12 687 SER A CA 1
ATOM 5428 C C . SER A 1 687 ? -23.843 30.203 19.165 1.00 91.12 687 SER A C 1
ATOM 5430 O O . SER A 1 687 ? -23.542 29.928 18.003 1.00 91.12 687 SER A O 1
ATOM 5432 N N . LYS A 1 688 ? -25.072 30.593 19.489 1.00 90.19 688 LYS A N 1
ATOM 5433 C CA . LYS A 1 688 ? -26.153 30.744 18.520 1.00 90.19 688 LYS A CA 1
ATOM 5434 C C . LYS A 1 688 ? -25.926 31.970 17.644 1.00 90.19 688 LYS A C 1
ATOM 5436 O O . LYS A 1 688 ? -25.662 33.072 18.136 1.00 90.19 688 LYS A O 1
ATOM 5441 N N . THR A 1 689 ? -26.103 31.780 16.344 1.00 89.62 689 THR A N 1
ATOM 5442 C CA . THR A 1 689 ? -25.992 32.807 15.312 1.00 89.62 689 THR A CA 1
ATOM 5443 C C . THR A 1 689 ? -27.194 32.799 14.362 1.00 89.62 689 THR A C 1
ATOM 5445 O O . THR A 1 689 ? -27.934 31.816 14.244 1.00 89.62 689 THR A O 1
ATOM 5448 N N . ASP A 1 690 ? -27.397 33.910 13.653 1.00 90.00 690 ASP A N 1
ATOM 5449 C CA . ASP A 1 690 ? -28.392 33.991 12.581 1.00 90.00 690 ASP A CA 1
ATOM 5450 C C . ASP A 1 690 ? -27.938 33.137 11.386 1.00 90.00 690 ASP A C 1
ATOM 5452 O O . ASP A 1 690 ? -26.854 33.348 10.842 1.00 90.00 690 ASP A O 1
ATOM 5456 N N . CYS A 1 691 ? -28.785 32.200 10.953 1.00 90.00 691 CYS A N 1
ATOM 5457 C CA . CYS A 1 691 ? -28.536 31.295 9.829 1.00 90.00 691 CYS A CA 1
ATOM 5458 C C . CYS A 1 691 ? -28.287 32.015 8.488 1.00 90.00 691 CYS A C 1
ATOM 5460 O O . CYS A 1 691 ? -27.706 31.427 7.572 1.00 90.00 691 CYS A O 1
ATOM 5462 N N . HIS A 1 692 ? -28.711 33.279 8.366 1.00 91.12 692 HIS A N 1
ATOM 5463 C CA . HIS A 1 692 ? -28.472 34.126 7.192 1.00 91.12 692 HIS A CA 1
ATOM 5464 C C . HIS A 1 692 ? -27.133 34.875 7.255 1.00 91.12 692 HIS A C 1
ATOM 5466 O O . HIS A 1 692 ? -26.743 35.532 6.289 1.00 91.12 692 HIS A O 1
ATOM 5472 N N . SER A 1 693 ? -26.413 34.785 8.375 1.00 89.62 693 SER A N 1
ATOM 5473 C CA . SER A 1 693 ? -25.063 35.330 8.486 1.00 89.62 693 SER A CA 1
ATOM 5474 C C . SER A 1 693 ? -24.097 34.490 7.662 1.00 89.62 693 SER A C 1
ATOM 5476 O O . SER A 1 693 ? -24.080 33.262 7.757 1.00 89.62 693 SER A O 1
ATOM 5478 N N . ARG A 1 694 ? -23.259 35.157 6.867 1.00 90.69 694 ARG A N 1
ATOM 5479 C CA . ARG A 1 694 ? -22.236 34.486 6.065 1.00 90.69 694 ARG A CA 1
ATOM 5480 C C . ARG A 1 694 ? -21.006 34.184 6.907 1.00 90.69 694 ARG A C 1
ATOM 5482 O O . ARG A 1 694 ? -20.286 35.101 7.291 1.00 90.69 694 ARG A O 1
ATOM 5489 N N . ASN A 1 695 ? -20.753 32.901 7.131 1.00 90.12 695 ASN A N 1
ATOM 5490 C CA . ASN A 1 695 ? -19.636 32.399 7.925 1.00 90.12 695 ASN A CA 1
ATOM 5491 C C . ASN A 1 695 ? -18.866 31.339 7.139 1.00 90.12 695 ASN A C 1
ATOM 5493 O O . ASN A 1 695 ? -19.391 30.769 6.179 1.00 90.12 695 ASN A O 1
ATOM 5497 N N . GLN A 1 696 ? -17.628 31.066 7.548 1.00 92.44 696 GLN A N 1
ATOM 5498 C CA . GLN A 1 696 ? -16.953 29.866 7.066 1.00 92.44 696 GLN A CA 1
ATOM 5499 C C . GLN A 1 696 ? -17.686 28.628 7.566 1.00 92.44 696 GLN A C 1
ATOM 5501 O O . GLN A 1 696 ? -18.334 28.651 8.612 1.00 92.44 696 GLN A O 1
ATOM 5506 N N . PHE A 1 697 ? -17.570 27.549 6.809 1.00 93.38 697 PHE A N 1
ATOM 5507 C CA . PHE A 1 697 ? -18.216 26.277 7.097 1.00 93.38 697 PHE A CA 1
ATOM 5508 C C . PHE A 1 697 ? -17.249 25.112 6.897 1.00 93.38 697 PHE A C 1
ATOM 5510 O O . PHE A 1 697 ? -16.168 25.257 6.315 1.00 93.38 697 PHE A O 1
ATOM 5517 N N . LEU A 1 698 ? -17.636 23.951 7.407 1.00 95.69 698 LEU A N 1
ATOM 5518 C CA . LEU A 1 698 ? -16.902 22.707 7.261 1.00 95.69 698 LEU A CA 1
ATOM 5519 C C . LEU A 1 698 ? -17.871 21.647 6.783 1.00 95.69 698 LEU A C 1
ATOM 5521 O O . LEU A 1 698 ? -18.899 21.426 7.424 1.00 95.69 698 LEU A O 1
ATOM 5525 N N . CYS A 1 699 ? -17.534 21.001 5.674 1.00 94.88 699 CYS A N 1
ATOM 5526 C CA . CYS A 1 699 ? -18.262 19.818 5.264 1.00 94.88 699 CYS A CA 1
ATOM 5527 C C . CYS A 1 699 ? -17.616 18.582 5.883 1.00 94.88 699 CYS A C 1
ATOM 5529 O O . CYS A 1 699 ? -16.391 18.483 5.961 1.00 94.88 699 CYS A O 1
ATOM 5531 N N . LYS A 1 700 ? -18.447 17.640 6.305 1.00 93.44 700 LYS A N 1
ATOM 5532 C CA . LYS A 1 700 ? -18.057 16.345 6.844 1.00 93.44 700 LYS A CA 1
ATOM 5533 C C . LYS A 1 700 ? -18.778 15.286 6.027 1.00 93.44 700 LYS A C 1
ATOM 5535 O O . LYS A 1 700 ? -19.991 15.352 5.842 1.00 93.44 700 LYS A O 1
ATOM 5540 N N . ARG A 1 701 ? -18.032 14.323 5.498 1.00 86.00 701 ARG A N 1
ATOM 5541 C CA . ARG A 1 701 ? -18.604 13.103 4.918 1.00 86.00 701 ARG A CA 1
ATOM 5542 C C . ARG A 1 701 ? -17.955 11.895 5.543 1.00 86.00 701 ARG A C 1
ATOM 5544 O O . ARG A 1 701 ? -16.794 11.949 5.939 1.00 86.00 701 ARG A O 1
ATOM 5551 N N . ARG A 1 702 ? -18.675 10.786 5.582 1.00 67.75 702 ARG A N 1
ATOM 5552 C CA . ARG A 1 702 ? -18.065 9.505 5.927 1.00 67.75 702 ARG A CA 1
ATOM 5553 C C . ARG A 1 702 ? -17.106 9.070 4.828 1.00 67.75 702 ARG A C 1
ATOM 5555 O O . ARG A 1 702 ? -17.345 9.313 3.641 1.00 67.75 702 ARG A O 1
ATOM 5562 N N . ILE A 1 703 ? -16.024 8.419 5.231 1.00 63.25 703 ILE A N 1
ATOM 5563 C CA . ILE A 1 703 ? -15.166 7.688 4.308 1.00 63.25 703 ILE A CA 1
ATOM 5564 C C . ILE A 1 703 ? -15.861 6.352 4.039 1.00 63.25 703 ILE A C 1
ATOM 5566 O O . ILE A 1 703 ? -15.742 5.397 4.795 1.00 63.25 703 ILE A O 1
ATOM 5570 N N . SER A 1 704 ? -16.665 6.326 2.981 1.00 53.00 704 SER A N 1
ATOM 5571 C CA . SER A 1 704 ? -17.077 5.097 2.308 1.00 53.00 704 SER A CA 1
ATOM 5572 C C . SER A 1 704 ? -16.218 5.001 1.055 1.00 53.00 704 SER A C 1
ATOM 5574 O O . SER A 1 704 ? -16.025 6.009 0.370 1.00 53.00 704 SER A O 1
ATOM 5576 N N . GLN A 1 705 ? -15.666 3.829 0.756 1.00 36.06 705 GLN A N 1
ATOM 5577 C CA . GLN A 1 705 ? -15.305 3.596 -0.636 1.00 36.06 705 GLN A CA 1
ATOM 5578 C C . GLN A 1 705 ? -16.634 3.539 -1.439 1.00 36.06 705 GLN A C 1
ATOM 5580 O O . GLN A 1 705 ? -17.702 3.307 -0.874 1.00 36.06 705 GLN A O 1
ATOM 5585 N N . GLU A 1 706 ? -16.568 3.913 -2.711 1.00 30.06 706 GLU A N 1
ATOM 5586 C CA . GLU A 1 706 ? -17.616 4.497 -3.568 1.00 30.06 706 GLU A CA 1
ATOM 5587 C C . GLU A 1 706 ? -19.084 4.017 -3.433 1.00 30.06 706 GLU A C 1
ATOM 5589 O O . GLU A 1 706 ? -19.388 2.858 -3.160 1.00 30.06 706 GLU A O 1
ATOM 5594 N N . LYS A 1 707 ? -20.021 4.938 -3.733 1.00 31.61 707 LYS A N 1
ATOM 5595 C CA . LYS A 1 707 ? -21.467 4.672 -3.870 1.00 31.61 707 LYS A CA 1
ATOM 5596 C C . LYS A 1 707 ? -21.726 3.503 -4.831 1.00 31.61 707 LYS A C 1
ATOM 5598 O O . LYS A 1 707 ? -21.375 3.576 -6.007 1.00 31.61 707 LYS A O 1
ATOM 5603 N N . VAL A 1 708 ? -22.461 2.497 -4.357 1.00 28.72 708 VAL A N 1
ATOM 5604 C CA . VAL A 1 708 ? -23.122 1.497 -5.208 1.00 28.72 708 VAL A CA 1
ATOM 5605 C C . VAL A 1 708 ? -24.069 2.226 -6.180 1.00 28.72 708 VAL A C 1
ATOM 5607 O O . VAL A 1 708 ? -24.848 3.075 -5.739 1.00 28.72 708 VAL A O 1
ATOM 5610 N N . PRO A 1 709 ? -24.033 1.945 -7.497 1.00 27.92 709 PRO A N 1
ATOM 5611 C CA . PRO A 1 709 ? -25.001 2.507 -8.429 1.00 27.92 709 PRO A CA 1
ATOM 5612 C C . PRO A 1 709 ? -26.420 2.016 -8.105 1.00 27.92 709 PRO A C 1
ATOM 5614 O O . PRO A 1 709 ? -26.646 0.842 -7.834 1.00 27.92 709 PRO A O 1
ATOM 5617 N N . GLU A 1 710 ? -27.373 2.941 -8.189 1.00 30.94 710 GLU A N 1
ATOM 5618 C CA . GLU A 1 710 ? -28.785 2.912 -7.757 1.00 30.94 710 GLU A CA 1
ATOM 5619 C C . GLU A 1 710 ? -29.704 1.857 -8.436 1.00 30.94 710 GLU A C 1
ATOM 5621 O O . GLU A 1 710 ? -30.896 2.084 -8.635 1.00 30.94 710 GLU A O 1
ATOM 5626 N N . LYS A 1 711 ? -29.187 0.692 -8.848 1.00 30.69 711 LYS A N 1
ATOM 5627 C CA . LYS A 1 711 ? -29.929 -0.317 -9.631 1.00 30.69 711 LYS A CA 1
ATOM 5628 C C . LYS A 1 711 ? -29.956 -1.726 -9.030 1.00 30.69 711 LYS A C 1
ATOM 5630 O O . LYS A 1 711 ? -30.010 -2.700 -9.773 1.00 30.69 711 LYS A O 1
ATOM 5635 N N . ALA A 1 712 ? -30.024 -1.843 -7.708 1.00 30.16 712 ALA A N 1
ATOM 5636 C CA . ALA A 1 712 ? -30.397 -3.093 -7.039 1.00 30.16 712 ALA A CA 1
ATOM 5637 C C . ALA A 1 712 ? -31.823 -3.008 -6.462 1.00 30.16 712 ALA A C 1
ATOM 5639 O O . ALA A 1 712 ? -32.049 -3.238 -5.280 1.00 30.16 712 ALA A O 1
ATOM 5640 N N . ASN A 1 713 ? -32.805 -2.658 -7.299 1.00 31.95 713 ASN A N 1
ATOM 5641 C CA . ASN A 1 713 ? -34.213 -2.844 -6.949 1.00 31.95 713 ASN A CA 1
ATOM 5642 C C . ASN A 1 713 ? -34.628 -4.260 -7.340 1.00 31.95 713 ASN A C 1
ATOM 5644 O O . ASN A 1 713 ? -35.089 -4.462 -8.456 1.00 31.95 713 ASN A O 1
ATOM 5648 N N . GLU A 1 714 ? -34.408 -5.206 -6.426 1.00 34.31 714 GLU A N 1
ATOM 5649 C CA . GLU A 1 714 ? -35.261 -6.376 -6.164 1.00 34.31 714 GLU A CA 1
ATOM 5650 C C . GLU A 1 714 ? -34.635 -7.193 -5.014 1.00 34.31 714 GLU A C 1
ATOM 5652 O O . GLU A 1 714 ? -33.858 -8.119 -5.231 1.00 34.31 714 GLU A O 1
ATOM 5657 N N . VAL A 1 715 ? -34.960 -6.842 -3.764 1.00 31.36 715 VAL A N 1
ATOM 5658 C CA . VAL A 1 715 ? -34.693 -7.697 -2.594 1.00 31.36 715 VAL A CA 1
ATOM 5659 C C . VAL A 1 715 ? -36.002 -7.889 -1.835 1.00 31.36 715 VAL A C 1
ATOM 5661 O O . VAL A 1 715 ? -36.704 -6.928 -1.526 1.00 31.36 715 VAL A O 1
ATOM 5664 N N . TRP A 1 716 ? -36.352 -9.150 -1.587 1.00 26.19 716 TRP A N 1
ATOM 5665 C CA . TRP A 1 716 ? -37.548 -9.555 -0.853 1.00 26.19 716 TRP A CA 1
ATOM 5666 C C . TRP A 1 716 ? -37.460 -9.104 0.617 1.00 26.19 716 TRP A C 1
ATOM 5668 O O . TRP A 1 716 ? -36.473 -9.366 1.298 1.00 26.19 716 TRP A O 1
ATOM 5678 N N . THR A 1 717 ? -38.504 -8.408 1.069 1.00 29.98 717 THR A N 1
ATOM 5679 C CA . THR A 1 717 ? -38.659 -7.683 2.347 1.00 29.98 717 THR A CA 1
ATOM 5680 C C . THR A 1 717 ? -39.018 -8.576 3.542 1.00 29.98 717 THR A C 1
ATOM 5682 O O . THR A 1 717 ? -39.864 -9.462 3.400 1.00 29.98 717 THR A O 1
ATOM 5685 N N . MET A 1 718 ? -38.494 -8.261 4.735 1.00 33.12 718 MET A N 1
ATOM 5686 C CA . MET A 1 718 ? -39.035 -8.699 6.033 1.00 33.12 718 MET A CA 1
ATOM 5687 C C . MET A 1 718 ? -39.150 -7.494 6.980 1.00 33.12 718 MET A C 1
ATOM 5689 O O . MET A 1 718 ? -38.153 -6.851 7.296 1.00 33.12 718 MET A O 1
ATOM 5693 N N . ARG A 1 719 ? -40.377 -7.232 7.451 1.00 39.91 719 ARG A N 1
ATOM 5694 C CA . ARG A 1 719 ? -40.730 -6.166 8.401 1.00 39.91 719 ARG A CA 1
ATOM 5695 C C . ARG A 1 719 ? -40.291 -6.535 9.824 1.00 39.91 719 ARG A C 1
ATOM 5697 O O . ARG A 1 719 ? -40.685 -7.592 10.304 1.00 39.91 719 ARG A O 1
ATOM 5704 N N . VAL A 1 720 ? -39.551 -5.644 10.486 1.00 45.69 720 VAL A N 1
ATOM 5705 C CA . VAL A 1 720 ? -39.262 -5.684 11.935 1.00 45.69 720 VAL A CA 1
ATOM 5706 C C . VAL A 1 720 ? -40.224 -4.719 12.642 1.00 45.69 720 VAL A C 1
ATOM 5708 O O . VAL A 1 720 ? -40.307 -3.555 12.232 1.00 45.69 720 VAL A O 1
ATOM 5711 N N . ASP A 1 721 ? -40.977 -5.188 13.644 1.00 47.56 721 ASP A N 1
ATOM 5712 C CA . ASP A 1 721 ? -41.964 -4.372 14.381 1.00 47.56 721 ASP A CA 1
ATOM 5713 C C . ASP A 1 721 ? -41.301 -3.536 15.490 1.00 47.56 721 ASP A C 1
ATOM 5715 O O . ASP A 1 721 ? -41.715 -2.398 15.740 1.00 47.56 721 ASP A O 1
ATOM 5719 N N . LEU A 1 722 ? -40.250 -4.066 16.130 1.00 50.12 722 LEU A N 1
ATOM 5720 C CA . LEU A 1 722 ? -39.438 -3.334 17.099 1.00 50.12 722 LEU A CA 1
ATOM 5721 C C . LEU A 1 722 ? -38.192 -2.697 16.464 1.00 50.12 722 LEU A C 1
ATOM 5723 O O . LEU A 1 722 ? -37.577 -3.270 15.563 1.00 50.12 722 LEU A O 1
ATOM 5727 N N . PRO A 1 723 ? -37.787 -1.505 16.939 1.00 54.22 723 PRO A N 1
ATOM 5728 C CA . PRO A 1 723 ? -36.639 -0.811 16.388 1.00 54.22 723 PRO A CA 1
ATOM 5729 C C . PRO A 1 723 ? -35.327 -1.580 16.606 1.00 54.22 723 PRO A C 1
ATOM 5731 O O . PRO A 1 723 ? -35.029 -2.042 17.706 1.00 54.22 723 PRO A O 1
ATOM 5734 N N . VAL A 1 724 ? -34.514 -1.673 15.555 1.00 52.41 724 VAL A N 1
ATOM 5735 C CA . VAL A 1 724 ? -33.115 -2.109 15.638 1.00 52.41 724 VAL A CA 1
ATOM 5736 C C . VAL A 1 724 ? -32.284 -0.915 16.098 1.00 52.41 724 VAL A C 1
ATOM 5738 O O . VAL A 1 724 ? -32.277 0.124 15.434 1.00 52.41 724 VAL A O 1
ATOM 5741 N N . TYR A 1 725 ? -31.593 -1.058 17.228 1.00 49.41 725 TYR A N 1
ATOM 5742 C CA . TYR A 1 725 ? -30.729 -0.030 17.799 1.00 49.41 725 TYR A CA 1
ATOM 5743 C C . TYR A 1 725 ? -29.274 -0.324 17.449 1.00 49.41 725 TYR A C 1
ATOM 5745 O O . TYR A 1 725 ? -28.761 -1.408 17.710 1.00 49.41 725 TYR A O 1
ATOM 5753 N N . ILE A 1 726 ? -28.588 0.649 16.874 1.00 48.19 726 ILE A N 1
ATOM 5754 C CA . ILE A 1 726 ? -27.184 0.547 16.485 1.00 48.19 726 ILE A CA 1
ATOM 5755 C C . ILE A 1 726 ? -26.404 1.490 17.388 1.00 48.19 726 ILE A C 1
ATOM 5757 O O . ILE A 1 726 ? -26.795 2.646 17.489 1.00 48.19 726 ILE A O 1
ATOM 5761 N N . TYR A 1 727 ? -25.321 1.032 18.012 1.00 43.56 727 TYR A N 1
ATOM 5762 C CA . TYR A 1 727 ? -24.434 1.831 18.861 1.00 43.56 727 TYR A CA 1
ATOM 5763 C C . TYR A 1 727 ? -22.990 1.774 18.353 1.00 43.56 727 TYR A C 1
ATOM 5765 O O . TYR A 1 727 ? -22.626 0.776 17.739 1.00 43.56 727 TYR A O 1
ATOM 5773 N N . ASP A 1 728 ? -22.185 2.805 18.605 1.00 42.72 728 ASP A N 1
ATOM 5774 C CA . ASP A 1 728 ? -20.748 2.849 18.295 1.00 42.72 728 ASP A CA 1
ATOM 5775 C C . ASP A 1 728 ? -19.874 2.098 19.323 1.00 42.72 728 ASP A C 1
ATOM 5777 O O . ASP A 1 728 ? -20.370 1.472 20.269 1.00 42.72 728 ASP A O 1
ATOM 5781 N N . GLU A 1 729 ? -18.550 2.177 19.148 1.00 37.25 729 GLU A N 1
ATOM 5782 C CA . GLU A 1 729 ? -17.551 1.539 20.007 1.00 37.25 729 GLU A CA 1
ATOM 5783 C C . GLU A 1 729 ? -17.508 2.070 21.456 1.00 37.25 729 GLU A C 1
ATOM 5785 O O . GLU A 1 729 ? -16.842 1.473 22.305 1.00 37.25 729 GLU A O 1
ATOM 5790 N N . HIS A 1 730 ? -18.245 3.143 21.758 1.00 38.81 730 HIS A N 1
ATOM 5791 C CA . HIS A 1 730 ? -18.343 3.787 23.068 1.00 38.81 730 HIS A CA 1
ATOM 5792 C C . HIS A 1 730 ? -19.739 3.629 23.711 1.00 38.81 730 HIS A C 1
ATOM 5794 O O . HIS A 1 730 ? -20.040 4.320 24.683 1.00 38.81 730 HIS A O 1
ATOM 5800 N N . ASP A 1 731 ? -20.582 2.714 23.205 1.00 40.12 731 ASP A N 1
ATOM 5801 C CA . ASP A 1 731 ? -21.985 2.517 23.619 1.00 40.12 731 ASP A CA 1
ATOM 5802 C C . ASP A 1 731 ? -22.907 3.732 23.334 1.00 40.12 731 ASP A C 1
ATOM 5804 O O . ASP A 1 731 ? -24.021 3.808 23.868 1.00 40.12 731 ASP A O 1
ATOM 5808 N N . ASN A 1 732 ? -22.520 4.660 22.450 1.00 40.88 732 ASN A N 1
ATOM 5809 C CA . ASN A 1 732 ? -23.416 5.730 22.006 1.00 40.88 732 ASN A CA 1
ATOM 5810 C C . ASN A 1 732 ? -24.359 5.189 20.940 1.00 40.88 732 ASN A C 1
ATOM 5812 O O . ASN A 1 732 ? -23.916 4.578 19.974 1.00 40.88 732 ASN A O 1
ATOM 5816 N N . LEU A 1 733 ? -25.664 5.428 21.071 1.00 43.50 733 LEU A N 1
ATOM 5817 C CA . LEU A 1 733 ? -26.615 5.090 20.012 1.00 43.50 733 LEU A CA 1
ATOM 5818 C C . LEU A 1 733 ? -26.234 5.893 18.751 1.00 43.50 733 LEU A C 1
ATOM 5820 O O . LEU A 1 733 ? -25.943 7.078 18.851 1.00 43.50 733 LEU A O 1
ATOM 5824 N N . ILE A 1 734 ? -26.229 5.277 17.577 1.00 41.59 734 ILE A N 1
ATOM 5825 C CA . ILE A 1 734 ? -25.911 5.898 16.281 1.00 41.59 734 ILE A CA 1
ATOM 5826 C C . ILE A 1 734 ? -26.999 5.681 15.225 1.00 41.59 734 ILE A C 1
ATOM 5828 O O . ILE A 1 734 ? -26.958 6.309 14.171 1.00 41.59 734 ILE A O 1
ATOM 5832 N N . GLY A 1 735 ? -27.978 4.814 15.490 1.00 49.53 735 GLY A N 1
ATOM 5833 C CA . GLY A 1 735 ? -29.119 4.600 14.605 1.00 49.53 735 GLY A CA 1
ATOM 5834 C C . GLY A 1 735 ? -30.249 3.841 15.292 1.00 49.53 735 GLY A C 1
ATOM 5835 O O . GLY A 1 735 ? -30.007 2.991 16.144 1.00 49.53 735 GLY A O 1
ATOM 5836 N N . MET A 1 736 ? -31.489 4.159 14.924 1.00 49.16 736 MET A N 1
ATOM 5837 C CA . MET A 1 736 ? -32.693 3.461 15.372 1.00 49.16 736 MET A CA 1
ATOM 5838 C C . MET A 1 736 ? -33.657 3.372 14.188 1.00 49.16 736 MET A C 1
ATOM 5840 O O . MET A 1 736 ? -34.088 4.405 13.679 1.00 49.16 736 MET A O 1
ATOM 5844 N N . ALA A 1 737 ? -33.993 2.164 13.739 1.00 49.97 737 ALA A N 1
ATOM 5845 C CA . ALA A 1 737 ? -34.907 1.960 12.613 1.00 49.97 737 ALA A CA 1
ATOM 5846 C C . ALA A 1 737 ? -36.012 0.969 12.984 1.00 49.97 737 ALA A C 1
ATOM 5848 O O . ALA A 1 737 ? -35.704 -0.133 13.426 1.00 49.97 737 ALA A O 1
ATOM 5849 N N . GLY A 1 738 ? -37.276 1.357 12.792 1.00 46.84 738 GLY A N 1
ATOM 5850 C CA . GLY A 1 738 ? -38.424 0.443 12.766 1.00 46.84 738 GLY A CA 1
ATOM 5851 C C . GLY A 1 738 ? -38.956 0.316 11.335 1.00 46.84 738 GLY A C 1
ATOM 5852 O O . GLY A 1 738 ? -38.970 1.317 10.615 1.00 46.84 738 GLY A O 1
ATOM 5853 N N . PHE A 1 739 ? -39.416 -0.879 10.943 1.00 49.06 739 PHE A N 1
ATOM 5854 C CA . PHE A 1 739 ? -39.848 -1.243 9.578 1.00 49.06 739 PHE A CA 1
ATOM 5855 C C . PHE A 1 739 ? -38.730 -1.276 8.499 1.00 49.06 739 PHE A C 1
ATOM 5857 O O . PHE A 1 739 ? -37.559 -1.060 8.799 1.00 49.06 739 PHE A O 1
ATOM 5864 N N . ASP A 1 740 ? -39.092 -1.611 7.243 1.00 42.97 740 ASP A N 1
ATOM 5865 C CA . ASP A 1 740 ? -38.183 -1.801 6.088 1.00 42.97 740 ASP A CA 1
ATOM 5866 C C . ASP A 1 740 ? -37.411 -0.509 5.726 1.00 42.97 740 ASP A C 1
ATOM 5868 O O . ASP A 1 740 ? -37.917 0.356 5.009 1.00 42.97 740 ASP A O 1
ATOM 5872 N N . ILE A 1 741 ? -36.168 -0.381 6.196 1.00 42.09 741 ILE A N 1
ATOM 5873 C CA . ILE A 1 741 ? -35.222 0.693 5.837 1.00 42.09 741 ILE A CA 1
ATOM 5874 C C . ILE A 1 741 ? -33.823 0.069 5.775 1.00 42.09 741 ILE A C 1
ATOM 5876 O O . ILE A 1 741 ? -33.583 -0.890 6.495 1.00 42.09 741 ILE A O 1
ATOM 5880 N N . SER A 1 742 ? -32.901 0.578 4.946 1.00 40.31 742 SER A N 1
ATOM 5881 C CA . SER A 1 742 ? -31.487 0.165 4.944 1.00 40.31 742 SER A CA 1
ATOM 5882 C C . SER A 1 742 ? -30.769 0.777 6.158 1.00 40.31 742 SER A C 1
ATOM 5884 O O . SER A 1 742 ? -30.370 1.942 6.103 1.00 40.31 742 SER A O 1
ATOM 5886 N N . PRO A 1 743 ? -30.568 0.049 7.273 1.00 38.12 743 PRO A N 1
ATOM 5887 C CA . PRO A 1 743 ? -29.962 0.638 8.464 1.00 38.12 743 PRO A CA 1
ATOM 5888 C C . PRO A 1 743 ? -28.436 0.820 8.303 1.00 38.12 743 PRO A C 1
ATOM 5890 O O . PRO A 1 743 ? -27.784 1.441 9.139 1.00 38.12 743 PRO A O 1
ATOM 5893 N N . PHE A 1 744 ? -27.874 0.322 7.192 1.00 40.28 744 PHE A N 1
ATOM 5894 C CA . PHE A 1 744 ? -26.461 0.408 6.811 1.00 40.28 744 PHE A CA 1
ATOM 5895 C C . PHE A 1 744 ? -26.091 1.722 6.111 1.00 40.28 744 PHE A C 1
ATOM 5897 O O . PHE A 1 744 ? -24.904 1.979 5.933 1.00 40.28 744 PHE A O 1
ATOM 5904 N N . GLU A 1 745 ? -27.054 2.595 5.778 1.00 34.62 745 GLU A N 1
ATOM 5905 C CA . GLU A 1 745 ? -26.749 3.956 5.290 1.00 34.62 745 GLU A CA 1
ATOM 5906 C C . GLU A 1 745 ? -26.028 4.818 6.350 1.00 34.62 745 GLU A C 1
ATOM 5908 O O . GLU A 1 745 ? -25.379 5.809 6.017 1.00 34.62 745 GLU A O 1
ATOM 5913 N N . PHE A 1 746 ? -26.068 4.396 7.621 1.00 34.69 746 PHE A N 1
ATOM 5914 C CA . PHE A 1 746 ? -25.449 5.063 8.771 1.00 34.69 746 PHE A CA 1
ATOM 5915 C C . PHE A 1 746 ? -24.198 4.353 9.299 1.00 34.69 746 PHE A C 1
ATOM 5917 O O . PHE A 1 746 ? -23.740 4.661 10.402 1.00 34.69 746 PHE A O 1
ATOM 5924 N N . LEU A 1 747 ? -23.622 3.400 8.558 1.00 35.34 747 LEU A N 1
ATOM 5925 C CA . LEU A 1 747 ? -22.469 2.609 8.996 1.00 35.34 747 LEU A CA 1
ATOM 5926 C C . LEU A 1 747 ? -21.241 2.905 8.128 1.00 35.34 747 LEU A C 1
ATOM 5928 O O . LEU A 1 747 ? -21.292 2.807 6.908 1.00 35.34 747 LEU A O 1
ATOM 5932 N N . ALA A 1 748 ? -20.136 3.328 8.754 1.00 30.95 748 ALA A N 1
ATOM 5933 C CA . ALA A 1 748 ? -18.844 3.427 8.075 1.00 30.95 748 ALA A CA 1
ATOM 5934 C C . ALA A 1 748 ? -18.152 2.048 8.108 1.00 30.95 748 ALA A C 1
ATOM 5936 O O . ALA A 1 748 ? -18.371 1.291 9.062 1.00 30.95 748 ALA A O 1
ATOM 5937 N N . PRO A 1 749 ? -17.310 1.696 7.118 1.00 32.28 749 PRO A N 1
ATOM 5938 C CA . PRO A 1 749 ? -16.490 0.490 7.200 1.00 32.28 749 PRO A CA 1
ATOM 5939 C C . PRO A 1 749 ? -15.579 0.587 8.432 1.00 32.28 749 PRO A C 1
ATOM 5941 O O . PRO A 1 749 ? -14.821 1.533 8.550 1.00 32.28 749 PRO A O 1
ATOM 5944 N N . GLY A 1 750 ? -15.648 -0.349 9.377 1.00 34.22 750 GLY A N 1
ATOM 5945 C CA . GLY A 1 750 ? -14.770 -0.340 10.557 1.00 34.22 750 GLY A CA 1
ATOM 5946 C C . GLY A 1 750 ? -15.298 0.385 11.798 1.00 34.22 750 GLY A C 1
ATOM 5947 O O . GLY A 1 750 ? -14.570 0.441 12.786 1.00 34.22 750 GLY A O 1
ATOM 5948 N N . ASN A 1 751 ? -16.550 0.857 11.807 1.00 34.22 751 ASN A N 1
ATOM 5949 C CA . ASN A 1 751 ? -17.212 1.108 13.088 1.00 34.22 751 ASN A CA 1
ATOM 5950 C C . ASN A 1 751 ? -17.362 -0.230 13.819 1.00 34.22 751 ASN A C 1
ATOM 5952 O O . ASN A 1 751 ? -17.841 -1.208 13.231 1.00 34.22 751 ASN A O 1
ATOM 5956 N N . VAL A 1 752 ? -16.991 -0.279 15.096 1.00 36.38 752 VAL A N 1
ATOM 5957 C CA . VAL A 1 752 ? -17.376 -1.410 15.934 1.00 36.38 752 VAL A CA 1
ATOM 5958 C C . VAL A 1 752 ? -18.789 -1.128 16.409 1.00 36.38 752 VAL A C 1
ATOM 5960 O O . VAL A 1 752 ? -19.001 -0.246 17.230 1.00 36.38 752 VAL A O 1
ATOM 5963 N N . VAL A 1 753 ? -19.770 -1.796 15.800 1.00 36.88 753 VAL A N 1
ATOM 5964 C CA . VAL A 1 753 ? -21.178 -1.464 16.016 1.00 36.88 753 VAL A CA 1
ATOM 5965 C C . VAL A 1 753 ? -21.911 -2.511 16.817 1.00 36.88 753 VAL A C 1
ATOM 5967 O O . VAL A 1 753 ? -22.135 -3.633 16.373 1.00 36.88 753 VAL A O 1
ATOM 5970 N N . LYS A 1 754 ? -22.371 -2.116 17.999 1.00 37.62 754 LYS A N 1
ATOM 5971 C CA . LYS A 1 754 ? -23.330 -2.909 18.760 1.00 37.62 754 LYS A CA 1
ATOM 5972 C C . LYS A 1 754 ? -24.681 -2.791 18.069 1.00 37.62 754 LYS A C 1
ATOM 5974 O O . LYS A 1 754 ? -25.286 -1.729 18.089 1.00 37.62 754 LYS A O 1
ATOM 5979 N N . VAL A 1 755 ? -25.174 -3.862 17.467 1.00 45.88 755 VAL A N 1
ATOM 5980 C CA . VAL A 1 755 ? -26.539 -3.889 16.928 1.00 45.88 755 VAL A CA 1
ATOM 5981 C C . VAL A 1 755 ? -27.422 -4.632 17.915 1.00 45.88 755 VAL A C 1
ATOM 5983 O O . VAL A 1 755 ? -27.413 -5.856 17.921 1.00 45.88 755 VAL A O 1
ATOM 5986 N N . VAL A 1 756 ? -28.142 -3.896 18.763 1.00 42.97 756 VAL A N 1
ATOM 5987 C CA . VAL A 1 756 ? -29.063 -4.453 19.757 1.00 42.97 756 VAL A CA 1
ATOM 5988 C C . VAL A 1 756 ? -30.472 -4.443 19.187 1.00 42.97 756 VAL A C 1
ATOM 5990 O O . VAL A 1 756 ? -31.019 -3.399 18.834 1.00 42.97 756 VAL A O 1
ATOM 5993 N N . HIS A 1 757 ? -31.077 -5.617 19.142 1.00 51.50 757 HIS A N 1
ATOM 5994 C CA . HIS A 1 757 ? -32.463 -5.800 18.762 1.00 51.50 757 HIS A CA 1
ATOM 5995 C C . HIS A 1 757 ? -33.101 -6.766 19.767 1.00 51.50 757 HIS A C 1
ATOM 5997 O O . HIS A 1 757 ? -32.567 -7.847 20.010 1.00 51.50 757 HIS A O 1
ATOM 6003 N N . ASP A 1 758 ? -34.188 -6.337 20.411 1.00 49.88 758 ASP A N 1
ATOM 6004 C CA . ASP A 1 758 ? -34.952 -7.174 21.340 1.00 49.88 758 ASP A CA 1
ATOM 6005 C C . ASP A 1 758 ? -36.032 -7.920 20.552 1.00 49.88 758 ASP A C 1
ATOM 6007 O O . ASP A 1 758 ? -37.144 -7.433 20.371 1.00 49.88 758 ASP A O 1
ATOM 6011 N N . SER A 1 759 ? -35.676 -9.099 20.049 1.00 51.75 759 SER A N 1
ATOM 6012 C CA . SER A 1 759 ? -36.539 -9.954 19.224 1.00 51.75 759 SER A CA 1
ATOM 6013 C C . SER A 1 759 ? -37.641 -10.668 20.017 1.00 51.75 759 SER A C 1
ATOM 6015 O O . SER A 1 759 ? -38.442 -11.417 19.452 1.00 51.75 759 SER A O 1
ATOM 6017 N N . LYS A 1 760 ? -37.710 -10.463 21.339 1.00 50.22 760 LYS A N 1
ATOM 6018 C CA . LYS A 1 760 ? -38.593 -11.212 22.241 1.00 50.22 760 LYS A CA 1
ATOM 6019 C C . LYS A 1 760 ? -40.084 -11.018 21.947 1.00 50.22 760 LYS A C 1
ATOM 6021 O O . LYS A 1 760 ? -40.861 -11.943 22.192 1.00 50.22 760 LYS A O 1
ATOM 6026 N N . ASP A 1 761 ? -40.475 -9.856 21.423 1.00 49.09 761 ASP A N 1
ATOM 6027 C CA . ASP A 1 761 ? -41.865 -9.555 21.051 1.00 49.09 761 ASP A CA 1
ATOM 6028 C C . ASP A 1 761 ? -42.160 -9.803 19.554 1.00 49.09 761 ASP A C 1
ATOM 6030 O O . ASP A 1 761 ? -43.326 -9.918 19.173 1.00 49.09 761 ASP A O 1
ATOM 6034 N N . ASP A 1 762 ? -41.133 -9.984 18.714 1.00 51.75 762 ASP A N 1
ATOM 6035 C CA . ASP A 1 762 ? -41.283 -10.224 17.268 1.00 51.75 762 ASP A CA 1
ATOM 6036 C C . ASP A 1 762 ? -41.810 -11.641 16.969 1.00 51.75 762 ASP A C 1
ATOM 6038 O O . ASP A 1 762 ? -42.622 -11.850 16.056 1.00 51.75 762 ASP A O 1
ATOM 6042 N N . ALA A 1 763 ? -41.471 -12.606 17.833 1.00 50.09 763 ALA A N 1
ATOM 6043 C CA . ALA A 1 763 ? -41.977 -13.977 17.776 1.00 50.09 763 ALA A CA 1
ATOM 6044 C C . ALA A 1 763 ? -43.513 -14.066 17.908 1.00 50.09 763 ALA A C 1
ATOM 6046 O O . ALA A 1 763 ? -44.128 -14.999 17.387 1.00 50.09 763 ALA A O 1
ATOM 6047 N N . ALA A 1 764 ? -44.159 -13.096 18.569 1.00 48.56 764 ALA A N 1
ATOM 6048 C CA . ALA A 1 764 ? -45.615 -13.073 18.734 1.00 48.56 764 ALA A CA 1
ATOM 6049 C C . ALA A 1 764 ? -46.367 -12.762 17.424 1.00 48.56 764 ALA A C 1
ATOM 6051 O O . ALA A 1 764 ? -47.528 -13.155 17.283 1.00 48.56 764 ALA A O 1
ATOM 6052 N N . ASN A 1 765 ? -45.698 -12.115 16.462 1.00 50.00 765 ASN A N 1
ATOM 6053 C CA . ASN A 1 765 ? -46.257 -11.711 15.167 1.00 50.00 765 ASN A CA 1
ATOM 6054 C C . ASN A 1 765 ? -45.737 -12.558 13.986 1.00 50.00 765 ASN A C 1
ATOM 6056 O O . ASN A 1 765 ? -46.114 -12.311 12.840 1.00 50.00 765 ASN A O 1
ATOM 6060 N N . GLY A 1 766 ? -44.923 -13.589 14.247 1.00 48.16 766 GLY A N 1
ATOM 6061 C CA . GLY A 1 766 ? -44.323 -14.438 13.210 1.00 48.16 766 GLY A CA 1
ATOM 6062 C C . GLY A 1 766 ? -43.132 -13.793 12.491 1.00 48.16 766 GLY A C 1
ATOM 6063 O O . GLY A 1 766 ? -42.822 -14.174 11.361 1.00 48.16 766 GLY A O 1
ATOM 6064 N N . HIS A 1 767 ? -42.490 -12.808 13.126 1.00 53.22 767 HIS A N 1
ATOM 6065 C CA . HIS A 1 767 ? -41.261 -12.169 12.668 1.00 53.22 767 HIS A CA 1
ATOM 6066 C C . HIS A 1 767 ? -40.079 -12.754 13.458 1.00 53.22 767 HIS A C 1
ATOM 6068 O O . HIS A 1 767 ? -40.148 -12.877 14.678 1.00 53.22 767 HIS A O 1
ATOM 6074 N N . HIS A 1 768 ? -39.012 -13.173 12.772 1.00 50.94 768 HIS A N 1
ATOM 6075 C CA . HIS A 1 768 ? -37.856 -13.817 13.404 1.00 50.94 768 HIS A CA 1
ATOM 6076 C C . HIS A 1 768 ? -36.559 -13.095 12.994 1.00 50.94 768 HIS A C 1
ATOM 6078 O O . HIS A 1 768 ? -36.104 -13.227 11.857 1.00 50.94 768 HIS A O 1
ATOM 6084 N N . GLY A 1 769 ? -35.974 -12.336 13.928 1.00 50.53 769 GLY A N 1
ATOM 6085 C CA . GLY A 1 769 ? -34.628 -11.751 13.825 1.00 50.53 769 GLY A CA 1
ATOM 6086 C C . GLY A 1 769 ? -34.486 -10.493 12.950 1.00 50.53 769 GLY A C 1
ATOM 6087 O O . GLY A 1 769 ? -35.448 -9.989 12.373 1.00 50.53 769 GLY A O 1
ATOM 6088 N N . PHE A 1 770 ? -33.246 -9.994 12.831 1.00 47.69 770 PHE A N 1
ATOM 6089 C CA . PHE A 1 770 ? -32.874 -8.872 11.952 1.00 47.69 770 PHE A CA 1
ATOM 6090 C C . PHE A 1 770 ? -31.862 -9.303 10.873 1.00 47.69 770 PHE A C 1
ATOM 6092 O O . PHE A 1 770 ? -31.035 -10.191 11.089 1.00 47.69 770 PHE A O 1
ATOM 6099 N N . ASN A 1 771 ? -31.905 -8.645 9.709 1.00 42.41 771 ASN A N 1
ATOM 6100 C CA . ASN A 1 771 ? -30.948 -8.835 8.615 1.00 42.41 771 ASN A CA 1
ATOM 6101 C C . ASN A 1 771 ? -29.913 -7.706 8.595 1.00 42.41 771 ASN A C 1
ATOM 6103 O O . ASN A 1 771 ? -30.267 -6.528 8.596 1.00 42.41 771 ASN A O 1
ATOM 6107 N N . ALA A 1 772 ? -28.632 -8.067 8.518 1.00 44.25 772 ALA A N 1
ATOM 6108 C CA . ALA A 1 772 ? -27.506 -7.153 8.461 1.00 44.25 772 ALA A CA 1
ATOM 6109 C C . ALA A 1 772 ? -26.457 -7.530 7.403 1.00 44.25 772 ALA A C 1
ATOM 6111 O O . ALA A 1 772 ? -25.847 -8.595 7.430 1.00 44.25 772 ALA A O 1
ATOM 6112 N N . THR A 1 773 ? -26.197 -6.628 6.460 1.00 36.03 773 THR A N 1
ATOM 6113 C CA . THR A 1 773 ? -25.205 -6.856 5.401 1.00 36.03 773 THR A CA 1
ATOM 6114 C C . THR A 1 773 ? -24.015 -5.929 5.602 1.00 36.03 773 THR A C 1
ATOM 6116 O O . THR A 1 773 ? -24.159 -4.716 5.487 1.00 36.03 773 THR A O 1
ATOM 6119 N N . ILE A 1 774 ? -22.836 -6.491 5.886 1.00 41.88 774 ILE A N 1
ATOM 6120 C CA . ILE A 1 774 ? -21.593 -5.725 6.007 1.00 41.88 774 ILE A CA 1
ATOM 6121 C C . ILE A 1 774 ? -20.855 -5.858 4.678 1.00 41.88 774 ILE A C 1
ATOM 6123 O O . ILE A 1 774 ? -20.252 -6.890 4.372 1.00 41.88 774 ILE A O 1
ATOM 6127 N N . LEU A 1 775 ? -20.951 -4.815 3.854 1.00 29.52 775 LEU A N 1
ATOM 6128 C CA . LEU A 1 775 ? -20.273 -4.810 2.569 1.00 29.52 775 LEU A CA 1
ATOM 6129 C C . LEU A 1 775 ? -18.748 -4.747 2.771 1.00 29.52 775 LEU A C 1
ATOM 6131 O O . LEU A 1 775 ? -18.257 -3.946 3.569 1.00 29.52 775 LEU A O 1
ATOM 6135 N N . PRO A 1 776 ? -18.000 -5.596 2.066 1.00 28.95 776 PRO A N 1
ATOM 6136 C CA . PRO A 1 776 ? -16.562 -5.530 1.983 1.00 28.95 776 PRO A CA 1
ATOM 6137 C C . PRO A 1 776 ? -16.123 -4.340 1.150 1.00 28.95 776 PRO A C 1
ATOM 6139 O O . PRO A 1 776 ? -16.761 -4.005 0.153 1.00 28.95 776 PRO A O 1
ATOM 6142 N N . PHE A 1 777 ? -14.966 -3.812 1.514 1.00 30.14 777 PHE A N 1
ATOM 6143 C CA . PHE A 1 777 ? -14.007 -3.365 0.522 1.00 30.14 777 PHE A CA 1
ATOM 6144 C C . PHE A 1 777 ? -12.841 -4.339 0.510 1.00 30.14 777 PHE A C 1
ATOM 6146 O O . PHE A 1 777 ? -12.330 -4.643 1.617 1.00 30.14 777 PHE A O 1
#

Sequence (777 aa):
MHQIPLYLLLPTLFAHQCGLPPFMGIDSDYPAPDPSCIFNDSLITRENLKRFPKDCTTVCANITFDSTSGFTEKEVNGTFSTLRILFGILKIEGTNFKILNFFSSLQVIFYGIIIINNPKLTNITAFKRWSPYEEFTTHVFGNSALDFEPFCDRDWDRLYTDFNVYGNLKNCGCKNVRIGPKSLPYYQNCTTITSGSYNGLKITQATQSMDLSAFLLLKNLSSVLKVYNTQLEDLSFLKNLEVIYADFGFRFLSIMDNPNLKRLGFESLKTILPENNTFAIEIKSNHPDFCITTNELQVLAVHNVDFIMAQLKLCDDLNRKDGEKVCHFGDLSTMDSDCQHIIGDVVINDENEKFVEKLKNVSFIYGSLTIKDTEELENLDFLSNFRQVANLKIENEVYGEWPNIVPQFDQTPMIRIISNEKLQKVWLHNMRSICPSGFKKTNDKCLKLHTKSLKHLEAEQECSQFGGTLATIKNAVDNRAIYNLAASAGVNSIWIGLFCYANGNSTLCIHDDDSGPMIFTNFKFGNPNLQGNNGCVFMWTSGQRPGEWVTSSCGVVGMPFVCEAPLTLSDSTCKHNYNGYCYLPSHELNLSENGTYNSTYSEASAICASYNATLASIHSKPEVDYIHALFKNSGAPGLILGALPADGFYWNDGSNWDYNNVNPLDKSNTSCLLMDLATEPNYGLWSKTDCHSRNQFLCKRRISQEKVPEKANEVWTMRVDLPVYIYDEHDNLIGMAGFDISPFEFLAPGNVVKVVHDSKDDAANGHHGFNATILPF

Organism: NCBI:txid1611254

Radius of gyration: 33.78 Å; Cα contacts (8 Å, |Δi|>4): 1770; chains: 1; bounding box: 82×66×108 Å

Secondary structure (DSSP, 8-state):
--PPPGGGSHHHHHHHHSSPPTT--S--SSPPPPGGGB----B--TTGGGGS-TT-SEEE--EEE-TTT---HHHHTTTTSS--EEESEEEEES---SB-GGGTT--EESSEEEEE--TT--B-GGGGG-EESS-EEEEEE--TT-B-GGGS---S-TTTEEEEEESSSB--TTBSEEESTTTGGG-TT-SEEE-STT-SEEEES--TTS--GGGGG--EEES-EEEES---SB-GGGTT--EEE--TTSEEEEEES-TT--B---TT--EEESTTS-EEEEEES--TT-BB-HHHHHHHHHTTEEEES----B----B-TTS-BEEE-S-TTTS-TT-SEEES-EEE-TTTGGGGGGGTT--EEES-EEEES-SS--B-GGGTT--EEE-----------TT--------S-SEEEEEESS--B---TT---B--TT-EEETTEEEEEEEEEE-HHHHHHHHHTTT-EEPP--SHHHHHHHHHHHHHTT--EEEEEEEEEEETTEEEEEETTS--B-S---B-TT----SSSEEEEEEE-SSSSTT-EEEE-TTT--EEEEEEE--B---TT-SEEETTEEEEEGGGS---TT--SSB-HHHHHHHHHHTT-EEPP--SHHHHHHHHHHHTTS--SEEE-SEEEESEEEETTS-------B-TT-----SEEEEE-SSSSSTT-EEEE-TTS-BEEEEEEE--S-PPPS----------SSPEEEE-TTS-EEEEE-SS--GGGG--TT---EEE--TTTGGGGT---EEEEE---

InterPro domains:
  IPR000494 Receptor L-domain [PF01030] (55-123)
  IPR000494 Receptor L-domain [PF01030] (189-297)
  IPR000494 Receptor L-domain [PF01030] (338-435)
  IPR001304 C-type lectin-like [PF00059] (457-564)
  IPR001304 C-type lectin-like [PF00059] (599-701)
  IPR001304 C-type lectin-like [PS50041] (442-554)
  IPR001304 C-type lectin-like [PS50041] (578-700)
  IPR001304 C-type lectin-like [SM00034] (435-564)
  IPR001304 C-type lectin-like [SM00034] (569-700)
  IPR016186 C-type lectin-like/link domain superfamily [G3DSA:3.10.100.10] (418-565)
  IPR016186 C-type lectin-like/link domain superfamily [G3DSA:3.10.100.10] (570-716)
  IPR016187 C-type lectin fold [SSF56436] (432-573)
  IPR016187 C-type lectin fold [SSF56436] (571-702)
  IPR036941 Receptor L-domain superfamily [G3DSA:3.80.20.20] (32-131)
  IPR036941 Receptor L-domain superfamily [G3DSA:3.80.20.20] (166-306)
  IPR053079 SPS2 domain-containing protein [PTHR21662] (16-470)

Solvent-accessible surface area (backbone atoms only — not comparable to full-atom values): 41864 Å² total; per-residue (Å²): 136,78,87,74,67,80,78,78,49,61,72,63,57,54,57,60,64,58,43,78,63,96,83,70,64,102,76,62,99,67,77,76,50,54,82,81,22,56,43,88,66,42,68,49,37,84,74,57,55,76,71,52,58,54,88,32,42,40,33,28,33,38,47,29,44,38,63,82,35,75,70,53,65,78,78,52,46,68,57,35,54,46,31,28,32,33,45,25,36,44,35,43,32,48,33,78,42,42,58,48,59,43,42,56,46,28,36,39,33,50,66,37,41,37,44,32,44,19,58,52,23,48,44,57,74,29,56,80,51,54,39,56,72,44,79,44,68,33,38,41,29,43,19,54,46,20,66,46,44,92,66,64,78,59,80,89,58,39,83,26,65,39,56,45,61,34,65,31,61,33,45,46,62,49,32,39,38,50,42,29,88,85,38,47,86,72,50,65,77,34,41,51,40,42,45,52,82,63,28,20,43,37,40,31,65,38,47,77,88,56,86,53,66,37,39,51,55,22,30,36,36,34,28,25,40,37,40,35,54,29,57,32,48,54,40,53,47,39,28,47,27,32,40,38,37,45,62,77,78,36,69,35,37,36,40,34,50,17,66,50,25,33,40,59,40,53,77,42,53,65,52,59,35,62,73,90,42,53,35,32,33,37,42,36,65,47,20,94,75,29,28,44,44,72,68,54,49,48,48,39,56,75,37,60,50,44,79,44,77,53,87,62,38,74,45,94,69,46,75,48,94,89,68,55,37,40,37,72,58,85,49,55,83,76,51,65,52,74,26,28,29,35,44,37,67,42,70,38,25,57,92,36,51,93,35,49,68,33,42,36,50,23,30,39,35,44,25,33,40,35,40,33,52,23,64,78,49,44,59,35,70,44,34,50,50,25,32,50,72,47,64,67,69,63,54,71,89,75,91,52,71,84,92,67,68,72,86,56,60,51,85,68,51,38,34,37,35,33,37,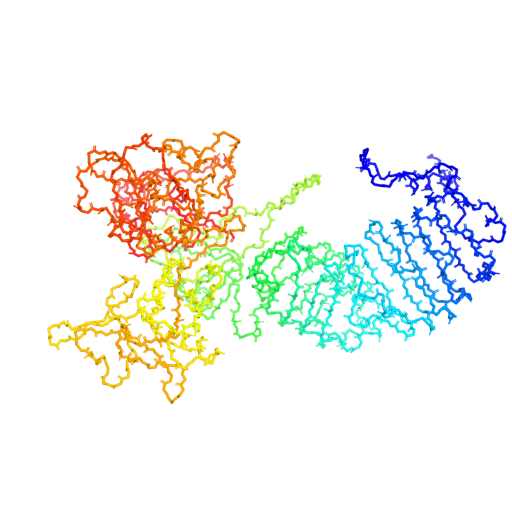26,45,41,42,31,34,51,47,59,76,44,51,85,66,43,44,41,91,87,36,44,74,53,96,91,37,16,39,32,82,41,84,64,62,31,30,49,67,58,45,34,56,60,18,22,50,69,29,18,25,32,32,68,58,73,45,75,65,48,38,51,52,55,24,48,58,40,32,78,71,73,39,52,48,28,42,38,17,36,43,33,32,64,51,86,99,45,77,48,43,31,36,66,76,72,82,40,69,68,89,44,84,52,54,37,91,83,41,84,51,55,82,70,64,40,23,30,32,30,30,29,23,47,79,98,61,52,47,32,27,44,46,41,61,39,88,77,51,59,37,18,33,32,25,27,34,59,52,22,63,91,50,97,87,44,88,45,53,53,67,40,29,30,49,47,50,34,90,76,55,92,59,59,102,85,58,60,53,49,28,26,52,70,56,43,38,54,54,16,46,77,71,72,22,31,34,31,73,69,72,46,69,43,53,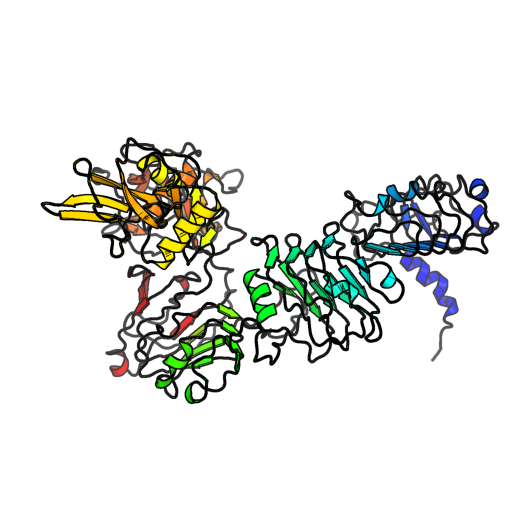45,37,26,55,44,46,77,43,70,86,67,81,54,65,39,34,40,42,21,39,40,66,67,104,54,69,42,33,73,75,69,49,64,79,81,40,84,55,63,42,89,82,62,80,64,90,49,55,24,36,28,30,31,55,48,81,70,93,52,57,57,26,26,39,55,33,58,47,78,51,63,32,34,38,36,24,33,24,72,52,63,82,76,84,77,75,96,75,80,88,82,75,92,85,75,68,39,88,62,53,43,35,31,18,41,82,81,73,44,69,57,46,74,48,61,45,86,67,78,78,60,84,74,58,54,83,82,63,42,36,39,43,39,46,78,41,81,68,34,60,80,76,78,35,68,42,57,76,46,76,48,72,64,131

Nearest PDB structures (foldseek):
  6inn-assembly4_D  TM=4.885E-01  e=3.764E-12  Homo sapiens
  6inn-assembly1_A  TM=4.610E-01  e=7.777E-12  Homo sapiens
  4yli-assembly2_D  TM=8.737E-01  e=1.767E-06  Homo sapiens
  7qsr-assembly1_A  TM=4.231E-01  e=1.349E-10  Homo sapiens
  9dkz-assembly1_A  TM=8.795E-01  e=4.516E-05  Homo sapiens

Foldseek 3Di:
DDDDPPVVCVVVVLVVLQDDPPPDPPDDPDDGFDPQQEQEDQEAAPVSLVSHPLQDQEHEYNHEYEPVRPDDPVVLASSCQSHAEYSYEYEYYHDQYQEDCSNLNHAEYEEEAYAEQHQNHADYPSVLRYAYPAADEYEHANNANYACCVVLANDPRLHRYQYDYYHYVHTPALELAEDDPPHQVRHQADQERDYRAARWYHYEQEEPPDDLLSLCNHAETEYAYAYEHYQDQEPLSNCNHAEYEHDAPDARYEYAHHQNHAYHNVQNHHEYPPQQGEYEHEHDNYHPNHEYEPVRVVRCVSSNYHYDPDPYDYDPDQAHPVRAGEEEDDALVPDALRHQEYEEEAEAECVHVVSLLSCQNHAEYAYAYEYEHHEPAAENVSLANHEDYHYSDFPDDPDDDPDDDDRRRDQAFRYWYYQHFNHQFYFNNHYDFAEDPQFDQWPQWGKHWFQWWDFQVVQQLVLLLLLWGFAEDQDPRSLVRVLQVCVVVVFFKAFGQKKWFDDPPDIWIAGNQRPGTHPDAQADPPPPPDPPGIWTKMFTSDDDDGSHIYTDDRHPTTGITMITFHTEHDDPPAPQTHDQKGKDWLVNDPDPPPDDLFAFQVVQQVVLVVVVWGFDDDQDPSRLSNVLSVCVPVPFQWAWGQWWDDVHIDGPVRFDPNDAQADPPAPDPATTWIQGSDDDDRRRHIHHDHSRGGGRTMTMDGPDDDDDPPPPPDDDDDFDQAWWWKAFPVRHTGDTDGTDDQRCVRDRQPTRIRTGDDSVCVVVVVGGRDTDGDHDD